Protein AF-0000000072586742 (afdb_homodimer)

Secondary structure (DSSP, 8-state):
------------GGGSS----HHHHHGGGTTSTT-EES---S--GGGS-HHHHHHHHHHHHHH-HHHHHS---TT--HHHHHHHHHHHHHHH-----GGGEEEESSHHHHHHHHHHHH--TT-EEEEESS--HHHHHHHHHTTPEEEEE-EETTEE-HHHHHHHHHT--TTSPPEEEEEE--SS-TTT-----HHHHHHHHHHHHHHT-EEEEE-SSTT-B-SS-----GGGSTT-TTTEEEEEESTTTT-GGG--EEEE--HHHHHHHHHHHHHHTSS--HHHHHHHHHHHHTTHHHHHHHHHHHHHHHHHHHHHHHHHHH-TTTEEE---SBSSEEEEEESTT--HHHHHHHHHHTTEE-EEGGGG-SSS--TTEEEEE-SSS-HHHHHHHHHHHHHHHHHHHHH-/------------GGGSS----HHHHHGGGTTSTT-EES---S--GGGS-HHHHHHHHHHHHHH-HHHHHS---TT--HHHHHHHHHHHHHHH-----GGGEEEESSHHHHHHHHHHHH--TT-EEEEESS--HHHHHHHHHTTPEEEEE-EETTEE-HHHHHHHHHT--TTSPPEEEEEE--SS-TTT-----HHHHHHHHHHHHHHT-EEEEE-SSTT-B-SS-----GGGSTT-TTTEEEEEESTTTT-GGG--EEEE--HHHHHHHHHHHHHHTSS--HHHHHHHHHHHHTTHHHHHHHHHHHHHHHHHHHHHHHHHHH-TTTEEE---SBSSEEEEEESTT--HHHHHHHHHHTTEE-EEGGGG-SSS--TTEEEEE-SSS-HHHHHHHHHHHHHHHHHHHHH-

Sequence (816 aa):
MTLAAAVDYPFAAPFADPQGSPIRELFKHVGKPGMISFAGGYPSAELFDREGIAAAFADAARDDPVACLQYGDTAGQPGLRAALADWMTRARGVACDASQVLVTTGSQQGFDLLVRALIEPGDVALVEAPAYPAALQALRLAGAKLVPVRTDADGVDPDALAAQLAAWPAAERRPKLLYTVPTFANPTGATLPPARRARLAAVAADARLVLVEDDPYADLRFAGEPVKPVLAHDGASDWTVYLGSLSKIVAPGLRIGWAVAPAAVLRRMTVAKQTSDLCTAPIAQEAIRRYLASGRLAAHLRTIAQTYGSRCRALVSALAQFVPDDVEWREPSGGMFVWARLGGGRDASEVLKRALEHNVMYVPGAAFYARDADAGSLRLSFAAPGEAEIFEGVRRLRAALAACRQRTMTLAAAVDYPFAAPFADPQGSPIRELFKHVGKPGMISFAGGYPSAELFDREGIAAAFADAARDDPVACLQYGDTAGQPGLRAALADWMTRARGVACDASQVLVTTGSQQGFDLLVRALIEPGDVALVEAPAYPAALQALRLAGAKLVPVRTDADGVDPDALAAQLAAWPAAERRPKLLYTVPTFANPTGATLPPARRARLAAVAADARLVLVEDDPYADLRFAGEPVKPVLAHDGASDWTVYLGSLSKIVAPGLRIGWAVAPAAVLRRMTVAKQTSDLCTAPIAQEAIRRYLASGRLAAHLRTIAQTYGSRCRALVSALAQFVPDDVEWREPSGGMFVWARLGGGRDASEVLKRALEHNVMYVPGAAFYARDADAGSLRLSFAAPGEAEIFEGVRRLRAALAACRQRT

Foldseek 3Di:
DPPPPDDDDPDDPLVNPDDDQPLVVCVVLVPDPPFQEQADQAFAPVLAPVVLLVVLLVCCCVPPVCLQADFDALQADQLLLQLVQVCCCPVQVFNGHSLQKRKFLALLLVLLLLCVLFDAAQAEEEEEVQADLSSLSSCVSRNYHYDYADADQQGGQLVSVLVCQVPPDPVGHRHAEYEFAQALGVFAGHHHDQVRLLSNLVSCQVSVHQYEHEYAWQLLFQADDRDHHSCNYPNNQARYKYKYGCCHQHNSVLRIIMIRHDNVSVVSSSVSSCVVPNHRRSSSSSSVSSSSVVVVSVVSSVVLSNQLVVLLVLLVVLCCPQPVPFKDWDRHRGRFKIKIFGPDLDFPVVLQVLLSVLSYHWAQQQSRGSDDTSRGMTMGTSRHDHSVSSNVRSNSSSVSVVVVVVVD/DPPPPDDDDPDDPLVNPDDDQPLVVCVVLVPDPPFQEQADQAFAPVLAPPVLLVVLLVCCCVPPVCLQPDFDALQADQLLLQLVQVCCCPVQVFNGHSLQKRKFLALLLVLLLLCVLFDAAQAEEEEEVQADLSSLSSCVSRNYHYDYADADQQGGQLVSVLVCQVPPDPVGHRHAEYEFAQALGVFAGHHHDQVRLLSNLVSCQVSVHAYEHEYAWQLLFQADDRDHHSCNHPNNQARYKYKYGCCHQHNSVLRIIMIRHDNVSVVSSSVSSCVVPNHRRSSSSSSVSSSSVVVVRVVSSVVLSNQLVVLLVLLVVLCCPQPVPFKDWDRHRGRFKIKIFGPDLDFPVVLQVLLSVLSYHWAQQQSRGSDDTSRGMTMGTSRHDHSVSSNVRSNSSSVSVVVVVVVD

InterPro domains:
  IPR004839 Aminotransferase, class I/classII, large domain [PF00155] (59-397)
  IPR015421 Pyridoxal phosphate-dependent transferase, major domain [G3DSA:3.40.640.10] (70-296)
  IPR015422 Pyridoxal phosphate-dependent transferase, small domain [G3DSA:3.90.1150.10] (21-400)
  IPR015424 Pyridoxal phosphate-dependent transferase [SSF53383] (13-403)
  IPR050859 Class-I pyridoxal-phosphate-dependent aminotransferase-like [PTHR42790] (16-404)

Nearest PDB structures (foldseek):
  3av7-assembly1_C  TM=9.545E-01  e=3.661E-41  Pyrococcus horikoshii OT3
  1wst-assembly1_A-2  TM=9.423E-01  e=1.161E-40  Thermococcus profundus
  2zc0-assembly1_A  TM=9.495E-01  e=2.896E-34  Thermococcus litoralis
  8tn2-assembly1_A  TM=9.195E-01  e=1.277E-33  Streptomyces hygroscopicus
  4je5-assembly1_A  TM=8.834E-01  e=4.016E-25  Saccharomyces cerevisiae S288C

Organism: Burkholderia pseudomallei (strain K96243) (NCBI:txid272560)

Radius of gyration: 27.37 Å; Cα contacts (8 Å, |Δi|>4): 1786; chains: 2; bounding box: 68×77×66 Å

Solvent-accessible surface area (backbone atoms only — not comparable to full-atom values): 40204 Å² total; per-residue (Å²): 131,81,71,75,73,80,83,82,72,73,43,16,78,62,40,64,77,59,76,68,59,70,67,63,63,53,50,74,53,62,75,41,88,81,43,36,58,20,49,58,94,49,64,34,71,88,71,44,58,60,67,58,52,47,51,17,41,53,48,28,50,69,74,38,43,59,66,21,35,32,77,46,46,45,48,34,52,69,69,37,28,41,53,50,17,50,43,34,34,72,77,38,59,27,90,51,53,39,92,38,37,34,42,22,41,17,35,52,22,41,53,38,28,45,44,60,28,39,47,40,70,70,35,27,33,33,30,42,50,59,26,48,47,56,61,55,47,41,41,43,57,46,38,35,44,80,42,74,37,58,45,58,82,45,29,72,38,44,67,56,43,47,51,51,61,71,63,50,58,86,91,48,73,70,56,53,32,34,45,44,40,53,40,28,16,55,47,58,10,21,44,46,51,68,70,55,30,45,47,37,24,45,46,25,45,75,65,66,22,36,32,35,40,41,43,53,32,64,72,29,51,57,45,85,74,92,77,66,52,49,59,48,31,77,66,8,59,81,28,28,36,39,30,34,37,37,34,66,73,58,34,36,4,59,28,43,15,27,30,38,39,34,68,75,57,42,52,36,26,43,49,46,34,47,32,36,38,39,37,43,38,19,37,51,45,47,13,48,39,46,34,60,70,67,57,55,54,64,62,49,36,53,51,51,12,50,52,38,39,54,22,42,50,38,4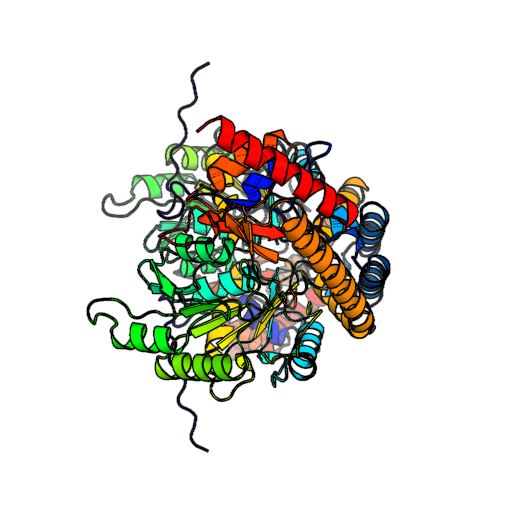2,53,51,32,40,58,70,60,32,56,83,46,43,48,72,49,88,46,43,27,36,49,32,34,24,32,32,42,45,92,83,36,46,30,63,63,48,44,61,42,15,51,75,55,35,22,45,56,35,42,30,50,60,26,32,95,63,87,50,56,51,24,20,29,32,38,22,36,40,60,44,52,55,70,49,36,41,52,33,41,49,32,43,37,53,22,55,53,54,55,55,73,73,101,130,79,73,73,74,80,81,84,72,75,44,16,78,60,40,65,75,60,76,66,60,70,69,63,64,52,51,76,53,62,75,42,88,81,42,37,58,19,50,56,93,48,64,35,70,88,70,43,56,60,67,58,52,48,51,16,41,54,49,30,50,70,76,37,43,58,66,22,34,32,77,47,47,46,48,35,51,67,72,36,27,41,52,50,16,50,44,34,32,73,77,40,59,26,89,48,53,39,91,39,36,35,42,23,41,17,34,53,23,41,52,37,27,46,45,60,27,40,48,40,72,69,36,26,34,32,30,40,51,62,26,48,46,57,62,54,49,41,41,46,57,47,38,35,43,79,42,74,37,60,45,56,82,43,29,72,36,44,65,56,43,45,50,51,61,72,65,50,58,84,91,47,73,69,56,52,32,35,45,42,40,53,38,27,16,55,46,55,9,20,44,46,50,69,70,53,30,44,45,37,24,45,46,25,45,75,66,65,21,38,32,35,41,41,42,54,31,65,71,27,50,57,46,85,74,91,76,67,52,50,59,46,33,78,67,9,57,81,28,28,37,39,31,34,37,39,34,68,73,58,34,36,5,59,28,43,15,27,29,40,38,34,68,74,56,42,53,36,27,45,48,47,35,48,33,36,38,40,37,42,39,18,38,50,44,46,12,48,40,45,35,61,70,68,56,55,54,64,62,49,37,53,52,52,12,49,52,37,39,54,24,43,51,38,42,54,50,31,39,57,69,60,33,56,83,47,43,48,72,50,88,45,43,27,34,48,33,33,24,32,32,42,44,92,82,38,47,30,62,64,48,43,61,42,16,50,76,54,35,22,45,57,36,45,29,49,62,26,32,95,62,87,49,55,51,24,21,29,33,36,22,38,39,59,45,50,55,69,50,36,41,52,33,40,50,32,45,39,54,23,55,53,53,54,54,73,73,100

pLDDT: mean 95.3, std 7.96, range [25.08, 98.88]

Structure (mmCIF, N/CA/C/O backbone):
data_AF-0000000072586742-model_v1
#
loop_
_entity.id
_entity.type
_entity.pdbx_description
1 polymer 'Aminotransferase protein'
#
loop_
_atom_site.group_PDB
_atom_site.id
_atom_site.type_symbol
_atom_site.label_atom_id
_atom_site.label_alt_id
_atom_site.label_comp_id
_atom_site.label_asym_id
_atom_site.label_entity_id
_atom_site.label_seq_id
_atom_site.pdbx_PDB_ins_code
_atom_site.Cartn_x
_atom_site.Cartn_y
_atom_site.Cartn_z
_atom_site.occupancy
_atom_site.B_iso_or_equiv
_atom_site.auth_seq_id
_atom_site.auth_comp_id
_atom_site.auth_asym_id
_atom_site.auth_atom_id
_atom_site.pdbx_PDB_model_num
ATOM 1 N N . MET A 1 1 ? -30.172 -17.031 22.312 1 25.38 1 MET A N 1
ATOM 2 C CA . MET A 1 1 ? -29.297 -16.672 21.203 1 25.38 1 MET A CA 1
ATOM 3 C C . MET A 1 1 ? -27.844 -16.531 21.656 1 25.38 1 MET A C 1
ATOM 5 O O . MET A 1 1 ? -27.516 -15.648 22.438 1 25.38 1 MET A O 1
ATOM 9 N N . THR A 1 2 ? -27.266 -17.656 21.953 1 35.75 2 THR A N 1
ATOM 10 C CA . THR A 1 2 ? -25.984 -17.797 22.625 1 35.75 2 THR A CA 1
ATOM 11 C C . THR A 1 2 ? -24.922 -16.906 21.953 1 35.75 2 THR A C 1
ATOM 13 O O . THR A 1 2 ? -24.719 -16.984 20.734 1 35.75 2 THR A O 1
ATOM 16 N N . LEU A 1 3 ? -24.609 -15.82 22.453 1 40.31 3 LEU A N 1
ATOM 17 C CA . LEU A 1 3 ? -23.578 -14.859 22.062 1 40.31 3 LEU A CA 1
ATOM 18 C C . LEU A 1 3 ? -22.297 -15.578 21.609 1 40.31 3 LEU A C 1
ATOM 20 O O . LEU A 1 3 ? -21.703 -16.328 22.391 1 40.31 3 LEU A O 1
ATOM 24 N N . ALA A 1 4 ? -22.422 -16.078 20.5 1 44.81 4 ALA A N 1
ATOM 25 C CA . ALA A 1 4 ? -21.172 -16.672 20.047 1 44.81 4 ALA A CA 1
ATOM 26 C C . ALA A 1 4 ? -19.969 -15.984 20.672 1 44.81 4 ALA A C 1
ATOM 28 O O . ALA A 1 4 ? -19.828 -14.758 20.594 1 44.81 4 ALA A O 1
ATOM 29 N N . ALA A 1 5 ? -19.312 -16.5 21.688 1 55.78 5 ALA A N 1
ATOM 30 C CA . ALA A 1 5 ? -18.094 -16 22.344 1 55.78 5 ALA A CA 1
ATOM 31 C C . ALA A 1 5 ? -17.109 -15.43 21.328 1 55.78 5 ALA A C 1
ATOM 33 O O . ALA A 1 5 ? -16.922 -16.016 20.266 1 55.78 5 ALA A O 1
ATOM 34 N N . ALA A 1 6 ? -16.672 -14.289 21.422 1 74.94 6 ALA A N 1
ATOM 35 C CA . ALA A 1 6 ? -15.703 -13.602 20.562 1 74.94 6 ALA A CA 1
ATOM 36 C C . ALA A 1 6 ? -14.438 -14.43 20.391 1 74.94 6 ALA A C 1
ATOM 38 O O . ALA A 1 6 ? -13.859 -14.906 21.375 1 74.94 6 ALA A O 1
ATOM 39 N N . VAL A 1 7 ? -14.195 -15.047 19.094 1 85.94 7 VAL A N 1
ATOM 40 C CA . VAL A 1 7 ? -12.977 -15.789 18.766 1 85.94 7 VAL A CA 1
ATOM 41 C C . VAL A 1 7 ? -11.75 -14.969 19.156 1 85.94 7 VAL A C 1
ATOM 43 O O . VAL A 1 7 ? -11.688 -13.766 18.875 1 85.94 7 VAL A O 1
ATOM 46 N N . ASP A 1 8 ? -10.906 -15.5 19.938 1 90.69 8 ASP A N 1
ATOM 47 C CA . ASP A 1 8 ? -9.648 -14.859 20.312 1 90.69 8 ASP A CA 1
ATOM 48 C C . ASP A 1 8 ? -8.555 -15.156 19.297 1 90.69 8 ASP A C 1
ATOM 50 O O . ASP A 1 8 ? -8.031 -16.266 19.25 1 90.69 8 ASP A O 1
ATOM 54 N N . TYR A 1 9 ? -8.258 -14.25 18.469 1 95.5 9 TYR A N 1
ATOM 55 C CA . TYR A 1 9 ? -7.219 -14.414 17.453 1 95.5 9 TYR A CA 1
ATOM 56 C C . TYR A 1 9 ? -5.848 -14.055 18.016 1 95.5 9 TYR A C 1
ATOM 58 O O . TYR A 1 9 ? -5.742 -13.234 18.938 1 95.5 9 TYR A O 1
ATOM 66 N N . PRO A 1 10 ? -4.859 -14.648 17.547 1 94.56 10 PRO A N 1
ATOM 67 C CA . PRO A 1 10 ? -3.504 -14.406 18.047 1 94.56 10 PRO A CA 1
ATOM 68 C C . PRO A 1 10 ? -2.85 -13.188 17.406 1 94.56 10 PRO A C 1
ATOM 70 O O . PRO A 1 10 ? -1.799 -13.305 16.766 1 94.56 10 PRO A O 1
ATOM 73 N N . PHE A 1 11 ? -3.395 -12.062 17.719 1 97.69 11 PHE A N 1
ATOM 74 C CA . PHE A 1 11 ? -2.893 -10.828 17.109 1 97.69 11 PHE A CA 1
ATOM 75 C C . PHE A 1 11 ? -1.498 -10.508 17.641 1 97.69 11 PHE A C 1
ATOM 77 O O . PHE A 1 11 ? -1.157 -10.844 18.766 1 97.69 11 PHE A O 1
ATOM 84 N N . ALA A 1 12 ? -0.66 -9.93 16.766 1 96.69 12 ALA A N 1
ATOM 85 C CA . ALA A 1 12 ? 0.587 -9.328 17.234 1 96.69 12 ALA A CA 1
ATOM 86 C C . ALA A 1 12 ? 0.323 -8.281 18.312 1 96.69 12 ALA A C 1
ATOM 88 O O . ALA A 1 12 ? -0.74 -7.656 18.344 1 96.69 12 ALA A O 1
ATOM 89 N N . ALA A 1 13 ? 1.282 -8.023 19.125 1 94.94 13 ALA A N 1
ATOM 90 C CA . ALA A 1 13 ? 1.119 -7.195 20.328 1 94.94 13 ALA A CA 1
ATOM 91 C C . ALA A 1 13 ? 0.648 -5.789 19.953 1 94.94 13 ALA A C 1
ATOM 93 O O . ALA A 1 13 ? -0.312 -5.277 20.531 1 94.94 13 ALA A O 1
ATOM 94 N N . PRO A 1 14 ? 1.241 -5.168 18.953 1 94.19 14 PRO A N 1
ATOM 95 C CA . PRO A 1 14 ? 0.8 -3.811 18.609 1 94.19 14 PRO A CA 1
ATOM 96 C C . PRO A 1 14 ? -0.625 -3.773 18.062 1 94.19 14 PRO A C 1
ATOM 98 O O . PRO A 1 14 ? -1.244 -2.707 18.016 1 94.19 14 PRO A O 1
ATOM 101 N N . PHE A 1 15 ? -1.161 -4.922 17.656 1 96.62 15 PHE A N 1
ATOM 102 C CA . PHE A 1 15 ? -2.479 -4.977 17.031 1 96.62 15 PHE A CA 1
ATOM 103 C C . PHE A 1 15 ? -3.479 -5.68 17.938 1 96.62 15 PHE A C 1
ATOM 105 O O . PHE A 1 15 ? -4.586 -6.016 17.516 1 96.62 15 PHE A O 1
ATOM 112 N N . ALA A 1 16 ? -3.121 -5.93 19.203 1 95.81 16 ALA A N 1
ATOM 113 C CA . ALA A 1 16 ? -4.035 -6.559 20.156 1 95.81 16 ALA A CA 1
ATOM 114 C C . ALA A 1 16 ? -5.262 -5.688 20.391 1 95.81 16 ALA A C 1
ATOM 116 O O . ALA A 1 16 ? -6.395 -6.18 20.391 1 95.81 16 ALA A O 1
ATOM 117 N N . ASP A 1 17 ? -5.051 -4.375 20.531 1 91.62 17 ASP A N 1
ATOM 118 C CA . ASP A 1 17 ? -6.113 -3.391 20.703 1 91.62 17 ASP A CA 1
ATOM 119 C C . ASP A 1 17 ? -5.727 -2.049 20.094 1 91.62 17 ASP A C 1
ATOM 121 O O . ASP A 1 17 ? -5.625 -1.042 20.797 1 91.62 17 ASP A O 1
ATOM 125 N N . PRO A 1 18 ? -5.602 -2.156 18.812 1 88.69 18 PRO A N 1
ATOM 126 C CA . PRO A 1 18 ? -5.129 -0.928 18.172 1 88.69 18 PRO A CA 1
ATOM 127 C C . PRO A 1 18 ? -6.184 0.174 18.156 1 88.69 18 PRO A C 1
ATOM 129 O O . PRO A 1 18 ? -7.379 -0.111 18.016 1 88.69 18 PRO A O 1
ATOM 132 N N . GLN A 1 19 ? -5.668 1.386 18.328 1 84 19 GLN A N 1
ATOM 133 C CA . GLN A 1 19 ? -6.559 2.531 18.188 1 84 19 GLN A CA 1
ATOM 134 C C . GLN A 1 19 ? -6.621 2.998 16.734 1 84 19 GLN A C 1
ATOM 136 O O . GLN A 1 19 ? -5.605 3.012 16.031 1 84 19 GLN A O 1
ATOM 141 N N . GLY A 1 20 ? -7.793 3.25 16.297 1 81.75 20 GLY A N 1
ATOM 142 C CA . GLY A 1 20 ? -7.922 3.822 14.969 1 81.75 20 GLY A CA 1
ATOM 143 C C . GLY A 1 20 ? -7.5 5.277 14.898 1 81.75 20 GLY A C 1
ATOM 144 O O . GLY A 1 20 ? -7.062 5.852 15.898 1 81.75 20 GLY A O 1
ATOM 145 N N . SER A 1 21 ? -7.535 5.793 13.711 1 82.12 21 SER A N 1
ATOM 146 C CA . SER A 1 21 ? -7.191 7.195 13.492 1 82.12 21 SER A CA 1
ATOM 147 C C . SER A 1 21 ? -8.172 8.117 14.211 1 82.12 21 SER A C 1
ATOM 149 O O . SER A 1 21 ? -9.375 8.094 13.938 1 82.12 21 SER A O 1
ATOM 151 N N . PRO A 1 22 ? -7.695 8.922 15.07 1 76.19 22 PRO A N 1
ATOM 152 C CA . PRO A 1 22 ? -8.602 9.852 15.758 1 76.19 22 PRO A CA 1
ATOM 153 C C . PRO A 1 22 ? -9.289 10.82 14.805 1 76.19 22 PRO A C 1
ATOM 155 O O . PRO A 1 22 ? -10.43 11.219 15.039 1 76.19 22 PRO A O 1
ATOM 158 N N . ILE A 1 23 ? -8.586 11.117 13.758 1 78.81 23 ILE A N 1
ATOM 159 C CA . ILE A 1 23 ? -9.133 12.055 12.781 1 78.81 23 ILE A CA 1
ATOM 160 C C . ILE A 1 23 ? -10.219 11.367 11.961 1 78.81 23 ILE A C 1
ATOM 162 O O . ILE A 1 23 ? -11.305 11.914 11.758 1 78.81 23 ILE A O 1
ATOM 166 N N . ARG A 1 24 ? -9.953 10.195 11.664 1 74.81 24 ARG A N 1
ATOM 167 C CA . ARG A 1 24 ? -10.898 9.469 10.82 1 74.81 24 ARG A CA 1
ATOM 168 C C . ARG A 1 24 ? -12.188 9.148 11.578 1 74.81 24 ARG A C 1
ATOM 170 O O . ARG A 1 24 ? -13.266 9.102 10.992 1 74.81 24 ARG A O 1
ATOM 177 N N . GLU A 1 25 ? -12.07 9.141 12.852 1 75.94 25 GLU A N 1
ATOM 178 C CA . GLU A 1 25 ? -13.234 8.891 13.688 1 75.94 25 GLU A CA 1
ATOM 179 C C . GLU A 1 25 ? -14.172 10.102 13.703 1 75.94 25 GLU A C 1
ATOM 181 O O . GLU A 1 25 ? -15.367 9.961 13.953 1 75.94 25 GLU A O 1
ATOM 186 N N . LEU A 1 26 ? -13.602 11.195 13.398 1 80.31 26 LEU A N 1
ATOM 187 C CA . LEU A 1 26 ? -14.391 12.422 13.383 1 80.31 26 LEU A CA 1
ATOM 188 C C . LEU A 1 26 ? -15.188 12.531 12.086 1 80.31 26 LEU A C 1
ATOM 190 O O . LEU A 1 26 ? -16.172 13.273 12.023 1 80.31 26 LEU A O 1
ATOM 194 N N . PHE A 1 27 ? -14.812 11.664 11.156 1 75.12 27 PHE A N 1
ATOM 195 C CA . PHE A 1 27 ? -15.414 11.805 9.828 1 75.12 27 PHE A CA 1
ATOM 196 C C . PHE A 1 27 ? -16.859 11.336 9.836 1 75.12 27 PHE A C 1
ATOM 198 O O . PHE A 1 27 ? -17.641 11.695 8.953 1 75.12 27 PHE A O 1
ATOM 205 N N . LYS A 1 28 ? -17.234 10.641 10.883 1 74.44 28 LYS A N 1
ATOM 206 C CA . LYS A 1 28 ? -18.625 10.203 10.984 1 74.44 28 LYS A CA 1
ATOM 207 C C . LYS A 1 28 ? -19.562 11.398 11.125 1 74.44 28 LYS A C 1
ATOM 209 O O . LYS A 1 28 ? -20.75 11.305 10.805 1 74.44 28 LYS A O 1
ATOM 214 N N . HIS A 1 29 ? -19 12.523 11.477 1 79.62 29 HIS A N 1
ATOM 215 C CA . HIS A 1 29 ? -19.828 13.703 11.719 1 79.62 29 HIS A CA 1
ATOM 216 C C . HIS A 1 29 ? -19.859 14.609 10.484 1 79.62 29 HIS A C 1
ATOM 218 O O . HIS A 1 29 ? -20.719 15.492 10.391 1 79.62 29 HIS A O 1
ATOM 224 N N . VAL A 1 30 ? -18.875 14.422 9.602 1 78.25 30 VAL A N 1
ATOM 225 C CA . VAL A 1 30 ? -18.719 15.312 8.461 1 78.25 30 VAL A CA 1
ATOM 226 C C . VAL A 1 30 ? -19.969 15.242 7.574 1 78.25 30 VAL A C 1
ATOM 228 O O . VAL A 1 30 ? -20.359 16.25 6.973 1 78.25 30 VAL A O 1
ATOM 231 N N . GLY A 1 31 ? -20.656 14.156 7.598 1 78.69 31 GLY A N 1
ATOM 232 C CA . GLY A 1 31 ? -21.797 13.953 6.707 1 78.69 31 GLY A CA 1
ATOM 233 C C . GLY A 1 31 ? -23.094 14.5 7.262 1 78.69 31 GLY A C 1
ATOM 234 O O . GLY A 1 31 ? -24.109 14.531 6.559 1 78.69 31 GLY A O 1
ATOM 235 N N . LYS A 1 32 ? -23.062 15.031 8.469 1 86.62 32 LYS A N 1
ATOM 236 C CA . LYS A 1 32 ? -24.281 15.594 9.062 1 86.62 32 LYS A CA 1
ATOM 237 C C . LYS A 1 32 ? -24.703 16.875 8.336 1 86.62 32 LYS A C 1
ATOM 239 O O . LYS A 1 32 ? -23.875 17.75 8.078 1 86.62 32 LYS A O 1
ATOM 244 N N . PRO A 1 33 ? -26 16.938 7.977 1 90.44 33 PRO A N 1
ATOM 245 C CA . PRO A 1 33 ? -26.484 18.141 7.297 1 90.44 33 PRO A CA 1
ATOM 246 C C . PRO A 1 33 ? -26.188 19.422 8.078 1 90.44 33 PRO A C 1
ATOM 248 O O . PRO A 1 33 ? -26.438 19.484 9.281 1 90.44 33 PRO A O 1
ATOM 251 N N . GLY A 1 34 ? -25.609 20.375 7.395 1 93.44 34 GLY A N 1
ATOM 252 C CA . GLY A 1 34 ? -25.359 21.672 7.988 1 93.44 34 GLY A CA 1
ATOM 253 C C . GLY A 1 34 ? -24.031 21.75 8.711 1 93.44 34 GLY A C 1
ATOM 254 O O . GLY A 1 34 ? -23.609 22.828 9.148 1 93.44 34 GLY A O 1
ATOM 255 N N . MET A 1 35 ? -23.359 20.641 8.789 1 95.75 35 MET A N 1
ATOM 256 C CA . MET A 1 35 ? -22.078 20.609 9.484 1 95.75 35 MET A CA 1
ATOM 257 C C . MET A 1 35 ? -21.031 21.406 8.727 1 95.75 35 MET A C 1
ATOM 259 O O . MET A 1 35 ? -20.906 21.281 7.504 1 95.75 35 MET A O 1
ATOM 263 N N . ILE A 1 36 ? -20.344 22.312 9.359 1 96.69 36 ILE A N 1
ATOM 264 C CA . ILE A 1 36 ? -19.156 22.969 8.836 1 96.69 36 ILE A CA 1
ATOM 265 C C . ILE A 1 36 ? -17.906 22.344 9.469 1 96.69 36 ILE A C 1
ATOM 267 O O . ILE A 1 36 ? -17.75 22.344 10.688 1 96.69 36 ILE A O 1
ATOM 271 N N . SER A 1 37 ? -17.078 21.781 8.648 1 95.69 37 SER A N 1
ATOM 272 C CA . SER A 1 37 ? -15.938 21.031 9.172 1 95.69 37 SER A CA 1
ATOM 273 C C . SER A 1 37 ? -14.633 21.781 8.969 1 95.69 37 SER A C 1
ATOM 275 O O . SER A 1 37 ? -14.258 22.109 7.84 1 95.69 37 SER A O 1
ATOM 277 N N . PHE A 1 38 ? -13.961 22.062 10.078 1 96.75 38 PHE A N 1
ATOM 278 C CA . PHE A 1 38 ? -12.57 22.5 10.07 1 96.75 38 PHE A CA 1
ATOM 279 C C . PHE A 1 38 ? -11.633 21.344 10.375 1 96.75 38 PHE A C 1
ATOM 281 O O . PHE A 1 38 ? -10.445 21.562 10.633 1 96.75 38 PHE A O 1
ATOM 288 N N . ALA A 1 39 ? -12.164 20.109 10.375 1 92.06 39 ALA A N 1
ATOM 289 C CA . ALA A 1 39 ? -11.398 18.953 10.852 1 92.06 39 ALA A CA 1
ATOM 290 C C . ALA A 1 39 ? -10.586 18.328 9.727 1 92.06 39 ALA A C 1
ATOM 292 O O . ALA A 1 39 ? -9.586 17.656 9.969 1 92.06 39 ALA A O 1
ATOM 293 N N . GLY A 1 40 ? -10.969 18.547 8.547 1 84 40 GLY A N 1
ATOM 294 C CA . GLY A 1 40 ? -10.398 17.766 7.453 1 84 40 GLY A CA 1
ATOM 295 C C . GLY A 1 40 ? -9.023 18.25 7.035 1 84 40 GLY A C 1
ATOM 296 O O . GLY A 1 40 ? -8.758 19.453 7.023 1 84 40 GLY A O 1
ATOM 297 N N . GLY A 1 41 ? -8.055 17.312 6.859 1 86.56 41 GLY A N 1
ATOM 298 C CA . GLY A 1 41 ? -6.773 17.562 6.223 1 86.56 41 GLY A CA 1
ATOM 299 C C . GLY A 1 41 ? -6.738 17.141 4.766 1 86.56 41 GLY A C 1
ATOM 300 O O . GLY A 1 41 ? -5.75 16.578 4.305 1 86.56 41 GLY A O 1
ATOM 301 N N . TYR A 1 42 ? -7.84 17.438 4.086 1 91.25 42 TYR A N 1
ATOM 302 C CA . TYR A 1 42 ? -7.926 17.047 2.682 1 91.25 42 TYR A CA 1
ATOM 303 C C . TYR A 1 42 ? -8.156 18.266 1.792 1 91.25 42 TYR A C 1
ATOM 305 O O . TYR A 1 42 ? -8.711 19.266 2.236 1 91.25 42 TYR A O 1
ATOM 313 N N . PRO A 1 43 ? -7.754 18.156 0.568 1 95.44 43 PRO A N 1
ATOM 314 C CA . PRO A 1 43 ? -7.902 19.281 -0.374 1 95.44 43 PRO A CA 1
ATOM 315 C C . PRO A 1 43 ? -9.359 19.562 -0.712 1 95.44 43 PRO A C 1
ATOM 317 O O . PRO A 1 43 ? -10.227 18.703 -0.558 1 95.44 43 PRO A O 1
ATOM 320 N N . SER A 1 44 ? -9.562 20.797 -1.101 1 95.25 44 SER A N 1
ATOM 321 C CA . SER A 1 44 ? -10.891 21.188 -1.553 1 95.25 44 SER A CA 1
ATOM 322 C C . SER A 1 44 ? -11.266 20.5 -2.857 1 95.25 44 SER A C 1
ATOM 324 O O . SER A 1 44 ? -10.586 20.672 -3.873 1 95.25 44 SER A O 1
ATOM 326 N N . ALA A 1 45 ? -12.367 19.875 -2.824 1 94.25 45 ALA A N 1
ATOM 327 C CA . ALA A 1 45 ? -12.781 19.078 -3.984 1 94.25 45 ALA A CA 1
ATOM 328 C C . ALA A 1 45 ? -13.094 19.984 -5.176 1 94.25 45 ALA A C 1
ATOM 330 O O . ALA A 1 45 ? -12.891 19.594 -6.328 1 94.25 45 ALA A O 1
ATOM 331 N N . GLU A 1 46 ? -13.531 21.172 -4.902 1 95.31 46 GLU A N 1
ATOM 332 C CA . GLU A 1 46 ? -13.945 22.094 -5.961 1 95.31 46 GLU A CA 1
ATOM 333 C C . GLU A 1 46 ? -12.742 22.609 -6.742 1 95.31 46 GLU A C 1
ATOM 335 O O . GLU A 1 46 ? -12.906 23.188 -7.824 1 95.31 46 GLU A O 1
ATOM 340 N N . LEU A 1 47 ? -11.555 22.438 -6.191 1 96.94 47 LEU A N 1
ATOM 341 C CA . LEU A 1 47 ? -10.375 23.031 -6.812 1 96.94 47 LEU A CA 1
ATOM 342 C C . LEU A 1 47 ? -9.648 22 -7.68 1 96.94 47 LEU A C 1
ATOM 344 O O . LEU A 1 47 ? -8.672 22.328 -8.359 1 96.94 47 LEU A O 1
ATOM 348 N N . PHE A 1 48 ? -10.109 20.75 -7.695 1 97.81 48 PHE A N 1
ATOM 349 C CA . PHE A 1 48 ? -9.453 19.734 -8.523 1 97.81 48 PHE A CA 1
ATOM 350 C C . PHE A 1 48 ? -9.477 20.141 -9.992 1 97.81 48 PHE A C 1
ATOM 352 O O . PHE A 1 48 ? -10.5 20.625 -10.492 1 97.81 48 PHE A O 1
ATOM 359 N N . ASP A 1 49 ? -8.414 19.953 -10.656 1 98.12 49 ASP A N 1
ATOM 360 C CA . ASP A 1 49 ? -8.406 20.094 -12.109 1 98.12 49 ASP A CA 1
ATOM 361 C C . ASP A 1 49 ? -9.023 18.875 -12.781 1 98.12 49 ASP A C 1
ATOM 363 O O . ASP A 1 49 ? -8.336 18.125 -13.477 1 98.12 49 ASP A O 1
ATOM 367 N N . ARG A 1 50 ? -10.32 18.766 -12.656 1 97.62 50 ARG A N 1
ATOM 368 C CA . ARG A 1 50 ? -11.07 17.594 -13.109 1 97.62 50 ARG A CA 1
ATOM 369 C C . ARG A 1 50 ? -10.852 17.344 -14.594 1 97.62 50 ARG A C 1
ATOM 371 O O . ARG A 1 50 ? -10.57 16.219 -15.008 1 97.62 50 ARG A O 1
ATOM 378 N N . GLU A 1 51 ? -10.898 18.406 -15.383 1 97.25 51 GLU A N 1
ATOM 379 C CA . GLU A 1 51 ? -10.75 18.297 -16.828 1 97.25 51 GLU A CA 1
ATOM 380 C C . GLU A 1 51 ? -9.352 17.828 -17.203 1 97.25 51 GLU A C 1
ATOM 382 O O . GLU A 1 51 ? -9.188 16.922 -18.016 1 97.25 51 GLU A O 1
ATOM 387 N N . GLY A 1 52 ? -8.328 18.484 -16.609 1 98.06 52 GLY A N 1
ATOM 388 C CA . GLY A 1 52 ? -6.949 18.109 -16.906 1 98.06 52 GLY A CA 1
ATOM 389 C C . GLY A 1 52 ? -6.621 16.688 -16.531 1 98.06 52 GLY A C 1
ATOM 390 O O . GLY A 1 52 ? -5.949 15.977 -17.297 1 98.06 52 GLY A O 1
ATOM 391 N N . ILE A 1 53 ? -7.086 16.203 -15.383 1 98.19 53 ILE A N 1
ATOM 392 C CA . ILE A 1 53 ? -6.805 14.859 -14.906 1 98.19 53 ILE A CA 1
ATOM 393 C C . ILE A 1 53 ? -7.539 13.836 -15.773 1 98.19 53 ILE A C 1
ATOM 395 O O . ILE A 1 53 ? -6.961 12.82 -16.172 1 98.19 53 ILE A O 1
ATOM 399 N N . ALA A 1 54 ? -8.828 14.141 -16.078 1 97.62 54 ALA A N 1
ATOM 400 C CA . ALA A 1 54 ? -9.594 13.25 -16.953 1 97.62 54 ALA A CA 1
ATOM 401 C C . ALA A 1 54 ? -8.914 13.109 -18.312 1 97.62 54 ALA A C 1
ATOM 403 O O . ALA A 1 54 ? -8.82 12 -18.859 1 97.62 54 ALA A O 1
ATOM 404 N N . ALA A 1 55 ? -8.453 14.219 -18.875 1 97.56 55 ALA A N 1
ATOM 405 C CA . ALA A 1 55 ? -7.762 14.195 -20.156 1 97.56 55 ALA A CA 1
ATOM 406 C C . ALA A 1 55 ? -6.484 13.367 -20.078 1 97.56 55 ALA A C 1
ATOM 408 O O . ALA A 1 55 ? -6.152 12.641 -21.031 1 97.56 55 ALA A O 1
ATOM 409 N N . ALA A 1 56 ? -5.77 13.477 -19.016 1 97.94 56 ALA A N 1
ATOM 410 C CA . ALA A 1 56 ? -4.527 12.734 -18.812 1 97.94 56 ALA A CA 1
ATOM 411 C C . ALA A 1 56 ? -4.789 11.227 -18.781 1 97.94 56 ALA A C 1
ATOM 413 O O . ALA A 1 56 ? -4.031 10.453 -19.375 1 97.94 56 ALA A O 1
ATOM 414 N N . PHE A 1 57 ? -5.84 10.789 -18.125 1 97.44 57 PHE A N 1
ATOM 415 C CA . PHE A 1 57 ? -6.203 9.383 -18.094 1 97.44 57 PHE A CA 1
ATOM 416 C C . PHE A 1 57 ? -6.602 8.891 -19.469 1 97.44 57 PHE A C 1
ATOM 418 O O . PHE A 1 57 ? -6.211 7.797 -19.891 1 97.44 57 PHE A O 1
ATOM 425 N N . ALA A 1 58 ? -7.395 9.688 -20.141 1 96.62 58 ALA A N 1
ATOM 426 C CA . ALA A 1 58 ? -7.82 9.32 -21.484 1 96.62 58 ALA A CA 1
ATOM 427 C C . ALA A 1 58 ? -6.621 9.164 -22.422 1 96.62 58 ALA A C 1
ATOM 429 O O . ALA A 1 58 ? -6.539 8.195 -23.188 1 96.62 58 ALA A O 1
ATOM 430 N N . ASP A 1 59 ? -5.699 10.094 -22.344 1 97.38 59 ASP A N 1
ATOM 431 C CA . ASP A 1 59 ? -4.5 10.055 -23.172 1 97.38 59 ASP A CA 1
ATOM 432 C C . ASP A 1 59 ? -3.643 8.836 -22.844 1 97.38 59 ASP A C 1
ATOM 434 O O . ASP A 1 59 ? -3.141 8.164 -23.75 1 97.38 59 ASP A O 1
ATOM 438 N N . ALA A 1 60 ? -3.479 8.562 -21.562 1 97 60 ALA A N 1
ATOM 439 C CA . ALA A 1 60 ? -2.682 7.41 -21.141 1 97 60 ALA A CA 1
ATOM 440 C C . ALA A 1 60 ? -3.287 6.105 -21.656 1 97 60 ALA A C 1
ATOM 442 O O . ALA A 1 60 ? -2.574 5.254 -22.188 1 97 60 ALA A O 1
ATOM 443 N N . ALA A 1 61 ? -4.586 5.973 -21.484 1 95.38 61 ALA A N 1
ATOM 444 C CA . ALA A 1 61 ? -5.285 4.762 -21.906 1 95.38 61 ALA A CA 1
ATOM 445 C C . ALA A 1 61 ? -5.176 4.57 -23.422 1 95.38 61 ALA A C 1
ATOM 447 O O . ALA A 1 61 ? -5.07 3.439 -23.906 1 95.38 61 ALA A O 1
ATOM 448 N N . ARG A 1 62 ? -5.219 5.656 -24.109 1 95.56 62 ARG A N 1
ATOM 449 C CA . ARG A 1 62 ? -5.172 5.621 -25.562 1 95.56 62 ARG A CA 1
ATOM 450 C C . ARG A 1 62 ? -3.766 5.316 -26.062 1 95.56 62 ARG A C 1
ATOM 452 O O . ARG A 1 62 ? -3.58 4.453 -26.922 1 95.56 62 ARG A O 1
ATOM 459 N N . ASP A 1 63 ? -2.76 5.922 -25.531 1 95.62 63 ASP A N 1
ATOM 460 C CA . ASP A 1 63 ? -1.424 5.949 -26.125 1 95.62 63 ASP A CA 1
ATOM 461 C C . ASP A 1 63 ? -0.565 4.805 -25.594 1 95.62 63 ASP A C 1
ATOM 463 O O . ASP A 1 63 ? 0.364 4.352 -26.266 1 95.62 63 ASP A O 1
ATOM 467 N N . ASP A 1 64 ? -0.84 4.324 -24.422 1 93.5 64 ASP A N 1
ATOM 468 C CA . ASP A 1 64 ? 0.025 3.334 -23.781 1 93.5 64 ASP A CA 1
ATOM 469 C C . ASP A 1 64 ? -0.789 2.354 -22.938 1 93.5 64 ASP A C 1
ATOM 471 O O . ASP A 1 64 ? -0.522 2.178 -21.75 1 93.5 64 ASP A O 1
ATOM 475 N N . PRO A 1 65 ? -1.713 1.715 -23.578 1 94.19 65 PRO A N 1
ATOM 476 C CA . PRO A 1 65 ? -2.607 0.865 -22.797 1 94.19 65 PRO A CA 1
ATOM 477 C C . PRO A 1 65 ? -1.866 -0.251 -22.062 1 94.19 65 PRO A C 1
ATOM 479 O O . PRO A 1 65 ? -2.209 -0.58 -20.922 1 94.19 65 PRO A O 1
ATOM 482 N N . VAL A 1 66 ? -0.844 -0.867 -22.625 1 94.06 66 VAL A N 1
ATOM 483 C CA . VAL A 1 66 ? -0.125 -1.97 -22 1 94.06 66 VAL A CA 1
ATOM 484 C C . VAL A 1 66 ? 0.638 -1.46 -20.781 1 94.06 66 VAL A C 1
ATOM 486 O O . VAL A 1 66 ? 0.594 -2.074 -19.703 1 94.06 66 VAL A O 1
ATOM 489 N N . ALA A 1 67 ? 1.3 -0.304 -20.906 1 95.31 67 ALA A N 1
ATOM 490 C CA . ALA A 1 67 ? 2.016 0.284 -19.781 1 95.31 67 ALA A CA 1
ATOM 491 C C . ALA A 1 67 ? 1.057 0.627 -18.641 1 95.31 67 ALA A C 1
ATOM 493 O O . ALA A 1 67 ? 1.431 0.57 -17.469 1 95.31 67 ALA A O 1
ATOM 494 N N . CYS A 1 68 ? -0.174 0.952 -19 1 97.69 68 CYS A N 1
ATOM 495 C CA . CYS A 1 68 ? -1.189 1.337 -18.031 1 97.69 68 CYS A CA 1
ATOM 496 C C . CYS A 1 68 ? -1.744 0.115 -17.297 1 97.69 68 CYS A C 1
ATOM 498 O O . CYS A 1 68 ? -2.012 0.166 -16.109 1 97.69 68 CYS A O 1
ATOM 500 N N . LEU A 1 69 ? -1.892 -0.953 -18.031 1 98.25 69 LEU A N 1
ATOM 501 C CA . LEU A 1 69 ? -2.77 -2.008 -17.531 1 98.25 69 LEU A CA 1
ATOM 502 C C . LEU A 1 69 ? -1.96 -3.197 -17.031 1 98.25 69 LEU A C 1
ATOM 504 O O . LEU A 1 69 ? -2.496 -4.07 -16.344 1 98.25 69 LEU A O 1
ATOM 508 N N . GLN A 1 70 ? -0.668 -3.316 -17.281 1 96.56 70 GLN A N 1
ATOM 509 C CA . GLN A 1 70 ? 0.195 -4.391 -16.812 1 96.56 70 GLN A CA 1
ATOM 510 C C . GLN A 1 70 ? 0.885 -4.004 -15.5 1 96.56 70 GLN A C 1
ATOM 512 O O . GLN A 1 70 ? 0.903 -2.828 -15.125 1 96.56 70 GLN A O 1
ATOM 517 N N . TYR A 1 71 ? 1.474 -4.996 -14.781 1 94.44 71 TYR A N 1
ATOM 518 C CA . TYR A 1 71 ? 2.326 -4.727 -13.625 1 94.44 71 TYR A CA 1
ATOM 519 C C . TYR A 1 71 ? 3.455 -3.77 -13.992 1 94.44 71 TYR A C 1
ATOM 521 O O . TYR A 1 71 ? 4.008 -3.846 -15.094 1 94.44 71 TYR A O 1
ATOM 529 N N . GLY A 1 72 ? 3.797 -2.906 -13.102 1 93.19 72 GLY A N 1
ATOM 530 C CA . GLY A 1 72 ? 4.934 -2.018 -13.273 1 93.19 72 GLY A CA 1
ATOM 531 C C . GLY A 1 72 ? 6.109 -2.379 -12.383 1 93.19 72 GLY A C 1
ATOM 532 O O . GLY A 1 72 ? 6.023 -3.305 -11.578 1 93.19 72 GLY A O 1
ATOM 533 N N . ASP A 1 73 ? 7.141 -1.646 -12.641 1 93.81 73 ASP A N 1
ATOM 534 C CA . ASP A 1 73 ? 8.305 -1.766 -11.766 1 93.81 73 ASP A CA 1
ATOM 535 C C . ASP A 1 73 ? 7.961 -1.36 -10.336 1 93.81 73 ASP A C 1
ATOM 537 O O . ASP A 1 73 ? 7.227 -0.397 -10.117 1 93.81 73 ASP A O 1
ATOM 541 N N . THR A 1 74 ? 8.508 -2.098 -9.398 1 96.44 74 THR A N 1
ATOM 542 C CA . THR A 1 74 ? 8.258 -1.793 -7.992 1 96.44 74 THR A CA 1
ATOM 543 C C . THR A 1 74 ? 8.648 -0.352 -7.676 1 96.44 74 THR A C 1
ATOM 545 O O . THR A 1 74 ? 7.941 0.338 -6.938 1 96.44 74 THR A O 1
ATOM 548 N N . ALA A 1 75 ? 9.758 0.122 -8.273 1 97.25 75 ALA A N 1
ATOM 549 C CA . ALA A 1 75 ? 10.258 1.465 -7.984 1 97.25 75 ALA A CA 1
ATOM 550 C C . ALA A 1 75 ? 9.375 2.529 -8.633 1 97.25 75 ALA A C 1
ATOM 552 O O . ALA A 1 75 ? 9.43 3.701 -8.25 1 97.25 75 ALA A O 1
ATOM 553 N N . GLY A 1 76 ? 8.617 2.145 -9.609 1 97.94 76 GLY A N 1
ATOM 554 C CA . GLY A 1 76 ? 7.777 3.068 -10.352 1 97.94 76 GLY A CA 1
ATOM 555 C C . GLY A 1 76 ? 8.031 3.039 -11.844 1 97.94 76 GLY A C 1
ATOM 556 O O . GLY A 1 76 ? 9.062 2.537 -12.297 1 97.94 76 GLY A O 1
ATOM 557 N N . GLN A 1 77 ? 7.102 3.516 -12.609 1 97.5 77 GLN A N 1
ATOM 558 C CA . GLN A 1 77 ? 7.258 3.629 -14.055 1 97.5 77 GLN A CA 1
ATOM 559 C C . GLN A 1 77 ? 8.422 4.547 -14.406 1 97.5 77 GLN A C 1
ATOM 561 O O . GLN A 1 77 ? 8.602 5.602 -13.797 1 97.5 77 GLN A O 1
ATOM 566 N N . PRO A 1 78 ? 9.258 4.117 -15.367 1 96.69 78 PRO A N 1
ATOM 567 C CA . PRO A 1 78 ? 10.461 4.898 -15.688 1 96.69 78 PRO A CA 1
ATOM 568 C C . PRO A 1 78 ? 10.141 6.344 -16.062 1 96.69 78 PRO A C 1
ATOM 570 O O . PRO A 1 78 ? 10.828 7.266 -15.609 1 96.69 78 PRO A O 1
ATOM 573 N N . GLY A 1 79 ? 9.109 6.543 -16.875 1 97.56 79 GLY A N 1
ATOM 574 C CA . GLY A 1 79 ? 8.742 7.887 -17.266 1 97.56 79 GLY A CA 1
ATOM 575 C C . GLY A 1 79 ? 8.367 8.781 -16.109 1 97.56 79 GLY A C 1
ATOM 576 O O . GLY A 1 79 ? 8.773 9.945 -16.047 1 97.56 79 GLY A O 1
ATOM 577 N N . LEU A 1 80 ? 7.578 8.242 -15.148 1 98.5 80 LEU A N 1
ATOM 578 C CA . LEU A 1 80 ? 7.172 9.047 -14.008 1 98.5 80 LEU A CA 1
ATOM 579 C C . LEU A 1 80 ? 8.359 9.32 -13.086 1 98.5 80 LEU A C 1
ATOM 581 O O . LEU A 1 80 ? 8.508 10.438 -12.578 1 98.5 80 LEU A O 1
ATOM 585 N N . ARG A 1 81 ? 9.219 8.328 -12.828 1 98.62 81 ARG A N 1
ATOM 586 C CA . ARG A 1 81 ? 10.414 8.539 -12.016 1 98.62 81 ARG A CA 1
ATOM 587 C C . ARG A 1 81 ? 11.266 9.664 -12.578 1 98.62 81 ARG A C 1
ATOM 589 O O . ARG A 1 81 ? 11.758 10.516 -11.836 1 98.62 81 ARG A O 1
ATOM 596 N N . ALA A 1 82 ? 11.414 9.68 -13.898 1 98.5 82 ALA A N 1
ATOM 597 C CA . ALA A 1 82 ? 12.18 10.742 -14.547 1 98.5 82 ALA A CA 1
ATOM 598 C C . ALA A 1 82 ? 11.5 12.094 -14.359 1 98.5 82 ALA A C 1
ATOM 600 O O . ALA A 1 82 ? 12.164 13.094 -14.078 1 98.5 82 ALA A O 1
ATOM 601 N N . ALA A 1 83 ? 10.195 12.133 -14.547 1 98.06 83 ALA A N 1
ATOM 602 C CA . ALA A 1 83 ? 9.445 13.375 -14.398 1 98.06 83 ALA A CA 1
ATOM 603 C C . ALA A 1 83 ? 9.562 13.922 -12.977 1 98.06 83 ALA A C 1
ATOM 605 O O . ALA A 1 83 ? 9.719 15.125 -12.781 1 98.06 83 ALA A O 1
ATOM 606 N N . LEU A 1 84 ? 9.516 13.031 -12.008 1 98.38 84 LEU A N 1
ATOM 607 C CA . LEU A 1 84 ? 9.602 13.438 -10.609 1 98.38 84 LEU A CA 1
ATOM 608 C C . LEU A 1 84 ? 11.016 13.898 -10.266 1 98.38 84 LEU A C 1
ATOM 610 O O . LEU A 1 84 ? 11.188 14.859 -9.516 1 98.38 84 LEU A O 1
ATOM 614 N N . ALA A 1 85 ? 12 13.211 -10.781 1 98.31 85 ALA A N 1
ATOM 615 C CA . ALA A 1 85 ? 13.383 13.648 -10.586 1 98.31 85 ALA A CA 1
ATOM 616 C C . ALA A 1 85 ? 13.602 15.047 -11.141 1 98.31 85 ALA A C 1
ATOM 618 O O . ALA A 1 85 ? 14.242 15.883 -10.5 1 98.31 85 ALA A O 1
ATOM 619 N N . ASP A 1 86 ? 13.062 15.25 -12.297 1 97.12 86 ASP A N 1
ATOM 620 C CA . ASP A 1 86 ? 13.141 16.578 -12.906 1 97.12 86 ASP A CA 1
ATOM 621 C C . ASP A 1 86 ? 12.445 17.625 -12.039 1 97.12 86 ASP A C 1
ATOM 623 O O . ASP A 1 86 ? 12.945 18.734 -11.883 1 97.12 86 ASP A O 1
ATOM 627 N N . TRP A 1 87 ? 11.32 17.25 -11.562 1 94.94 87 TRP A N 1
ATOM 628 C CA . TRP A 1 87 ? 10.57 18.141 -10.672 1 94.94 87 TRP A CA 1
ATOM 629 C C . TRP A 1 87 ? 11.391 18.484 -9.438 1 94.94 87 TRP A C 1
ATOM 631 O O . TRP A 1 87 ? 11.438 19.641 -9.016 1 94.94 87 TRP A O 1
ATOM 641 N N . MET A 1 88 ? 12.047 17.516 -8.82 1 97.12 88 MET A N 1
ATOM 642 C CA . MET A 1 88 ? 12.883 17.719 -7.645 1 97.12 88 MET A CA 1
ATOM 643 C C . MET A 1 88 ? 14.008 18.703 -7.953 1 97.12 88 MET A C 1
ATOM 645 O O . MET A 1 88 ? 14.312 19.594 -7.141 1 97.12 88 MET A O 1
ATOM 649 N N . THR A 1 89 ? 14.578 18.578 -9.094 1 96.44 89 THR A N 1
ATOM 650 C CA . THR A 1 89 ? 15.68 19.438 -9.492 1 96.44 89 THR A CA 1
ATOM 651 C C . THR A 1 89 ? 15.188 20.859 -9.727 1 96.44 89 THR A C 1
ATOM 653 O O . THR A 1 89 ? 15.75 21.812 -9.164 1 96.44 89 THR A O 1
ATOM 656 N N . ARG A 1 90 ? 14.117 21.047 -10.414 1 94.31 90 ARG A N 1
ATOM 657 C CA . ARG A 1 90 ? 13.664 22.359 -10.852 1 94.31 90 ARG A CA 1
ATOM 658 C C . ARG A 1 90 ? 12.914 23.094 -9.734 1 94.31 90 ARG A C 1
ATOM 660 O O . ARG A 1 90 ? 13.156 24.266 -9.484 1 94.31 90 ARG A O 1
ATOM 667 N N . ALA A 1 91 ? 12.047 22.359 -9.094 1 93.75 91 ALA A N 1
ATOM 668 C CA . ALA A 1 91 ? 11.133 23 -8.148 1 93.75 91 ALA A CA 1
ATOM 669 C C . ALA A 1 91 ? 11.695 22.969 -6.734 1 93.75 91 ALA A C 1
ATOM 671 O O . ALA A 1 91 ? 11.375 23.828 -5.914 1 93.75 91 ALA A O 1
ATOM 672 N N . ARG A 1 92 ? 12.562 21.969 -6.445 1 96.19 92 ARG A N 1
ATOM 673 C CA . ARG A 1 92 ? 13.023 21.812 -5.07 1 96.19 92 ARG A CA 1
ATOM 674 C C . ARG A 1 92 ? 14.508 22.156 -4.949 1 96.19 92 ARG A C 1
ATOM 676 O O . ARG A 1 92 ? 15.039 22.234 -3.842 1 96.19 92 ARG A O 1
ATOM 683 N N . GLY A 1 93 ? 15.227 22.297 -6.07 1 96.31 93 GLY A N 1
ATOM 684 C CA . GLY A 1 93 ? 16.656 22.562 -6.027 1 96.31 93 GLY A CA 1
ATOM 685 C C . GLY A 1 93 ? 17.469 21.375 -5.559 1 96.31 93 GLY A C 1
ATOM 686 O O . GLY A 1 93 ? 18.531 21.531 -4.953 1 96.31 93 GLY A O 1
ATOM 687 N N . VAL A 1 94 ? 16.922 20.234 -5.672 1 97.12 94 VAL A N 1
ATOM 688 C CA . VAL A 1 94 ? 17.578 18.984 -5.289 1 97.12 94 VAL A CA 1
ATOM 689 C C . VAL A 1 94 ? 18.016 18.219 -6.539 1 97.12 94 VAL A C 1
ATOM 691 O O . VAL A 1 94 ? 17.188 17.781 -7.332 1 97.12 94 VAL A O 1
ATOM 694 N N . ALA A 1 95 ? 19.297 18.125 -6.75 1 93.69 95 ALA A N 1
ATOM 695 C CA . ALA A 1 95 ? 19.781 17.266 -7.828 1 93.69 95 ALA A CA 1
ATOM 696 C C . ALA A 1 95 ? 19.438 15.812 -7.57 1 93.69 95 ALA A C 1
ATOM 698 O O . ALA A 1 95 ? 19.812 15.25 -6.535 1 93.69 95 ALA A O 1
ATOM 699 N N . CYS A 1 96 ? 18.672 15.32 -8.422 1 92.62 96 CYS A N 1
ATOM 700 C CA . CYS A 1 96 ? 18.109 13.992 -8.219 1 92.62 96 CYS A CA 1
ATOM 701 C C . CYS A 1 96 ? 17.953 13.266 -9.555 1 92.62 96 CYS A C 1
ATOM 703 O O . CYS A 1 96 ? 17.5 13.852 -10.539 1 92.62 96 CYS A O 1
ATOM 705 N N . ASP A 1 97 ? 18.453 12.055 -9.672 1 95.44 97 ASP A N 1
ATOM 706 C CA . ASP A 1 97 ? 18.188 11.219 -10.836 1 95.44 97 ASP A CA 1
ATOM 707 C C . ASP A 1 97 ? 17.047 10.234 -10.562 1 95.44 97 ASP A C 1
ATOM 709 O O . ASP A 1 97 ? 16.703 9.992 -9.406 1 95.44 97 ASP A O 1
ATOM 713 N N . ALA A 1 98 ? 16.516 9.664 -11.695 1 97.69 98 ALA A N 1
ATOM 714 C CA . ALA A 1 98 ? 15.367 8.758 -11.602 1 97.69 98 ALA A CA 1
ATOM 715 C C . ALA A 1 98 ? 15.68 7.574 -10.695 1 97.69 98 ALA A C 1
ATOM 717 O O . ALA A 1 98 ? 14.789 7.043 -10.031 1 97.69 98 ALA A O 1
ATOM 718 N N . SER A 1 99 ? 16.906 7.102 -10.633 1 96.81 99 SER A N 1
ATOM 719 C CA . SER A 1 99 ? 17.297 5.945 -9.836 1 96.81 99 SER A CA 1
ATOM 720 C C . SER A 1 99 ? 17.203 6.242 -8.344 1 96.81 99 SER A C 1
ATOM 722 O O . SER A 1 99 ? 17.234 5.324 -7.523 1 96.81 99 SER A O 1
ATOM 724 N N . GLN A 1 100 ? 17.047 7.504 -7.934 1 97.5 100 GLN A N 1
ATOM 725 C CA . GLN A 1 100 ? 16.953 7.902 -6.535 1 97.5 100 GLN A CA 1
ATOM 726 C C . GLN A 1 100 ? 15.508 8.141 -6.121 1 97.5 100 GLN A C 1
ATOM 728 O O . GLN A 1 100 ? 15.242 8.594 -5.004 1 97.5 100 GLN A O 1
ATOM 733 N N . VAL A 1 101 ? 14.602 7.82 -7.062 1 98.69 101 VAL A N 1
ATOM 734 C CA . VAL A 1 101 ? 13.188 8.086 -6.812 1 98.69 101 VAL A CA 1
ATOM 735 C C . VAL A 1 101 ? 12.43 6.762 -6.695 1 98.69 101 VAL A C 1
ATOM 737 O O . VAL A 1 101 ? 12.547 5.891 -7.559 1 98.69 101 VAL A O 1
ATOM 740 N N . LEU A 1 102 ? 11.742 6.578 -5.641 1 98.81 102 LEU A N 1
ATOM 741 C CA . LEU A 1 102 ? 10.773 5.5 -5.469 1 98.81 102 LEU A CA 1
ATOM 742 C C . LEU A 1 102 ? 9.344 6.039 -5.488 1 98.81 102 LEU A C 1
ATOM 744 O O . LEU A 1 102 ? 8.961 6.824 -4.617 1 98.81 102 LEU A O 1
ATOM 748 N N . VAL A 1 103 ? 8.57 5.672 -6.523 1 98.88 103 VAL A N 1
ATOM 749 C CA . VAL A 1 103 ? 7.16 6.047 -6.555 1 98.88 103 VAL A CA 1
ATOM 750 C C . VAL A 1 103 ? 6.379 5.215 -5.539 1 98.88 103 VAL A C 1
ATOM 752 O O . VAL A 1 103 ? 6.574 4.004 -5.438 1 98.88 103 VAL A O 1
ATOM 755 N N . THR A 1 104 ? 5.566 5.859 -4.781 1 98.88 104 THR A N 1
ATOM 756 C CA . THR A 1 104 ? 4.82 5.188 -3.723 1 98.88 104 THR A CA 1
ATOM 757 C C . THR A 1 104 ? 3.324 5.453 -3.861 1 98.88 104 THR A C 1
ATOM 759 O O . THR A 1 104 ? 2.916 6.379 -4.566 1 98.88 104 THR A O 1
ATOM 762 N N . THR A 1 105 ? 2.482 4.621 -3.273 1 98.62 105 THR A N 1
ATOM 763 C CA . THR A 1 105 ? 1.035 4.789 -3.23 1 98.62 105 THR A CA 1
ATOM 764 C C . THR A 1 105 ? 0.639 5.805 -2.162 1 98.62 105 THR A C 1
ATOM 766 O O . THR A 1 105 ? 0.091 5.438 -1.122 1 98.62 105 THR A O 1
ATOM 769 N N . GLY A 1 106 ? 0.887 7.047 -2.465 1 98 106 GLY A N 1
ATOM 770 C CA . GLY A 1 106 ? 0.848 8.125 -1.488 1 98 106 GLY A CA 1
ATOM 771 C C . GLY A 1 106 ? 2.119 8.227 -0.668 1 98 106 GLY A C 1
ATOM 772 O O . GLY A 1 106 ? 2.896 7.277 -0.591 1 98 106 GLY A O 1
ATOM 773 N N . SER A 1 107 ? 2.291 9.391 -0.053 1 98.06 107 SER A N 1
ATOM 774 C CA . SER A 1 107 ? 3.5 9.594 0.738 1 98.06 107 SER A CA 1
ATOM 775 C C . SER A 1 107 ? 3.467 8.773 2.023 1 98.06 107 SER A C 1
ATOM 777 O O . SER A 1 107 ? 4.512 8.398 2.549 1 98.06 107 SER A O 1
ATOM 779 N N . GLN A 1 108 ? 2.236 8.5 2.527 1 97.69 108 GLN A N 1
ATOM 780 C CA . GLN A 1 108 ? 2.107 7.66 3.713 1 97.69 108 GLN A CA 1
ATOM 781 C C . GLN A 1 108 ? 2.814 6.324 3.516 1 97.69 108 GLN A C 1
ATOM 783 O O . GLN A 1 108 ? 3.463 5.816 4.434 1 97.69 108 GLN A O 1
ATOM 788 N N . GLN A 1 109 ? 2.697 5.742 2.328 1 98.75 109 GLN A N 1
ATOM 789 C CA . GLN A 1 109 ? 3.385 4.477 2.082 1 98.75 109 GLN A CA 1
ATOM 790 C C . GLN A 1 109 ? 4.898 4.652 2.146 1 98.75 109 GLN A C 1
ATOM 792 O O . GLN A 1 109 ? 5.613 3.768 2.619 1 98.75 109 GLN A O 1
ATOM 797 N N . GLY A 1 110 ? 5.395 5.766 1.53 1 98.88 110 GLY A N 1
ATOM 798 C CA . GLY A 1 110 ? 6.82 6.023 1.631 1 98.88 110 GLY A CA 1
ATOM 799 C C . GLY A 1 110 ? 7.34 5.965 3.055 1 98.88 110 GLY A C 1
ATOM 800 O O . GLY A 1 110 ? 8.359 5.332 3.326 1 98.88 110 GLY A O 1
ATOM 801 N N . PHE A 1 111 ? 6.613 6.605 3.963 1 98.88 111 PHE A N 1
ATOM 802 C CA . PHE A 1 111 ? 7.004 6.59 5.367 1 98.88 111 PHE A CA 1
ATOM 803 C C . PHE A 1 111 ? 6.895 5.184 5.945 1 98.88 111 PHE A C 1
ATOM 805 O O . PHE A 1 111 ? 7.781 4.734 6.676 1 98.88 111 PHE A O 1
ATOM 812 N N . ASP A 1 112 ? 5.848 4.52 5.637 1 98.75 112 ASP A N 1
ATOM 813 C CA . ASP A 1 112 ? 5.625 3.158 6.113 1 98.75 112 ASP A CA 1
ATOM 814 C C . ASP A 1 112 ? 6.762 2.234 5.691 1 98.75 112 ASP A C 1
ATOM 816 O O . ASP A 1 112 ? 7.25 1.432 6.492 1 98.75 112 ASP A O 1
ATOM 820 N N . LEU A 1 113 ? 7.16 2.279 4.418 1 98.81 113 LEU A N 1
ATOM 821 C CA . LEU A 1 113 ? 8.242 1.451 3.898 1 98.81 113 LEU A CA 1
ATOM 822 C C . LEU A 1 113 ? 9.555 1.744 4.629 1 98.81 113 LEU A C 1
ATOM 824 O O . LEU A 1 113 ? 10.32 0.827 4.926 1 98.81 113 LEU A O 1
ATOM 828 N N . LEU A 1 114 ? 9.797 3.018 4.891 1 98.88 114 LEU A N 1
ATOM 829 C CA . LEU A 1 114 ? 11 3.402 5.621 1 98.88 114 LEU A CA 1
ATOM 830 C C . LEU A 1 114 ? 10.969 2.854 7.043 1 98.88 114 LEU A C 1
ATOM 832 O O . LEU A 1 114 ? 11.977 2.346 7.535 1 98.88 114 LEU A O 1
ATOM 836 N N . VAL A 1 115 ? 9.836 3.018 7.688 1 98.75 115 VAL A N 1
ATOM 837 C CA . VAL A 1 115 ? 9.672 2.521 9.047 1 98.75 115 VAL A CA 1
ATOM 838 C C . VAL A 1 115 ? 9.945 1.021 9.094 1 98.75 115 VAL A C 1
ATOM 840 O O . VAL A 1 115 ? 10.656 0.536 9.969 1 98.75 115 VAL A O 1
ATOM 843 N N . ARG A 1 116 ? 9.5 0.307 8.141 1 97.94 116 ARG A N 1
ATOM 844 C CA . ARG A 1 116 ? 9.742 -1.13 8.062 1 97.94 116 ARG A CA 1
ATOM 845 C C . ARG A 1 116 ? 11.227 -1.427 7.906 1 97.94 116 ARG A C 1
ATOM 847 O O . ARG A 1 116 ? 11.742 -2.371 8.508 1 97.94 116 ARG A O 1
ATOM 854 N N . ALA A 1 117 ? 11.859 -0.68 7.113 1 98.12 117 ALA A N 1
ATOM 855 C CA . ALA A 1 117 ? 13.266 -0.906 6.801 1 98.12 117 ALA A CA 1
ATOM 856 C C . ALA A 1 117 ? 14.148 -0.603 8.008 1 98.12 117 ALA A C 1
ATOM 858 O O . ALA A 1 117 ? 15.227 -1.185 8.156 1 98.12 117 ALA A O 1
ATOM 859 N N . LEU A 1 118 ? 13.695 0.281 8.914 1 98.38 118 LEU A N 1
ATOM 860 C CA . LEU A 1 118 ? 14.617 0.815 9.914 1 98.38 118 LEU A CA 1
ATOM 861 C C . LEU A 1 118 ? 14.211 0.379 11.32 1 98.38 118 LEU A C 1
ATOM 863 O O . LEU A 1 118 ? 15.062 0.25 12.203 1 98.38 118 LEU A O 1
ATOM 867 N N . ILE A 1 119 ? 12.875 0.242 11.594 1 98 119 ILE A N 1
ATOM 868 C CA . ILE A 1 119 ? 12.398 0.236 12.969 1 98 119 ILE A CA 1
ATOM 869 C C . ILE A 1 119 ? 12.062 -1.191 13.398 1 98 119 ILE A C 1
ATOM 871 O O . ILE A 1 119 ? 11.359 -1.91 12.68 1 98 119 ILE A O 1
ATOM 875 N N . GLU A 1 120 ? 12.539 -1.602 14.492 1 95.25 120 GLU A N 1
ATOM 876 C CA . GLU A 1 120 ? 12.172 -2.793 15.242 1 95.25 120 GLU A CA 1
ATOM 877 C C . GLU A 1 120 ? 11.562 -2.424 16.594 1 95.25 120 GLU A C 1
ATOM 879 O O . GLU A 1 120 ? 11.781 -1.316 17.094 1 95.25 120 GLU A O 1
ATOM 884 N N . PRO A 1 121 ? 10.766 -3.369 17.156 1 94.94 121 PRO A N 1
ATOM 885 C CA . PRO A 1 121 ? 10.227 -3.072 18.484 1 94.94 121 PRO A CA 1
ATOM 886 C C . PRO A 1 121 ? 11.305 -2.668 19.484 1 94.94 121 PRO A C 1
ATOM 888 O O . PRO A 1 121 ? 12.336 -3.34 19.578 1 94.94 121 PRO A O 1
ATOM 891 N N . GLY A 1 122 ? 11.07 -1.538 20.109 1 96.19 122 GLY A N 1
ATOM 892 C CA . GLY A 1 122 ? 12.016 -1.054 21.109 1 96.19 122 GLY A CA 1
ATOM 893 C C . GLY A 1 122 ? 12.914 0.054 20.578 1 96.19 122 GLY A C 1
ATOM 894 O O . GLY A 1 122 ? 13.539 0.774 21.359 1 96.19 122 GLY A O 1
ATOM 895 N N . ASP A 1 123 ? 13.039 0.227 19.297 1 98.06 123 ASP A N 1
ATOM 896 C CA . ASP A 1 123 ? 13.828 1.312 18.719 1 98.06 123 ASP A CA 1
ATOM 897 C C . ASP A 1 123 ? 13.219 2.672 19.062 1 98.06 123 ASP A C 1
ATOM 899 O O . ASP A 1 123 ? 12.039 2.762 19.422 1 98.06 123 ASP A O 1
ATOM 903 N N . VAL A 1 124 ? 14.047 3.711 19 1 98.56 124 VAL A N 1
ATOM 904 C CA . VAL A 1 124 ? 13.609 5.059 19.344 1 98.56 124 VAL A CA 1
ATOM 905 C C . VAL A 1 124 ? 13.438 5.891 18.078 1 98.56 124 VAL A C 1
ATOM 907 O O . VAL A 1 124 ? 14.305 5.879 17.203 1 98.56 124 VAL A O 1
ATOM 910 N N . ALA A 1 125 ? 12.336 6.5 17.938 1 98.75 125 ALA A N 1
ATOM 911 C CA . ALA A 1 125 ? 12.062 7.469 16.891 1 98.75 125 ALA A CA 1
ATOM 912 C C . ALA A 1 125 ? 11.727 8.836 17.469 1 98.75 125 ALA A C 1
ATOM 914 O O . ALA A 1 125 ? 10.945 8.938 18.422 1 98.75 125 ALA A O 1
ATOM 915 N N . LEU A 1 126 ? 12.391 9.852 16.938 1 98.81 126 LEU A N 1
ATOM 916 C CA . LEU A 1 126 ? 12.086 11.227 17.312 1 98.81 126 LEU A CA 1
ATOM 917 C C . LEU A 1 126 ? 10.984 11.805 16.438 1 98.81 126 LEU A C 1
ATOM 919 O O . LEU A 1 126 ? 10.93 11.523 15.234 1 98.81 126 LEU A O 1
ATOM 923 N N . VAL A 1 127 ? 10.086 12.578 17.047 1 98.44 127 VAL A N 1
ATOM 924 C CA . VAL A 1 127 ? 8.992 13.219 16.328 1 98.44 127 VAL A CA 1
ATOM 925 C C . VAL A 1 127 ? 8.844 14.664 16.781 1 98.44 127 VAL A C 1
ATOM 927 O O . VAL A 1 127 ? 9.094 14.977 17.953 1 98.44 127 VAL A O 1
ATOM 930 N N . GLU A 1 128 ? 8.484 15.469 15.852 1 95.69 128 GLU A N 1
ATOM 931 C CA . GLU A 1 128 ? 8.109 16.812 16.281 1 95.69 128 GLU A CA 1
ATOM 932 C C . GLU A 1 128 ? 6.871 16.781 17.172 1 95.69 128 GLU A C 1
ATOM 934 O O . GLU A 1 128 ? 6.129 15.805 17.172 1 95.69 128 GLU A O 1
ATOM 939 N N . ALA A 1 129 ? 6.715 17.797 18.016 1 95.94 129 ALA A N 1
ATOM 940 C CA . ALA A 1 129 ? 5.559 17.906 18.906 1 95.94 129 ALA A CA 1
ATOM 941 C C . ALA A 1 129 ? 4.887 19.266 18.766 1 95.94 129 ALA A C 1
ATOM 943 O O . ALA A 1 129 ? 5.453 20.297 19.156 1 95.94 129 ALA A O 1
ATOM 944 N N . PRO A 1 130 ? 3.68 19.344 18.25 1 96.62 130 PRO A N 1
ATOM 945 C CA . PRO A 1 130 ? 2.83 18.25 17.766 1 96.62 130 PRO A CA 1
ATOM 946 C C . PRO A 1 130 ? 3.254 17.75 16.391 1 96.62 130 PRO A C 1
ATOM 948 O O . PRO A 1 130 ? 4.062 18.391 15.711 1 96.62 130 PRO A O 1
ATOM 951 N N . ALA A 1 131 ? 2.748 16.516 16.047 1 96.38 131 ALA A N 1
ATOM 952 C CA . ALA A 1 131 ? 3.104 15.875 14.773 1 96.38 131 ALA A CA 1
ATOM 953 C C . ALA A 1 131 ? 1.874 15.273 14.102 1 96.38 131 ALA A C 1
ATOM 955 O O . ALA A 1 131 ? 0.819 15.133 14.727 1 96.38 131 ALA A O 1
ATOM 956 N N . TYR A 1 132 ? 2.02 14.961 12.859 1 95.5 132 TYR A N 1
ATOM 957 C CA . TYR A 1 132 ? 0.985 14.328 12.047 1 95.5 132 TYR A CA 1
ATOM 958 C C . TYR A 1 132 ? 0.568 12.984 12.648 1 95.5 132 TYR A C 1
ATOM 960 O O . TYR A 1 132 ? 1.401 12.094 12.828 1 95.5 132 TYR A O 1
ATOM 968 N N . PRO A 1 133 ? -0.713 12.719 12.875 1 95.06 133 PRO A N 1
ATOM 969 C CA . PRO A 1 133 ? -1.168 11.555 13.641 1 95.06 133 PRO A CA 1
ATOM 970 C C . PRO A 1 133 ? -0.846 10.234 12.953 1 95.06 133 PRO A C 1
ATOM 972 O O . PRO A 1 133 ? -0.5 9.25 13.617 1 95.06 133 PRO A O 1
ATOM 975 N N . ALA A 1 134 ? -0.958 10.141 11.664 1 94.12 134 ALA A N 1
ATOM 976 C CA . ALA A 1 134 ? -0.709 8.883 10.969 1 94.12 134 ALA A CA 1
ATOM 977 C C . ALA A 1 134 ? 0.757 8.477 11.086 1 94.12 134 ALA A C 1
ATOM 979 O O . ALA A 1 134 ? 1.074 7.281 11.148 1 94.12 134 ALA A O 1
ATOM 980 N N . ALA A 1 135 ? 1.65 9.461 11.102 1 96.62 135 ALA A N 1
ATOM 981 C CA . ALA A 1 135 ? 3.062 9.156 11.312 1 96.62 135 ALA A CA 1
ATOM 982 C C . ALA A 1 135 ? 3.297 8.602 12.719 1 96.62 135 ALA A C 1
ATOM 984 O O . ALA A 1 135 ? 4.027 7.625 12.891 1 96.62 135 ALA A O 1
ATOM 985 N N . LEU A 1 136 ? 2.648 9.258 13.742 1 97.06 136 LEU A N 1
ATOM 986 C CA . LEU A 1 136 ? 2.744 8.766 15.109 1 97.06 136 LEU A CA 1
ATOM 987 C C . LEU A 1 136 ? 2.24 7.328 15.211 1 97.06 136 LEU A C 1
ATOM 989 O O . LEU A 1 136 ? 2.891 6.477 15.82 1 97.06 136 LEU A O 1
ATOM 993 N N . GLN A 1 137 ? 1.148 7.105 14.594 1 96.25 137 GLN A N 1
ATOM 994 C CA . GLN A 1 137 ? 0.52 5.789 14.656 1 96.25 137 GLN A CA 1
ATOM 995 C C . GLN A 1 137 ? 1.377 4.734 13.969 1 96.25 137 GLN A C 1
ATOM 997 O O . GLN A 1 137 ? 1.498 3.607 14.453 1 96.25 137 GLN A O 1
ATOM 1002 N N . ALA A 1 138 ? 1.934 5.047 12.797 1 97 138 ALA A N 1
ATOM 1003 C CA . ALA A 1 138 ? 2.809 4.121 12.078 1 97 138 ALA A CA 1
ATOM 1004 C C . ALA A 1 138 ? 3.982 3.691 12.953 1 97 138 ALA A C 1
ATOM 1006 O O . ALA A 1 138 ? 4.32 2.506 13.008 1 97 138 ALA A O 1
ATOM 1007 N N . LEU A 1 139 ? 4.582 4.617 13.648 1 97.94 139 LEU A N 1
ATOM 1008 C CA . LEU A 1 139 ? 5.723 4.328 14.516 1 97.94 139 LEU A CA 1
ATOM 1009 C C . LEU A 1 139 ? 5.293 3.51 15.727 1 97.94 139 LEU A C 1
ATOM 1011 O O . LEU A 1 139 ? 5.984 2.568 16.125 1 97.94 139 LEU A O 1
ATOM 1015 N N . ARG A 1 140 ? 4.086 3.84 16.297 1 96.69 140 ARG A N 1
ATOM 1016 C CA . ARG A 1 140 ? 3.572 3.09 17.438 1 96.69 140 ARG A CA 1
ATOM 1017 C C . ARG A 1 140 ? 3.307 1.636 17.062 1 96.69 140 ARG A C 1
ATOM 1019 O O . ARG A 1 140 ? 3.678 0.721 17.797 1 96.69 140 ARG A O 1
ATOM 1026 N N . LEU A 1 141 ? 2.738 1.469 15.938 1 96.44 141 LEU A N 1
ATOM 1027 C CA . LEU A 1 141 ? 2.371 0.125 15.5 1 96.44 141 LEU A CA 1
ATOM 1028 C C . LEU A 1 141 ? 3.609 -0.678 15.117 1 96.44 141 LEU A C 1
ATOM 1030 O O . LEU A 1 141 ? 3.562 -1.908 15.055 1 96.44 141 LEU A O 1
ATOM 1034 N N . ALA A 1 142 ? 4.699 -0.014 14.82 1 96.44 142 ALA A N 1
ATOM 1035 C CA . ALA A 1 142 ? 5.973 -0.681 14.562 1 96.44 142 ALA A CA 1
ATOM 1036 C C . ALA A 1 142 ? 6.703 -1.004 15.859 1 96.44 142 ALA A C 1
ATOM 1038 O O . ALA A 1 142 ? 7.766 -1.628 15.844 1 96.44 142 ALA A O 1
ATOM 1039 N N . GLY A 1 143 ? 6.156 -0.515 17.031 1 95.69 143 GLY A N 1
ATOM 1040 C CA . GLY A 1 143 ? 6.73 -0.81 18.328 1 95.69 143 GLY A CA 1
ATOM 1041 C C . GLY A 1 143 ? 7.797 0.185 18.75 1 95.69 143 GLY A C 1
ATOM 1042 O O . GLY A 1 143 ? 8.578 -0.084 19.672 1 95.69 143 GLY A O 1
ATOM 1043 N N . ALA A 1 144 ? 7.844 1.3 18.125 1 97.5 144 ALA A N 1
ATOM 1044 C CA . ALA A 1 144 ? 8.867 2.297 18.438 1 97.5 144 ALA A CA 1
ATOM 1045 C C . ALA A 1 144 ? 8.516 3.061 19.703 1 97.5 144 ALA A C 1
ATOM 1047 O O . ALA A 1 144 ? 7.344 3.26 20.016 1 97.5 144 ALA A O 1
ATOM 1048 N N . LYS A 1 145 ? 9.547 3.412 20.406 1 97.75 145 LYS A N 1
ATOM 1049 C CA . LYS A 1 145 ? 9.43 4.438 21.453 1 97.75 145 LYS A CA 1
ATOM 1050 C C . LYS A 1 145 ? 9.492 5.836 20.844 1 97.75 145 LYS A C 1
ATOM 1052 O O . LYS A 1 145 ? 10.508 6.227 20.266 1 97.75 145 LYS A O 1
ATOM 1057 N N . LEU A 1 146 ? 8.453 6.598 21.016 1 98.25 146 LEU A N 1
ATOM 1058 C CA . LEU A 1 146 ? 8.383 7.938 20.453 1 98.25 146 LEU A CA 1
ATOM 1059 C C . LEU A 1 146 ? 8.875 8.977 21.453 1 98.25 146 LEU A C 1
ATOM 1061 O O . LEU A 1 146 ? 8.406 9.016 22.594 1 98.25 146 LEU A O 1
ATOM 1065 N N . VAL A 1 147 ? 9.812 9.727 21.062 1 98.31 147 VAL A N 1
ATOM 1066 C CA . VAL A 1 147 ? 10.352 10.797 21.891 1 98.31 147 VAL A CA 1
ATOM 1067 C C . VAL A 1 147 ? 10.203 12.133 21.172 1 98.31 147 VAL A C 1
ATOM 1069 O O . VAL A 1 147 ? 10.711 12.312 20.062 1 98.31 147 VAL A O 1
ATOM 1072 N N . PRO A 1 148 ? 9.523 13.102 21.766 1 97.88 148 PRO A N 1
ATOM 1073 C CA . PRO A 1 148 ? 9.328 14.406 21.125 1 97.88 148 PRO A CA 1
ATOM 1074 C C . PRO A 1 148 ? 10.594 15.25 21.094 1 97.88 148 PRO A C 1
ATOM 1076 O O . PRO A 1 148 ? 11.438 15.133 22 1 97.88 148 PRO A O 1
ATOM 1079 N N . VAL A 1 149 ? 10.688 16 20.062 1 97.31 149 VAL A N 1
ATOM 1080 C CA . VAL A 1 149 ? 11.703 17.047 19.984 1 97.31 149 VAL A CA 1
ATOM 1081 C C . VAL A 1 149 ? 11.047 18.406 20.172 1 97.31 149 VAL A C 1
ATOM 1083 O O . VAL A 1 149 ? 9.898 18.609 19.781 1 97.31 149 VAL A O 1
ATOM 1086 N N . ARG A 1 150 ? 11.797 19.297 20.703 1 94.06 150 ARG A N 1
ATOM 1087 C CA . ARG A 1 150 ? 11.281 20.625 20.969 1 94.06 150 ARG A CA 1
ATOM 1088 C C . ARG A 1 150 ? 10.938 21.344 19.672 1 94.06 150 ARG A C 1
ATOM 1090 O O . ARG A 1 150 ? 11.719 21.344 18.719 1 94.06 150 ARG A O 1
ATOM 1097 N N . THR A 1 151 ? 9.781 21.875 19.656 1 95.62 151 THR A N 1
ATOM 1098 C CA . THR A 1 151 ? 9.273 22.641 18.516 1 95.62 151 THR A CA 1
ATOM 1099 C C . THR A 1 151 ? 8.758 24.016 18.984 1 95.62 151 THR A C 1
ATOM 1101 O O . THR A 1 151 ? 8.258 24.141 20.094 1 95.62 151 THR A O 1
ATOM 1104 N N . ASP A 1 152 ? 9.047 25.031 18.25 1 95.06 152 ASP A N 1
ATOM 1105 C CA . ASP A 1 152 ? 8.492 26.359 18.5 1 95.06 152 ASP A CA 1
ATOM 1106 C C . ASP A 1 152 ? 7.738 26.891 17.281 1 95.06 152 ASP A C 1
ATOM 1108 O O . ASP A 1 152 ? 7.277 26.109 16.453 1 95.06 152 ASP A O 1
ATOM 1112 N N . ALA A 1 153 ? 7.5 28.156 17.219 1 94.25 153 ALA A N 1
ATOM 1113 C CA . ALA A 1 153 ? 6.668 28.766 16.172 1 94.25 153 ALA A CA 1
ATOM 1114 C C . ALA A 1 153 ? 7.273 28.547 14.789 1 94.25 153 ALA A C 1
ATOM 1116 O O . ALA A 1 153 ? 6.57 28.609 13.781 1 94.25 153 ALA A O 1
ATOM 1117 N N . ASP A 1 154 ? 8.57 28.25 14.766 1 96.19 154 ASP A N 1
ATOM 1118 C CA . ASP A 1 154 ? 9.258 28.078 13.492 1 96.19 154 ASP A CA 1
ATOM 1119 C C . ASP A 1 154 ? 9.523 26.609 13.203 1 96.19 154 ASP A C 1
ATOM 1121 O O . ASP A 1 154 ? 10.18 26.266 12.219 1 96.19 154 ASP A O 1
ATOM 1125 N N . GLY A 1 155 ? 9.023 25.734 14.031 1 97.25 155 GLY A N 1
ATOM 1126 C CA . GLY A 1 155 ? 9.219 24.312 13.828 1 97.25 155 GLY A CA 1
ATOM 1127 C C . GLY A 1 155 ? 10.266 23.703 14.75 1 97.25 155 GLY A C 1
ATOM 1128 O O . GLY A 1 155 ? 10.492 24.203 15.852 1 97.25 155 GLY A O 1
ATOM 1129 N N . VAL A 1 156 ? 10.859 22.641 14.375 1 98.06 156 VAL A N 1
ATOM 1130 C CA . VAL A 1 156 ? 11.836 21.906 15.156 1 98.06 156 VAL A CA 1
ATOM 1131 C C . VAL A 1 156 ? 13.016 22.797 15.508 1 98.06 156 VAL A C 1
ATOM 1133 O O . VAL A 1 156 ? 13.508 23.547 14.656 1 98.06 156 VAL A O 1
ATOM 1136 N N . ASP A 1 157 ? 13.477 22.734 16.75 1 98.19 157 ASP A N 1
ATOM 1137 C CA . ASP A 1 157 ? 14.664 23.453 17.203 1 98.19 157 ASP A CA 1
ATOM 1138 C C . ASP A 1 157 ? 15.906 22.578 17.078 1 98.19 157 ASP A C 1
ATOM 1140 O O . ASP A 1 157 ? 16.156 21.719 17.938 1 98.19 157 ASP A O 1
ATOM 1144 N N . PRO A 1 158 ? 16.734 22.875 16.078 1 98.31 158 PRO A N 1
ATOM 1145 C CA . PRO A 1 158 ? 17.875 22 15.852 1 98.31 158 PRO A CA 1
ATOM 1146 C C . PRO A 1 158 ? 18.875 22.016 17.016 1 98.31 158 PRO A C 1
ATOM 1148 O O . PRO A 1 158 ? 19.531 21.016 17.281 1 98.31 158 PRO A O 1
ATOM 1151 N N . ASP A 1 159 ? 18.984 23.125 17.688 1 98.12 159 ASP A N 1
ATOM 1152 C CA . ASP A 1 159 ? 19.906 23.203 18.828 1 98.12 159 ASP A CA 1
ATOM 1153 C C . ASP A 1 159 ? 19.391 22.391 20.016 1 98.12 159 ASP A C 1
ATOM 1155 O O . ASP A 1 159 ? 20.172 21.734 20.703 1 98.12 159 ASP A O 1
ATOM 1159 N N . ALA A 1 160 ? 18.125 22.5 20.234 1 97.75 160 ALA A N 1
ATOM 1160 C CA . ALA A 1 160 ? 17.531 21.641 21.25 1 97.75 160 ALA A CA 1
ATOM 1161 C C . ALA A 1 160 ? 17.703 20.172 20.906 1 97.75 160 ALA A C 1
ATOM 1163 O O . ALA A 1 160 ? 17.953 19.344 21.797 1 97.75 160 ALA A O 1
ATOM 1164 N N . LEU A 1 161 ? 17.516 19.844 19.672 1 98.5 161 LEU A N 1
ATOM 1165 C CA . LEU A 1 161 ? 17.734 18.469 19.203 1 98.5 161 LEU A CA 1
ATOM 1166 C C . LEU A 1 161 ? 19.172 18.031 19.453 1 98.5 161 LEU A C 1
ATOM 1168 O O . LEU A 1 161 ? 19.406 16.938 19.969 1 98.5 161 LEU A O 1
ATOM 1172 N N . ALA A 1 162 ? 20.094 18.891 19.078 1 98.56 162 ALA A N 1
ATOM 1173 C CA . ALA A 1 162 ? 21.516 18.594 19.281 1 98.56 162 ALA A CA 1
ATOM 1174 C C . ALA A 1 162 ? 21.812 18.328 20.75 1 98.56 162 ALA A C 1
ATOM 1176 O O . ALA A 1 162 ? 22.516 17.375 21.094 1 98.56 162 ALA A O 1
ATOM 1177 N N . ALA A 1 163 ? 21.281 19.156 21.578 1 98.5 163 ALA A N 1
ATOM 1178 C CA . ALA A 1 163 ? 21.469 19.016 23.016 1 98.5 163 ALA A CA 1
ATOM 1179 C C . ALA A 1 163 ? 20.844 17.719 23.516 1 98.5 163 ALA A C 1
ATOM 1181 O O . ALA A 1 163 ? 21.422 17.016 24.344 1 98.5 163 ALA A O 1
ATOM 1182 N N . GLN A 1 164 ? 19.641 17.453 23.062 1 98.19 164 GLN A N 1
ATOM 1183 C CA . GLN A 1 164 ? 18.922 16.234 23.422 1 98.19 164 GLN A CA 1
ATOM 1184 C C . GLN A 1 164 ? 19.734 14.992 23.031 1 98.19 164 GLN A C 1
ATOM 1186 O O . GLN A 1 164 ? 19.844 14.055 23.828 1 98.19 164 GLN A O 1
ATOM 1191 N N . LEU A 1 165 ? 20.297 14.977 21.875 1 98.44 165 LEU A N 1
ATOM 1192 C CA . LEU A 1 165 ? 21.078 13.852 21.375 1 98.44 165 LEU A CA 1
ATOM 1193 C C . LEU A 1 165 ? 22.391 13.719 22.156 1 98.44 165 LEU A C 1
ATOM 1195 O O . LEU A 1 165 ? 22.828 12.602 22.453 1 98.44 165 LEU A O 1
ATOM 1199 N N . ALA A 1 166 ? 22.984 14.836 22.453 1 97.88 166 ALA A N 1
ATOM 1200 C CA . ALA A 1 166 ? 24.219 14.828 23.219 1 97.88 166 ALA A CA 1
ATOM 1201 C C . ALA A 1 166 ? 24 14.266 24.625 1 97.88 166 ALA A C 1
ATOM 1203 O O . ALA A 1 166 ? 24.875 13.602 25.172 1 97.88 166 ALA A O 1
ATOM 1204 N N . ALA A 1 167 ? 22.875 14.516 25.156 1 97.88 167 ALA A N 1
ATOM 1205 C CA . ALA A 1 167 ? 22.547 14.102 26.516 1 97.88 167 ALA A CA 1
ATOM 1206 C C . ALA A 1 167 ? 21.891 12.727 26.531 1 97.88 167 ALA A C 1
ATOM 1208 O O . ALA A 1 167 ? 21.438 12.258 27.578 1 97.88 167 ALA A O 1
ATOM 1209 N N . TRP A 1 168 ? 21.812 12.109 25.406 1 97.69 168 TRP A N 1
ATOM 1210 C CA . TRP A 1 168 ? 21.094 10.836 25.328 1 97.69 168 TRP A CA 1
ATOM 1211 C C . TRP A 1 168 ? 21.719 9.789 26.234 1 97.69 168 TRP A C 1
ATOM 1213 O O . TRP A 1 168 ? 22.938 9.586 26.219 1 97.69 168 TRP A O 1
ATOM 1223 N N . PRO A 1 169 ? 20.906 9.109 27 1 96.38 169 PRO A N 1
ATOM 1224 C CA . PRO A 1 169 ? 21.469 8.125 27.922 1 96.38 169 PRO A CA 1
ATOM 1225 C C . PRO A 1 169 ? 22.188 6.988 27.203 1 96.38 169 PRO A C 1
ATOM 1227 O O . PRO A 1 169 ? 21.625 6.391 26.281 1 96.38 169 PRO A O 1
ATOM 1230 N N . ALA A 1 170 ? 23.266 6.602 27.688 1 94.06 170 ALA A N 1
ATOM 1231 C CA . ALA A 1 170 ? 24.094 5.566 27.062 1 94.06 170 ALA A CA 1
ATOM 1232 C C . ALA A 1 170 ? 23.391 4.207 27.125 1 94.06 170 ALA A C 1
ATOM 1234 O O . ALA A 1 170 ? 23.609 3.354 26.25 1 94.06 170 ALA A O 1
ATOM 1235 N N . ALA A 1 171 ? 22.516 4.066 28.094 1 94.38 171 ALA A N 1
ATOM 1236 C CA . ALA A 1 171 ? 21.859 2.783 28.312 1 94.38 171 ALA A CA 1
ATOM 1237 C C . ALA A 1 171 ? 20.688 2.596 27.359 1 94.38 171 ALA A C 1
ATOM 1239 O O . ALA A 1 171 ? 20.188 1.482 27.188 1 94.38 171 ALA A O 1
ATOM 1240 N N . GLU A 1 172 ? 20.297 3.656 26.719 1 95.12 172 GLU A N 1
ATOM 1241 C CA . GLU A 1 172 ? 19.156 3.598 25.812 1 95.12 172 GLU A CA 1
ATOM 1242 C C . GLU A 1 172 ? 19.609 3.48 24.359 1 95.12 172 GLU A C 1
ATOM 1244 O O . GLU A 1 172 ? 20.688 3.938 24.016 1 95.12 172 GLU A O 1
ATOM 1249 N N . ARG A 1 173 ? 18.781 2.822 23.594 1 95.81 173 ARG A N 1
ATOM 1250 C CA . ARG A 1 173 ? 19.031 2.809 22.141 1 95.81 173 ARG A CA 1
ATOM 1251 C C . ARG A 1 173 ? 19.016 4.223 21.578 1 95.81 173 ARG A C 1
ATOM 1253 O O . ARG A 1 173 ? 18.188 5.047 21.953 1 95.81 173 ARG A O 1
ATOM 1260 N N . ARG A 1 174 ? 20.016 4.477 20.781 1 97.44 174 ARG A N 1
ATOM 1261 C CA . ARG A 1 174 ? 20.047 5.777 20.109 1 97.44 174 ARG A CA 1
ATOM 1262 C C . ARG A 1 174 ? 18.875 5.922 19.141 1 97.44 174 ARG A C 1
ATOM 1264 O O . ARG A 1 174 ? 18.438 4.945 18.531 1 97.44 174 ARG A O 1
ATOM 1271 N N . PRO A 1 175 ? 18.359 7.133 18.984 1 98.44 175 PRO A N 1
ATOM 1272 C CA . PRO A 1 175 ? 17.297 7.34 18 1 98.44 175 PRO A CA 1
ATOM 1273 C C . PRO A 1 175 ? 17.75 7.027 16.578 1 98.44 175 PRO A C 1
ATOM 1275 O O . PRO A 1 175 ? 18.875 7.332 16.203 1 98.44 175 PRO A O 1
ATOM 1278 N N . LYS A 1 176 ? 16.844 6.445 15.828 1 98.5 176 LYS A N 1
ATOM 1279 C CA . LYS A 1 176 ? 17.203 6.043 14.469 1 98.5 176 LYS A CA 1
ATOM 1280 C C . LYS A 1 176 ? 16.734 7.082 13.453 1 98.5 176 LYS A C 1
ATOM 1282 O O . LYS A 1 176 ? 17.328 7.207 12.375 1 98.5 176 LYS A O 1
ATOM 1287 N N . LEU A 1 177 ? 15.625 7.738 13.773 1 98.69 177 LEU A N 1
ATOM 1288 C CA . LEU A 1 177 ? 15.094 8.695 12.812 1 98.69 177 LEU A CA 1
ATOM 1289 C C . LEU A 1 177 ? 14.375 9.836 13.523 1 98.69 177 LEU A C 1
ATOM 1291 O O . LEU A 1 177 ? 14.047 9.727 14.703 1 98.69 177 LEU A O 1
ATOM 1295 N N . LEU A 1 178 ? 14.273 10.969 12.883 1 98.81 178 LEU A N 1
ATOM 1296 C CA . LEU A 1 178 ? 13.391 12.086 13.195 1 98.81 178 LEU A CA 1
ATOM 1297 C C . LEU A 1 178 ? 12.391 12.32 12.078 1 98.81 178 LEU A C 1
ATOM 1299 O O . LEU A 1 178 ? 12.773 12.5 10.922 1 98.81 178 LEU A O 1
ATOM 1303 N N . TYR A 1 179 ? 11.148 12.273 12.422 1 98.81 179 TYR A N 1
ATOM 1304 C CA . TYR A 1 179 ? 10.094 12.656 11.492 1 98.81 179 TYR A CA 1
ATOM 1305 C C . TYR A 1 179 ? 9.703 14.117 11.68 1 98.81 179 TYR A C 1
ATOM 1307 O O . TYR A 1 179 ? 9.406 14.547 12.797 1 98.81 179 TYR A O 1
ATOM 1315 N N . THR A 1 180 ? 9.656 14.891 10.562 1 98.5 180 THR A N 1
ATOM 1316 C CA . THR A 1 180 ? 9.242 16.281 10.648 1 98.5 180 THR A CA 1
ATOM 1317 C C . THR A 1 180 ? 8.602 16.75 9.344 1 98.5 180 THR A C 1
ATOM 1319 O O . THR A 1 180 ? 8.867 16.172 8.281 1 98.5 180 THR A O 1
ATOM 1322 N N . VAL A 1 181 ? 7.719 17.656 9.406 1 98.44 181 VAL A N 1
ATOM 1323 C CA . VAL A 1 181 ? 7.152 18.406 8.289 1 98.44 181 VAL A CA 1
ATOM 1324 C C . VAL A 1 181 ? 7.664 19.844 8.32 1 98.44 181 VAL A C 1
ATOM 1326 O O . VAL A 1 181 ? 7.016 20.734 8.898 1 98.44 181 VAL A O 1
ATOM 1329 N N . PRO A 1 182 ? 8.711 20.125 7.598 1 98.44 182 PRO A N 1
ATOM 1330 C CA . PRO A 1 182 ? 9.414 21.391 7.793 1 98.44 182 PRO A CA 1
ATOM 1331 C C . PRO A 1 182 ? 8.711 22.578 7.121 1 98.44 182 PRO A C 1
ATOM 1333 O O . PRO A 1 182 ? 9.047 23.734 7.379 1 98.44 182 PRO A O 1
ATOM 1336 N N . THR A 1 183 ? 7.824 22.281 6.172 1 98.5 183 THR A N 1
ATOM 1337 C CA . THR A 1 183 ? 7.121 23.328 5.445 1 98.5 183 THR A CA 1
ATOM 1338 C C . THR A 1 183 ? 5.613 23.203 5.641 1 98.5 183 THR A C 1
ATOM 1340 O O . THR A 1 183 ? 5.004 22.234 5.191 1 98.5 183 THR A O 1
ATOM 1343 N N . PHE A 1 184 ? 5.039 24.297 6.332 1 98.31 184 PHE A N 1
ATOM 1344 C CA . PHE A 1 184 ? 3.607 24.344 6.598 1 98.31 184 PHE A CA 1
ATOM 1345 C C . PHE A 1 184 ? 3.152 23.094 7.328 1 98.31 184 PHE A C 1
ATOM 1347 O O . PHE A 1 184 ? 2.236 22.406 6.875 1 98.31 184 PHE A O 1
ATOM 1354 N N . ALA A 1 185 ? 3.717 22.891 8.461 1 97.88 185 ALA A N 1
ATOM 1355 C CA . ALA A 1 185 ? 3.604 21.672 9.234 1 97.88 185 ALA A CA 1
ATOM 1356 C C . ALA A 1 185 ? 2.145 21.344 9.547 1 97.88 185 ALA A C 1
ATOM 1358 O O . ALA A 1 185 ? 1.341 22.25 9.781 1 97.88 185 ALA A O 1
ATOM 1359 N N . ASN A 1 186 ? 1.803 20.125 9.469 1 96.62 186 ASN A N 1
ATOM 1360 C CA . ASN A 1 186 ? 0.575 19.578 10.039 1 96.62 186 ASN A CA 1
ATOM 1361 C C . ASN A 1 186 ? 0.796 19.062 11.461 1 96.62 186 ASN A C 1
ATOM 1363 O O . ASN A 1 186 ? 1.422 18.016 11.648 1 96.62 186 ASN A O 1
ATOM 1367 N N . PRO A 1 187 ? 0.418 19.766 12.484 1 96.44 187 PRO A N 1
ATOM 1368 C CA . PRO A 1 187 ? -0.754 20.641 12.422 1 96.44 187 PRO A CA 1
ATOM 1369 C C . PRO A 1 187 ? -0.39 22.125 12.508 1 96.44 187 PRO A C 1
ATOM 1371 O O . PRO A 1 187 ? -1.252 22.984 12.328 1 96.44 187 PRO A O 1
ATOM 1374 N N . THR A 1 188 ? 0.789 22.562 12.703 1 97.06 188 THR A N 1
ATOM 1375 C CA . THR A 1 188 ? 1.083 23.859 13.297 1 97.06 188 THR A CA 1
ATOM 1376 C C . THR A 1 188 ? 1.086 24.953 12.227 1 97.06 188 THR A C 1
ATOM 1378 O O . THR A 1 188 ? 0.999 26.141 12.547 1 97.06 188 THR A O 1
ATOM 1381 N N . GLY A 1 189 ? 1.298 24.516 10.992 1 97.38 189 GLY A N 1
ATOM 1382 C CA . GLY A 1 189 ? 1.47 25.516 9.945 1 97.38 189 GLY A CA 1
ATOM 1383 C C . GLY A 1 189 ? 2.852 26.141 9.938 1 97.38 189 GLY A C 1
ATOM 1384 O O . GLY A 1 189 ? 3.15 26.984 9.094 1 97.38 189 GLY A O 1
ATOM 1385 N N . ALA A 1 190 ? 3.736 25.703 10.766 1 97.44 190 ALA A N 1
ATOM 1386 C CA . ALA A 1 190 ? 5.07 26.266 10.906 1 97.44 190 ALA A CA 1
ATOM 1387 C C . ALA A 1 190 ? 5.945 25.938 9.703 1 97.44 190 ALA A C 1
ATOM 1389 O O . ALA A 1 190 ? 5.793 24.875 9.094 1 97.44 190 ALA A O 1
ATOM 1390 N N . THR A 1 191 ? 6.824 26.812 9.367 1 98.25 191 THR A N 1
ATOM 1391 C CA . THR A 1 191 ? 7.844 26.641 8.336 1 98.25 191 THR A CA 1
ATOM 1392 C C . THR A 1 191 ? 9.234 26.938 8.898 1 98.25 191 THR A C 1
ATOM 1394 O O . THR A 1 191 ? 9.484 28.031 9.414 1 98.25 191 THR A O 1
ATOM 1397 N N . LEU A 1 192 ? 10.086 25.906 8.812 1 98.31 192 LEU A N 1
ATOM 1398 C CA . LEU A 1 192 ? 11.469 26.125 9.234 1 98.31 192 LEU A CA 1
ATOM 1399 C C . LEU A 1 192 ? 12.164 27.125 8.32 1 98.31 192 LEU A C 1
ATOM 1401 O O . LEU A 1 192 ? 12.148 26.969 7.094 1 98.31 192 LEU A O 1
ATOM 1405 N N . PRO A 1 193 ? 12.789 28.125 8.875 1 97.62 193 PRO A N 1
ATOM 1406 C CA . PRO A 1 193 ? 13.578 29.031 8.031 1 97.62 193 PRO A CA 1
ATOM 1407 C C . PRO A 1 193 ? 14.844 28.375 7.484 1 97.62 193 PRO A C 1
ATOM 1409 O O . PRO A 1 193 ? 15.289 27.344 8.008 1 97.62 193 PRO A O 1
ATOM 1412 N N . PRO A 1 194 ? 15.469 28.922 6.441 1 97.31 194 PRO A N 1
ATOM 1413 C CA . PRO A 1 194 ? 16.594 28.297 5.75 1 97.31 194 PRO A CA 1
ATOM 1414 C C . PRO A 1 194 ? 17.75 27.969 6.688 1 97.31 194 PRO A C 1
ATOM 1416 O O . PRO A 1 194 ? 18.312 26.875 6.625 1 97.31 194 PRO A O 1
ATOM 1419 N N . ALA A 1 195 ? 18.109 28.906 7.57 1 97.44 195 ALA A N 1
ATOM 1420 C CA . ALA A 1 195 ? 19.234 28.672 8.477 1 97.44 195 ALA A CA 1
ATOM 1421 C C . ALA A 1 195 ? 18.953 27.484 9.398 1 97.44 195 ALA A C 1
ATOM 1423 O O . ALA A 1 195 ? 19.859 26.703 9.695 1 97.44 195 ALA A O 1
ATOM 1424 N N . ARG A 1 196 ? 17.781 27.422 9.82 1 97.69 196 ARG A N 1
ATOM 1425 C CA . ARG A 1 196 ? 17.375 26.328 10.703 1 97.69 196 ARG A CA 1
ATOM 1426 C C . ARG A 1 196 ? 17.406 25 9.961 1 97.69 196 ARG A C 1
ATOM 1428 O O . ARG A 1 196 ? 17.734 23.969 10.539 1 97.69 196 ARG A O 1
ATOM 1435 N N . ARG A 1 197 ? 17.016 24.969 8.742 1 98.5 197 ARG A N 1
ATOM 1436 C CA . ARG A 1 197 ? 17.047 23.766 7.914 1 98.5 197 ARG A CA 1
ATOM 1437 C C . ARG A 1 197 ? 18.484 23.281 7.711 1 98.5 197 ARG A C 1
ATOM 1439 O O . ARG A 1 197 ? 18.75 22.078 7.805 1 98.5 197 ARG A O 1
ATOM 1446 N N . ALA A 1 198 ? 19.375 24.188 7.414 1 98.38 198 ALA A N 1
ATOM 1447 C CA . ALA A 1 198 ? 20.781 23.859 7.277 1 98.38 198 ALA A CA 1
ATOM 1448 C C . ALA A 1 198 ? 21.328 23.25 8.57 1 98.38 198 ALA A C 1
ATOM 1450 O O . ALA A 1 198 ? 22.062 22.266 8.539 1 98.38 198 ALA A O 1
ATOM 1451 N N . ARG A 1 199 ? 20.969 23.906 9.672 1 98.56 199 ARG A N 1
ATOM 1452 C CA . ARG A 1 199 ? 21.406 23.422 10.984 1 98.56 199 ARG A CA 1
ATOM 1453 C C . ARG A 1 199 ? 20.844 22.031 11.273 1 98.56 199 ARG A C 1
ATOM 1455 O O . ARG A 1 199 ? 21.531 21.172 11.812 1 98.56 199 ARG A O 1
ATOM 1462 N N . LEU A 1 200 ? 19.609 21.828 10.961 1 98.56 200 LEU A N 1
ATOM 1463 C CA . LEU A 1 200 ? 18.953 20.547 11.164 1 98.56 200 LEU A CA 1
ATOM 1464 C C . LEU A 1 200 ? 19.656 19.453 10.359 1 98.56 200 LEU A C 1
ATOM 1466 O O . LEU A 1 200 ? 19.891 18.344 10.867 1 98.56 200 LEU A O 1
ATOM 1470 N N . ALA A 1 201 ? 20 19.734 9.078 1 98.44 201 ALA A N 1
ATOM 1471 C CA . ALA A 1 201 ? 20.75 18.797 8.234 1 98.44 201 ALA A CA 1
ATOM 1472 C C . ALA A 1 201 ? 22.094 18.438 8.875 1 98.44 201 ALA A C 1
ATOM 1474 O O . ALA A 1 201 ? 22.469 17.266 8.891 1 98.44 201 ALA A O 1
ATOM 1475 N N . ALA A 1 202 ? 22.719 19.406 9.398 1 98.38 202 ALA A N 1
ATOM 1476 C CA . ALA A 1 202 ? 24.031 19.203 10.016 1 98.38 202 ALA A CA 1
ATOM 1477 C C . ALA A 1 202 ? 23.906 18.328 11.266 1 98.38 202 ALA A C 1
ATOM 1479 O O . ALA A 1 202 ? 24.719 17.422 11.477 1 98.38 202 ALA A O 1
ATOM 1480 N N . VAL A 1 203 ? 22.938 18.641 12.102 1 98.44 203 VAL A N 1
ATOM 1481 C CA . VAL A 1 203 ? 22.719 17.891 13.336 1 98.44 203 VAL A CA 1
ATOM 1482 C C . VAL A 1 203 ? 22.406 16.422 13 1 98.44 203 VAL A C 1
ATOM 1484 O O . VAL A 1 203 ? 22.938 15.508 13.633 1 98.44 203 VAL A O 1
ATOM 1487 N N . ALA A 1 204 ? 21.562 16.172 12.008 1 98.06 204 ALA A N 1
ATOM 1488 C CA . ALA A 1 204 ? 21.188 14.82 11.602 1 98.06 204 ALA A CA 1
ATOM 1489 C C . ALA A 1 204 ? 22.422 14.047 11.117 1 98.06 204 ALA A C 1
ATOM 1491 O O . ALA A 1 204 ? 22.625 12.898 11.508 1 98.06 204 ALA A O 1
ATOM 1492 N N . ALA A 1 205 ? 23.219 14.68 10.305 1 97.44 205 ALA A N 1
ATOM 1493 C CA . ALA A 1 205 ? 24.422 14.047 9.758 1 97.44 205 ALA A CA 1
ATOM 1494 C C . ALA A 1 205 ? 25.406 13.711 10.875 1 97.44 205 ALA A C 1
ATOM 1496 O O . ALA A 1 205 ? 25.938 12.594 10.922 1 97.44 205 ALA A O 1
ATOM 1497 N N . ASP A 1 206 ? 25.625 14.672 11.75 1 96.94 206 ASP A N 1
ATOM 1498 C CA . ASP A 1 206 ? 26.562 14.477 12.852 1 96.94 206 ASP A CA 1
ATOM 1499 C C . ASP A 1 206 ? 26.125 13.328 13.75 1 96.94 206 ASP A C 1
ATOM 1501 O O . ASP A 1 206 ? 26.953 12.555 14.234 1 96.94 206 ASP A O 1
ATOM 1505 N N . ALA A 1 207 ? 24.859 13.25 13.961 1 97.25 207 ALA A N 1
ATOM 1506 C CA . ALA A 1 207 ? 24.328 12.25 14.875 1 97.25 207 ALA A CA 1
ATOM 1507 C C . ALA A 1 207 ? 24.031 10.938 14.156 1 97.25 207 ALA A C 1
ATOM 1509 O O . ALA A 1 207 ? 23.609 9.961 14.773 1 97.25 207 ALA A O 1
ATOM 1510 N N . ARG A 1 208 ? 24.203 10.914 12.82 1 97 208 ARG A N 1
ATOM 1511 C CA . ARG A 1 208 ? 23.844 9.75 12.008 1 97 208 ARG A CA 1
ATOM 1512 C C . ARG A 1 208 ? 22.391 9.359 12.227 1 97 208 ARG A C 1
ATOM 1514 O O . ARG A 1 208 ? 22.078 8.195 12.484 1 97 208 ARG A O 1
ATOM 1521 N N . LEU A 1 209 ? 21.562 10.336 12.25 1 98.06 209 LEU A N 1
ATOM 1522 C CA . LEU A 1 209 ? 20.109 10.258 12.414 1 98.06 209 LEU A CA 1
ATOM 1523 C C . LEU A 1 209 ? 19.406 10.414 11.07 1 98.06 209 LEU A C 1
ATOM 1525 O O . LEU A 1 209 ? 19.609 11.398 10.367 1 98.06 209 LEU A O 1
ATOM 1529 N N . VAL A 1 210 ? 18.609 9.406 10.648 1 98.75 210 VAL A N 1
ATOM 1530 C CA . VAL A 1 210 ? 17.844 9.547 9.414 1 98.75 210 VAL A CA 1
ATOM 1531 C C . VAL A 1 210 ? 16.781 10.625 9.586 1 98.75 210 VAL A C 1
ATOM 1533 O O . VAL A 1 210 ? 15.898 10.508 10.445 1 98.75 210 VAL A O 1
ATOM 1536 N N . LEU A 1 211 ? 16.906 11.703 8.875 1 98.75 211 LEU A N 1
ATOM 1537 C CA . LEU A 1 211 ? 15.914 12.773 8.883 1 98.75 211 LEU A CA 1
ATOM 1538 C C . LEU A 1 211 ? 14.828 12.508 7.844 1 98.75 211 LEU A C 1
ATOM 1540 O O . LEU A 1 211 ? 15.109 12.477 6.645 1 98.75 211 LEU A O 1
ATOM 1544 N N . VAL A 1 212 ? 13.625 12.281 8.266 1 98.88 212 VAL A N 1
ATOM 1545 C CA . VAL A 1 212 ? 12.477 12.156 7.371 1 98.88 212 VAL A CA 1
ATOM 1546 C C . VAL A 1 212 ? 11.844 13.523 7.148 1 98.88 212 VAL A C 1
ATOM 1548 O O . VAL A 1 212 ? 11.242 14.094 8.062 1 98.88 212 VAL A O 1
ATOM 1551 N N . GLU A 1 213 ? 11.977 14.008 5.988 1 98.88 213 GLU A N 1
ATOM 1552 C CA . GLU A 1 213 ? 11.375 15.273 5.574 1 98.88 213 GLU A CA 1
ATOM 1553 C C . GLU A 1 213 ? 10.086 15.039 4.793 1 98.88 213 GLU A C 1
ATOM 1555 O O . GLU A 1 213 ? 10.117 14.781 3.588 1 98.88 213 GLU A O 1
ATOM 1560 N N . ASP A 1 214 ? 8.961 15.125 5.453 1 98.69 214 ASP A N 1
ATOM 1561 C CA . ASP A 1 214 ? 7.641 15.016 4.832 1 98.69 214 ASP A CA 1
ATOM 1562 C C . ASP A 1 214 ? 7.195 16.359 4.262 1 98.69 214 ASP A C 1
ATOM 1564 O O . ASP A 1 214 ? 7.059 17.344 4.996 1 98.69 214 ASP A O 1
ATOM 1568 N N . ASP A 1 215 ? 6.934 16.422 2.957 1 98.5 215 ASP A N 1
ATOM 1569 C CA . ASP A 1 215 ? 6.805 17.719 2.314 1 98.5 215 ASP A CA 1
ATOM 1570 C C . ASP A 1 215 ? 5.59 17.766 1.39 1 98.5 215 ASP A C 1
ATOM 1572 O O . ASP A 1 215 ? 5.703 18.125 0.218 1 98.5 215 ASP A O 1
ATOM 1576 N N . PRO A 1 216 ? 4.395 17.453 1.934 1 97.88 216 PRO A N 1
ATOM 1577 C CA . PRO A 1 216 ? 3.221 17.422 1.059 1 97.88 216 PRO A CA 1
ATOM 1578 C C . PRO A 1 216 ? 2.672 18.828 0.759 1 97.88 216 PRO A C 1
ATOM 1580 O O . PRO A 1 216 ? 1.866 18.984 -0.161 1 97.88 216 PRO A O 1
ATOM 1583 N N . TYR A 1 217 ? 3.096 19.938 1.453 1 98.06 217 TYR A N 1
ATOM 1584 C CA . TYR A 1 217 ? 2.402 21.219 1.396 1 98.06 217 TYR A CA 1
ATOM 1585 C C . TYR A 1 217 ? 3.277 22.281 0.746 1 98.06 217 TYR A C 1
ATOM 1587 O O . TYR A 1 217 ? 2.859 23.438 0.602 1 98.06 217 TYR A O 1
ATOM 1595 N N . ALA A 1 218 ? 4.461 21.922 0.327 1 96.88 218 ALA A N 1
ATOM 1596 C CA . ALA A 1 218 ? 5.488 22.891 -0.032 1 96.88 218 ALA A CA 1
ATOM 1597 C C . ALA A 1 218 ? 4.988 23.859 -1.111 1 96.88 218 ALA A C 1
ATOM 1599 O O . ALA A 1 218 ? 5.371 25.031 -1.141 1 96.88 218 ALA A O 1
ATOM 1600 N N . ASP A 1 219 ? 4.102 23.422 -1.965 1 97.38 219 ASP A N 1
ATOM 1601 C CA . ASP A 1 219 ? 3.672 24.234 -3.104 1 97.38 219 ASP A CA 1
ATOM 1602 C C . ASP A 1 219 ? 2.439 25.062 -2.756 1 97.38 219 ASP A C 1
ATOM 1604 O O . ASP A 1 219 ? 1.939 25.828 -3.59 1 97.38 219 ASP A O 1
ATOM 1608 N N . LEU A 1 220 ? 2.002 24.984 -1.553 1 98.25 220 LEU A N 1
ATOM 1609 C CA . LEU A 1 220 ? 0.807 25.703 -1.123 1 98.25 220 LEU A CA 1
ATOM 1610 C C . LEU A 1 220 ? 1.181 26.984 -0.367 1 98.25 220 LEU A C 1
ATOM 1612 O O . LEU A 1 220 ? 0.604 27.281 0.682 1 98.25 220 LEU A O 1
ATOM 1616 N N . ARG A 1 221 ? 2.191 27.688 -0.799 1 98.31 221 ARG A N 1
ATOM 1617 C CA . ARG A 1 221 ? 2.602 28.969 -0.203 1 98.31 221 ARG A CA 1
ATOM 1618 C C . ARG A 1 221 ? 1.773 30.125 -0.752 1 98.31 221 ARG A C 1
ATOM 1620 O O . ARG A 1 221 ? 1.604 30.25 -1.967 1 98.31 221 ARG A O 1
ATOM 1627 N N . PHE A 1 222 ? 1.244 30.969 0.092 1 98.12 222 PHE A N 1
ATOM 1628 C CA . PHE A 1 222 ? 0.491 32.125 -0.365 1 98.12 222 PHE A CA 1
ATOM 1629 C C . PHE A 1 222 ? 1.039 33.406 0.255 1 98.12 222 PHE A C 1
ATOM 1631 O O . PHE A 1 222 ? 0.571 34.5 -0.057 1 98.12 222 PHE A O 1
ATOM 1638 N N . ALA A 1 223 ? 2.031 33.281 1.103 1 97.31 223 ALA A N 1
ATOM 1639 C CA . ALA A 1 223 ? 2.736 34.406 1.684 1 97.31 223 ALA A CA 1
ATOM 1640 C C . ALA A 1 223 ? 4.188 34.062 1.99 1 97.31 223 ALA A C 1
ATOM 1642 O O . ALA A 1 223 ? 4.539 32.875 2.111 1 97.31 223 ALA A O 1
ATOM 1643 N N . GLY A 1 224 ? 5.016 35.031 2.074 1 95.75 224 GLY A N 1
ATOM 1644 C CA . GLY A 1 224 ? 6.41 34.812 2.42 1 95.75 224 GLY A CA 1
ATOM 1645 C C . GLY A 1 224 ? 7.258 34.375 1.242 1 95.75 224 GLY A C 1
ATOM 1646 O O . GLY A 1 224 ? 6.809 34.406 0.096 1 95.75 224 GLY A O 1
ATOM 1647 N N . GLU A 1 225 ? 8.477 33.969 1.539 1 95.31 225 GLU A N 1
ATOM 1648 C CA . GLU A 1 225 ? 9.445 33.594 0.512 1 95.31 225 GLU A CA 1
ATOM 1649 C C . GLU A 1 225 ? 9.57 32.094 0.4 1 95.31 225 GLU A C 1
ATOM 1651 O O . GLU A 1 225 ? 9.477 31.375 1.401 1 95.31 225 GLU A O 1
ATOM 1656 N N . PRO A 1 226 ? 9.82 31.703 -0.836 1 94.31 226 PRO A N 1
ATOM 1657 C CA . PRO A 1 226 ? 10.047 30.266 -1.009 1 94.31 226 PRO A CA 1
ATOM 1658 C C . PRO A 1 226 ? 11.258 29.766 -0.225 1 94.31 226 PRO A C 1
ATOM 1660 O O . PRO A 1 226 ? 12.242 30.5 -0.062 1 94.31 226 PRO A O 1
ATOM 1663 N N . VAL A 1 227 ? 11.148 28.562 0.288 1 96.25 227 VAL A N 1
ATOM 1664 C CA . VAL A 1 227 ? 12.25 27.906 0.988 1 96.25 227 VAL A CA 1
ATOM 1665 C C . VAL A 1 227 ? 12.539 26.547 0.341 1 96.25 227 VAL A C 1
ATOM 1667 O O . VAL A 1 227 ? 11.617 25.844 -0.075 1 96.25 227 VAL A O 1
ATOM 1670 N N . LYS A 1 228 ? 13.836 26.188 0.236 1 97 228 LYS A N 1
ATOM 1671 C CA . LYS A 1 228 ? 14.219 24.875 -0.254 1 97 228 LYS A CA 1
ATOM 1672 C C . LYS A 1 228 ? 14.078 23.812 0.837 1 97 228 LYS A C 1
ATOM 1674 O O . LYS A 1 228 ? 14.117 24.141 2.027 1 97 228 LYS A O 1
ATOM 1679 N N . PRO A 1 229 ? 13.867 22.578 0.424 1 98.5 229 PRO A N 1
ATOM 1680 C CA . PRO A 1 229 ? 13.805 21.531 1.448 1 98.5 229 PRO A CA 1
ATOM 1681 C C . PRO A 1 229 ? 15.133 21.328 2.164 1 98.5 229 PRO A C 1
ATOM 1683 O O . PRO A 1 229 ? 16.172 21.766 1.681 1 98.5 229 PRO A O 1
ATOM 1686 N N . VAL A 1 230 ? 15.07 20.672 3.328 1 98.69 230 VAL A N 1
ATOM 1687 C CA . VAL A 1 230 ? 16.266 20.328 4.078 1 98.69 230 VAL A CA 1
ATOM 1688 C C . VAL A 1 230 ? 17.219 19.516 3.188 1 98.69 230 VAL A C 1
ATOM 1690 O O . VAL A 1 230 ? 18.438 19.734 3.209 1 98.69 230 VAL A O 1
ATOM 1693 N N . LEU A 1 231 ? 16.688 18.641 2.379 1 98.62 231 LEU A N 1
ATOM 1694 C CA . LEU A 1 231 ? 17.438 17.75 1.513 1 98.62 231 LEU A CA 1
ATOM 1695 C C . LEU A 1 231 ? 18.328 18.547 0.565 1 98.62 231 LEU A C 1
ATOM 1697 O O . LEU A 1 231 ? 19.359 18.031 0.105 1 98.62 231 LEU A O 1
ATOM 1701 N N . ALA A 1 232 ? 18.016 19.766 0.279 1 97.94 232 ALA A N 1
ATOM 1702 C CA . ALA A 1 232 ? 18.75 20.578 -0.69 1 97.94 232 ALA A CA 1
ATOM 1703 C C . ALA A 1 232 ? 20 21.172 -0.064 1 97.94 232 ALA A C 1
ATOM 1705 O O . ALA A 1 232 ? 20.844 21.75 -0.764 1 97.94 232 ALA A O 1
ATOM 1706 N N . HIS A 1 233 ? 20.188 21.062 1.227 1 96.44 233 HIS A N 1
ATOM 1707 C CA . HIS A 1 233 ? 21.312 21.688 1.92 1 96.44 233 HIS A CA 1
ATOM 1708 C C . HIS A 1 233 ? 22.516 20.766 1.951 1 96.44 233 HIS A C 1
ATOM 1710 O O . HIS A 1 233 ? 22.375 19.547 1.869 1 96.44 233 HIS A O 1
ATOM 1716 N N . ASP A 1 234 ? 23.625 21.344 2.131 1 92.81 234 ASP A N 1
ATOM 1717 C CA . ASP A 1 234 ? 24.891 20.594 2.172 1 92.81 234 ASP A CA 1
ATOM 1718 C C . ASP A 1 234 ? 24.875 19.578 3.316 1 92.81 234 ASP A C 1
ATOM 1720 O O . ASP A 1 234 ? 24.406 19.875 4.414 1 92.81 234 ASP A O 1
ATOM 1724 N N . GLY A 1 235 ? 25.266 18.406 2.949 1 91.06 235 GLY A N 1
ATOM 1725 C CA . GLY A 1 235 ? 25.422 17.391 3.973 1 91.06 235 GLY A CA 1
ATOM 1726 C C . GLY A 1 235 ? 24.156 16.609 4.25 1 91.06 235 GLY A C 1
ATOM 1727 O O . GLY A 1 235 ? 24.156 15.648 5.02 1 91.06 235 GLY A O 1
ATOM 1728 N N . ALA A 1 236 ? 23.094 16.984 3.523 1 95.5 236 ALA A N 1
ATOM 1729 C CA . ALA A 1 236 ? 21.797 16.391 3.85 1 95.5 236 ALA A CA 1
ATOM 1730 C C . ALA A 1 236 ? 21.609 15.07 3.107 1 95.5 236 ALA A C 1
ATOM 1732 O O . ALA A 1 236 ? 20.844 14.203 3.551 1 95.5 236 ALA A O 1
ATOM 1733 N N . SER A 1 237 ? 22.297 14.805 2.012 1 95 237 SER A N 1
ATOM 1734 C CA . SER A 1 237 ? 21.969 13.773 1.028 1 95 237 SER A CA 1
ATOM 1735 C C . SER A 1 237 ? 22.078 12.375 1.63 1 95 237 SER A C 1
ATOM 1737 O O . SER A 1 237 ? 21.312 11.484 1.274 1 95 237 SER A O 1
ATOM 1739 N N . ASP A 1 238 ? 22.984 12.203 2.582 1 96.94 238 ASP A N 1
ATOM 1740 C CA . ASP A 1 238 ? 23.219 10.867 3.109 1 96.94 238 ASP A CA 1
ATOM 1741 C C . ASP A 1 238 ? 22.234 10.523 4.219 1 96.94 238 ASP A C 1
ATOM 1743 O O . ASP A 1 238 ? 22.047 9.359 4.562 1 96.94 238 ASP A O 1
ATOM 1747 N N . TRP A 1 239 ? 21.594 11.586 4.758 1 98 239 TRP A N 1
ATOM 1748 C CA . TRP A 1 239 ? 20.875 11.289 5.992 1 98 239 TRP A CA 1
ATOM 1749 C C . TRP A 1 239 ? 19.438 11.828 5.93 1 98 239 TRP A C 1
ATOM 1751 O O . TRP A 1 239 ? 18.734 11.828 6.934 1 98 239 TRP A O 1
ATOM 1761 N N . THR A 1 240 ? 19.031 12.281 4.77 1 98.56 240 THR A N 1
ATOM 1762 C CA . THR A 1 240 ? 17.672 12.789 4.621 1 98.56 240 THR A CA 1
ATOM 1763 C C . THR A 1 240 ? 16.875 11.93 3.654 1 98.56 240 THR A C 1
ATOM 1765 O O . THR A 1 240 ? 17.344 11.594 2.568 1 98.56 240 THR A O 1
ATOM 1768 N N . VAL A 1 241 ? 15.734 11.453 4.059 1 98.81 241 VAL A N 1
ATOM 1769 C CA . VAL A 1 241 ? 14.711 10.852 3.205 1 98.81 241 VAL A CA 1
ATOM 1770 C C . VAL A 1 241 ? 13.57 11.844 2.992 1 98.81 241 VAL A C 1
ATOM 1772 O O . VAL A 1 241 ? 12.914 12.258 3.947 1 98.81 241 VAL A O 1
ATOM 1775 N N . TYR A 1 242 ? 13.414 12.219 1.77 1 98.88 242 TYR A N 1
ATOM 1776 C CA . TYR A 1 242 ? 12.375 13.172 1.38 1 98.88 242 TYR A CA 1
ATOM 1777 C C . TYR A 1 242 ? 11.117 12.445 0.916 1 98.88 242 TYR A C 1
ATOM 1779 O O . TYR A 1 242 ? 11.195 11.5 0.127 1 98.88 242 TYR A O 1
ATOM 1787 N N . LEU A 1 243 ? 10.008 12.852 1.418 1 98.88 243 LEU A N 1
ATOM 1788 C CA . LEU A 1 243 ? 8.719 12.32 0.994 1 98.88 243 LEU A CA 1
ATOM 1789 C C . LEU A 1 243 ? 7.875 13.398 0.315 1 98.88 243 LEU A C 1
ATOM 1791 O O . LEU A 1 243 ? 7.52 14.398 0.941 1 98.88 243 LEU A O 1
ATOM 1795 N N . GLY A 1 244 ? 7.559 13.148 -0.954 1 98.5 244 GLY A N 1
ATOM 1796 C CA . GLY A 1 244 ? 6.676 14.008 -1.719 1 98.5 244 GLY A CA 1
ATOM 1797 C C . GLY A 1 244 ? 5.316 13.391 -1.987 1 98.5 244 GLY A C 1
ATOM 1798 O O . GLY A 1 244 ? 5.152 12.172 -1.878 1 98.5 244 GLY A O 1
ATOM 1799 N N . SER A 1 245 ? 4.348 14.203 -2.303 1 98 245 SER A N 1
ATOM 1800 C CA . SER A 1 245 ? 2.992 13.734 -2.562 1 98 245 SER A CA 1
ATOM 1801 C C . SER A 1 245 ? 2.283 14.625 -3.576 1 98 245 SER A C 1
ATOM 1803 O O . SER A 1 245 ? 2.457 15.852 -3.562 1 98 245 SER A O 1
ATOM 1805 N N . LEU A 1 246 ? 1.481 14.055 -4.398 1 98.25 246 LEU A N 1
ATOM 1806 C CA . LEU A 1 246 ? 0.632 14.828 -5.301 1 98.25 246 LEU A CA 1
ATOM 1807 C C . LEU A 1 246 ? -0.778 14.961 -4.734 1 98.25 246 LEU A C 1
ATOM 1809 O O . LEU A 1 246 ? -1.651 15.555 -5.371 1 98.25 246 LEU A O 1
ATOM 1813 N N . SER A 1 247 ? -0.983 14.461 -3.539 1 97.88 247 SER A N 1
ATOM 1814 C CA . SER A 1 247 ? -2.32 14.398 -2.957 1 97.88 247 SER A CA 1
ATOM 1815 C C . SER A 1 247 ? -2.871 15.789 -2.686 1 97.88 247 SER A C 1
ATOM 1817 O O . SER A 1 247 ? -4.062 16.047 -2.873 1 97.88 247 SER A O 1
ATOM 1819 N N . LYS A 1 248 ? -1.987 16.719 -2.219 1 98 248 LYS A N 1
ATOM 1820 C CA . LYS A 1 248 ? -2.463 18.031 -1.771 1 98 248 LYS A CA 1
ATOM 1821 C C . LYS A 1 248 ? -2.41 19.047 -2.904 1 98 248 LYS A C 1
ATOM 1823 O O . LYS A 1 248 ? -3.006 20.125 -2.805 1 98 248 LYS A O 1
ATOM 1828 N N . ILE A 1 249 ? -1.777 18.672 -4 1 97.44 249 ILE A N 1
ATOM 1829 C CA . ILE A 1 249 ? -1.562 19.703 -5.012 1 97.44 249 ILE A CA 1
ATOM 1830 C C . ILE A 1 249 ? -2.201 19.266 -6.332 1 97.44 249 ILE A C 1
ATOM 1832 O O . ILE A 1 249 ? -2.381 20.078 -7.238 1 97.44 249 ILE A O 1
ATOM 1836 N N . VAL A 1 250 ? -2.5 17.969 -6.516 1 98 250 VAL A N 1
ATOM 1837 C CA . VAL A 1 250 ? -3.225 17.484 -7.684 1 98 250 VAL A CA 1
ATOM 1838 C C . VAL A 1 250 ? -4.539 16.828 -7.242 1 98 250 VAL A C 1
ATOM 1840 O O . VAL A 1 250 ? -5.598 17.453 -7.32 1 98 250 VAL A O 1
ATOM 1843 N N . ALA A 1 251 ? -4.473 15.633 -6.652 1 98.19 251 ALA A N 1
ATOM 1844 C CA . ALA A 1 251 ? -5.668 14.953 -6.16 1 98.19 251 ALA A CA 1
ATOM 1845 C C . ALA A 1 251 ? -5.301 13.727 -5.332 1 98.19 251 ALA A C 1
ATOM 1847 O O . ALA A 1 251 ? -4.551 12.859 -5.793 1 98.19 251 ALA A O 1
ATOM 1848 N N . PRO A 1 252 ? -5.848 13.672 -4.109 1 97.75 252 PRO A N 1
ATOM 1849 C CA . PRO A 1 252 ? -5.508 12.531 -3.252 1 97.75 252 PRO A CA 1
ATOM 1850 C C . PRO A 1 252 ? -6.047 11.211 -3.787 1 97.75 252 PRO A C 1
ATOM 1852 O O . PRO A 1 252 ? -5.488 10.148 -3.496 1 97.75 252 PRO A O 1
ATOM 1855 N N . GLY A 1 253 ? -7.062 11.203 -4.629 1 98.06 253 GLY A N 1
ATOM 1856 C CA . GLY A 1 253 ? -7.688 9.992 -5.129 1 98.06 253 GLY A CA 1
ATOM 1857 C C . GLY A 1 253 ? -6.789 9.203 -6.062 1 98.06 253 GLY A C 1
ATOM 1858 O O . GLY A 1 253 ? -7.07 8.039 -6.367 1 98.06 253 GLY A O 1
ATOM 1859 N N . LEU A 1 254 ? -5.695 9.773 -6.508 1 98.12 254 LEU A N 1
ATOM 1860 C CA . LEU A 1 254 ? -4.742 9.125 -7.398 1 98.12 254 LEU A CA 1
ATOM 1861 C C . LEU A 1 254 ? -3.748 8.281 -6.609 1 98.12 254 LEU A C 1
ATOM 1863 O O . LEU A 1 254 ? -3.125 7.367 -7.156 1 98.12 254 LEU A O 1
ATOM 1867 N N . ARG A 1 255 ? -3.5 8.648 -5.395 1 98.5 255 ARG A N 1
ATOM 1868 C CA . ARG A 1 255 ? -2.594 7.984 -4.461 1 98.5 255 ARG A CA 1
ATOM 1869 C C . ARG A 1 255 ? -1.185 7.891 -5.039 1 98.5 255 ARG A C 1
ATOM 1871 O O . ARG A 1 255 ? -0.565 6.828 -5.012 1 98.5 255 ARG A O 1
ATOM 1878 N N . ILE A 1 256 ? -0.627 9.039 -5.453 1 98.81 256 ILE A N 1
ATOM 1879 C CA . ILE A 1 256 ? 0.736 9.062 -5.973 1 98.81 256 ILE A CA 1
ATOM 1880 C C . ILE A 1 256 ? 1.619 9.906 -5.055 1 98.81 256 ILE A C 1
ATOM 1882 O O . ILE A 1 256 ? 1.316 11.078 -4.793 1 98.81 256 ILE A O 1
ATOM 1886 N N . GLY A 1 257 ? 2.613 9.367 -4.512 1 98.75 257 GLY A N 1
ATOM 1887 C CA . GLY A 1 257 ? 3.721 9.992 -3.807 1 98.75 257 GLY A CA 1
ATOM 1888 C C . GLY A 1 257 ? 5.078 9.477 -4.238 1 98.75 257 GLY A C 1
ATOM 1889 O O . GLY A 1 257 ? 5.172 8.672 -5.168 1 98.75 257 GLY A O 1
ATOM 1890 N N . TRP A 1 258 ? 6.121 9.984 -3.643 1 98.88 258 TRP A N 1
ATOM 1891 C CA . TRP A 1 258 ? 7.453 9.477 -3.945 1 98.88 258 TRP A CA 1
ATOM 1892 C C . TRP A 1 258 ? 8.414 9.75 -2.791 1 98.88 258 TRP A C 1
ATOM 1894 O O . TRP A 1 258 ? 8.133 10.578 -1.924 1 98.88 258 TRP A O 1
ATOM 1904 N N . ALA A 1 259 ? 9.453 8.992 -2.768 1 98.88 259 ALA A N 1
ATOM 1905 C CA . ALA A 1 259 ? 10.57 9.188 -1.851 1 98.88 259 ALA A CA 1
ATOM 1906 C C . ALA A 1 259 ? 11.875 9.414 -2.613 1 98.88 259 ALA A C 1
ATOM 1908 O O . ALA A 1 259 ? 12.109 8.781 -3.646 1 98.88 259 ALA A O 1
ATOM 1909 N N . VAL A 1 260 ? 12.625 10.328 -2.201 1 98.81 260 VAL A N 1
ATOM 1910 C CA . VAL A 1 260 ? 14.031 10.453 -2.555 1 98.81 260 VAL A CA 1
ATOM 1911 C C . VAL A 1 260 ? 14.906 10.078 -1.359 1 98.81 260 VAL A C 1
ATOM 1913 O O . VAL A 1 260 ? 14.734 10.625 -0.265 1 98.81 260 VAL A O 1
ATOM 1916 N N . ALA A 1 261 ? 15.781 9.172 -1.47 1 98.12 261 ALA A N 1
ATOM 1917 C CA . ALA A 1 261 ? 16.578 8.633 -0.365 1 98.12 261 ALA A CA 1
ATOM 1918 C C . ALA A 1 261 ? 17.922 8.141 -0.851 1 98.12 261 ALA A C 1
ATOM 1920 O O . ALA A 1 261 ? 18.141 7.953 -2.053 1 98.12 261 ALA A O 1
ATOM 1921 N N . PRO A 1 262 ? 18.891 7.941 0.126 1 97 262 PRO A N 1
ATOM 1922 C CA . PRO A 1 262 ? 20.141 7.281 -0.231 1 97 262 PRO A CA 1
ATOM 1923 C C . PRO A 1 262 ? 19.938 5.883 -0.803 1 97 262 PRO A C 1
ATOM 1925 O O . PRO A 1 262 ? 18.984 5.188 -0.415 1 97 262 PRO A O 1
ATOM 1928 N N . ALA A 1 263 ? 20.875 5.488 -1.639 1 96.62 263 ALA A N 1
ATOM 1929 C CA . ALA A 1 263 ? 20.734 4.258 -2.412 1 96.62 263 ALA A CA 1
ATOM 1930 C C . ALA A 1 263 ? 20.484 3.059 -1.498 1 96.62 263 ALA A C 1
ATOM 1932 O O . ALA A 1 263 ? 19.625 2.225 -1.772 1 96.62 263 ALA A O 1
ATOM 1933 N N . ALA A 1 264 ? 21.25 2.99 -0.423 1 97.31 264 ALA A N 1
ATOM 1934 C CA . ALA A 1 264 ? 21.125 1.851 0.484 1 97.31 264 ALA A CA 1
ATOM 1935 C C . ALA A 1 264 ? 19.75 1.806 1.135 1 97.31 264 ALA A C 1
ATOM 1937 O O . ALA A 1 264 ? 19.172 0.73 1.295 1 97.31 264 ALA A O 1
ATOM 1938 N N . VAL A 1 265 ? 19.219 2.953 1.515 1 98.25 265 VAL A N 1
ATOM 1939 C CA . VAL A 1 265 ? 17.906 3.057 2.141 1 98.25 265 VAL A CA 1
ATOM 1940 C C . VAL A 1 265 ? 16.828 2.756 1.113 1 98.25 265 VAL A C 1
ATOM 1942 O O . VAL A 1 265 ? 15.898 1.987 1.386 1 98.25 265 VAL A O 1
ATOM 1945 N N . LEU A 1 266 ? 17 3.305 -0.031 1 98 266 LEU A N 1
ATOM 1946 C CA . LEU A 1 266 ? 16.016 3.145 -1.098 1 98 266 LEU A CA 1
ATOM 1947 C C . LEU A 1 266 ? 15.891 1.679 -1.501 1 98 266 LEU A C 1
ATOM 1949 O O . LEU A 1 266 ? 14.789 1.206 -1.791 1 98 266 LEU A O 1
ATOM 1953 N N . ARG A 1 267 ? 16.969 0.97 -1.574 1 96.81 267 ARG A N 1
ATOM 1954 C CA . ARG A 1 267 ? 16.938 -0.452 -1.902 1 96.81 267 ARG A CA 1
ATOM 1955 C C . ARG A 1 267 ? 16.078 -1.228 -0.91 1 96.81 267 ARG A C 1
ATOM 1957 O O . ARG A 1 267 ? 15.266 -2.062 -1.308 1 96.81 267 ARG A O 1
ATOM 1964 N N . ARG A 1 268 ? 16.25 -0.95 0.386 1 98.19 268 ARG A N 1
ATOM 1965 C CA . ARG A 1 268 ? 15.477 -1.646 1.415 1 98.19 268 ARG A CA 1
ATOM 1966 C C . ARG A 1 268 ? 14 -1.261 1.354 1 98.19 268 ARG A C 1
ATOM 1968 O O . ARG A 1 268 ? 13.125 -2.111 1.524 1 98.19 268 ARG A O 1
ATOM 1975 N N . MET A 1 269 ? 13.758 0.034 1.061 1 98.56 269 MET A N 1
ATOM 1976 C CA . MET A 1 269 ? 12.375 0.464 0.874 1 98.56 269 MET A CA 1
ATOM 1977 C C . MET A 1 269 ? 11.727 -0.264 -0.302 1 98.56 269 MET A C 1
ATOM 1979 O O . MET A 1 269 ? 10.562 -0.651 -0.236 1 98.56 269 MET A O 1
ATOM 1983 N N . THR A 1 270 ? 12.461 -0.476 -1.354 1 97.69 270 THR A N 1
ATOM 1984 C CA . THR A 1 270 ? 11.961 -1.152 -2.545 1 97.69 270 THR A CA 1
ATOM 1985 C C . THR A 1 270 ? 11.641 -2.613 -2.242 1 97.69 270 THR A C 1
ATOM 1987 O O . THR A 1 270 ? 10.602 -3.129 -2.672 1 97.69 270 THR A O 1
ATOM 1990 N N . VAL A 1 271 ? 12.516 -3.262 -1.518 1 97 271 VAL A N 1
ATOM 1991 C CA . VAL A 1 271 ? 12.266 -4.648 -1.141 1 97 271 VAL A CA 1
ATOM 1992 C C . VAL A 1 271 ? 11.016 -4.734 -0.266 1 97 271 VAL A C 1
ATOM 1994 O O . VAL A 1 271 ? 10.18 -5.617 -0.454 1 97 271 VAL A O 1
ATOM 1997 N N . ALA A 1 272 ? 10.906 -3.805 0.672 1 97.94 272 ALA A N 1
ATOM 1998 C CA . ALA A 1 272 ? 9.703 -3.758 1.498 1 97.94 272 ALA A CA 1
ATOM 1999 C C . ALA A 1 272 ? 8.453 -3.596 0.637 1 97.94 272 ALA A C 1
ATOM 2001 O O . ALA A 1 272 ? 7.426 -4.23 0.894 1 97.94 272 ALA A O 1
ATOM 2002 N N . LYS A 1 273 ? 8.562 -2.801 -0.371 1 97.81 273 LYS A N 1
ATOM 2003 C CA . LYS A 1 273 ? 7.426 -2.502 -1.241 1 97.81 273 LYS A CA 1
ATOM 2004 C C . LYS A 1 273 ? 7.023 -3.727 -2.059 1 97.81 273 LYS A C 1
ATOM 2006 O O . LYS A 1 273 ? 5.84 -3.934 -2.336 1 97.81 273 LYS A O 1
ATOM 2011 N N . GLN A 1 274 ? 7.965 -4.543 -2.441 1 95.88 274 GLN A N 1
ATOM 2012 C CA . GLN A 1 274 ? 7.688 -5.75 -3.207 1 95.88 274 GLN A CA 1
ATOM 2013 C C . GLN A 1 274 ? 6.684 -6.645 -2.484 1 95.88 274 GLN A C 1
ATOM 2015 O O . GLN A 1 274 ? 5.867 -7.309 -3.121 1 95.88 274 GLN A O 1
ATOM 2020 N N . THR A 1 275 ? 6.719 -6.598 -1.195 1 95.5 275 THR A N 1
ATOM 2021 C CA . THR A 1 275 ? 5.844 -7.488 -0.437 1 95.5 275 THR A CA 1
ATOM 2022 C C . THR A 1 275 ? 4.633 -6.73 0.098 1 95.5 275 THR A C 1
ATOM 2024 O O . THR A 1 275 ? 3.686 -7.34 0.601 1 95.5 275 THR A O 1
ATOM 2027 N N . SER A 1 276 ? 4.676 -5.395 -0.022 1 97.5 276 SER A N 1
ATOM 2028 C CA . SER A 1 276 ? 3.555 -4.582 0.443 1 97.5 276 SER A CA 1
ATOM 2029 C C . SER A 1 276 ? 2.436 -4.543 -0.591 1 97.5 276 SER A C 1
ATOM 2031 O O . SER A 1 276 ? 1.312 -4.969 -0.314 1 97.5 276 SER A O 1
ATOM 2033 N N . ASP A 1 277 ? 2.83 -4.07 -1.769 1 97.44 277 ASP A N 1
ATOM 2034 C CA . ASP A 1 277 ? 1.791 -3.945 -2.785 1 97.44 277 ASP A CA 1
ATOM 2035 C C . ASP A 1 277 ? 2.352 -4.219 -4.18 1 97.44 277 ASP A C 1
ATOM 2037 O O . ASP A 1 277 ? 1.66 -4.023 -5.18 1 97.44 277 ASP A O 1
ATOM 2041 N N . LEU A 1 278 ? 3.598 -4.672 -4.316 1 95.44 278 LEU A N 1
ATOM 2042 C CA . LEU A 1 278 ? 4.289 -5 -5.559 1 95.44 278 LEU A CA 1
ATOM 2043 C C . LEU A 1 278 ? 4.66 -3.736 -6.328 1 95.44 278 LEU A C 1
ATOM 2045 O O . LEU A 1 278 ? 5.824 -3.535 -6.676 1 95.44 278 LEU A O 1
ATOM 2049 N N . CYS A 1 279 ? 3.758 -2.916 -6.598 1 97.12 279 CYS A N 1
ATOM 2050 C CA . CYS A 1 279 ? 3.998 -1.668 -7.312 1 97.12 279 CYS A CA 1
ATOM 2051 C C . CYS A 1 279 ? 2.801 -0.731 -7.191 1 97.12 279 CYS A C 1
ATOM 2053 O O . CYS A 1 279 ? 1.702 -1.164 -6.84 1 97.12 279 CYS A O 1
ATOM 2055 N N . THR A 1 280 ? 3.047 0.521 -7.371 1 98.56 280 THR A N 1
ATOM 2056 C CA . THR A 1 280 ? 1.986 1.518 -7.453 1 98.56 280 THR A CA 1
ATOM 2057 C C . THR A 1 280 ? 1.221 1.387 -8.766 1 98.56 280 THR A C 1
ATOM 2059 O O . THR A 1 280 ? 1.801 1.041 -9.797 1 98.56 280 THR A O 1
ATOM 2062 N N . ALA A 1 281 ? -0.04 1.66 -8.766 1 98.5 281 ALA A N 1
ATOM 2063 C CA . ALA A 1 281 ? -0.905 1.457 -9.93 1 98.5 281 ALA A CA 1
ATOM 2064 C C . ALA A 1 281 ? -0.325 2.127 -11.172 1 98.5 281 ALA A C 1
ATOM 2066 O O . ALA A 1 281 ? -0.284 3.355 -11.258 1 98.5 281 ALA A O 1
ATOM 2067 N N . PRO A 1 282 ? 0.075 1.328 -12.164 1 98.31 282 PRO A N 1
ATOM 2068 C CA . PRO A 1 282 ? 0.687 1.88 -13.375 1 98.31 282 PRO A CA 1
ATOM 2069 C C . PRO A 1 282 ? -0.24 2.836 -14.117 1 98.31 282 PRO A C 1
ATOM 2071 O O . PRO A 1 282 ? 0.218 3.834 -14.68 1 98.31 282 PRO A O 1
ATOM 2074 N N . ILE A 1 283 ? -1.522 2.594 -14.133 1 98.38 283 ILE A N 1
ATOM 2075 C CA . ILE A 1 283 ? -2.451 3.441 -14.867 1 98.38 283 ILE A CA 1
ATOM 2076 C C . ILE A 1 283 ? -2.443 4.852 -14.289 1 98.38 283 ILE A C 1
ATOM 2078 O O . ILE A 1 283 ? -2.434 5.836 -15.023 1 98.38 283 ILE A O 1
ATOM 2082 N N . ALA A 1 284 ? -2.449 4.961 -12.992 1 98.38 284 ALA A N 1
ATOM 2083 C CA . ALA A 1 284 ? -2.377 6.27 -12.344 1 98.38 284 ALA A CA 1
ATOM 2084 C C . ALA A 1 284 ? -1.031 6.938 -12.609 1 98.38 284 ALA A C 1
ATOM 2086 O O . ALA A 1 284 ? -0.966 8.148 -12.828 1 98.38 284 ALA A O 1
ATOM 2087 N N . GLN A 1 285 ? 0.05 6.164 -12.578 1 98.69 285 GLN A N 1
ATOM 2088 C CA . GLN A 1 285 ? 1.386 6.703 -12.812 1 98.69 285 GLN A CA 1
ATOM 2089 C C . GLN A 1 285 ? 1.507 7.277 -14.227 1 98.69 285 GLN A C 1
ATOM 2091 O O . GLN A 1 285 ? 2.033 8.375 -14.406 1 98.69 285 GLN A O 1
ATOM 2096 N N . GLU A 1 286 ? 1.01 6.512 -15.195 1 98.5 286 GLU A N 1
ATOM 2097 C CA . GLU A 1 286 ? 1.077 6.977 -16.578 1 98.5 286 GLU A CA 1
ATOM 2098 C C . GLU A 1 286 ? 0.216 8.219 -16.781 1 98.5 286 GLU A C 1
ATOM 2100 O O . GLU A 1 286 ? 0.617 9.148 -17.484 1 98.5 286 GLU A O 1
ATOM 2105 N N . ALA A 1 287 ? -0.967 8.234 -16.172 1 98.25 287 ALA A N 1
ATOM 2106 C CA . ALA A 1 287 ? -1.841 9.398 -16.281 1 98.25 287 ALA A CA 1
ATOM 2107 C C . ALA A 1 287 ? -1.187 10.633 -15.656 1 98.25 287 ALA A C 1
ATOM 2109 O O . ALA A 1 287 ? -1.185 11.711 -16.25 1 98.25 287 ALA A O 1
ATOM 2110 N N . ILE A 1 288 ? -0.594 10.477 -14.508 1 97.94 288 ILE A N 1
ATOM 2111 C CA . ILE A 1 288 ? -0.008 11.617 -13.797 1 97.94 288 ILE A CA 1
ATOM 2112 C C . ILE A 1 288 ? 1.223 12.109 -14.555 1 97.94 288 ILE A C 1
ATOM 2114 O O . ILE A 1 288 ? 1.485 13.312 -14.594 1 97.94 288 ILE A O 1
ATOM 2118 N N . ARG A 1 289 ? 2.016 11.164 -15.086 1 98.25 289 ARG A N 1
ATOM 2119 C CA . ARG A 1 289 ? 3.137 11.562 -15.922 1 98.25 289 ARG A CA 1
ATOM 2120 C C . ARG A 1 289 ? 2.676 12.492 -17.047 1 98.25 289 ARG A C 1
ATOM 2122 O O . ARG A 1 289 ? 3.303 13.523 -17.297 1 98.25 289 ARG A O 1
ATOM 2129 N N . ARG A 1 290 ? 1.582 12.148 -17.688 1 97.88 290 ARG A N 1
ATOM 2130 C CA . ARG A 1 290 ? 1.021 12.953 -18.766 1 97.88 290 ARG A CA 1
ATOM 2131 C C . ARG A 1 290 ? 0.509 14.289 -18.234 1 97.88 290 ARG A C 1
ATOM 2133 O O . ARG A 1 290 ? 0.682 15.328 -18.891 1 97.88 290 ARG A O 1
ATOM 2140 N N . TYR A 1 291 ? -0.15 14.281 -17.125 1 98.25 291 TYR A N 1
ATOM 2141 C CA . TYR A 1 291 ? -0.639 15.516 -16.516 1 98.25 291 TYR A CA 1
ATOM 2142 C C . TYR A 1 291 ? 0.509 16.469 -16.234 1 98.25 291 TYR A C 1
ATOM 2144 O O . TYR A 1 291 ? 0.423 17.656 -16.547 1 98.25 291 TYR A O 1
ATOM 2152 N N . LEU A 1 292 ? 1.588 15.953 -15.664 1 97.69 292 LEU A N 1
ATOM 2153 C CA . LEU A 1 292 ? 2.762 16.766 -15.367 1 97.69 292 LEU A CA 1
ATOM 2154 C C . LEU A 1 292 ? 3.369 17.328 -16.641 1 97.69 292 LEU A C 1
ATOM 2156 O O . LEU A 1 292 ? 3.793 18.484 -16.688 1 97.69 292 LEU A O 1
ATOM 2160 N N . ALA A 1 293 ? 3.375 16.562 -17.656 1 96.88 293 ALA A N 1
ATOM 2161 C CA . ALA A 1 293 ? 3.967 16.953 -18.938 1 96.88 293 ALA A CA 1
ATOM 2162 C C . ALA A 1 293 ? 3.1 17.984 -19.641 1 96.88 293 ALA A C 1
ATOM 2164 O O . ALA A 1 293 ? 3.584 18.734 -20.5 1 96.88 293 ALA A O 1
ATOM 2165 N N . SER A 1 294 ? 1.831 18.047 -19.328 1 96.81 294 SER A N 1
ATOM 2166 C CA . SER A 1 294 ? 0.887 18.938 -20 1 96.81 294 SER A CA 1
ATOM 2167 C C . SER A 1 294 ? 1.162 20.406 -19.656 1 96.81 294 SER A C 1
ATOM 2169 O O . SER A 1 294 ? 0.683 21.297 -20.344 1 96.81 294 SER A O 1
ATOM 2171 N N . GLY A 1 295 ? 1.863 20.641 -18.5 1 95.12 295 GLY A N 1
ATOM 2172 C CA . GLY A 1 295 ? 2.148 22 -18.078 1 95.12 295 GLY A CA 1
ATOM 2173 C C . GLY A 1 295 ? 1.024 22.625 -17.266 1 95.12 295 GLY A C 1
ATOM 2174 O O . GLY A 1 295 ? 1.155 23.75 -16.766 1 95.12 295 GLY A O 1
ATOM 2175 N N . ARG A 1 296 ? -0.04 21.906 -17.016 1 96.75 296 ARG A N 1
ATOM 2176 C CA . ARG A 1 296 ? -1.224 22.422 -16.328 1 96.75 296 ARG A CA 1
ATOM 2177 C C . ARG A 1 296 ? -0.937 22.672 -14.852 1 96.75 296 ARG A C 1
ATOM 2179 O O . ARG A 1 296 ? -1.595 23.5 -14.219 1 96.75 296 ARG A O 1
ATOM 2186 N N . LEU A 1 297 ? 0.034 22 -14.32 1 97 297 LEU A N 1
ATOM 2187 C CA . LEU A 1 297 ? 0.241 21.984 -12.875 1 97 297 LEU A CA 1
ATOM 2188 C C . LEU A 1 297 ? 0.598 23.391 -12.375 1 97 297 LEU A C 1
ATOM 2190 O O . LEU A 1 297 ? 0.109 23.812 -11.328 1 97 297 LEU A O 1
ATOM 2194 N N . ALA A 1 298 ? 1.438 24.094 -13.094 1 95.69 298 ALA A N 1
ATOM 2195 C CA . ALA A 1 298 ? 1.903 25.406 -12.648 1 95.69 298 ALA A CA 1
ATOM 2196 C C . ALA A 1 298 ? 0.73 26.359 -12.422 1 95.69 298 ALA A C 1
ATOM 2198 O O . ALA A 1 298 ? 0.635 26.984 -11.367 1 95.69 298 ALA A O 1
ATOM 2199 N N . ALA A 1 299 ? -0.157 26.469 -13.398 1 97.12 299 ALA A N 1
ATOM 2200 C CA . ALA A 1 299 ? -1.331 27.328 -13.266 1 97.12 299 ALA A CA 1
ATOM 2201 C C . ALA A 1 299 ? -2.252 26.828 -12.148 1 97.12 299 ALA A C 1
ATOM 2203 O O . ALA A 1 299 ? -2.836 27.625 -11.414 1 97.12 299 ALA A O 1
ATOM 2204 N N . HIS A 1 300 ? -2.375 25.562 -12.055 1 98 300 HIS A N 1
ATOM 2205 C CA . HIS A 1 300 ? -3.209 24.969 -11.023 1 98 300 HIS A CA 1
ATOM 2206 C C . HIS A 1 300 ? -2.697 25.312 -9.625 1 98 300 HIS A C 1
ATOM 2208 O O . HIS A 1 300 ? -3.482 25.656 -8.742 1 98 300 HIS A O 1
ATOM 2214 N N . LEU A 1 301 ? -1.401 25.234 -9.43 1 98 301 LEU A N 1
ATOM 2215 C CA . LEU A 1 301 ? -0.789 25.531 -8.148 1 98 301 LEU A CA 1
ATOM 2216 C C . LEU A 1 301 ? -1.058 26.984 -7.742 1 98 301 LEU A C 1
ATOM 2218 O O . LEU A 1 301 ? -1.331 27.266 -6.574 1 98 301 LEU A O 1
ATOM 2222 N N . ARG A 1 302 ? -0.976 27.875 -8.68 1 97.62 302 ARG A N 1
ATOM 2223 C CA . ARG A 1 302 ? -1.277 29.281 -8.391 1 97.62 302 ARG A CA 1
ATOM 2224 C C . ARG A 1 302 ? -2.717 29.438 -7.914 1 97.62 302 ARG A C 1
ATOM 2226 O O . ARG A 1 302 ? -2.977 30.156 -6.938 1 97.62 302 ARG A O 1
ATOM 2233 N N . THR A 1 303 ? -3.588 28.734 -8.562 1 97.94 303 THR A N 1
ATOM 2234 C CA . THR A 1 303 ? -5.004 28.812 -8.219 1 97.94 303 THR A CA 1
ATOM 2235 C C . THR A 1 303 ? -5.25 28.297 -6.805 1 97.94 303 THR A C 1
ATOM 2237 O O . THR A 1 303 ? -5.938 28.953 -6.016 1 97.94 303 THR A O 1
ATOM 2240 N N . ILE A 1 304 ? -4.711 27.172 -6.496 1 97.81 304 ILE A N 1
ATOM 2241 C CA . ILE A 1 304 ? -5.004 26.578 -5.199 1 97.81 304 ILE A CA 1
ATOM 2242 C C . ILE A 1 304 ? -4.324 27.375 -4.094 1 97.81 304 ILE A C 1
ATOM 2244 O O . ILE A 1 304 ? -4.91 27.609 -3.035 1 97.81 304 ILE A O 1
ATOM 2248 N N . ALA A 1 305 ? -3.086 27.859 -4.34 1 97.94 305 ALA A N 1
ATOM 2249 C CA . ALA A 1 305 ? -2.391 28.656 -3.34 1 97.94 305 ALA A CA 1
ATOM 2250 C C . ALA A 1 305 ? -3.146 29.953 -3.055 1 97.94 305 ALA A C 1
ATOM 2252 O O . ALA A 1 305 ? -3.285 30.359 -1.897 1 97.94 305 ALA A O 1
ATOM 2253 N N . GLN A 1 306 ? -3.633 30.578 -4.07 1 98 306 GLN A N 1
ATOM 2254 C CA . GLN A 1 306 ? -4.387 31.812 -3.91 1 98 306 GLN A CA 1
ATOM 2255 C C . GLN A 1 306 ? -5.688 31.578 -3.15 1 98 306 GLN A C 1
ATOM 2257 O O . GLN A 1 306 ? -6.047 32.344 -2.264 1 98 306 GLN A O 1
ATOM 2262 N N . THR A 1 307 ? -6.375 30.562 -3.541 1 98.44 307 THR A N 1
ATOM 2263 C CA . THR A 1 307 ? -7.637 30.234 -2.885 1 98.44 307 THR A CA 1
ATOM 2264 C C . THR A 1 307 ? -7.41 29.922 -1.409 1 98.44 307 THR A C 1
ATOM 2266 O O . THR A 1 307 ? -8.125 30.438 -0.545 1 98.44 307 THR A O 1
ATOM 2269 N N . TYR A 1 308 ? -6.414 29.062 -1.141 1 98.44 308 TYR A N 1
ATOM 2270 C CA . TYR A 1 308 ? -6.133 28.734 0.249 1 98.44 308 TYR A CA 1
ATOM 2271 C C . TYR A 1 308 ? -5.664 29.953 1.026 1 98.44 308 TYR A C 1
ATOM 2273 O O . TYR A 1 308 ? -5.969 30.094 2.213 1 98.44 308 TYR A O 1
ATOM 2281 N N . GLY A 1 309 ? -4.918 30.844 0.364 1 98.62 309 GLY A N 1
ATOM 2282 C CA . GLY A 1 309 ? -4.543 32.094 0.997 1 98.62 309 GLY A CA 1
ATOM 2283 C C . GLY A 1 309 ? -5.738 32.938 1.396 1 98.62 309 GLY A C 1
ATOM 2284 O O . GLY A 1 309 ? -5.789 33.469 2.512 1 98.62 309 GLY A O 1
ATOM 2285 N N . SER A 1 310 ? -6.676 33.094 0.509 1 98.56 310 SER A N 1
ATOM 2286 C CA . SER A 1 310 ? -7.895 33.844 0.779 1 98.56 310 SER A CA 1
ATOM 2287 C C . SER A 1 310 ? -8.688 33.219 1.925 1 98.56 310 SER A C 1
ATOM 2289 O O . SER A 1 310 ? -9.18 33.938 2.807 1 98.56 310 SER A O 1
ATOM 2291 N N . ARG A 1 311 ? -8.781 31.953 1.927 1 98.44 311 ARG A N 1
ATOM 2292 C CA . ARG A 1 311 ? -9.531 31.25 2.955 1 98.44 311 ARG A CA 1
ATOM 2293 C C . ARG A 1 311 ? -8.828 31.328 4.305 1 98.44 311 ARG A C 1
ATOM 2295 O O . ARG A 1 311 ? -9.477 31.422 5.348 1 98.44 311 ARG A O 1
ATOM 2302 N N . CYS A 1 312 ? -7.52 31.25 4.266 1 98.56 312 CYS A N 1
ATOM 2303 C CA . CYS A 1 312 ? -6.754 31.438 5.488 1 98.56 312 CYS A CA 1
ATOM 2304 C C . CYS A 1 312 ? -7.023 32.812 6.086 1 98.56 312 CYS A C 1
ATOM 2306 O O . CYS A 1 312 ? -7.285 32.938 7.285 1 98.56 312 CYS A O 1
ATOM 2308 N N . ARG A 1 313 ? -6.98 33.812 5.273 1 98.31 313 ARG A N 1
ATOM 2309 C CA . ARG A 1 313 ? -7.25 35.188 5.734 1 98.31 313 ARG A CA 1
ATOM 2310 C C . ARG A 1 313 ? -8.656 35.312 6.301 1 98.31 313 ARG A C 1
ATOM 2312 O O . ARG A 1 313 ? -8.875 35.969 7.305 1 98.31 313 ARG A O 1
ATOM 2319 N N . ALA A 1 314 ? -9.57 34.625 5.633 1 98.62 314 ALA A N 1
ATOM 2320 C CA . ALA A 1 314 ? -10.945 34.625 6.129 1 98.62 314 ALA A CA 1
ATOM 2321 C C . ALA A 1 314 ? -11.031 34 7.52 1 98.62 314 ALA A C 1
ATOM 2323 O O . ALA A 1 314 ? -11.703 34.531 8.406 1 98.62 314 ALA A O 1
ATOM 2324 N N . LEU A 1 315 ? -10.391 32.906 7.711 1 98.69 315 LEU A N 1
ATOM 2325 C CA . LEU A 1 315 ? -10.414 32.219 8.992 1 98.69 315 LEU A CA 1
ATOM 2326 C C . LEU A 1 315 ? -9.766 33.062 10.086 1 98.69 315 LEU A C 1
ATOM 2328 O O . LEU A 1 315 ? -10.328 33.219 11.172 1 98.69 315 LEU A O 1
ATOM 2332 N N . VAL A 1 316 ? -8.617 33.625 9.781 1 98.44 316 VAL A N 1
ATOM 2333 C CA . VAL A 1 316 ? -7.883 34.469 10.727 1 98.44 316 VAL A CA 1
ATOM 2334 C C . VAL A 1 316 ? -8.711 35.688 11.086 1 98.44 316 VAL A C 1
ATOM 2336 O O . VAL A 1 316 ? -8.805 36.062 12.258 1 98.44 316 VAL A O 1
ATOM 2339 N N . SER A 1 317 ? -9.281 36.25 10.086 1 98.44 317 SER A N 1
ATOM 2340 C CA . SER A 1 317 ? -10.141 37.438 10.305 1 98.44 317 SER A CA 1
ATOM 2341 C C . SER A 1 317 ? -11.344 37.062 11.172 1 98.44 317 SER A C 1
ATOM 2343 O O . SER A 1 317 ? -11.711 37.844 12.07 1 98.44 317 SER A O 1
ATOM 2345 N N . ALA A 1 318 ? -11.945 35.969 10.875 1 98.69 318 ALA A N 1
ATOM 2346 C CA . ALA A 1 318 ? -13.102 35.5 11.641 1 98.69 318 ALA A CA 1
ATOM 2347 C C . ALA A 1 318 ? -12.727 35.25 13.094 1 98.69 318 ALA A C 1
ATOM 2349 O O . ALA A 1 318 ? -13.461 35.594 14.016 1 98.69 318 ALA A O 1
ATOM 2350 N N . LEU A 1 319 ? -11.609 34.594 13.328 1 98.62 319 LEU A N 1
ATOM 2351 C CA . LEU A 1 319 ? -11.141 34.344 14.68 1 98.62 319 LEU A CA 1
ATOM 2352 C C . LEU A 1 319 ? -10.93 35.656 15.43 1 98.62 319 LEU A C 1
ATOM 2354 O O . LEU A 1 319 ? -11.352 35.781 16.578 1 98.62 319 LEU A O 1
ATOM 2358 N N . ALA A 1 320 ? -10.328 36.594 14.773 1 98.31 320 ALA A N 1
ATOM 2359 C CA . ALA A 1 320 ? -10.062 37.906 15.375 1 98.31 320 ALA A CA 1
ATOM 2360 C C . ALA A 1 320 ? -11.367 38.625 15.695 1 98.31 320 ALA A C 1
ATOM 2362 O O . ALA A 1 320 ? -11.445 39.375 16.688 1 98.31 320 ALA A O 1
ATOM 2363 N N . GLN A 1 321 ? -12.305 38.438 14.906 1 98.12 321 GLN A N 1
ATOM 2364 C CA . GLN A 1 321 ? -13.57 39.156 15.047 1 98.12 321 GLN A CA 1
ATOM 2365 C C . GLN A 1 321 ? -14.445 38.5 16.125 1 98.12 321 GLN A C 1
ATOM 2367 O O . GLN A 1 321 ? -15.055 39.219 16.938 1 98.12 321 GLN A O 1
ATOM 2372 N N . PHE A 1 322 ? -14.5 37.25 16.125 1 97.81 322 PHE A N 1
ATOM 2373 C CA . PHE A 1 322 ? -15.555 36.594 16.906 1 97.81 322 PHE A CA 1
ATOM 2374 C C . PHE A 1 322 ? -15.008 36.062 18.219 1 97.81 322 PHE A C 1
ATOM 2376 O O . PHE A 1 322 ? -15.742 35.938 19.203 1 97.81 322 PHE A O 1
ATOM 2383 N N . VAL A 1 323 ? -13.695 35.625 18.219 1 97.38 323 VAL A N 1
ATOM 2384 C CA . VAL A 1 323 ? -13.234 34.969 19.422 1 97.38 323 VAL A CA 1
ATOM 2385 C C . VAL A 1 323 ? -11.828 35.438 19.766 1 97.38 323 VAL A C 1
ATOM 2387 O O . VAL A 1 323 ? -10.953 34.625 20.078 1 97.38 323 VAL A O 1
ATOM 2390 N N . PRO A 1 324 ? -11.508 36.656 19.75 1 94.38 324 PRO A N 1
ATOM 2391 C CA . PRO A 1 324 ? -10.148 37.156 19.969 1 94.38 324 PRO A CA 1
ATOM 2392 C C . PRO A 1 324 ? -9.633 36.875 21.375 1 94.38 324 PRO A C 1
ATOM 2394 O O . PRO A 1 324 ? -8.43 36.719 21.578 1 94.38 324 PRO A O 1
ATOM 2397 N N . ASP A 1 325 ? -10.531 36.75 22.375 1 94.69 325 ASP A N 1
ATOM 2398 C CA . ASP A 1 325 ? -10.117 36.594 23.766 1 94.69 325 ASP A CA 1
ATOM 2399 C C . ASP A 1 325 ? -10.102 35.125 24.172 1 94.69 325 ASP A C 1
ATOM 2401 O O . ASP A 1 325 ? -9.508 34.781 25.188 1 94.69 325 ASP A O 1
ATOM 2405 N N . ASP A 1 326 ? -10.672 34.312 23.344 1 96 326 ASP A N 1
ATOM 2406 C CA . ASP A 1 326 ? -10.875 32.938 23.734 1 96 326 ASP A CA 1
ATOM 2407 C C . ASP A 1 326 ? -9.859 32.031 23.047 1 96 326 ASP A C 1
ATOM 2409 O O . ASP A 1 326 ? -9.609 30.906 23.5 1 96 326 ASP A O 1
ATOM 2413 N N . VAL A 1 327 ? -9.359 32.5 21.875 1 97.56 327 VAL A N 1
ATOM 2414 C CA . VAL A 1 327 ? -8.523 31.641 21.047 1 97.56 327 VAL A CA 1
ATOM 2415 C C . VAL A 1 327 ? -7.277 32.406 20.609 1 97.56 327 VAL A C 1
ATOM 2417 O O . VAL A 1 327 ? -7.375 33.531 20.109 1 97.56 327 VAL A O 1
ATOM 2420 N N . GLU A 1 328 ? -6.172 31.812 20.875 1 97.38 328 GLU A N 1
ATOM 2421 C CA . GLU A 1 328 ? -4.906 32.281 20.312 1 97.38 328 GLU A CA 1
ATOM 2422 C C . GLU A 1 328 ? -4.539 31.453 19.062 1 97.38 328 GLU A C 1
ATOM 2424 O O . GLU A 1 328 ? -4.812 30.25 19 1 97.38 328 GLU A O 1
ATOM 2429 N N . TRP A 1 329 ? -4.008 32.062 18.094 1 97.06 329 TRP A N 1
ATOM 2430 C CA . TRP A 1 329 ? -3.641 31.359 16.875 1 97.06 329 TRP A CA 1
ATOM 2431 C C . TRP A 1 329 ? -2.406 31.984 16.234 1 97.06 329 TRP A C 1
ATOM 2433 O O . TRP A 1 329 ? -1.991 33.094 16.594 1 97.06 329 TRP A O 1
ATOM 2443 N N . ARG A 1 330 ? -1.866 31.219 15.312 1 92.19 330 ARG A N 1
ATOM 2444 C CA . ARG A 1 330 ? -0.771 31.688 14.469 1 92.19 330 ARG A CA 1
ATOM 2445 C C . ARG A 1 330 ? -1.147 31.609 12.992 1 92.19 330 ARG A C 1
ATOM 2447 O O . ARG A 1 330 ? -1.612 30.562 12.516 1 92.19 330 ARG A O 1
ATOM 2454 N N . GLU A 1 331 ? -0.897 32.75 12.375 1 96.69 331 GLU A N 1
ATOM 2455 C CA . GLU A 1 331 ? -1.219 32.781 10.953 1 96.69 331 GLU A CA 1
ATOM 2456 C C . GLU A 1 331 ? -0.12 32.125 10.125 1 96.69 331 GLU A C 1
ATOM 2458 O O . GLU A 1 331 ? 1.035 32.562 10.164 1 96.69 331 GLU A O 1
ATOM 2463 N N . PRO A 1 332 ? -0.386 31.094 9.383 1 97.69 332 PRO A N 1
ATOM 2464 C CA . PRO A 1 332 ? 0.617 30.453 8.523 1 97.69 332 PRO A CA 1
ATOM 2465 C C . PRO A 1 332 ? 0.852 31.203 7.223 1 97.69 332 PRO A C 1
ATOM 2467 O O . PRO A 1 332 ? 0.043 32.062 6.844 1 97.69 332 PRO A O 1
ATOM 2470 N N . SER A 1 333 ? 1.972 30.922 6.562 1 98.12 333 SER A N 1
ATOM 2471 C CA . SER A 1 333 ? 2.295 31.516 5.273 1 98.12 333 SER A CA 1
ATOM 2472 C C . SER A 1 333 ? 1.899 30.609 4.117 1 98.12 333 SER A C 1
ATOM 2474 O O . SER A 1 333 ? 2.117 30.938 2.951 1 98.12 333 SER A O 1
ATOM 2476 N N . GLY A 1 334 ? 1.344 29.484 4.391 1 98.38 334 GLY A N 1
ATOM 2477 C CA . GLY A 1 334 ? 0.922 28.469 3.434 1 98.38 334 GLY A CA 1
ATOM 2478 C C . GLY A 1 334 ? 0.3 27.266 4.09 1 98.38 334 GLY A C 1
ATOM 2479 O O . GLY A 1 334 ? -0.044 27.297 5.273 1 98.38 334 GLY A O 1
ATOM 2480 N N . GLY A 1 335 ? 0.077 26.25 3.299 1 98.12 335 GLY A N 1
ATOM 2481 C CA . GLY A 1 335 ? -0.484 25 3.801 1 98.12 335 GLY A CA 1
ATOM 2482 C C . GLY A 1 335 ? -2 25.016 3.863 1 98.12 335 GLY A C 1
ATOM 2483 O O . GLY A 1 335 ? -2.658 25.547 2.967 1 98.12 335 GLY A O 1
ATOM 2484 N N . MET A 1 336 ? -2.514 24.328 4.918 1 98.31 336 MET A N 1
ATOM 2485 C CA . MET A 1 336 ? -3.957 24.125 4.938 1 98.31 336 MET A CA 1
ATOM 2486 C C . MET A 1 336 ? -4.516 24.328 6.34 1 98.31 336 MET A C 1
ATOM 2488 O O . MET A 1 336 ? -5.715 24.156 6.566 1 98.31 336 MET A O 1
ATOM 2492 N N . PHE A 1 337 ? -3.625 24.75 7.332 1 98.25 337 PHE A N 1
ATOM 2493 C CA . PHE A 1 337 ? -4.059 24.625 8.719 1 98.25 337 PHE A CA 1
ATOM 2494 C C . PHE A 1 337 ? -3.693 25.875 9.508 1 98.25 337 PHE A C 1
ATOM 2496 O O . PHE A 1 337 ? -2.66 26.5 9.258 1 98.25 337 PHE A O 1
ATOM 2503 N N . VAL A 1 338 ? -4.539 26.188 10.414 1 98.19 338 VAL A N 1
ATOM 2504 C CA . VAL A 1 338 ? -4.25 27.109 11.508 1 98.19 338 VAL A CA 1
ATOM 2505 C C . VAL A 1 338 ? -4.238 26.359 12.836 1 98.19 338 VAL A C 1
ATOM 2507 O O . VAL A 1 338 ? -5.199 25.656 13.172 1 98.19 338 VAL A O 1
ATOM 2510 N N . TRP A 1 339 ? -3.135 26.406 13.484 1 98 339 TRP A N 1
ATOM 2511 C CA . TRP A 1 339 ? -3 25.859 14.828 1 98 339 TRP A CA 1
ATOM 2512 C C . TRP A 1 339 ? -3.408 26.891 15.875 1 98 339 TRP A C 1
ATOM 2514 O O . TRP A 1 339 ? -2.969 28.047 15.828 1 98 339 TRP A O 1
ATOM 2524 N N . ALA A 1 340 ? -4.273 26.469 16.781 1 98.06 340 ALA A N 1
ATOM 2525 C CA . ALA A 1 340 ? -4.832 27.406 17.766 1 98.06 340 ALA A CA 1
ATOM 2526 C C . ALA A 1 340 ? -4.824 26.812 19.156 1 98.06 340 ALA A C 1
ATOM 2528 O O . ALA A 1 340 ? -4.527 25.625 19.344 1 98.06 340 ALA A O 1
ATOM 2529 N N . ARG A 1 341 ? -5.051 27.656 20.109 1 97.75 341 ARG A N 1
ATOM 2530 C CA . ARG A 1 341 ? -5.125 27.266 21.516 1 97.75 341 ARG A CA 1
ATOM 2531 C C . ARG A 1 341 ? -6.242 28.016 22.219 1 97.75 341 ARG A C 1
ATOM 2533 O O . ARG A 1 341 ? -6.371 29.234 22.078 1 97.75 341 ARG A O 1
ATOM 2540 N N . LEU A 1 342 ? -6.969 27.234 22.953 1 97.88 342 LEU A N 1
ATOM 2541 C CA . LEU A 1 342 ? -8.031 27.844 23.75 1 97.88 342 LEU A CA 1
ATOM 2542 C C . LEU A 1 342 ? -7.469 28.531 24.984 1 97.88 342 LEU A C 1
ATOM 2544 O O . LEU A 1 342 ? -6.523 28.047 25.594 1 97.88 342 LEU A O 1
ATOM 2548 N N . GLY A 1 343 ? -8.031 29.672 25.312 1 94.12 343 GLY A N 1
ATOM 2549 C CA . GLY A 1 343 ? -7.672 30.375 26.531 1 94.12 343 GLY A CA 1
ATOM 2550 C C . GLY A 1 343 ? -8.352 29.797 27.766 1 94.12 343 GLY A C 1
ATOM 2551 O O . GLY A 1 343 ? -9.281 29 27.656 1 94.12 343 GLY A O 1
ATOM 2552 N N . GLY A 1 344 ? -7.82 30.156 28.984 1 91.12 344 GLY A N 1
ATOM 2553 C CA . GLY A 1 344 ? -8.484 29.875 30.25 1 91.12 344 GLY A CA 1
ATOM 2554 C C . GLY A 1 344 ? -8.344 28.438 30.688 1 91.12 344 GLY A C 1
ATOM 2555 O O . GLY A 1 344 ? -9.133 27.953 31.5 1 91.12 344 GLY A O 1
ATOM 2556 N N . GLY A 1 345 ? -7.402 27.75 30.125 1 91.12 345 GLY A N 1
ATOM 2557 C CA . GLY A 1 345 ? -7.184 26.375 30.547 1 91.12 345 GLY A CA 1
ATOM 2558 C C . GLY A 1 345 ? -8.266 25.422 30.062 1 91.12 345 GLY A C 1
ATOM 2559 O O . GLY A 1 345 ? -8.438 24.344 30.625 1 91.12 345 GLY A O 1
ATOM 2560 N N . ARG A 1 346 ? -8.984 25.781 29.062 1 94.94 346 ARG A N 1
ATOM 2561 C CA . ARG A 1 346 ? -10.062 24.953 28.516 1 94.94 346 ARG A CA 1
ATOM 2562 C C . ARG A 1 346 ? -9.508 23.766 27.75 1 94.94 346 ARG A C 1
ATOM 2564 O O . ARG A 1 346 ? -8.398 23.812 27.203 1 94.94 346 ARG A O 1
ATOM 2571 N N . ASP A 1 347 ? -10.312 22.719 27.766 1 96.62 347 ASP A N 1
ATOM 2572 C CA . ASP A 1 347 ? -10 21.5 27.047 1 96.62 347 ASP A CA 1
ATOM 2573 C C . ASP A 1 347 ? -10.68 21.469 25.688 1 96.62 347 ASP A C 1
ATOM 2575 O O . ASP A 1 347 ? -11.906 21.469 25.594 1 96.62 347 ASP A O 1
ATOM 2579 N N . ALA A 1 348 ? -9.82 21.375 24.656 1 97.62 348 ALA A N 1
ATOM 2580 C CA . ALA A 1 348 ? -10.336 21.438 23.297 1 97.62 348 ALA A CA 1
ATOM 2581 C C . ALA A 1 348 ? -11.281 20.266 23 1 97.62 348 ALA A C 1
ATOM 2583 O O . ALA A 1 348 ? -12.227 20.406 22.219 1 97.62 348 ALA A O 1
ATOM 2584 N N . SER A 1 349 ? -11.031 19.094 23.562 1 96 349 SER A N 1
ATOM 2585 C CA . SER A 1 349 ? -11.914 17.953 23.375 1 96 349 SER A CA 1
ATOM 2586 C C . SER A 1 349 ? -13.289 18.203 23.984 1 96 349 SER A C 1
ATOM 2588 O O . SER A 1 349 ? -14.305 17.766 23.438 1 96 349 SER A O 1
ATOM 2590 N N . GLU A 1 350 ? -13.344 18.797 25.109 1 95.88 350 GLU A N 1
ATOM 2591 C CA . GLU A 1 350 ? -14.609 19.141 25.75 1 95.88 350 GLU A CA 1
ATOM 2592 C C . GLU A 1 350 ? -15.375 20.188 24.953 1 95.88 350 GLU A C 1
ATOM 2594 O O . GLU A 1 350 ? -16.594 20.078 24.781 1 95.88 350 GLU A O 1
ATOM 2599 N N . VAL A 1 351 ? -14.633 21.172 24.516 1 97.25 351 VAL A N 1
ATOM 2600 C CA . VAL A 1 351 ? -15.258 22.234 23.719 1 97.25 351 VAL A CA 1
ATOM 2601 C C . VAL A 1 351 ? -15.805 21.641 22.422 1 97.25 351 VAL A C 1
ATOM 2603 O O . VAL A 1 351 ? -16.844 22.078 21.922 1 97.25 351 VAL A O 1
ATOM 2606 N N . LEU A 1 352 ? -15.109 20.656 21.844 1 96.81 352 LEU A N 1
ATOM 2607 C CA . LEU A 1 352 ? -15.562 20.016 20.609 1 96.81 352 LEU A CA 1
ATOM 2608 C C . LEU A 1 352 ? -16.953 19.438 20.766 1 96.81 352 LEU A C 1
ATOM 2610 O O . LEU A 1 352 ? -17.781 19.5 19.844 1 96.81 352 LEU A O 1
ATOM 2614 N N . LYS A 1 353 ? -17.25 18.797 21.891 1 95.75 353 LYS A N 1
ATOM 2615 C CA . LYS A 1 353 ? -18.562 18.234 22.141 1 95.75 353 LYS A CA 1
ATOM 2616 C C . LYS A 1 353 ? -19.656 19.281 21.969 1 95.75 353 LYS A C 1
ATOM 2618 O O . LYS A 1 353 ? -20.703 19.016 21.359 1 95.75 353 LYS A O 1
ATOM 2623 N N . ARG A 1 354 ? -19.406 20.453 22.484 1 96.69 354 ARG A N 1
ATOM 2624 C CA . ARG A 1 354 ? -20.359 21.547 22.344 1 96.69 354 ARG A CA 1
ATOM 2625 C C . ARG A 1 354 ? -20.406 22.078 20.922 1 96.69 354 ARG A C 1
ATOM 2627 O O . ARG A 1 354 ? -21.469 22.453 20.406 1 96.69 354 ARG A O 1
ATOM 2634 N N . ALA A 1 355 ? -19.203 22.188 20.328 1 97.81 355 ALA A N 1
ATOM 2635 C CA . ALA A 1 355 ? -19.125 22.656 18.938 1 97.81 355 ALA A CA 1
ATOM 2636 C C . ALA A 1 355 ? -19.953 21.781 18.016 1 97.81 355 ALA A C 1
ATOM 2638 O O . ALA A 1 355 ? -20.625 22.281 17.109 1 97.81 355 ALA A O 1
ATOM 2639 N N . LEU A 1 356 ? -19.922 20.453 18.266 1 96.38 356 LEU A N 1
ATOM 2640 C CA . LEU A 1 356 ? -20.703 19.516 17.469 1 96.38 356 LEU A CA 1
ATOM 2641 C C . LEU A 1 356 ? -22.188 19.797 17.594 1 96.38 356 LEU A C 1
ATOM 2643 O O . LEU A 1 356 ? -22.938 19.672 16.625 1 96.38 356 LEU A O 1
ATOM 2647 N N . GLU A 1 357 ? -22.609 20.203 18.734 1 95.81 357 GLU A N 1
ATOM 2648 C CA . GLU A 1 357 ? -24 20.578 18.938 1 95.81 357 GLU A CA 1
ATOM 2649 C C . GLU A 1 357 ? -24.375 21.812 18.125 1 95.81 357 GLU A C 1
ATOM 2651 O O . GLU A 1 357 ? -25.547 22.031 17.812 1 95.81 357 GLU A O 1
ATOM 2656 N N . HIS A 1 358 ? -23.391 22.594 17.828 1 97.38 358 HIS A N 1
ATOM 2657 C CA . HIS A 1 358 ? -23.609 23.797 17.031 1 97.38 358 HIS A CA 1
ATOM 2658 C C . HIS A 1 358 ? -23.25 23.562 15.57 1 97.38 358 HIS A C 1
ATOM 2660 O O . HIS A 1 358 ? -23.078 24.516 14.805 1 97.38 358 HIS A O 1
ATOM 2666 N N . ASN A 1 359 ? -22.969 22.328 15.156 1 97.06 359 ASN A N 1
ATOM 2667 C CA . ASN A 1 359 ? -22.703 21.906 13.781 1 97.06 359 ASN A CA 1
ATOM 2668 C C . ASN A 1 359 ? -21.422 22.5 13.242 1 97.06 359 ASN A C 1
ATOM 2670 O O . ASN A 1 359 ? -21.391 23 12.117 1 97.06 359 ASN A O 1
ATOM 2674 N N . VAL A 1 360 ? -20.469 22.547 14.008 1 97.62 360 VAL A N 1
ATOM 2675 C CA . VAL A 1 360 ? -19.109 22.891 13.602 1 97.62 360 VAL A CA 1
ATOM 2676 C C . VAL A 1 360 ? -18.109 21.953 14.273 1 97.62 360 VAL A C 1
ATOM 2678 O O . VAL A 1 360 ? -18.344 21.469 15.383 1 97.62 360 VAL A O 1
ATOM 2681 N N . MET A 1 361 ? -17.078 21.609 13.547 1 96.75 361 MET A N 1
ATOM 2682 C CA . MET A 1 361 ? -16.125 20.672 14.133 1 96.75 361 MET A CA 1
ATOM 2683 C C . MET A 1 361 ? -14.695 21.031 13.75 1 96.75 361 MET A C 1
ATOM 2685 O O . MET A 1 361 ? -14.469 21.75 12.766 1 96.75 361 MET A O 1
ATOM 2689 N N . TYR A 1 362 ? -13.812 20.703 14.531 1 97 362 TYR A N 1
ATOM 2690 C CA . TYR A 1 362 ? -12.367 20.812 14.383 1 97 362 TYR A CA 1
ATOM 2691 C C . TYR A 1 362 ? -11.664 19.594 14.961 1 97 362 TYR A C 1
ATOM 2693 O O . TYR A 1 362 ? -12.312 18.656 15.414 1 97 362 TYR A O 1
ATOM 2701 N N . VAL A 1 363 ? -10.32 19.516 14.898 1 96.5 363 VAL A N 1
ATOM 2702 C CA . VAL A 1 363 ? -9.586 18.406 15.492 1 96.5 363 VAL A CA 1
ATOM 2703 C C . VAL A 1 363 ? -8.906 18.859 16.781 1 96.5 363 VAL A C 1
ATOM 2705 O O . VAL A 1 363 ? -8.078 19.781 16.766 1 96.5 363 VAL A O 1
ATOM 2708 N N . PRO A 1 364 ? -9.266 18.219 17.906 1 96.88 364 PRO A N 1
ATOM 2709 C CA . PRO A 1 364 ? -8.523 18.516 19.141 1 96.88 364 PRO A CA 1
ATOM 2710 C C . PRO A 1 364 ? -7.035 18.203 19.016 1 96.88 364 PRO A C 1
ATOM 2712 O O . PRO A 1 364 ? -6.656 17.203 18.406 1 96.88 364 PRO A O 1
ATOM 2715 N N . GLY A 1 365 ? -6.262 19.078 19.609 1 96.75 365 GLY A N 1
ATOM 2716 C CA . GLY A 1 365 ? -4.816 18.984 19.469 1 96.75 365 GLY A CA 1
ATOM 2717 C C . GLY A 1 365 ? -4.242 17.703 20.047 1 96.75 365 GLY A C 1
ATOM 2718 O O . GLY A 1 365 ? -3.188 17.234 19.594 1 96.75 365 GLY A O 1
ATOM 2719 N N . ALA A 1 366 ? -4.918 17.047 20.969 1 94.88 366 ALA A N 1
ATOM 2720 C CA . ALA A 1 366 ? -4.441 15.844 21.641 1 94.88 366 ALA A CA 1
ATOM 2721 C C . ALA A 1 366 ? -4.094 14.758 20.625 1 94.88 366 ALA A C 1
ATOM 2723 O O . ALA A 1 366 ? -3.168 13.969 20.844 1 94.88 366 ALA A O 1
ATOM 2724 N N . ALA A 1 367 ? -4.707 14.734 19.516 1 94.06 367 ALA A N 1
ATOM 2725 C CA . ALA A 1 367 ? -4.508 13.719 18.484 1 94.06 367 ALA A CA 1
ATOM 2726 C C . ALA A 1 367 ? -3.117 13.828 17.859 1 94.06 367 ALA A C 1
ATOM 2728 O O . ALA A 1 367 ? -2.627 12.883 17.25 1 94.06 367 ALA A 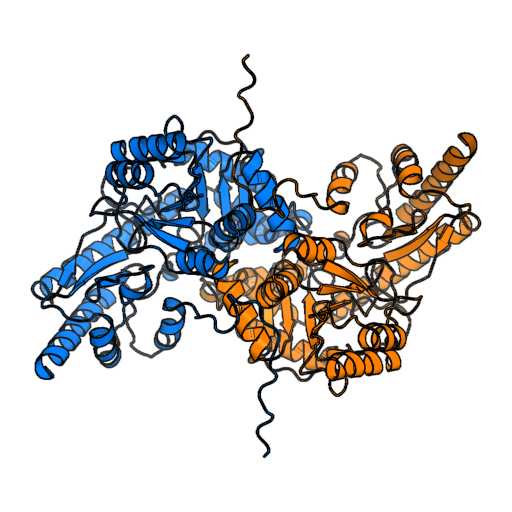O 1
ATOM 2729 N N . PHE A 1 368 ? -2.459 14.984 18.031 1 96.62 368 PHE A N 1
ATOM 2730 C CA . PHE A 1 368 ? -1.238 15.273 17.297 1 96.62 368 PHE A CA 1
ATOM 2731 C C . PHE A 1 368 ? -0.011 15.102 18.172 1 96.62 368 PHE A C 1
ATOM 2733 O O . PHE A 1 368 ? 1.112 15.383 17.75 1 96.62 368 PHE A O 1
ATOM 2740 N N . TYR A 1 369 ? -0.197 14.672 19.422 1 96.31 369 TYR A N 1
ATOM 2741 C CA . TYR A 1 369 ? 0.919 14.523 20.344 1 96.31 369 TYR A CA 1
ATOM 2742 C C . TYR A 1 369 ? 1.205 13.055 20.625 1 96.31 369 TYR A C 1
ATOM 2744 O O . TYR A 1 369 ? 0.28 12.25 20.766 1 96.31 369 TYR A O 1
ATOM 2752 N N . ALA A 1 370 ? 2.449 12.734 20.672 1 94.44 370 ALA A N 1
ATOM 2753 C CA . ALA A 1 370 ? 2.84 11.398 21.125 1 94.44 370 ALA A CA 1
ATOM 2754 C C . ALA A 1 370 ? 2.586 11.234 22.609 1 94.44 370 ALA A C 1
ATOM 2756 O O . ALA A 1 370 ? 2.201 10.156 23.078 1 94.44 370 ALA A O 1
ATOM 2757 N N . ARG A 1 371 ? 2.842 12.219 23.312 1 93.5 371 ARG A N 1
ATOM 2758 C CA . ARG A 1 371 ? 2.605 12.273 24.75 1 93.5 371 ARG A CA 1
ATOM 2759 C C . ARG A 1 371 ? 2.5 13.711 25.234 1 93.5 371 ARG A C 1
ATOM 2761 O O . ARG A 1 371 ? 2.848 14.648 24.5 1 93.5 371 ARG A O 1
ATOM 2768 N N . ASP A 1 372 ? 2.006 13.922 26.391 1 93.62 372 ASP A N 1
ATOM 2769 C CA . ASP A 1 372 ? 1.929 15.211 27.078 1 93.62 372 ASP A CA 1
ATOM 2770 C C . ASP A 1 372 ? 1.255 16.266 26.203 1 93.62 372 ASP A C 1
ATOM 2772 O O . ASP A 1 372 ? 1.805 17.344 25.984 1 93.62 372 ASP A O 1
ATOM 2776 N N . ALA A 1 373 ? 0.081 15.969 25.797 1 94.88 373 ALA A N 1
ATOM 2777 C CA . ALA A 1 373 ? -0.657 16.828 24.875 1 94.88 373 ALA A CA 1
ATOM 2778 C C . ALA A 1 373 ? -1.07 18.141 25.562 1 94.88 373 ALA A C 1
ATOM 2780 O O . ALA A 1 373 ? -1.405 18.141 26.75 1 94.88 373 ALA A O 1
ATOM 2781 N N . ASP A 1 374 ? -0.936 19.219 24.844 1 95.25 374 ASP A N 1
ATOM 2782 C CA . ASP A 1 374 ? -1.59 20.453 25.25 1 95.25 374 ASP A CA 1
ATOM 2783 C C . ASP A 1 374 ? -3.102 20.359 25.047 1 95.25 374 ASP A C 1
ATOM 2785 O O . ASP A 1 374 ? -3.596 20.484 23.922 1 95.25 374 ASP A O 1
ATOM 2789 N N . ALA A 1 375 ? -3.834 20.266 26.094 1 96.56 375 ALA A N 1
ATOM 2790 C CA . ALA A 1 375 ? -5.266 20 26.047 1 96.56 375 ALA A CA 1
ATOM 2791 C C . ALA A 1 375 ? -6.027 21.141 25.406 1 96.56 375 ALA A C 1
ATOM 2793 O O . ALA A 1 375 ? -7.148 20.953 24.922 1 96.56 375 ALA A O 1
ATOM 2794 N N . GLY A 1 376 ? -5.422 22.297 25.406 1 97.69 376 GLY A N 1
ATOM 2795 C CA . GLY A 1 376 ? -6.113 23.469 24.891 1 97.69 376 GLY A CA 1
ATOM 2796 C C . GLY A 1 376 ? -5.898 23.672 23.406 1 97.69 376 GLY A C 1
ATOM 2797 O O . GLY A 1 376 ? -6.523 24.547 22.797 1 97.69 376 GLY A O 1
ATOM 2798 N N . SER A 1 377 ? -5.09 22.859 22.781 1 97.5 377 SER A N 1
ATOM 2799 C CA . SER A 1 377 ? -4.73 23.078 21.391 1 97.5 377 SER A CA 1
ATOM 2800 C C . SER A 1 377 ? -5.766 22.469 20.453 1 97.5 377 SER A C 1
ATOM 2802 O O . SER A 1 377 ? -6.469 21.531 20.812 1 97.5 377 SER A O 1
ATOM 2804 N N . LEU A 1 378 ? -5.93 23.016 19.297 1 97.56 378 LEU A N 1
ATOM 2805 C CA . LEU A 1 378 ? -6.801 22.5 18.25 1 97.56 378 LEU A CA 1
ATOM 2806 C C . LEU A 1 378 ? -6.289 22.906 16.875 1 97.56 378 LEU A C 1
ATOM 2808 O O . LEU A 1 378 ? -5.574 23.891 16.734 1 97.56 378 LEU A O 1
ATOM 2812 N N . ARG A 1 379 ? -6.578 22.125 15.867 1 97.75 379 ARG A N 1
ATOM 2813 C CA . ARG A 1 379 ? -6.258 22.422 14.477 1 97.75 379 ARG A CA 1
ATOM 2814 C C . ARG A 1 379 ? -7.512 22.797 13.695 1 97.75 379 ARG A C 1
ATOM 2816 O O . ARG A 1 379 ? -8.523 22.094 13.773 1 97.75 379 ARG A O 1
ATOM 2823 N N . LEU A 1 380 ? -7.43 23.859 12.977 1 98.06 380 LEU A N 1
ATOM 2824 C CA . LEU A 1 380 ? -8.484 24.312 12.07 1 98.06 380 LEU A CA 1
ATOM 2825 C C . LEU A 1 380 ? -8.008 24.266 10.617 1 98.06 380 LEU A C 1
ATOM 2827 O O . LEU A 1 380 ? -7.051 24.953 10.258 1 98.06 380 LEU A O 1
ATOM 2831 N N . SER A 1 381 ? -8.672 23.516 9.812 1 97.38 381 SER A N 1
ATOM 2832 C CA . SER A 1 381 ? -8.359 23.484 8.383 1 97.38 381 SER A CA 1
ATOM 2833 C C . SER A 1 381 ? -9.203 24.5 7.621 1 97.38 381 SER A C 1
ATOM 2835 O O . SER A 1 381 ? -10.414 24.594 7.824 1 97.38 381 SER A O 1
ATOM 2837 N N . PHE A 1 382 ? -8.586 25.266 6.762 1 97.94 382 PHE A N 1
ATOM 2838 C CA . PHE A 1 382 ? -9.305 26.219 5.934 1 97.94 382 PHE A CA 1
ATOM 2839 C C . PHE A 1 382 ? -9.43 25.719 4.5 1 97.94 382 PHE A C 1
ATOM 2841 O O . PHE A 1 382 ? -9.906 26.438 3.623 1 97.94 382 PHE A O 1
ATOM 2848 N N . ALA A 1 383 ? -9.078 24.5 4.27 1 95.69 383 ALA A N 1
ATOM 2849 C CA . ALA A 1 383 ? -8.984 24 2.898 1 95.69 383 ALA A CA 1
ATOM 2850 C C . ALA A 1 383 ? -10.367 23.641 2.348 1 95.69 383 ALA A C 1
ATOM 2852 O O . ALA A 1 383 ? -10.695 24.016 1.217 1 95.69 383 ALA A O 1
ATOM 2853 N N . ALA A 1 384 ? -11.203 23.016 3.105 1 90.69 384 ALA A N 1
ATOM 2854 C CA . ALA A 1 384 ? -12.445 22.438 2.594 1 90.69 384 ALA A CA 1
ATOM 2855 C C . ALA A 1 384 ? -13.562 23.469 2.57 1 90.69 384 ALA A C 1
ATOM 2857 O O . ALA A 1 384 ? -14.25 23.641 1.558 1 90.69 384 ALA A O 1
ATOM 2858 N N . PRO A 1 385 ? -13.789 24.25 3.688 1 94.5 385 PRO A N 1
ATOM 2859 C CA . PRO A 1 385 ? -14.914 25.188 3.67 1 94.5 385 PRO A CA 1
ATOM 2860 C C . PRO A 1 385 ? -14.633 26.438 2.846 1 94.5 385 PRO A C 1
ATOM 2862 O O . PRO A 1 385 ? -13.492 26.906 2.797 1 94.5 385 PRO A O 1
ATOM 2865 N N . GLY A 1 386 ? -15.664 26.969 2.238 1 95.88 386 GLY A N 1
ATOM 2866 C CA . GLY A 1 386 ? -15.555 28.281 1.603 1 95.88 386 GLY A CA 1
ATOM 2867 C C . GLY A 1 386 ? -15.5 29.422 2.596 1 95.88 386 GLY A C 1
ATOM 2868 O O . GLY A 1 386 ? -15.688 29.219 3.797 1 95.88 386 GLY A O 1
ATOM 2869 N N . GLU A 1 387 ? -15.242 30.594 2.117 1 97.56 387 GLU A N 1
ATOM 2870 C CA . GLU A 1 387 ? -15.047 31.75 2.986 1 97.56 387 GLU A CA 1
ATOM 2871 C C . GLU A 1 387 ? -16.297 32.062 3.809 1 97.56 387 GLU A C 1
ATOM 2873 O O . GLU A 1 387 ? -16.203 32.344 5 1 97.56 387 GLU A O 1
ATOM 2878 N N . ALA A 1 388 ? -17.469 31.953 3.174 1 97.81 388 ALA A N 1
ATOM 2879 C CA . ALA A 1 388 ? -18.719 32.188 3.898 1 97.81 388 ALA A CA 1
ATOM 2880 C C . ALA A 1 388 ? -18.922 31.141 5 1 97.81 388 ALA A C 1
ATOM 2882 O O . ALA A 1 388 ? -19.359 31.484 6.102 1 97.81 388 ALA A O 1
ATOM 2883 N N . GLU A 1 389 ? -18.641 29.906 4.66 1 97.5 389 GLU A N 1
ATOM 2884 C CA . GLU A 1 389 ? -18.734 28.828 5.645 1 97.5 389 GLU A CA 1
ATOM 2885 C C . GLU A 1 389 ? -17.75 29.031 6.785 1 97.5 389 GLU A C 1
ATOM 2887 O O . GLU A 1 389 ? -18.031 28.703 7.938 1 97.5 389 GLU A O 1
ATOM 2892 N N . ILE A 1 390 ? -16.609 29.562 6.449 1 98.31 390 ILE A N 1
ATOM 2893 C CA . ILE A 1 390 ? -15.586 29.812 7.453 1 98.31 390 ILE A CA 1
ATOM 2894 C C . ILE A 1 390 ? -16.094 30.844 8.461 1 98.31 390 ILE A C 1
ATOM 2896 O O . ILE A 1 390 ? -16.016 30.625 9.672 1 98.31 390 ILE A O 1
ATOM 2900 N N . PHE A 1 391 ? -16.641 31.906 7.984 1 98.25 391 PHE A N 1
ATOM 2901 C CA . PHE A 1 391 ? -17.172 32.938 8.875 1 98.25 391 PHE A CA 1
ATOM 2902 C C . PHE A 1 391 ? -18.281 32.375 9.758 1 98.25 391 PHE A C 1
ATOM 2904 O O . PHE A 1 391 ? -18.266 32.562 10.977 1 98.25 391 PHE A O 1
ATOM 2911 N N . GLU A 1 392 ? -19.188 31.656 9.117 1 98.5 392 GLU A N 1
ATOM 2912 C CA . GLU A 1 392 ? -20.281 31.031 9.859 1 98.5 392 GLU A CA 1
ATOM 2913 C C . GLU A 1 392 ? -19.75 30.016 10.867 1 98.5 392 GLU A C 1
ATOM 2915 O O . GLU A 1 392 ? -20.25 29.922 11.992 1 98.5 392 GLU A O 1
ATOM 2920 N N . GLY A 1 393 ? -18.781 29.25 10.438 1 98.56 393 GLY A N 1
ATOM 2921 C CA . GLY A 1 393 ? -18.203 28.25 11.32 1 98.56 393 GLY A CA 1
ATOM 2922 C C . GLY A 1 393 ? -17.578 28.844 12.57 1 98.56 393 GLY A C 1
ATOM 2923 O O . GLY A 1 393 ? -17.766 28.312 13.672 1 98.56 393 GLY A O 1
ATOM 2924 N N . VAL A 1 394 ? -16.875 29.906 12.414 1 98.69 394 VAL A N 1
ATOM 2925 C CA . VAL A 1 394 ? -16.234 30.547 13.562 1 98.69 394 VAL A CA 1
ATOM 2926 C C . VAL A 1 394 ? -17.297 31.188 14.438 1 98.69 394 VAL A C 1
ATOM 2928 O O . VAL A 1 394 ? -17.172 31.203 15.664 1 98.69 394 VAL A O 1
ATOM 2931 N N . ARG A 1 395 ? -18.312 31.75 13.852 1 98.44 395 ARG A N 1
ATOM 2932 C CA . ARG A 1 395 ? -19.438 32.281 14.625 1 98.44 395 ARG A CA 1
ATOM 2933 C C . ARG A 1 395 ? -20.062 31.188 15.492 1 98.44 395 ARG A C 1
ATOM 2935 O O . ARG A 1 395 ? -20.359 31.406 16.672 1 98.44 395 ARG A O 1
ATOM 2942 N N . ARG A 1 396 ? -20.219 30.047 14.922 1 98.44 396 ARG A N 1
ATOM 2943 C CA . ARG A 1 396 ? -20.766 28.922 15.664 1 98.44 396 ARG A CA 1
ATOM 2944 C C . ARG A 1 396 ? -19.797 28.469 16.766 1 98.44 396 ARG A C 1
ATOM 2946 O O . ARG A 1 396 ? -20.234 28.047 17.828 1 98.44 396 ARG A O 1
ATOM 2953 N N . LEU A 1 397 ? -18.547 28.516 16.453 1 98.25 397 LEU A N 1
ATOM 2954 C CA . LEU A 1 397 ? -17.547 28.188 17.469 1 98.25 397 LEU A CA 1
ATOM 2955 C C . LEU A 1 397 ? -17.641 29.141 18.656 1 98.25 397 LEU A C 1
ATOM 2957 O O . LEU A 1 397 ? -17.516 28.719 19.812 1 98.25 397 LEU A O 1
ATOM 2961 N N . ARG A 1 398 ? -17.875 30.406 18.391 1 98.06 398 ARG A N 1
ATOM 2962 C CA . ARG A 1 398 ? -18.094 31.391 19.453 1 98.06 398 ARG A CA 1
ATOM 2963 C C . ARG A 1 398 ? -19.266 30.984 20.344 1 98.06 398 ARG A C 1
ATOM 2965 O O . ARG A 1 398 ? -19.172 31.047 21.578 1 98.06 398 ARG A O 1
ATOM 2972 N N . ALA A 1 399 ? -20.312 30.594 19.688 1 97.75 399 ALA A N 1
ATOM 2973 C CA . ALA A 1 399 ? -21.484 30.156 20.438 1 97.75 399 ALA A CA 1
ATOM 2974 C C . ALA A 1 399 ? -21.172 28.953 21.297 1 97.75 399 ALA A C 1
ATOM 2976 O O . ALA A 1 399 ? -21.625 28.859 22.438 1 97.75 399 ALA A O 1
ATOM 2977 N N . ALA A 1 400 ? -20.438 28.031 20.766 1 97.31 400 ALA A N 1
ATOM 2978 C CA . ALA A 1 400 ? -20.031 26.844 21.516 1 97.31 400 ALA A CA 1
ATOM 2979 C C . ALA A 1 400 ? -19.172 27.203 22.719 1 97.31 400 ALA A C 1
ATOM 2981 O O . ALA A 1 400 ? -19.359 26.656 23.797 1 97.31 400 ALA A O 1
ATOM 2982 N N . LEU A 1 401 ? -18.234 28.078 22.516 1 96.88 401 LEU A N 1
ATOM 2983 C CA . LEU A 1 401 ? -17.344 28.531 23.594 1 96.88 401 LEU A CA 1
ATOM 2984 C C . LEU A 1 401 ? -18.125 29.234 24.688 1 96.88 401 LEU A C 1
ATOM 2986 O O . LEU A 1 401 ? -17.859 29.047 25.875 1 96.88 401 LEU A O 1
ATOM 2990 N N . ALA A 1 402 ? -19.125 30 24.266 1 94.94 402 ALA A N 1
ATOM 2991 C CA . ALA A 1 402 ? -19.984 30.672 25.234 1 94.94 402 ALA A CA 1
ATOM 2992 C C . ALA A 1 402 ? -20.781 29.672 26.062 1 94.94 402 ALA A C 1
ATOM 2994 O O . ALA A 1 402 ? -20.969 29.844 27.266 1 94.94 402 ALA A O 1
ATOM 2995 N N . ALA A 1 403 ? -21.188 28.672 25.422 1 93.19 403 ALA A N 1
ATOM 2996 C CA . ALA A 1 403 ? -21.984 27.641 26.094 1 93.19 403 ALA A CA 1
ATOM 2997 C C . ALA A 1 403 ? -21.141 26.875 27.125 1 93.19 403 ALA A C 1
ATOM 2999 O O . ALA A 1 403 ? -21.656 26.422 28.141 1 93.19 403 ALA A O 1
ATOM 3000 N N . CYS A 1 404 ? -19.906 26.688 26.875 1 90.44 404 CYS A N 1
ATOM 3001 C CA . CYS A 1 404 ? -19 26 27.781 1 90.44 404 CYS A CA 1
ATOM 3002 C C . CYS A 1 404 ? -18.766 26.828 29.047 1 90.44 404 CYS A C 1
ATOM 3004 O O . CYS A 1 404 ? -18.516 26.281 30.125 1 90.44 404 CYS A O 1
ATOM 3006 N N . ARG A 1 405 ? -18.797 28.109 29.016 1 83.31 405 ARG A N 1
ATOM 3007 C CA . ARG A 1 405 ? -18.609 29 30.172 1 83.31 405 ARG A CA 1
ATOM 3008 C C . ARG A 1 405 ? -19.812 28.938 31.109 1 83.31 405 ARG A C 1
ATOM 3010 O O . ARG A 1 405 ? -19.672 29.078 32.312 1 83.31 405 ARG A O 1
ATOM 3017 N N . GLN A 1 406 ? -20.953 28.828 30.578 1 73.88 406 GLN A N 1
ATOM 3018 C CA . GLN A 1 406 ? -22.156 28.797 31.375 1 73.88 406 GLN A CA 1
ATOM 3019 C C . GLN A 1 406 ? -22.25 27.5 32.188 1 73.88 406 GLN A C 1
ATOM 3021 O O . GLN A 1 406 ? -22.891 27.469 33.25 1 73.88 406 GLN A O 1
ATOM 3026 N N . ARG A 1 407 ? -21.562 26.531 31.719 1 64.75 407 ARG A N 1
ATOM 3027 C CA . ARG A 1 407 ? -21.656 25.25 32.406 1 64.75 407 ARG A CA 1
ATOM 3028 C C . ARG A 1 407 ? -20.547 25.109 33.438 1 64.75 407 ARG A C 1
ATOM 3030 O O . ARG A 1 407 ? -20.625 24.266 34.344 1 64.75 407 ARG A O 1
ATOM 3037 N N . THR A 1 408 ? -19.547 25.812 33.469 1 55.06 408 THR A N 1
ATOM 3038 C CA . THR A 1 408 ? -18.531 25.797 34.5 1 55.06 408 THR A CA 1
ATOM 3039 C C . THR A 1 408 ? -18.859 26.812 35.594 1 55.06 408 THR A C 1
ATOM 3041 O O . THR A 1 408 ? -19.297 27.922 35.312 1 55.06 408 THR A O 1
ATOM 3044 N N . MET B 1 1 ? 40.156 9.344 -5.82 1 25.08 1 MET B N 1
ATOM 3045 C CA . MET B 1 1 ? 38.688 9.383 -5.758 1 25.08 1 MET B CA 1
ATOM 3046 C C . MET B 1 1 ? 38.188 8.594 -4.562 1 25.08 1 MET B C 1
ATOM 3048 O O . MET B 1 1 ? 38.281 7.367 -4.527 1 25.08 1 MET B O 1
ATOM 3052 N N . THR B 1 2 ? 38.406 9.078 -3.422 1 35.03 2 THR B N 1
ATOM 3053 C CA . THR B 1 2 ? 38.281 8.383 -2.146 1 35.03 2 THR B CA 1
ATOM 3054 C C . THR B 1 2 ? 36.906 7.742 -2.031 1 35.03 2 THR B C 1
ATOM 3056 O O . THR B 1 2 ? 35.875 8.414 -2.232 1 35.03 2 THR B O 1
ATOM 3059 N N . LEU B 1 3 ? 36.688 6.5 -2.225 1 38.31 3 LEU B N 1
ATOM 3060 C CA . LEU B 1 3 ? 35.5 5.676 -2.105 1 38.31 3 LEU B CA 1
ATOM 3061 C C . LEU B 1 3 ? 34.656 6.09 -0.897 1 38.31 3 LEU B C 1
ATOM 3063 O O . LEU B 1 3 ? 35.125 6.031 0.239 1 38.31 3 LEU B O 1
ATOM 3067 N N . ALA B 1 4 ? 34.031 7.164 -0.986 1 43.53 4 ALA B N 1
ATOM 3068 C CA . ALA B 1 4 ? 33.188 7.488 0.146 1 43.53 4 ALA B CA 1
ATOM 3069 C C . ALA B 1 4 ? 32.719 6.219 0.855 1 43.53 4 ALA B C 1
ATOM 3071 O O . ALA B 1 4 ? 32.188 5.297 0.218 1 43.53 4 ALA B O 1
ATOM 3072 N N . ALA B 1 5 ? 33.219 5.875 1.984 1 54.16 5 ALA B N 1
ATOM 3073 C CA . ALA B 1 5 ? 32.844 4.727 2.807 1 54.16 5 ALA B CA 1
ATOM 3074 C C . ALA B 1 5 ? 31.328 4.566 2.873 1 54.16 5 ALA B C 1
ATOM 3076 O O . ALA B 1 5 ? 30.609 5.551 3 1 54.16 5 ALA B O 1
ATOM 3077 N N . ALA B 1 6 ? 30.781 3.5 2.496 1 74.81 6 ALA B N 1
ATOM 3078 C CA . ALA B 1 6 ? 29.359 3.141 2.531 1 74.81 6 ALA B CA 1
ATOM 3079 C C . ALA B 1 6 ? 28.75 3.436 3.9 1 74.81 6 ALA B C 1
ATOM 3081 O O . ALA B 1 6 ? 29.312 3.059 4.93 1 74.81 6 ALA B O 1
ATOM 3082 N N . VAL B 1 7 ? 27.875 4.535 4.027 1 86.12 7 VAL B N 1
ATOM 3083 C CA . VAL B 1 7 ? 27.156 4.867 5.254 1 86.12 7 VAL B CA 1
ATOM 3084 C C . VAL B 1 7 ? 26.469 3.623 5.805 1 86.12 7 VAL B C 1
ATOM 3086 O O . VAL B 1 7 ? 25.844 2.873 5.051 1 86.12 7 VAL B O 1
ATOM 3089 N N . ASP B 1 8 ? 26.75 3.285 6.984 1 90.88 8 ASP B N 1
ATOM 3090 C CA . ASP B 1 8 ? 26.094 2.168 7.664 1 90.88 8 ASP B CA 1
ATOM 3091 C C . ASP B 1 8 ? 24.797 2.613 8.336 1 90.88 8 ASP B C 1
ATOM 3093 O O . ASP B 1 8 ? 24.828 3.268 9.375 1 90.88 8 ASP B O 1
ATOM 3097 N N . TYR B 1 9 ? 23.719 2.326 7.754 1 95.44 9 TYR B N 1
ATOM 3098 C CA . TYR B 1 9 ? 22.406 2.688 8.297 1 95.44 9 TYR B CA 1
ATOM 3099 C C . TYR B 1 9 ? 21.922 1.636 9.289 1 95.44 9 TYR B C 1
ATOM 3101 O O . TYR B 1 9 ? 22.266 0.458 9.172 1 95.44 9 TYR B O 1
ATOM 3109 N N . PRO B 1 10 ? 21.188 2.025 10.227 1 94.5 10 PRO B N 1
ATOM 3110 C CA . PRO B 1 10 ? 20.688 1.103 11.25 1 94.5 10 PRO B CA 1
ATOM 3111 C C . PRO B 1 10 ? 19.438 0.361 10.82 1 94.5 10 PRO B C 1
ATOM 3113 O O . PRO B 1 10 ? 18.391 0.483 11.469 1 94.5 10 PRO B O 1
ATOM 3116 N N . PHE B 1 11 ? 19.609 -0.484 9.867 1 97.69 11 PHE B N 1
ATOM 3117 C CA . PHE B 1 11 ? 18.469 -1.207 9.328 1 97.69 11 PHE B CA 1
ATOM 3118 C C . PHE B 1 11 ? 17.938 -2.209 10.344 1 97.69 11 PHE B C 1
ATOM 3120 O O . PHE B 1 11 ? 18.688 -2.732 11.164 1 97.69 11 PHE B O 1
ATOM 3127 N N . ALA B 1 12 ? 16.609 -2.404 10.344 1 96.69 12 ALA B N 1
ATOM 3128 C CA . ALA B 1 12 ? 16.031 -3.529 11.07 1 96.69 12 ALA B CA 1
ATOM 3129 C C . ALA B 1 12 ? 16.641 -4.852 10.617 1 96.69 12 ALA B C 1
ATOM 3131 O O . ALA B 1 12 ? 17.078 -4.98 9.469 1 96.69 12 ALA B O 1
ATOM 3132 N N . ALA B 1 13 ? 16.609 -5.84 11.438 1 95 13 ALA B N 1
ATOM 3133 C CA . ALA B 1 13 ? 17.312 -7.098 11.219 1 95 13 ALA B CA 1
ATOM 3134 C C . ALA B 1 13 ? 16.844 -7.77 9.93 1 95 13 ALA B C 1
ATOM 3136 O O . ALA B 1 13 ? 17.672 -8.172 9.102 1 95 13 ALA B O 1
ATOM 3137 N N . PRO B 1 14 ? 15.562 -7.84 9.688 1 94.25 14 PRO B N 1
ATOM 3138 C CA . PRO B 1 14 ? 15.125 -8.5 8.453 1 94.25 14 PRO B CA 1
ATOM 3139 C C . PRO B 1 14 ? 15.531 -7.738 7.199 1 94.25 14 PRO B C 1
ATOM 3141 O O . PRO B 1 14 ? 15.508 -8.297 6.098 1 94.25 14 PRO B O 1
ATOM 3144 N N . PHE B 1 15 ? 15.922 -6.469 7.34 1 96.62 15 PHE B N 1
ATOM 3145 C CA . PHE B 1 15 ? 16.25 -5.629 6.191 1 96.62 15 PHE B CA 1
ATOM 3146 C C . PHE B 1 15 ? 17.734 -5.309 6.152 1 96.62 15 PHE B C 1
ATOM 3148 O O . PHE B 1 15 ? 18.172 -4.445 5.391 1 96.62 15 PHE B O 1
ATOM 3155 N N . ALA B 1 16 ? 18.547 -5.984 6.965 1 95.81 16 ALA B N 1
ATOM 3156 C CA . ALA B 1 16 ? 19.984 -5.773 6.957 1 95.81 16 ALA B CA 1
ATOM 3157 C C . ALA B 1 16 ? 20.594 -6.156 5.609 1 95.81 16 ALA B C 1
ATOM 3159 O O . ALA B 1 16 ? 21.406 -5.414 5.055 1 95.81 16 ALA B O 1
ATOM 3160 N N . ASP B 1 17 ? 20.141 -7.281 5.043 1 91.69 17 ASP B N 1
ATOM 3161 C CA . ASP B 1 17 ? 20.547 -7.758 3.73 1 91.69 17 ASP B CA 1
ATOM 3162 C C . ASP B 1 17 ? 19.422 -8.523 3.043 1 91.69 17 ASP B C 1
ATOM 3164 O O . ASP B 1 17 ? 19.562 -9.719 2.756 1 91.69 17 ASP B O 1
ATOM 3168 N N . PRO B 1 18 ? 18.422 -7.746 2.795 1 88.75 18 PRO B N 1
ATOM 3169 C CA . PRO B 1 18 ? 17.266 -8.438 2.23 1 88.75 18 PRO B CA 1
ATOM 3170 C C . PRO B 1 18 ? 17.5 -8.906 0.793 1 88.75 18 PRO B C 1
ATOM 3172 O O . PRO B 1 18 ? 18.172 -8.219 0.021 1 88.75 18 PRO B O 1
ATOM 3175 N N . GLN B 1 19 ? 16.938 -10.078 0.532 1 84.31 19 GLN B N 1
ATOM 3176 C CA . GLN B 1 19 ? 16.969 -10.555 -0.846 1 84.31 19 GLN B CA 1
ATOM 3177 C C . GLN B 1 19 ? 15.773 -10.031 -1.634 1 84.31 19 GLN B C 1
ATOM 3179 O O . GLN B 1 19 ? 14.656 -9.969 -1.107 1 84.31 19 GLN B O 1
ATOM 3184 N N . GLY B 1 20 ? 16.031 -9.586 -2.793 1 82.12 20 GLY B N 1
ATOM 3185 C CA . GLY B 1 20 ? 14.938 -9.188 -3.652 1 82.12 20 GLY B CA 1
ATOM 3186 C C . GLY B 1 20 ? 14.156 -10.367 -4.207 1 82.12 20 GLY B C 1
ATOM 3187 O O . GLY B 1 20 ? 14.461 -11.523 -3.891 1 82.12 20 GLY B O 1
ATOM 3188 N N . SER B 1 21 ? 13.125 -10.055 -4.91 1 82.31 21 SER B N 1
ATOM 3189 C CA . SER B 1 21 ? 12.305 -11.078 -5.539 1 82.31 21 SER B CA 1
ATOM 3190 C C . SER B 1 21 ? 13.102 -11.875 -6.57 1 82.31 21 SER B C 1
ATOM 3192 O O . SER B 1 21 ? 13.609 -11.305 -7.543 1 82.31 21 SER B O 1
ATOM 3194 N N . PRO B 1 22 ? 13.203 -13.125 -6.398 1 76.56 22 PRO B N 1
ATOM 3195 C CA . PRO B 1 22 ? 13.938 -13.93 -7.383 1 76.56 22 PRO B CA 1
ATOM 3196 C C . PRO B 1 22 ? 13.312 -13.867 -8.773 1 76.56 22 PRO B C 1
ATOM 3198 O O . PRO B 1 22 ? 14.023 -13.93 -9.773 1 76.56 22 PRO B O 1
ATOM 3201 N N . ILE B 1 23 ? 12.023 -13.703 -8.773 1 79.19 23 ILE B N 1
ATOM 3202 C CA . ILE B 1 23 ? 11.32 -13.656 -10.047 1 79.19 23 ILE B CA 1
ATOM 3203 C C . ILE B 1 23 ? 11.57 -12.305 -10.727 1 79.19 23 ILE B C 1
ATOM 3205 O O . ILE B 1 23 ? 11.875 -12.242 -11.914 1 79.19 23 ILE B O 1
ATOM 3209 N N . ARG B 1 24 ? 11.57 -11.336 -9.953 1 75.19 24 ARG B N 1
ATOM 3210 C CA . ARG B 1 24 ? 11.734 -10 -10.516 1 75.19 24 ARG B CA 1
ATOM 3211 C C . ARG B 1 24 ? 13.148 -9.789 -11.031 1 75.19 24 ARG B C 1
ATOM 3213 O O . ARG B 1 24 ? 13.359 -9.062 -12 1 75.19 24 ARG B O 1
ATOM 3220 N N . GLU B 1 25 ? 14.031 -10.555 -10.516 1 76 25 GLU B N 1
ATOM 3221 C CA . GLU B 1 25 ? 15.422 -10.477 -10.969 1 76 25 GLU B CA 1
ATOM 3222 C C . GLU B 1 25 ? 15.578 -11.086 -12.359 1 76 25 GLU B C 1
ATOM 3224 O O . GLU B 1 25 ? 16.516 -10.734 -13.086 1 76 25 GLU B O 1
ATOM 3229 N N . LEU B 1 26 ? 14.656 -11.906 -12.664 1 80.38 26 LEU B N 1
ATOM 3230 C CA . LEU B 1 26 ? 14.703 -12.555 -13.969 1 80.38 26 LEU B CA 1
ATOM 3231 C C . LEU B 1 26 ? 14.172 -11.625 -15.055 1 80.38 26 LEU B C 1
ATOM 3233 O O . LEU B 1 26 ? 14.461 -11.82 -16.234 1 80.38 26 LEU B O 1
ATOM 3237 N N . PHE B 1 27 ? 13.539 -10.562 -14.578 1 75.38 27 PHE B N 1
ATOM 3238 C CA . PHE B 1 27 ? 12.852 -9.711 -15.539 1 75.38 27 PHE B CA 1
ATOM 3239 C C . PHE B 1 27 ? 13.844 -8.883 -16.344 1 75.38 27 PHE B C 1
ATOM 3241 O O . PHE B 1 27 ? 13.516 -8.383 -17.422 1 75.38 27 PHE B O 1
ATOM 3248 N N . LYS B 1 28 ? 15.078 -8.852 -15.883 1 74.38 28 LYS B N 1
ATOM 3249 C CA . LYS B 1 28 ? 16.094 -8.133 -16.641 1 74.38 28 LYS B CA 1
ATOM 3250 C C . LYS B 1 28 ? 16.359 -8.789 -17.984 1 74.38 28 LYS B C 1
ATOM 3252 O O . LYS B 1 28 ? 16.828 -8.141 -18.922 1 74.38 28 LYS B O 1
ATOM 3257 N N . HIS B 1 29 ? 15.93 -10.023 -18.109 1 79.94 29 HIS B N 1
ATOM 3258 C CA . HIS B 1 29 ? 16.203 -10.773 -19.328 1 79.94 29 HIS B CA 1
ATOM 3259 C C . HIS B 1 29 ? 15.008 -10.719 -20.281 1 79.94 29 HIS B C 1
ATOM 3261 O O . HIS B 1 29 ? 15.141 -11.047 -21.453 1 79.94 29 HIS B O 1
ATOM 3267 N N . VAL B 1 30 ? 13.836 -10.383 -19.719 1 78.62 30 VAL B N 1
ATOM 3268 C CA . VAL B 1 30 ? 12.602 -10.438 -20.484 1 78.62 30 VAL B CA 1
ATOM 3269 C C . VAL B 1 30 ? 12.68 -9.469 -21.672 1 78.62 30 VAL B C 1
ATOM 3271 O O . VAL B 1 30 ? 12.133 -9.734 -22.734 1 78.62 30 VAL B O 1
ATOM 3274 N N . GLY B 1 31 ? 13.461 -8.438 -21.547 1 78.94 31 GLY B N 1
ATOM 3275 C CA . GLY B 1 31 ? 13.516 -7.398 -22.562 1 78.94 31 GLY B CA 1
ATOM 3276 C C . GLY B 1 31 ? 14.5 -7.699 -23.672 1 78.94 31 GLY B C 1
ATOM 3277 O O . GLY B 1 31 ? 14.555 -6.984 -24.672 1 78.94 31 GLY B O 1
ATOM 3278 N N . LYS B 1 32 ? 15.219 -8.805 -23.562 1 86.88 32 LYS B N 1
ATOM 3279 C CA . LYS B 1 32 ? 16.172 -9.172 -24.609 1 86.88 32 LYS B CA 1
ATOM 3280 C C . LYS B 1 32 ? 15.461 -9.555 -25.906 1 86.88 32 LYS B C 1
ATOM 3282 O O . LYS B 1 32 ? 14.5 -10.328 -25.875 1 86.88 32 LYS B O 1
ATOM 3287 N N . PRO B 1 33 ? 15.922 -8.969 -27.016 1 90.56 33 PRO B N 1
ATOM 3288 C CA . PRO B 1 33 ? 15.297 -9.312 -28.297 1 90.56 33 PRO B CA 1
ATOM 3289 C C . PRO B 1 33 ? 15.289 -10.812 -28.578 1 90.56 33 PRO B C 1
ATOM 3291 O O . PRO B 1 33 ? 16.312 -11.477 -28.422 1 90.56 33 PRO B O 1
ATOM 3294 N N . GLY B 1 34 ? 14.125 -11.312 -28.922 1 93.5 34 GLY B N 1
ATOM 3295 C CA . GLY B 1 34 ? 13.992 -12.711 -29.297 1 93.5 34 GLY B CA 1
ATOM 3296 C C . GLY B 1 34 ? 13.734 -13.625 -28.109 1 93.5 34 GLY B C 1
ATOM 3297 O O . GLY B 1 34 ? 13.477 -14.82 -28.297 1 93.5 34 GLY B O 1
ATOM 3298 N N . MET B 1 35 ? 13.781 -13.062 -26.953 1 95.81 35 MET B N 1
ATOM 3299 C CA . MET B 1 35 ? 13.562 -13.867 -25.75 1 95.81 35 MET B CA 1
ATOM 3300 C C . MET B 1 35 ? 12.125 -14.367 -25.688 1 95.81 35 MET B C 1
ATOM 3302 O O . MET B 1 35 ? 11.188 -13.602 -25.922 1 95.81 35 MET B O 1
ATOM 3306 N N . ILE B 1 36 ? 11.906 -15.633 -25.5 1 96.69 36 ILE B N 1
ATOM 3307 C CA . ILE B 1 36 ? 10.609 -16.203 -25.156 1 96.69 36 ILE B CA 1
ATOM 3308 C C . ILE B 1 36 ? 10.562 -16.516 -23.656 1 96.69 36 ILE B C 1
ATOM 3310 O O . ILE B 1 36 ? 11.383 -17.281 -23.156 1 96.69 36 ILE B O 1
ATOM 3314 N N . SER B 1 37 ? 9.648 -15.898 -22.984 1 95.81 37 SER B N 1
ATOM 3315 C CA . SER B 1 37 ? 9.633 -16.016 -21.516 1 95.81 37 SER B CA 1
ATOM 3316 C C . SER B 1 37 ? 8.477 -16.891 -21.047 1 95.81 37 SER B C 1
ATOM 3318 O O . SER B 1 37 ? 7.312 -16.594 -21.328 1 95.81 37 SER B O 1
ATOM 3320 N N . PHE B 1 38 ? 8.836 -17.953 -20.344 1 96.81 38 PHE B N 1
ATOM 3321 C CA . PHE B 1 38 ? 7.875 -18.734 -19.578 1 96.81 38 PHE B CA 1
ATOM 3322 C C . PHE B 1 38 ? 7.938 -18.359 -18.094 1 96.81 38 PHE B C 1
ATOM 3324 O O . PHE B 1 38 ? 7.371 -19.062 -17.25 1 96.81 38 PHE B O 1
ATOM 3331 N N . ALA B 1 39 ? 8.648 -17.266 -17.781 1 92.19 39 ALA B N 1
ATOM 3332 C CA . ALA B 1 39 ? 8.93 -16.938 -16.391 1 92.19 39 ALA B CA 1
ATOM 3333 C C . ALA B 1 39 ? 7.82 -16.078 -15.789 1 92.19 39 ALA B C 1
ATOM 3335 O O . ALA B 1 39 ? 7.641 -16.047 -14.57 1 92.19 39 ALA B O 1
ATOM 3336 N N . GLY B 1 40 ? 7.102 -15.43 -16.594 1 83.81 40 GLY B N 1
ATOM 3337 C CA . GLY B 1 40 ? 6.207 -14.398 -16.078 1 83.81 40 GLY B CA 1
ATOM 3338 C C . GLY B 1 40 ? 4.938 -14.961 -15.469 1 83.81 40 GLY B C 1
ATOM 3339 O O . GLY B 1 40 ? 4.359 -15.914 -15.992 1 83.81 40 GLY B O 1
ATOM 3340 N N . GLY B 1 41 ? 4.57 -14.5 -14.258 1 86.75 41 GLY B N 1
ATOM 3341 C CA . GLY B 1 41 ? 3.27 -14.734 -13.648 1 86.75 41 GLY B CA 1
ATOM 3342 C C . GLY B 1 41 ? 2.303 -13.586 -13.836 1 86.75 41 GLY B C 1
ATOM 3343 O O . GLY B 1 41 ? 1.584 -13.211 -12.906 1 86.75 41 GLY B O 1
ATOM 3344 N N . TYR B 1 42 ? 2.326 -13.039 -15.047 1 91.38 42 TYR B N 1
ATOM 3345 C CA . TYR B 1 42 ? 1.455 -11.898 -15.328 1 91.38 42 TYR B CA 1
ATOM 3346 C C . TYR B 1 42 ? 0.525 -12.203 -16.5 1 91.38 42 TYR B C 1
ATOM 3348 O O . TYR B 1 42 ? 0.848 -13.016 -17.359 1 91.38 42 TYR B O 1
ATOM 3356 N N . PRO B 1 43 ? -0.581 -11.531 -16.531 1 95.5 43 PRO B N 1
ATOM 3357 C CA . PRO B 1 43 ? -1.564 -11.75 -17.594 1 95.5 43 PRO B CA 1
ATOM 3358 C C . PRO B 1 43 ? -1.062 -11.297 -18.953 1 95.5 43 PRO B C 1
ATOM 3360 O O . PRO B 1 43 ? -0.163 -10.453 -19.047 1 95.5 43 PRO B O 1
ATOM 3363 N N . SER B 1 44 ? -1.639 -11.922 -19.953 1 95.25 44 SER B N 1
ATOM 3364 C CA . SER B 1 44 ? -1.332 -11.516 -21.328 1 95.25 44 SER B CA 1
ATOM 3365 C C . SER B 1 44 ? -1.862 -10.117 -21.625 1 95.25 44 SER B C 1
ATOM 3367 O O . SER B 1 44 ? -3.07 -9.883 -21.562 1 95.25 44 SER B O 1
ATOM 3369 N N . ALA B 1 45 ? -0.991 -9.312 -22.062 1 94.19 45 ALA B N 1
ATOM 3370 C CA . ALA B 1 45 ? -1.361 -7.918 -22.297 1 94.19 45 ALA B CA 1
ATOM 3371 C C . ALA B 1 45 ? -2.363 -7.801 -23.438 1 94.19 45 ALA B C 1
ATOM 3373 O O . ALA B 1 45 ? -3.211 -6.902 -23.438 1 94.19 45 ALA B O 1
ATOM 3374 N N . GLU B 1 46 ? -2.297 -8.695 -24.359 1 95.31 46 GLU B N 1
ATOM 3375 C CA . GLU B 1 46 ? -3.145 -8.625 -25.547 1 95.31 46 GLU B CA 1
ATOM 3376 C C . GLU B 1 46 ? -4.598 -8.953 -25.219 1 95.31 46 GLU B C 1
ATOM 3378 O O . GLU B 1 46 ? -5.496 -8.695 -26.016 1 95.31 46 GLU B O 1
ATOM 3383 N N . LEU B 1 47 ? -4.816 -9.531 -24.047 1 96.94 47 LEU B N 1
ATOM 3384 C CA . LEU B 1 47 ? -6.156 -9.992 -23.703 1 96.94 47 LEU B CA 1
ATOM 3385 C C . LEU B 1 47 ? -6.887 -8.961 -22.844 1 96.94 47 LEU B C 1
ATOM 3387 O O . LEU B 1 47 ? -8.07 -9.133 -22.531 1 96.94 47 LEU B O 1
ATOM 3391 N N . PHE B 1 48 ? -6.227 -7.883 -22.469 1 97.75 48 PHE B N 1
ATOM 3392 C CA . PHE B 1 48 ? -6.891 -6.867 -21.656 1 97.75 48 PHE B CA 1
ATOM 3393 C C . PHE B 1 48 ? -8.102 -6.301 -22.391 1 97.75 48 PHE B C 1
ATOM 3395 O O . PHE B 1 48 ? -8.039 -6.031 -23.594 1 97.75 48 PHE B O 1
ATOM 3402 N N . ASP B 1 49 ? -9.148 -6.113 -21.703 1 98.12 49 ASP B N 1
ATOM 3403 C CA . ASP B 1 49 ? -10.281 -5.375 -22.25 1 98.12 49 ASP B CA 1
ATOM 3404 C C . ASP B 1 49 ? -10.031 -3.871 -22.219 1 98.12 49 ASP B C 1
ATOM 3406 O O . ASP B 1 49 ? -10.703 -3.137 -21.484 1 98.12 49 ASP B O 1
ATOM 3410 N N . ARG B 1 50 ? -9.156 -3.449 -23.078 1 97.62 50 ARG B N 1
ATOM 3411 C CA . ARG B 1 50 ? -8.672 -2.072 -23.094 1 97.62 50 ARG B CA 1
ATOM 3412 C C . ARG B 1 50 ? -9.828 -1.09 -23.266 1 97.62 50 ARG B C 1
ATOM 3414 O O . ARG B 1 50 ? -9.922 -0.102 -22.547 1 97.62 50 ARG B O 1
ATOM 3421 N N . GLU B 1 51 ? -10.719 -1.41 -24.188 1 97.25 51 GLU B N 1
ATOM 3422 C CA . GLU B 1 51 ? -11.852 -0.533 -24.484 1 97.25 51 GLU B CA 1
ATOM 3423 C C . GLU B 1 51 ? -12.789 -0.423 -23.281 1 97.25 51 GLU B C 1
ATOM 3425 O O . GLU B 1 51 ? -13.188 0.678 -22.891 1 97.25 51 GLU B O 1
ATOM 3430 N N . GLY B 1 52 ? -13.164 -1.579 -22.703 1 98 52 GLY B N 1
ATOM 3431 C CA . GLY B 1 52 ? -14.062 -1.59 -21.562 1 98 52 GLY B CA 1
ATOM 3432 C C . GLY B 1 52 ? -13.5 -0.85 -20.359 1 98 52 GLY B C 1
ATOM 3433 O O . GLY B 1 52 ? -14.227 -0.104 -19.703 1 98 52 GLY B O 1
ATOM 3434 N N . ILE B 1 53 ? -12.219 -1.015 -20.062 1 98.19 53 ILE B N 1
ATOM 3435 C CA . ILE B 1 53 ? -11.586 -0.382 -18.906 1 98.19 53 ILE B CA 1
ATOM 3436 C C . ILE B 1 53 ? -11.477 1.123 -19.141 1 98.19 53 ILE B C 1
ATOM 3438 O O . ILE B 1 53 ? -11.773 1.92 -18.25 1 98.19 53 ILE B O 1
ATOM 3442 N N . ALA B 1 54 ? -11.055 1.498 -20.375 1 97.62 54 ALA B N 1
ATOM 3443 C CA . ALA B 1 54 ? -10.977 2.918 -20.719 1 97.62 54 ALA B CA 1
ATOM 3444 C C . ALA B 1 54 ? -12.336 3.592 -20.562 1 97.62 54 ALA B C 1
ATOM 3446 O O . ALA B 1 54 ? -12.43 4.699 -20.031 1 97.62 54 ALA B O 1
ATOM 3447 N N . ALA B 1 55 ? -13.383 2.941 -21.047 1 97.56 55 ALA B N 1
ATOM 3448 C CA . ALA B 1 55 ? -14.734 3.477 -20.938 1 97.56 55 ALA B CA 1
ATOM 3449 C C . ALA B 1 55 ? -15.148 3.631 -19.484 1 97.56 55 ALA B C 1
ATOM 3451 O O . ALA B 1 55 ? -15.805 4.609 -19.109 1 97.56 55 ALA B O 1
ATOM 3452 N N . ALA B 1 56 ? -14.789 2.691 -18.672 1 97.94 56 ALA B N 1
ATOM 3453 C CA . ALA B 1 56 ? -15.117 2.723 -17.25 1 97.94 56 ALA B CA 1
ATOM 3454 C C . ALA B 1 56 ? -14.461 3.912 -16.562 1 97.94 56 ALA B C 1
ATOM 3456 O O . ALA B 1 56 ? -15.078 4.582 -15.727 1 97.94 56 ALA B O 1
ATOM 3457 N N . PHE B 1 57 ? -13.211 4.191 -16.875 1 97.5 57 PHE B N 1
ATOM 3458 C CA . PHE B 1 57 ? -12.516 5.344 -16.312 1 97.5 57 PHE B CA 1
ATOM 3459 C C . PHE B 1 57 ? -13.156 6.645 -16.766 1 97.5 57 PHE B C 1
ATOM 3461 O O . PHE B 1 57 ? -13.336 7.57 -15.977 1 97.5 57 PHE B O 1
ATOM 3468 N N . ALA B 1 58 ? -13.453 6.703 -18.031 1 96.75 58 ALA B N 1
ATOM 3469 C CA . ALA B 1 58 ? -14.094 7.898 -18.578 1 96.75 58 ALA B CA 1
ATOM 3470 C C . ALA B 1 58 ? -15.43 8.164 -17.891 1 96.75 58 ALA B C 1
ATOM 3472 O O . ALA B 1 58 ? -15.727 9.297 -17.516 1 96.75 58 ALA B O 1
ATOM 3473 N N . ASP B 1 59 ? -16.203 7.121 -17.719 1 97.38 59 ASP B N 1
ATOM 3474 C CA . ASP B 1 59 ? -17.516 7.234 -17.078 1 97.38 59 ASP B CA 1
ATOM 3475 C C . ASP B 1 59 ? -17.375 7.676 -15.617 1 97.38 59 ASP B C 1
ATOM 3477 O O . ASP B 1 59 ? -18.109 8.539 -15.148 1 97.38 59 ASP B O 1
ATOM 3481 N N . ALA B 1 60 ? -16.422 7.082 -14.922 1 97.06 60 ALA B N 1
ATOM 3482 C CA . ALA B 1 60 ? -16.188 7.434 -13.516 1 97.06 60 ALA B CA 1
ATOM 3483 C C . ALA B 1 60 ? -15.805 8.898 -13.375 1 97.06 60 ALA B C 1
ATOM 3485 O O . ALA B 1 60 ? -16.328 9.609 -12.523 1 97.06 60 ALA B O 1
ATOM 3486 N N . ALA B 1 61 ? -14.875 9.328 -14.211 1 95.5 61 ALA B N 1
ATOM 3487 C CA . ALA B 1 61 ? -14.391 10.711 -14.164 1 95.5 61 ALA B CA 1
ATOM 3488 C C . ALA B 1 61 ? -15.516 11.695 -14.469 1 95.5 61 ALA B C 1
ATOM 3490 O O . ALA B 1 61 ? -15.57 12.781 -13.891 1 95.5 61 ALA B O 1
ATOM 3491 N N . ARG B 1 62 ? -16.359 11.297 -15.352 1 95.69 62 ARG B N 1
ATOM 3492 C CA . ARG B 1 62 ? -17.453 12.156 -15.773 1 95.69 62 ARG B CA 1
ATOM 3493 C C . ARG B 1 62 ? -18.547 12.211 -14.703 1 95.69 62 ARG B C 1
ATOM 3495 O O . ARG B 1 62 ? -19.016 13.297 -14.344 1 95.69 62 ARG B O 1
ATOM 3502 N N . ASP B 1 63 ? -18.938 11.125 -14.133 1 95.75 63 ASP B N 1
ATOM 3503 C CA . ASP B 1 63 ? -20.156 11 -13.344 1 95.75 63 ASP B CA 1
ATOM 3504 C C . ASP B 1 63 ? -19.875 11.273 -11.867 1 95.75 63 ASP B C 1
ATOM 3506 O O . ASP B 1 63 ? -20.781 11.695 -11.133 1 95.75 63 ASP B O 1
ATOM 3510 N N . ASP B 1 64 ? -18.688 11.031 -11.406 1 93.62 64 ASP B N 1
ATOM 3511 C CA . ASP B 1 64 ? -18.391 11.125 -9.977 1 93.62 64 ASP B CA 1
ATOM 3512 C C . ASP B 1 64 ? -16.969 11.617 -9.742 1 93.62 64 ASP B C 1
ATOM 3514 O O . ASP B 1 64 ? -16.188 10.961 -9.047 1 93.62 64 ASP B O 1
ATOM 3518 N N . PRO B 1 65 ? -16.703 12.773 -10.281 1 94.44 65 PRO B N 1
ATOM 3519 C CA . PRO B 1 65 ? -15.312 13.234 -10.195 1 94.44 65 PRO B CA 1
ATOM 3520 C C . PRO B 1 65 ? -14.828 13.391 -8.758 1 94.44 65 PRO B C 1
ATOM 3522 O O . PRO B 1 65 ? -13.672 13.086 -8.453 1 94.44 65 PRO B O 1
ATOM 3525 N N . VAL B 1 66 ? -15.641 13.859 -7.816 1 94.12 66 VAL B N 1
ATOM 3526 C CA . VAL B 1 66 ? -15.227 14.07 -6.438 1 94.12 66 VAL B CA 1
ATOM 3527 C C . VAL B 1 66 ? -14.93 12.734 -5.77 1 94.12 66 VAL B C 1
ATOM 3529 O O . VAL B 1 66 ? -13.906 12.578 -5.098 1 94.12 66 VAL B O 1
ATOM 3532 N N . ALA B 1 67 ? -15.789 11.727 -5.988 1 95.31 67 ALA B N 1
ATOM 3533 C CA . ALA B 1 67 ? -15.555 10.398 -5.434 1 95.31 67 ALA B CA 1
ATOM 3534 C C . ALA B 1 67 ? -14.266 9.797 -5.98 1 95.31 67 ALA B C 1
ATOM 3536 O O . ALA B 1 67 ? -13.586 9.023 -5.289 1 95.31 67 ALA B O 1
ATOM 3537 N N . CYS B 1 68 ? -13.922 10.164 -7.199 1 97.69 68 CYS B N 1
ATOM 3538 C CA . CYS B 1 68 ? -12.734 9.648 -7.867 1 97.69 68 CYS B CA 1
ATOM 3539 C C . CYS B 1 68 ? -11.469 10.32 -7.336 1 97.69 68 CYS B C 1
ATOM 3541 O O . CYS B 1 68 ? -10.438 9.672 -7.18 1 97.69 68 CYS B O 1
ATOM 3543 N N . LEU B 1 69 ? -11.578 11.578 -7.059 1 98.25 69 LEU B N 1
ATOM 3544 C CA . LEU B 1 69 ? -10.352 12.367 -6.941 1 98.25 69 LEU B CA 1
ATOM 3545 C C . LEU B 1 69 ? -10.055 12.688 -5.48 1 98.25 69 LEU B C 1
ATOM 3547 O O . LEU B 1 69 ? -8.945 13.109 -5.152 1 98.25 69 LEU B O 1
ATOM 3551 N N . GLN B 1 70 ? -10.961 12.516 -4.531 1 96.56 70 GLN B N 1
ATOM 3552 C CA . GLN B 1 70 ? -10.75 12.75 -3.109 1 96.56 70 GLN B CA 1
ATOM 3553 C C . GLN B 1 70 ? -10.305 11.477 -2.398 1 96.56 70 GLN B C 1
ATOM 3555 O O . GLN B 1 70 ? -10.422 10.375 -2.947 1 96.56 70 GLN B O 1
ATOM 3560 N N . TYR B 1 71 ? -9.781 11.594 -1.156 1 94.44 71 TYR B N 1
ATOM 3561 C CA . TYR B 1 71 ? -9.5 10.445 -0.307 1 94.44 71 TYR B CA 1
ATOM 3562 C C . TYR B 1 71 ? -10.742 9.578 -0.142 1 94.44 71 TYR B C 1
ATOM 3564 O O . TYR B 1 71 ? -11.859 10.094 -0.043 1 94.44 71 TYR B O 1
ATOM 3572 N N . GLY B 1 72 ? -10.555 8.297 -0.09 1 93.25 72 GLY B N 1
ATOM 3573 C CA . GLY B 1 72 ? -11.633 7.363 0.188 1 93.25 72 GLY B CA 1
ATOM 3574 C C . GLY B 1 72 ? -11.539 6.73 1.562 1 93.25 72 GLY B C 1
ATOM 3575 O O . GLY B 1 72 ? -10.57 6.961 2.291 1 93.25 72 GLY B O 1
ATOM 3576 N N . ASP B 1 73 ? -12.578 6.004 1.831 1 93.75 73 ASP B N 1
ATOM 3577 C CA . ASP B 1 73 ? -12.562 5.203 3.051 1 93.75 73 ASP B CA 1
ATOM 3578 C C . ASP B 1 73 ? -11.422 4.18 3.021 1 93.75 73 ASP B C 1
ATOM 3580 O O . ASP B 1 73 ? -11.156 3.574 1.981 1 93.75 73 ASP B O 1
ATOM 3584 N N . THR B 1 74 ? -10.797 4 4.164 1 96.38 74 THR B N 1
ATOM 3585 C CA . THR B 1 74 ? -9.703 3.039 4.254 1 96.38 74 THR B CA 1
ATOM 3586 C C . THR B 1 74 ? -10.164 1.654 3.807 1 96.38 74 THR B C 1
ATOM 3588 O O . THR B 1 74 ? -9.43 0.945 3.115 1 96.38 74 THR B O 1
ATOM 3591 N N . ALA B 1 75 ? -11.398 1.285 4.164 1 97.25 75 ALA B N 1
ATOM 3592 C CA . ALA B 1 75 ? -11.914 -0.044 3.85 1 97.25 75 ALA B CA 1
ATOM 3593 C C . ALA B 1 75 ? -12.234 -0.171 2.361 1 97.25 75 ALA B C 1
ATOM 3595 O O . ALA B 1 75 ? -12.375 -1.281 1.844 1 97.25 75 ALA B O 1
ATOM 3596 N N . GLY B 1 76 ? -12.398 0.931 1.702 1 97.94 76 GLY B N 1
ATOM 3597 C CA . GLY B 1 76 ? -12.766 0.951 0.295 1 97.94 76 GLY B CA 1
ATOM 3598 C C . GLY B 1 76 ? -14.023 1.758 0.018 1 97.94 76 GLY B C 1
ATOM 3599 O O . GLY B 1 76 ? -14.789 2.055 0.934 1 97.94 76 GLY B O 1
ATOM 3600 N N . GLN B 1 77 ? -14.195 2.15 -1.2 1 97.5 77 GLN B N 1
ATOM 3601 C CA . GLN B 1 77 ? -15.398 2.854 -1.619 1 97.5 77 GLN B CA 1
ATOM 3602 C C . GLN B 1 77 ? -16.641 1.995 -1.397 1 97.5 77 GLN B C 1
ATOM 3604 O O . GLN B 1 77 ? -16.641 0.797 -1.687 1 97.5 77 GLN B O 1
ATOM 3609 N N . PRO B 1 78 ? -17.703 2.602 -0.83 1 96.62 78 PRO B N 1
ATOM 3610 C CA . PRO B 1 78 ? -18.891 1.811 -0.492 1 96.62 78 PRO B CA 1
ATOM 3611 C C . PRO B 1 78 ? -19.453 1.055 -1.692 1 96.62 78 PRO B C 1
ATOM 3613 O O . PRO B 1 78 ? -19.828 -0.116 -1.571 1 96.62 78 PRO B O 1
ATOM 3616 N N . GLY B 1 79 ? -19.531 1.724 -2.834 1 97.56 79 GLY B N 1
ATOM 3617 C CA . GLY B 1 79 ? -20.062 1.081 -4.027 1 97.56 79 GLY B CA 1
ATOM 3618 C C . GLY B 1 79 ? -19.266 -0.14 -4.445 1 97.56 79 GLY B C 1
ATOM 3619 O O . GLY B 1 79 ? -19.844 -1.17 -4.805 1 97.56 79 GLY B O 1
ATOM 3620 N N . LEU B 1 80 ? -17.922 -0.033 -4.418 1 98.5 80 LEU B N 1
ATOM 3621 C CA . LEU B 1 80 ? -17.094 -1.165 -4.816 1 98.5 80 LEU B CA 1
ATOM 3622 C C . LEU B 1 80 ? -17.188 -2.295 -3.797 1 98.5 80 LEU B C 1
ATOM 3624 O O . LEU B 1 80 ? -17.266 -3.469 -4.168 1 98.5 80 LEU B O 1
ATOM 3628 N N . ARG B 1 81 ? -17.172 -1.988 -2.486 1 98.62 81 ARG B N 1
ATOM 3629 C CA . ARG B 1 81 ? -17.328 -3.014 -1.459 1 98.62 81 ARG B CA 1
ATOM 3630 C C . ARG B 1 81 ? -18.609 -3.805 -1.662 1 98.62 81 ARG B C 1
ATOM 3632 O O . ARG B 1 81 ? -18.609 -5.031 -1.551 1 98.62 81 ARG B O 1
ATOM 3639 N N . ALA B 1 82 ? -19.688 -3.09 -1.983 1 98.5 82 ALA B N 1
ATOM 3640 C CA . ALA B 1 82 ? -20.953 -3.754 -2.242 1 98.5 82 ALA B CA 1
ATOM 3641 C C . ALA B 1 82 ? -20.875 -4.648 -3.477 1 98.5 82 ALA B C 1
ATOM 3643 O O . ALA B 1 82 ? -21.375 -5.773 -3.473 1 98.5 82 ALA B O 1
ATOM 3644 N N . ALA B 1 83 ? -20.266 -4.145 -4.531 1 98.06 83 ALA B N 1
ATOM 3645 C CA . ALA B 1 83 ? -20.125 -4.91 -5.766 1 98.06 83 ALA B CA 1
ATOM 3646 C C . ALA B 1 83 ? -19.312 -6.18 -5.535 1 98.06 83 ALA B C 1
ATOM 3648 O O . ALA B 1 83 ? -19.656 -7.246 -6.055 1 98.06 83 ALA B O 1
ATOM 3649 N N . LEU B 1 84 ? -18.266 -6.066 -4.742 1 98.44 84 LEU B N 1
ATOM 3650 C CA . LEU B 1 84 ? -17.406 -7.211 -4.461 1 98.44 84 LEU B CA 1
ATOM 3651 C C . LEU B 1 84 ? -18.125 -8.219 -3.566 1 98.44 84 LEU B C 1
ATOM 3653 O O . LEU B 1 84 ? -17.984 -9.43 -3.752 1 98.44 84 LEU B O 1
ATOM 3657 N N . ALA B 1 85 ? -18.859 -7.73 -2.59 1 98.31 85 ALA B N 1
ATOM 3658 C CA . ALA B 1 85 ? -19.656 -8.617 -1.751 1 98.31 85 ALA B CA 1
ATOM 3659 C C . ALA B 1 85 ? -20.656 -9.414 -2.588 1 98.31 85 ALA B C 1
ATOM 3661 O O . ALA B 1 85 ? -20.828 -10.617 -2.391 1 98.31 85 ALA B O 1
ATOM 3662 N N . ASP B 1 86 ? -21.281 -8.711 -3.482 1 97.19 86 ASP B N 1
ATOM 3663 C CA . ASP B 1 86 ? -22.219 -9.367 -4.391 1 97.19 86 ASP B CA 1
ATOM 3664 C C . ASP B 1 86 ? -21.5 -10.422 -5.238 1 97.19 86 ASP B C 1
ATOM 3666 O O . ASP B 1 86 ? -22.047 -11.508 -5.461 1 97.19 86 ASP B O 1
ATOM 3670 N N . TRP B 1 87 ? -20.375 -10.062 -5.707 1 95.06 87 TRP B N 1
ATOM 3671 C CA . TRP B 1 87 ? -19.562 -10.992 -6.488 1 95.06 87 TRP B CA 1
ATOM 3672 C C . TRP B 1 87 ? -19.234 -12.234 -5.676 1 95.06 87 TRP B C 1
ATOM 3674 O O . TRP B 1 87 ? -19.328 -13.359 -6.18 1 95.06 87 TRP B O 1
ATOM 3684 N N . MET B 1 88 ? -18.828 -12.086 -4.418 1 97.19 88 MET B N 1
ATOM 3685 C CA . MET B 1 88 ? -18.516 -13.203 -3.535 1 97.19 88 MET B CA 1
ATOM 3686 C C . MET B 1 88 ? -19.719 -14.125 -3.371 1 97.19 88 MET B C 1
ATOM 3688 O O . MET B 1 88 ? -19.578 -15.352 -3.396 1 97.19 88 MET B O 1
ATOM 3692 N N . THR B 1 89 ? -20.859 -13.547 -3.242 1 96.44 89 THR B N 1
ATOM 3693 C CA . THR B 1 89 ? -22.078 -14.312 -3.055 1 96.44 89 THR B CA 1
ATOM 3694 C C . THR B 1 89 ? -22.438 -15.086 -4.324 1 96.44 89 THR B C 1
ATOM 3696 O O . THR B 1 89 ? -22.656 -16.297 -4.281 1 96.44 89 THR B O 1
ATOM 3699 N N . ARG B 1 90 ? -22.391 -14.469 -5.453 1 94.31 90 ARG B N 1
ATOM 3700 C CA . ARG B 1 90 ? -22.891 -15.039 -6.699 1 94.31 90 ARG B CA 1
ATOM 3701 C C . ARG B 1 90 ? -21.859 -15.984 -7.316 1 94.31 90 ARG B C 1
ATOM 3703 O O . ARG B 1 90 ? -22.203 -17.094 -7.738 1 94.31 90 ARG B O 1
ATOM 3710 N N . ALA B 1 91 ? -20.625 -15.539 -7.344 1 93.62 91 ALA B N 1
ATOM 3711 C CA . ALA B 1 91 ? -19.609 -16.266 -8.094 1 93.62 91 ALA B CA 1
ATOM 3712 C C . ALA B 1 91 ? -18.875 -17.25 -7.195 1 93.62 91 ALA B C 1
ATOM 3714 O O . ALA B 1 91 ? -18.359 -18.266 -7.672 1 93.62 91 ALA B O 1
ATOM 3715 N N . ARG B 1 92 ? -18.844 -16.953 -5.863 1 96.19 92 ARG B N 1
ATOM 3716 C CA . ARG B 1 92 ? -18.031 -17.797 -4.98 1 96.19 92 ARG B CA 1
ATOM 3717 C C . ARG B 1 92 ? -18.906 -18.609 -4.035 1 96.19 92 ARG B C 1
ATOM 3719 O O . ARG B 1 92 ? -18.422 -19.484 -3.318 1 96.19 92 ARG B O 1
ATOM 3726 N N . GLY B 1 93 ? -20.203 -18.297 -3.939 1 96.31 93 GLY B N 1
ATOM 3727 C CA . GLY B 1 93 ? -21.094 -18.984 -3.012 1 96.31 93 GLY B CA 1
ATOM 3728 C C . GLY B 1 93 ? -20.828 -18.625 -1.562 1 96.31 93 GLY B C 1
ATOM 3729 O O . GLY B 1 93 ? -21.047 -19.453 -0.667 1 96.31 93 GLY B O 1
ATOM 3730 N N . VAL B 1 94 ? -20.203 -17.531 -1.342 1 97.19 94 VAL B N 1
ATOM 3731 C CA . VAL B 1 94 ? -19.906 -17.047 -0.001 1 97.19 94 VAL B CA 1
ATOM 3732 C C . VAL B 1 94 ? -20.844 -15.906 0.363 1 97.19 94 VAL B C 1
ATOM 3734 O O . VAL B 1 94 ? -20.797 -14.844 -0.267 1 97.19 94 VAL B O 1
ATOM 3737 N N . ALA B 1 95 ? -21.703 -16.125 1.306 1 93.69 95 ALA B N 1
ATOM 3738 C CA . ALA B 1 95 ? -22.5 -15.016 1.818 1 93.69 95 ALA B CA 1
ATOM 3739 C C . ALA B 1 95 ? -21.609 -13.953 2.477 1 93.69 95 ALA B C 1
ATOM 3741 O O . ALA B 1 95 ? -20.875 -14.258 3.412 1 93.69 95 ALA B O 1
ATOM 3742 N N . CYS B 1 96 ? -21.656 -12.859 1.909 1 92.81 96 CYS B N 1
ATOM 3743 C CA . CYS B 1 96 ? -20.75 -11.797 2.33 1 92.81 96 CYS B CA 1
ATOM 3744 C C . CYS B 1 96 ? -21.406 -10.43 2.219 1 92.81 96 CYS B C 1
ATOM 3746 O O . CYS B 1 96 ? -22.078 -10.141 1.226 1 92.81 96 CYS B O 1
ATOM 3748 N N . ASP B 1 97 ? -21.375 -9.641 3.275 1 95.38 97 ASP B N 1
ATOM 3749 C CA . ASP B 1 97 ? -21.812 -8.25 3.223 1 95.38 97 ASP B CA 1
ATOM 3750 C C . ASP B 1 97 ? -20.625 -7.305 3.008 1 95.38 97 ASP B C 1
ATOM 3752 O O . ASP B 1 97 ? -19.484 -7.676 3.256 1 95.38 97 ASP B O 1
ATOM 3756 N N . ALA B 1 98 ? -20.984 -6.051 2.539 1 97.62 98 ALA B N 1
ATOM 3757 C CA . ALA B 1 98 ? -19.969 -5.055 2.238 1 97.62 98 ALA B CA 1
ATOM 3758 C C . ALA B 1 98 ? -19.078 -4.797 3.455 1 97.62 98 ALA B C 1
ATOM 3760 O O . ALA B 1 98 ? -17.891 -4.5 3.312 1 97.62 98 ALA B O 1
ATOM 3761 N N . SER B 1 99 ? -19.594 -4.875 4.652 1 96.75 99 SER B N 1
ATOM 3762 C CA . SER B 1 99 ? -18.844 -4.602 5.879 1 96.75 99 SER B CA 1
ATOM 3763 C C . SER B 1 99 ? -17.781 -5.66 6.121 1 96.75 99 SER B C 1
ATOM 3765 O O . SER B 1 99 ? -16.875 -5.465 6.949 1 96.75 99 SER B O 1
ATOM 3767 N N . GLN B 1 100 ? -17.797 -6.789 5.41 1 97.56 100 GLN B N 1
ATOM 3768 C CA . GLN B 1 100 ? -16.828 -7.871 5.566 1 97.56 100 GLN B CA 1
ATOM 3769 C C . GLN B 1 100 ? -15.758 -7.816 4.484 1 97.56 100 GLN B C 1
ATOM 3771 O O . GLN B 1 100 ? -14.922 -8.719 4.383 1 97.56 100 GLN B O 1
ATOM 3776 N N . VAL B 1 101 ? -15.828 -6.73 3.684 1 98.69 101 VAL B N 1
ATOM 3777 C CA . VAL B 1 101 ? -14.914 -6.609 2.557 1 98.69 101 VAL B CA 1
ATOM 3778 C C . VAL B 1 101 ? -13.953 -5.445 2.799 1 98.69 101 VAL B C 1
ATOM 3780 O O . VAL B 1 101 ? -14.383 -4.332 3.115 1 98.69 101 VAL B O 1
ATOM 3783 N N . LEU B 1 102 ? -12.703 -5.699 2.736 1 98.81 102 LEU B N 1
ATOM 3784 C CA . LEU B 1 102 ? -11.664 -4.68 2.695 1 98.81 102 LEU B CA 1
ATOM 3785 C C . LEU B 1 102 ? -11.031 -4.602 1.311 1 98.81 102 LEU B C 1
ATOM 3787 O O . LEU B 1 102 ? -10.422 -5.57 0.849 1 98.81 102 LEU B O 1
ATOM 3791 N N . VAL B 1 103 ? -11.234 -3.469 0.609 1 98.88 103 VAL B N 1
ATOM 3792 C CA . VAL B 1 103 ? -10.562 -3.268 -0.671 1 98.88 103 VAL B CA 1
ATOM 3793 C C . VAL B 1 103 ? -9.078 -2.988 -0.44 1 98.88 103 VAL B C 1
ATOM 3795 O O . VAL B 1 103 ? -8.719 -2.207 0.443 1 98.88 103 VAL B O 1
ATOM 3798 N N . THR B 1 104 ? -8.25 -3.637 -1.18 1 98.88 104 THR B N 1
ATOM 3799 C CA . THR B 1 104 ? -6.809 -3.51 -1 1 98.88 104 THR B CA 1
ATOM 3800 C C . THR B 1 104 ? -6.133 -3.133 -2.314 1 98.88 104 THR B C 1
ATOM 3802 O O . THR B 1 104 ? -6.723 -3.275 -3.387 1 98.88 104 THR B O 1
ATOM 3805 N N . THR B 1 105 ? -4.934 -2.588 -2.262 1 98.62 105 THR B N 1
ATOM 3806 C CA . THR B 1 105 ? -4.113 -2.264 -3.426 1 98.62 105 THR B CA 1
ATOM 3807 C C . THR B 1 105 ? -3.42 -3.512 -3.963 1 98.62 105 THR B C 1
ATOM 3809 O O . THR B 1 105 ? -2.207 -3.67 -3.809 1 98.62 105 THR B O 1
ATOM 3812 N N . GLY B 1 106 ? -4.195 -4.324 -4.609 1 98 106 GLY B N 1
ATOM 3813 C CA . GLY B 1 106 ? -3.799 -5.684 -4.945 1 98 106 GLY B CA 1
ATOM 3814 C C . GLY B 1 106 ? -3.965 -6.656 -3.795 1 98 106 GLY B C 1
ATOM 3815 O O . GLY B 1 106 ? -4.047 -6.246 -2.635 1 98 106 GLY B O 1
ATOM 3816 N N . SER B 1 107 ? -3.982 -7.938 -4.145 1 98.06 107 SER B N 1
ATOM 3817 C CA . SER B 1 107 ? -4.164 -8.945 -3.109 1 98.06 107 SER B CA 1
ATOM 3818 C C . SER B 1 107 ? -2.92 -9.078 -2.236 1 98.06 107 SER B C 1
ATOM 3820 O O . SER B 1 107 ? -3.014 -9.438 -1.062 1 98.06 107 SER B O 1
ATOM 3822 N N . GLN B 1 108 ? -1.743 -8.766 -2.82 1 97.75 108 GLN B N 1
ATOM 3823 C CA . GLN B 1 108 ? -0.509 -8.789 -2.043 1 97.75 108 GLN B CA 1
ATOM 3824 C C . GLN B 1 108 ? -0.625 -7.91 -0.801 1 97.75 108 GLN B C 1
ATOM 3826 O O . GLN B 1 108 ? -0.15 -8.281 0.275 1 97.75 108 GLN B O 1
ATOM 3831 N N . GLN B 1 109 ? -1.254 -6.75 -0.939 1 98.75 109 GLN B N 1
ATOM 3832 C CA . GLN B 1 109 ? -1.421 -5.891 0.229 1 98.75 109 GLN B CA 1
ATOM 3833 C C . GLN B 1 109 ? -2.307 -6.555 1.277 1 98.75 109 GLN B C 1
ATOM 3835 O O . GLN B 1 109 ? -2.074 -6.41 2.479 1 98.75 109 GLN B O 1
ATOM 3840 N N . GLY B 1 110 ? -3.412 -7.191 0.81 1 98.88 110 GLY B N 1
ATOM 3841 C CA . GLY B 1 110 ? -4.25 -7.906 1.758 1 98.88 110 GLY B CA 1
ATOM 3842 C C . GLY B 1 110 ? -3.471 -8.867 2.633 1 98.88 110 GLY B C 1
ATOM 3843 O O . GLY B 1 110 ? -3.648 -8.891 3.854 1 98.88 110 GLY B O 1
ATOM 3844 N N . PHE B 1 111 ? -2.594 -9.625 2.02 1 98.88 111 PHE B N 1
ATOM 3845 C CA . PHE B 1 111 ? -1.768 -10.562 2.771 1 98.88 111 PHE B CA 1
ATOM 3846 C C . PHE B 1 111 ? -0.811 -9.82 3.695 1 98.88 111 PHE B C 1
ATOM 3848 O O . PHE B 1 111 ? -0.633 -10.203 4.855 1 98.88 111 PHE B O 1
ATOM 3855 N N . ASP B 1 112 ? -0.202 -8.805 3.205 1 98.75 112 ASP B N 1
ATOM 3856 C CA . ASP B 1 112 ? 0.733 -8 3.986 1 98.75 112 ASP B CA 1
ATOM 3857 C C . ASP B 1 112 ? 0.062 -7.438 5.234 1 98.75 112 ASP B C 1
ATOM 3859 O O . ASP B 1 112 ? 0.642 -7.461 6.324 1 98.75 112 ASP B O 1
ATOM 3863 N N . LEU B 1 113 ? -1.139 -6.859 5.086 1 98.81 113 LEU B N 1
ATOM 3864 C CA . LEU B 1 113 ? -1.883 -6.293 6.207 1 98.81 113 LEU B CA 1
ATOM 3865 C C . LEU B 1 113 ? -2.195 -7.363 7.246 1 98.81 113 LEU B C 1
ATOM 3867 O O . LEU B 1 113 ? -2.113 -7.109 8.453 1 98.81 113 LEU B O 1
ATOM 3871 N N . LEU B 1 114 ? -2.555 -8.539 6.777 1 98.88 114 LEU B N 1
ATOM 3872 C CA . LEU B 1 114 ? -2.834 -9.648 7.688 1 98.88 114 LEU B CA 1
ATOM 3873 C C . LEU B 1 114 ? -1.577 -10.055 8.445 1 98.88 114 LEU B C 1
ATOM 3875 O O . LEU B 1 114 ? -1.628 -10.305 9.656 1 98.88 114 LEU B O 1
ATOM 3879 N N . VAL B 1 115 ? -0.492 -10.188 7.707 1 98.75 115 VAL B N 1
ATOM 3880 C CA . VAL B 1 115 ? 0.781 -10.562 8.312 1 98.75 115 VAL B CA 1
ATOM 3881 C C . VAL B 1 115 ? 1.147 -9.555 9.406 1 98.75 115 VAL B C 1
ATOM 3883 O O . VAL B 1 115 ? 1.549 -9.945 10.508 1 98.75 115 VAL B O 1
ATOM 3886 N N . ARG B 1 116 ? 0.934 -8.328 9.18 1 97.94 116 ARG B N 1
ATOM 3887 C CA . ARG B 1 116 ? 1.209 -7.289 10.172 1 97.94 116 ARG B CA 1
ATOM 3888 C C . ARG B 1 116 ? 0.327 -7.465 11.398 1 97.94 116 ARG B C 1
ATOM 3890 O O . ARG B 1 116 ? 0.786 -7.285 12.531 1 97.94 116 ARG B O 1
ATOM 3897 N N . ALA B 1 117 ? -0.879 -7.766 11.188 1 98.12 117 ALA B N 1
ATOM 3898 C CA . ALA B 1 117 ? -1.854 -7.879 12.266 1 98.12 117 ALA B CA 1
ATOM 3899 C C . ALA B 1 117 ? -1.568 -9.102 13.141 1 98.12 117 ALA B C 1
ATOM 3901 O O . ALA B 1 117 ? -1.888 -9.109 14.328 1 98.12 117 ALA B O 1
ATOM 3902 N N . LEU B 1 118 ? -0.904 -10.141 12.578 1 98.38 118 LEU B N 1
ATOM 3903 C CA . LEU B 1 118 ? -0.872 -11.422 13.273 1 98.38 118 LEU B CA 1
ATOM 3904 C C . LEU B 1 118 ? 0.553 -11.781 13.68 1 98.38 118 LEU B C 1
ATOM 3906 O O . LEU B 1 118 ? 0.76 -12.484 14.672 1 98.38 118 LEU B O 1
ATOM 3910 N N . ILE B 1 119 ? 1.576 -11.391 12.859 1 98 119 ILE B N 1
ATOM 3911 C CA . ILE B 1 119 ? 2.883 -12.031 12.945 1 98 119 ILE B CA 1
ATOM 3912 C C . ILE B 1 119 ? 3.861 -11.109 13.672 1 98 119 ILE B C 1
ATOM 3914 O O . ILE B 1 119 ? 3.969 -9.922 13.336 1 98 119 ILE B O 1
ATOM 3918 N N . GLU B 1 120 ? 4.531 -11.586 14.617 1 95.25 120 GLU B N 1
ATOM 3919 C CA . GLU B 1 120 ? 5.703 -11.023 15.273 1 95.25 120 GLU B CA 1
ATOM 3920 C C . GLU B 1 120 ? 6.941 -11.883 15.047 1 95.25 120 GLU B C 1
ATOM 3922 O O . GLU B 1 120 ? 6.828 -13.07 14.727 1 95.25 120 GLU B O 1
ATOM 3927 N N . PRO B 1 121 ? 8.133 -11.25 15.18 1 95 121 PRO B N 1
ATOM 3928 C CA . PRO B 1 121 ? 9.336 -12.062 15.031 1 95 121 PRO B CA 1
ATOM 3929 C C . PRO B 1 121 ? 9.328 -13.305 15.922 1 95 121 PRO B C 1
ATOM 3931 O O . PRO B 1 121 ? 9.031 -13.203 17.125 1 95 121 PRO B O 1
ATOM 3934 N N . GLY B 1 122 ? 9.562 -14.43 15.297 1 96.12 122 GLY B N 1
ATOM 3935 C CA . GLY B 1 122 ? 9.594 -15.68 16.031 1 96.12 122 GLY B CA 1
ATOM 3936 C C . GLY B 1 122 ? 8.32 -16.5 15.891 1 96.12 122 GLY B C 1
ATOM 3937 O O . GLY B 1 122 ? 8.305 -17.688 16.188 1 96.12 122 GLY B O 1
ATOM 3938 N N . ASP B 1 123 ? 7.234 -15.922 15.477 1 98.06 123 ASP B N 1
ATOM 3939 C CA . ASP B 1 123 ? 5.992 -16.656 15.242 1 98.06 123 ASP B CA 1
ATOM 3940 C C . ASP B 1 123 ? 6.148 -17.656 14.109 1 98.06 123 ASP B C 1
ATOM 3942 O O . ASP B 1 123 ? 7.059 -17.547 13.289 1 98.06 123 ASP B O 1
ATOM 3946 N N . VAL B 1 124 ? 5.285 -18.656 14.102 1 98.56 124 VAL B N 1
ATOM 3947 C CA . VAL B 1 124 ? 5.352 -19.719 13.109 1 98.56 124 VAL B CA 1
ATOM 3948 C C . VAL B 1 124 ? 4.23 -19.547 12.086 1 98.56 124 VAL B C 1
ATOM 3950 O O . VAL B 1 124 ? 3.078 -19.297 12.453 1 98.56 124 VAL B O 1
ATOM 3953 N N . ALA B 1 125 ? 4.562 -19.562 10.875 1 98.75 125 ALA B N 1
ATOM 3954 C CA . ALA B 1 125 ? 3.621 -19.562 9.758 1 98.75 125 ALA B CA 1
ATOM 3955 C C . ALA B 1 125 ? 3.805 -20.812 8.898 1 98.75 125 ALA B C 1
ATOM 3957 O O . ALA B 1 125 ? 4.93 -21.188 8.562 1 98.75 125 ALA B O 1
ATOM 3958 N N . LEU B 1 126 ? 2.682 -21.469 8.625 1 98.81 126 LEU B N 1
ATOM 3959 C CA . LEU B 1 126 ? 2.691 -22.625 7.723 1 98.81 126 LEU B CA 1
ATOM 3960 C C . LEU B 1 126 ? 2.477 -22.172 6.277 1 98.81 126 LEU B C 1
ATOM 3962 O O . LEU B 1 126 ? 1.711 -21.25 6.016 1 98.81 126 LEU B O 1
ATOM 3966 N N . VAL B 1 127 ? 3.188 -22.812 5.359 1 98.38 127 VAL B N 1
ATOM 3967 C CA . VAL B 1 127 ? 3.066 -22.516 3.936 1 98.38 127 VAL B CA 1
ATOM 3968 C C . VAL B 1 127 ? 3.018 -23.812 3.137 1 98.38 127 VAL B C 1
ATOM 3970 O O . VAL B 1 127 ? 3.633 -24.812 3.523 1 98.38 127 VAL B O 1
ATOM 3973 N N . GLU B 1 128 ? 2.275 -23.766 2.111 1 95.69 128 GLU B N 1
ATOM 3974 C CA . GLU B 1 128 ? 2.377 -24.906 1.194 1 95.69 128 GLU B CA 1
ATOM 3975 C C . GLU B 1 128 ? 3.77 -24.984 0.576 1 95.69 128 GLU B C 1
ATOM 3977 O O . GLU B 1 128 ? 4.523 -24.016 0.592 1 95.69 128 GLU B O 1
ATOM 3982 N N . ALA B 1 129 ? 4.164 -26.172 0.122 1 96 129 ALA B N 1
ATOM 3983 C CA . ALA B 1 129 ? 5.465 -26.391 -0.508 1 96 129 ALA B CA 1
ATOM 3984 C C . ALA B 1 129 ? 5.312 -27.094 -1.85 1 96 129 ALA B C 1
ATOM 3986 O O . ALA B 1 129 ? 4.945 -28.281 -1.897 1 96 129 ALA B O 1
ATOM 3987 N N . PRO B 1 130 ? 5.602 -26.453 -2.957 1 96.69 130 PRO B N 1
ATOM 3988 C CA . PRO B 1 130 ? 6.086 -25.078 -3.111 1 96.69 130 PRO B CA 1
ATOM 3989 C C . PRO B 1 130 ? 4.98 -24.031 -2.943 1 96.69 130 PRO B C 1
ATOM 3991 O O . PRO B 1 130 ? 3.797 -24.391 -2.938 1 96.69 130 PRO B O 1
ATOM 3994 N N . ALA B 1 131 ? 5.402 -22.75 -2.719 1 96.44 131 ALA B N 1
ATOM 3995 C CA . ALA B 1 131 ? 4.457 -21.656 -2.494 1 96.44 131 ALA B CA 1
ATOM 3996 C C . ALA B 1 131 ? 4.863 -20.422 -3.283 1 96.44 131 ALA B C 1
ATOM 3998 O O . ALA B 1 131 ? 5.984 -20.328 -3.789 1 96.44 131 ALA B O 1
ATOM 3999 N N . TYR B 1 132 ? 3.971 -19.516 -3.393 1 95.62 132 TYR B N 1
ATOM 4000 C CA . TYR B 1 132 ? 4.176 -18.234 -4.062 1 95.62 132 TYR B CA 1
ATOM 4001 C C . TYR B 1 132 ? 5.301 -17.438 -3.402 1 95.62 132 TYR B C 1
ATOM 4003 O O . TYR B 1 132 ? 5.25 -17.156 -2.203 1 95.62 132 TYR B O 1
ATOM 4011 N N . PRO B 1 133 ? 6.305 -16.953 -4.121 1 95.19 133 PRO B N 1
ATOM 4012 C CA . PRO B 1 133 ? 7.52 -16.375 -3.535 1 95.19 133 PRO B CA 1
ATOM 4013 C C . PRO B 1 133 ? 7.254 -15.102 -2.746 1 95.19 133 PRO B C 1
ATOM 4015 O O . PRO B 1 133 ? 7.875 -14.867 -1.706 1 95.19 133 PRO B O 1
ATOM 4018 N N . ALA B 1 134 ? 6.375 -14.25 -3.207 1 94.12 134 ALA B N 1
ATOM 4019 C CA . ALA B 1 134 ? 6.129 -12.992 -2.51 1 94.12 134 ALA B CA 1
ATOM 4020 C C . ALA B 1 134 ? 5.504 -13.234 -1.14 1 94.12 134 ALA B C 1
ATOM 4022 O O . ALA B 1 134 ? 5.758 -12.492 -0.191 1 94.12 134 ALA B O 1
ATOM 4023 N N . ALA B 1 135 ? 4.672 -14.273 -1.035 1 96.69 135 ALA B N 1
ATOM 4024 C CA . ALA B 1 135 ? 4.113 -14.633 0.265 1 96.69 135 ALA B CA 1
ATOM 4025 C C . ALA B 1 135 ? 5.207 -15.117 1.214 1 96.69 135 ALA B C 1
ATOM 4027 O O . ALA B 1 135 ? 5.238 -14.734 2.385 1 96.69 135 ALA B O 1
ATOM 4028 N N . LEU B 1 136 ? 6.133 -15.984 0.674 1 97.06 136 LEU B N 1
ATOM 4029 C CA . LEU B 1 136 ? 7.262 -16.438 1.473 1 97.06 136 LEU B CA 1
ATOM 4030 C C . LEU B 1 136 ? 8.102 -15.266 1.964 1 97.06 136 LEU B C 1
ATOM 4032 O O . LEU B 1 136 ? 8.461 -15.203 3.141 1 97.06 136 LEU B O 1
ATOM 4036 N N . GLN B 1 137 ? 8.344 -14.383 1.082 1 96.25 137 GLN B N 1
ATOM 4037 C CA . GLN B 1 137 ? 9.188 -13.242 1.4 1 96.25 137 GLN B CA 1
ATOM 4038 C C . GLN B 1 137 ? 8.523 -12.336 2.434 1 96.25 137 GLN B C 1
ATOM 4040 O O . GLN B 1 137 ? 9.195 -11.828 3.338 1 96.25 137 GLN B O 1
ATOM 4045 N N . ALA B 1 138 ? 7.223 -12.078 2.285 1 97.06 138 ALA B N 1
ATOM 4046 C CA . ALA B 1 138 ? 6.492 -11.258 3.248 1 97.06 138 ALA B CA 1
ATOM 4047 C C . ALA B 1 138 ? 6.602 -11.836 4.656 1 97.06 138 ALA B C 1
ATOM 4049 O O . ALA B 1 138 ? 6.84 -11.094 5.617 1 97.06 138 ALA B O 1
ATOM 4050 N N . LEU B 1 139 ? 6.473 -13.125 4.789 1 98 139 LEU B N 1
ATOM 4051 C CA . LEU B 1 139 ? 6.547 -13.789 6.086 1 98 139 LEU B CA 1
ATOM 4052 C C . LEU B 1 139 ? 7.973 -13.742 6.633 1 98 139 LEU B C 1
ATOM 4054 O O . LEU B 1 139 ? 8.172 -13.5 7.824 1 98 139 LEU B O 1
ATOM 4058 N N . ARG B 1 140 ? 8.984 -13.922 5.727 1 96.75 140 ARG B N 1
ATOM 4059 C CA . ARG B 1 140 ? 10.375 -13.859 6.145 1 96.75 140 ARG B CA 1
ATOM 4060 C C . ARG B 1 140 ? 10.727 -12.469 6.672 1 96.75 140 ARG B C 1
ATOM 4062 O O . ARG B 1 140 ? 11.367 -12.344 7.723 1 96.75 140 ARG B O 1
ATOM 4069 N N . LEU B 1 141 ? 10.281 -11.508 5.977 1 96.44 141 LEU B N 1
ATOM 4070 C CA . LEU B 1 141 ? 10.609 -10.133 6.344 1 96.44 141 LEU B CA 1
ATOM 4071 C C . LEU B 1 141 ? 9.867 -9.719 7.609 1 96.44 141 LEU B C 1
ATOM 4073 O O . LEU B 1 141 ? 10.25 -8.75 8.273 1 96.44 141 LEU B O 1
ATOM 4077 N N . ALA B 1 142 ? 8.797 -10.398 7.945 1 96.38 142 ALA B N 1
ATOM 4078 C CA . ALA B 1 142 ? 8.078 -10.172 9.203 1 96.38 142 ALA B CA 1
ATOM 4079 C C . ALA B 1 142 ? 8.742 -10.93 10.352 1 96.38 142 ALA B C 1
ATOM 4081 O O . ALA B 1 142 ? 8.32 -10.797 11.508 1 96.38 142 ALA B O 1
ATOM 4082 N N . GLY B 1 143 ? 9.773 -11.781 10.039 1 95.69 143 GLY B N 1
ATOM 4083 C CA . GLY B 1 143 ? 10.508 -12.516 11.055 1 95.69 143 GLY B CA 1
ATOM 4084 C C . GLY B 1 143 ? 9.883 -13.852 11.406 1 95.69 143 GLY B C 1
ATOM 4085 O O . GLY B 1 143 ? 10.211 -14.438 12.445 1 95.69 143 GLY B O 1
ATOM 4086 N N . ALA B 1 144 ? 9.008 -14.336 10.594 1 97.5 144 ALA B N 1
ATOM 4087 C CA . ALA B 1 144 ? 8.32 -15.594 10.883 1 97.5 144 ALA B CA 1
ATOM 4088 C C . ALA B 1 144 ? 9.219 -16.781 10.594 1 97.5 144 ALA B C 1
ATOM 4090 O O . ALA B 1 144 ? 10.07 -16.734 9.695 1 97.5 144 ALA B O 1
ATOM 4091 N N . LYS B 1 145 ? 9.031 -17.797 11.383 1 97.75 145 LYS B N 1
ATOM 4092 C CA . LYS B 1 145 ? 9.539 -19.109 11.031 1 97.75 145 LYS B CA 1
ATOM 4093 C C . LYS B 1 145 ? 8.594 -19.828 10.062 1 97.75 145 LYS B C 1
ATOM 4095 O O . LYS B 1 145 ? 7.445 -20.109 10.406 1 97.75 145 LYS B O 1
ATOM 4100 N N . LEU B 1 146 ? 9.062 -20.141 8.898 1 98.25 146 LEU B N 1
ATOM 4101 C CA . LEU B 1 146 ? 8.242 -20.797 7.879 1 98.25 146 LEU B CA 1
ATOM 4102 C C . LEU B 1 146 ? 8.367 -22.312 7.965 1 98.25 146 LEU B C 1
ATOM 4104 O O . LEU B 1 146 ? 9.477 -22.844 7.957 1 98.25 146 LEU B O 1
ATOM 4108 N N . VAL B 1 147 ? 7.285 -22.938 8.109 1 98.31 147 VAL B N 1
ATOM 4109 C CA . VAL B 1 147 ? 7.242 -24.406 8.156 1 98.31 147 VAL B CA 1
ATOM 4110 C C . VAL B 1 147 ? 6.352 -24.922 7.035 1 98.31 147 VAL B C 1
ATOM 4112 O O . VAL B 1 147 ? 5.172 -24.578 6.953 1 98.31 147 VAL B O 1
ATOM 4115 N N . PRO B 1 148 ? 6.871 -25.781 6.156 1 97.88 148 PRO B N 1
ATOM 4116 C CA . PRO B 1 148 ? 6.074 -26.312 5.043 1 97.88 148 PRO B CA 1
ATOM 4117 C C . PRO B 1 148 ? 5.047 -27.344 5.492 1 97.88 148 PRO B C 1
ATOM 4119 O O . PRO B 1 148 ? 5.27 -28.047 6.48 1 97.88 148 PRO B O 1
ATOM 4122 N N . VAL B 1 149 ? 3.98 -27.312 4.805 1 97.31 149 VAL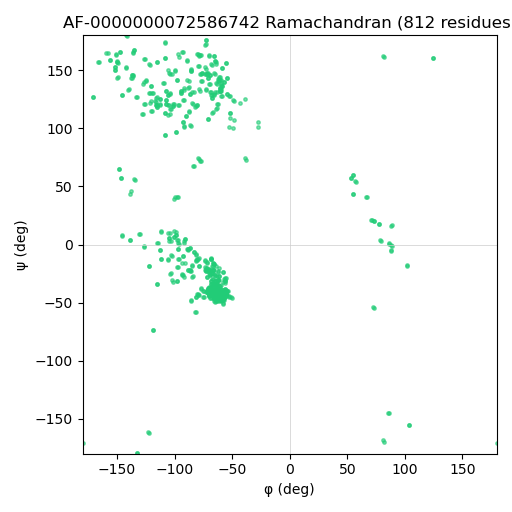 B N 1
ATOM 4123 C CA . VAL B 1 149 ? 2.98 -28.375 4.914 1 97.31 149 VAL B CA 1
ATOM 4124 C C . VAL B 1 149 ? 3.049 -29.281 3.688 1 97.31 149 VAL B C 1
ATOM 4126 O O . VAL B 1 149 ? 3.334 -28.812 2.58 1 97.31 149 VAL B O 1
ATOM 4129 N N . ARG B 1 150 ? 2.762 -30.5 3.914 1 94.12 150 ARG B N 1
ATOM 4130 C CA . ARG B 1 150 ? 2.822 -31.469 2.826 1 94.12 150 ARG B CA 1
ATOM 4131 C C . ARG B 1 150 ? 1.807 -31.141 1.738 1 94.12 150 ARG B C 1
ATOM 4133 O O . ARG B 1 150 ? 0.646 -30.844 2.035 1 94.12 150 ARG B O 1
ATOM 4140 N N . THR B 1 151 ? 2.289 -31.141 0.562 1 95.69 151 THR B N 1
ATOM 4141 C CA . THR B 1 151 ? 1.479 -30.906 -0.626 1 95.69 151 THR B CA 1
ATOM 4142 C C . THR B 1 151 ? 1.667 -32.031 -1.648 1 95.69 151 THR B C 1
ATOM 4144 O O . THR B 1 151 ? 2.744 -32.594 -1.739 1 95.69 151 THR B O 1
ATOM 4147 N N . ASP B 1 152 ? 0.62 -32.438 -2.27 1 95.06 152 ASP B N 1
ATOM 4148 C CA . ASP B 1 152 ? 0.692 -33.375 -3.371 1 95.06 152 ASP B CA 1
ATOM 4149 C C . ASP B 1 152 ? 0.044 -32.812 -4.633 1 95.06 152 ASP B C 1
ATOM 4151 O O . ASP B 1 152 ? -0.054 -31.609 -4.793 1 95.06 152 ASP B O 1
ATOM 4155 N N . ALA B 1 153 ? -0.298 -33.656 -5.57 1 94.38 153 ALA B N 1
ATOM 4156 C CA . ALA B 1 153 ? -0.791 -33.219 -6.875 1 94.38 153 ALA B CA 1
ATOM 4157 C C . ALA B 1 153 ? -2.102 -32.469 -6.742 1 94.38 153 ALA B C 1
ATOM 4159 O O . ALA B 1 153 ? -2.465 -31.688 -7.629 1 94.38 153 ALA B O 1
ATOM 4160 N N . ASP B 1 154 ? -2.771 -32.656 -5.613 1 96.25 154 ASP B N 1
ATOM 4161 C CA . ASP B 1 154 ? -4.062 -32 -5.414 1 96.25 154 ASP B CA 1
ATOM 4162 C C . ASP B 1 154 ? -3.939 -30.828 -4.453 1 96.25 154 ASP B C 1
ATOM 4164 O O . ASP B 1 154 ? -4.945 -30.219 -4.066 1 96.25 154 ASP B O 1
ATOM 4168 N N . GLY B 1 155 ? -2.744 -30.5 -4.051 1 97.25 155 GLY B N 1
ATOM 4169 C CA . GLY B 1 155 ? -2.533 -29.375 -3.148 1 97.25 155 GLY B CA 1
ATOM 4170 C C . GLY B 1 155 ? -2.262 -29.797 -1.719 1 97.25 155 GLY B C 1
ATOM 4171 O O . GLY B 1 155 ? -1.737 -30.891 -1.48 1 97.25 155 GLY B O 1
ATOM 4172 N N . VAL B 1 156 ? -2.52 -29 -0.781 1 98.06 156 VAL B N 1
ATOM 4173 C CA . VAL B 1 156 ? -2.256 -29.219 0.638 1 98.06 156 VAL B CA 1
ATOM 4174 C C . VAL B 1 156 ? -2.975 -30.469 1.111 1 98.06 156 VAL B C 1
ATOM 4176 O O . VAL B 1 156 ? -4.137 -30.703 0.769 1 98.06 156 VAL B O 1
ATOM 4179 N N . ASP B 1 157 ? -2.299 -31.297 1.89 1 98.19 157 ASP B N 1
ATOM 4180 C CA . ASP B 1 157 ? -2.881 -32.469 2.514 1 98.19 157 ASP B CA 1
ATOM 4181 C C . ASP B 1 157 ? -3.402 -32.156 3.914 1 98.19 157 ASP B C 1
ATOM 4183 O O . ASP B 1 157 ? -2.625 -32.094 4.867 1 98.19 157 ASP B O 1
ATOM 4187 N N . PRO B 1 158 ? -4.73 -32.062 4.023 1 98.31 158 PRO B N 1
ATOM 4188 C CA . PRO B 1 158 ? -5.277 -31.672 5.32 1 98.31 158 PRO B CA 1
ATOM 4189 C C . PRO B 1 158 ? -4.992 -32.688 6.422 1 98.31 158 PRO B C 1
ATOM 4191 O O . PRO B 1 158 ? -4.859 -32.312 7.59 1 98.31 158 PRO B O 1
ATOM 4194 N N . ASP B 1 159 ? -4.906 -33.938 6.086 1 98.12 159 ASP B N 1
ATOM 4195 C CA . ASP B 1 159 ? -4.617 -34.969 7.094 1 98.12 159 ASP B CA 1
ATOM 4196 C C . ASP B 1 159 ? -3.168 -34.875 7.562 1 98.12 159 ASP B C 1
ATOM 4198 O O . ASP B 1 159 ? -2.883 -35.031 8.75 1 98.12 159 ASP B O 1
ATOM 4202 N N . ALA B 1 160 ? -2.297 -34.656 6.629 1 97.69 160 ALA B N 1
ATOM 4203 C CA . ALA B 1 160 ? -0.907 -34.406 7.012 1 97.69 160 ALA B CA 1
ATOM 4204 C C . ALA B 1 160 ? -0.787 -33.156 7.891 1 97.69 160 ALA B C 1
ATOM 4206 O O . ALA B 1 160 ? -0.013 -33.156 8.852 1 97.69 160 ALA B O 1
ATOM 4207 N N . LEU B 1 161 ? -1.508 -32.156 7.543 1 98.5 161 LEU B N 1
ATOM 4208 C CA . LEU B 1 161 ? -1.541 -30.922 8.352 1 98.5 161 LEU B CA 1
ATOM 4209 C C . LEU B 1 161 ? -2.043 -31.234 9.758 1 98.5 161 LEU B C 1
ATOM 4211 O O . LEU B 1 161 ? -1.44 -30.797 10.742 1 98.5 161 LEU B O 1
ATOM 4215 N N . ALA B 1 162 ? -3.137 -31.953 9.828 1 98.56 162 ALA B N 1
ATOM 4216 C CA . ALA B 1 162 ? -3.705 -32.312 11.125 1 98.56 162 ALA B CA 1
ATOM 4217 C C . ALA B 1 162 ? -2.691 -33.062 11.977 1 98.56 162 ALA B C 1
ATOM 4219 O O . ALA B 1 162 ? -2.545 -32.812 13.172 1 98.56 162 ALA B O 1
ATOM 4220 N N . ALA B 1 163 ? -2.059 -34 11.359 1 98.5 163 ALA B N 1
ATOM 4221 C CA . ALA B 1 163 ? -1.043 -34.781 12.055 1 98.5 163 ALA B CA 1
ATOM 4222 C C . ALA B 1 163 ? 0.119 -33.906 12.508 1 98.5 163 ALA B C 1
ATOM 4224 O O . ALA B 1 163 ? 0.624 -34.062 13.625 1 98.5 163 ALA B O 1
ATOM 4225 N N . GLN B 1 164 ? 0.564 -33.062 11.617 1 98.19 164 GLN B N 1
ATOM 4226 C CA . GLN B 1 164 ? 1.643 -32.125 11.914 1 98.19 164 GLN B CA 1
ATOM 4227 C C . GLN B 1 164 ? 1.296 -31.234 13.109 1 98.19 164 GLN B C 1
ATOM 4229 O O . GLN B 1 164 ? 2.129 -31.031 14 1 98.19 164 GLN B O 1
ATOM 4234 N N . LEU B 1 165 ? 0.115 -30.75 13.164 1 98.44 165 LEU B N 1
ATOM 4235 C CA . LEU B 1 165 ? -0.344 -29.875 14.25 1 98.44 165 LEU B CA 1
ATOM 4236 C C . LEU B 1 165 ? -0.48 -30.656 15.547 1 98.44 165 LEU B C 1
ATOM 4238 O O . LEU B 1 165 ? -0.149 -30.141 16.625 1 98.44 165 LEU B O 1
ATOM 4242 N N . ALA B 1 166 ? -0.967 -31.859 15.438 1 97.81 166 ALA B N 1
ATOM 4243 C CA . ALA B 1 166 ? -1.114 -32.719 16.609 1 97.81 166 ALA B CA 1
ATOM 4244 C C . ALA B 1 166 ? 0.244 -33.031 17.234 1 97.81 166 ALA B C 1
ATOM 4246 O O . ALA B 1 166 ? 0.366 -33.156 18.453 1 97.81 166 ALA B O 1
ATOM 4247 N N . ALA B 1 167 ? 1.211 -33.156 16.422 1 97.88 167 ALA B N 1
ATOM 4248 C CA . ALA B 1 167 ? 2.551 -33.531 16.859 1 97.88 167 ALA B CA 1
ATOM 4249 C C . ALA B 1 167 ? 3.395 -32.281 17.172 1 97.88 167 ALA B C 1
ATOM 4251 O O . ALA B 1 167 ? 4.59 -32.406 17.453 1 97.88 167 ALA B O 1
ATOM 4252 N N . TRP B 1 168 ? 2.811 -31.156 17.109 1 97.62 168 TRP B N 1
ATOM 4253 C CA . TRP B 1 168 ? 3.574 -29.938 17.281 1 97.62 168 TRP B CA 1
ATOM 4254 C C . TRP B 1 168 ? 4.238 -29.891 18.656 1 97.62 168 TRP B C 1
ATOM 4256 O O . TRP B 1 168 ? 3.586 -30.125 19.672 1 97.62 168 TRP B O 1
ATOM 4266 N N . PRO B 1 169 ? 5.512 -29.562 18.703 1 96.31 169 PRO B N 1
ATOM 4267 C CA . PRO B 1 169 ? 6.191 -29.562 20 1 96.31 169 PRO B CA 1
ATOM 4268 C C . PRO B 1 169 ? 5.609 -28.531 20.953 1 96.31 169 PRO B C 1
ATOM 4270 O O . PRO B 1 169 ? 5.441 -27.359 20.594 1 96.31 169 PRO B O 1
ATOM 4273 N N . ALA B 1 170 ? 5.457 -28.859 22.141 1 93.94 170 ALA B N 1
ATOM 4274 C CA . ALA B 1 170 ? 4.855 -28 23.156 1 93.94 170 ALA B CA 1
ATOM 4275 C C . ALA B 1 170 ? 5.746 -26.797 23.453 1 93.94 170 ALA B C 1
ATOM 4277 O O . ALA B 1 170 ? 5.258 -25.734 23.828 1 93.94 170 ALA B O 1
ATOM 4278 N N . ALA B 1 171 ? 7.039 -26.969 23.188 1 94.31 171 ALA B N 1
ATOM 4279 C CA . ALA B 1 171 ? 8.008 -25.938 23.516 1 94.31 171 ALA B CA 1
ATOM 4280 C C . ALA B 1 171 ? 8.031 -24.844 22.438 1 94.31 171 ALA B C 1
ATOM 4282 O O . ALA B 1 171 ? 8.562 -23.766 22.656 1 94.31 171 ALA B O 1
ATOM 4283 N N . GLU B 1 172 ? 7.434 -25.141 21.328 1 95 172 GLU B N 1
ATOM 4284 C CA . GLU B 1 172 ? 7.445 -24.188 20.219 1 95 172 GLU B CA 1
ATOM 4285 C C . GLU B 1 172 ? 6.137 -23.406 20.141 1 95 172 GLU B C 1
ATOM 4287 O O . GLU B 1 172 ? 5.09 -23.891 20.578 1 95 172 GLU B O 1
ATOM 4292 N N . ARG B 1 173 ? 6.258 -22.219 19.656 1 95.94 173 ARG B N 1
ATOM 4293 C CA . ARG B 1 173 ? 5.047 -21.438 19.391 1 95.94 173 ARG B CA 1
ATOM 4294 C C . ARG B 1 173 ? 4.164 -22.156 18.375 1 95.94 173 ARG B C 1
ATOM 4296 O O . ARG B 1 173 ? 4.668 -22.734 17.406 1 95.94 173 ARG B O 1
ATOM 4303 N N . ARG B 1 174 ? 2.904 -22.203 18.688 1 97.44 174 ARG B N 1
ATOM 4304 C CA . ARG B 1 174 ? 1.964 -22.797 17.75 1 97.44 174 ARG B CA 1
ATOM 4305 C C . ARG B 1 174 ? 1.87 -21.969 16.469 1 97.44 174 ARG B C 1
ATOM 4307 O O . ARG B 1 174 ? 1.988 -20.734 16.516 1 97.44 174 ARG B O 1
ATOM 4314 N N . PRO B 1 175 ? 1.645 -22.609 15.336 1 98.44 175 PRO B N 1
ATOM 4315 C CA . PRO B 1 175 ? 1.456 -21.844 14.102 1 98.44 175 PRO B CA 1
ATOM 4316 C C . PRO B 1 175 ? 0.236 -20.922 14.156 1 98.44 175 PRO B C 1
ATOM 4318 O O . PRO B 1 175 ? -0.8 -21.297 14.711 1 98.44 175 PRO B O 1
ATOM 4321 N N . LYS B 1 176 ? 0.381 -19.766 13.578 1 98.5 176 LYS B N 1
ATOM 4322 C CA . LYS B 1 176 ? -0.701 -18.781 13.633 1 98.5 176 LYS B CA 1
ATOM 4323 C C . LYS B 1 176 ? -1.53 -18.812 12.352 1 98.5 176 LYS B C 1
ATOM 4325 O O . LYS B 1 176 ? -2.713 -18.469 12.367 1 98.5 176 LYS B O 1
ATOM 4330 N N . LEU B 1 177 ? -0.859 -19.141 11.25 1 98.69 177 LEU B N 1
ATOM 4331 C CA . LEU B 1 177 ? -1.586 -19.109 9.992 1 98.69 177 LEU B CA 1
ATOM 4332 C C . LEU B 1 177 ? -1.015 -20.141 9.016 1 98.69 177 LEU B C 1
ATOM 4334 O O . LEU B 1 177 ? 0.092 -20.641 9.219 1 98.69 177 LEU B O 1
ATOM 4338 N N . LEU B 1 178 ? -1.803 -20.562 8.07 1 98.81 178 LEU B N 1
ATOM 4339 C CA . LEU B 1 178 ? -1.421 -21.297 6.867 1 98.81 178 LEU B CA 1
ATOM 4340 C C . LEU B 1 178 ? -1.752 -20.484 5.617 1 98.81 178 LEU B C 1
ATOM 4342 O O . LEU B 1 178 ? -2.896 -20.078 5.426 1 98.81 178 LEU B O 1
ATOM 4346 N N . TYR B 1 179 ? -0.763 -20.25 4.832 1 98.81 179 TYR B N 1
ATOM 4347 C CA . TYR B 1 179 ? -0.973 -19.641 3.523 1 98.81 179 TYR B CA 1
ATOM 4348 C C . TYR B 1 179 ? -1.086 -20.703 2.439 1 98.81 179 TYR B C 1
ATOM 4350 O O . TYR B 1 179 ? -0.224 -21.578 2.328 1 98.81 179 TYR B O 1
ATOM 4358 N N . THR B 1 180 ? -2.145 -20.609 1.589 1 98.5 180 THR B N 1
ATOM 4359 C CA . THR B 1 180 ? -2.303 -21.562 0.499 1 98.5 180 THR B CA 1
ATOM 4360 C C . THR B 1 180 ? -3.053 -20.938 -0.67 1 98.5 180 THR B C 1
ATOM 4362 O O . THR B 1 180 ? -3.818 -19.984 -0.484 1 98.5 180 THR B O 1
ATOM 4365 N N . VAL B 1 181 ? -2.791 -21.359 -1.834 1 98.44 181 VAL B N 1
ATOM 4366 C CA . VAL B 1 181 ? -3.541 -21.078 -3.055 1 98.44 181 VAL B CA 1
ATOM 4367 C C . VAL B 1 181 ? -4.285 -22.328 -3.502 1 98.44 181 VAL B C 1
ATOM 4369 O O . VAL B 1 181 ? -3.773 -23.109 -4.312 1 98.44 181 VAL B O 1
ATOM 4372 N N . PRO B 1 182 ? -5.523 -22.469 -3.113 1 98.44 182 PRO B N 1
ATOM 4373 C CA . PRO B 1 182 ? -6.199 -23.766 -3.266 1 98.44 182 PRO B CA 1
ATOM 4374 C C . PRO B 1 182 ? -6.684 -24.016 -4.691 1 98.44 182 PRO B C 1
ATOM 4376 O O . PRO B 1 182 ? -7.066 -25.141 -5.031 1 98.44 182 PRO B O 1
ATOM 4379 N N . THR B 1 183 ? -6.793 -22.953 -5.488 1 98.5 183 THR B N 1
ATOM 4380 C CA . THR B 1 183 ? -7.273 -23.078 -6.859 1 98.5 183 THR B CA 1
ATOM 4381 C C . THR B 1 183 ? -6.211 -22.609 -7.852 1 98.5 183 THR B C 1
ATOM 4383 O O . THR B 1 183 ? -5.871 -21.422 -7.891 1 98.5 183 THR B O 1
ATOM 4386 N N . PHE B 1 184 ? -5.719 -23.656 -8.695 1 98.31 184 PHE B N 1
ATOM 4387 C CA . PHE B 1 184 ? -4.703 -23.375 -9.703 1 98.31 184 PHE B CA 1
ATOM 4388 C C . PHE B 1 184 ? -3.48 -22.719 -9.07 1 98.31 184 PHE B C 1
ATOM 4390 O O . PHE B 1 184 ? -3.057 -21.641 -9.5 1 98.31 184 PHE B O 1
ATOM 4397 N N . ALA B 1 185 ? -2.902 -23.422 -8.172 1 97.88 185 ALA B N 1
ATOM 4398 C CA . ALA B 1 185 ? -1.852 -22.922 -7.289 1 97.88 185 ALA B CA 1
ATOM 4399 C C . ALA B 1 185 ? -0.668 -22.375 -8.086 1 97.88 185 ALA B C 1
ATOM 4401 O O . ALA B 1 185 ? -0.327 -22.922 -9.141 1 97.88 185 ALA B O 1
ATOM 4402 N N . ASN B 1 186 ? -0.123 -21.312 -7.668 1 96.69 186 ASN B N 1
ATOM 4403 C CA . ASN B 1 186 ? 1.192 -20.828 -8.086 1 96.69 186 ASN B CA 1
ATOM 4404 C C . ASN B 1 186 ? 2.293 -21.344 -7.16 1 96.69 186 ASN B C 1
ATOM 4406 O O . ASN B 1 186 ? 2.42 -20.891 -6.023 1 96.69 186 ASN B O 1
ATOM 4410 N N . PRO B 1 187 ? 3.037 -22.344 -7.5 1 96.44 187 PRO B N 1
ATOM 4411 C CA . PRO B 1 187 ? 3.387 -22.578 -8.898 1 96.44 187 PRO B CA 1
ATOM 4412 C C . PRO B 1 187 ? 2.758 -23.844 -9.461 1 96.44 187 PRO B C 1
ATOM 4414 O O . PRO B 1 187 ? 2.84 -24.094 -10.664 1 96.44 187 PRO B O 1
ATOM 4417 N N . THR B 1 188 ? 2.08 -24.656 -8.781 1 97.06 188 THR B N 1
ATOM 4418 C CA . THR B 1 188 ? 1.93 -26.078 -9.125 1 97.06 188 THR B CA 1
ATOM 4419 C C . THR B 1 188 ? 0.772 -26.266 -10.102 1 97.06 188 THR B C 1
ATOM 4421 O O . THR B 1 188 ? 0.673 -27.312 -10.758 1 97.06 188 THR B O 1
ATOM 4424 N N . GLY B 1 189 ? -0.133 -25.297 -10.086 1 97.38 189 GLY B N 1
ATOM 4425 C CA . GLY B 1 189 ? -1.339 -25.484 -10.883 1 97.38 189 GLY B CA 1
ATOM 4426 C C . GLY B 1 189 ? -2.352 -26.391 -10.219 1 97.38 189 GLY B C 1
ATOM 4427 O O . GLY B 1 189 ? -3.43 -26.641 -10.766 1 97.38 189 GLY B O 1
ATOM 4428 N N . ALA B 1 190 ? -2.107 -26.844 -9.031 1 97.5 190 ALA B N 1
ATOM 4429 C CA . ALA B 1 190 ? -2.965 -27.781 -8.328 1 97.5 190 ALA B CA 1
ATOM 4430 C C . ALA B 1 190 ? -4.262 -27.125 -7.867 1 97.5 190 ALA B C 1
ATOM 4432 O O . ALA B 1 190 ? -4.277 -25.922 -7.562 1 97.5 190 ALA B O 1
ATOM 4433 N N . THR B 1 191 ? -5.305 -27.875 -7.844 1 98.31 191 THR B N 1
ATOM 4434 C CA . THR B 1 191 ? -6.609 -27.484 -7.312 1 98.31 191 THR B CA 1
ATOM 4435 C C . THR B 1 191 ? -7.086 -28.484 -6.262 1 98.31 191 THR B C 1
ATOM 4437 O O . THR B 1 191 ? -7.203 -29.672 -6.539 1 98.31 191 THR B O 1
ATOM 4440 N N . LEU B 1 192 ? -7.312 -27.953 -5.051 1 98.31 192 LEU B N 1
ATOM 4441 C CA . LEU B 1 192 ? -7.867 -28.797 -4.008 1 98.31 192 LEU B CA 1
ATOM 4442 C C . LEU B 1 192 ? -9.281 -29.234 -4.359 1 98.31 192 LEU B C 1
ATOM 4444 O O . LEU B 1 192 ? -10.133 -28.406 -4.68 1 98.31 192 LEU B O 1
ATOM 4448 N N . PRO B 1 193 ? -9.562 -30.516 -4.301 1 97.69 193 PRO B N 1
ATOM 4449 C CA . PRO B 1 193 ? -10.945 -30.953 -4.508 1 97.69 193 PRO B CA 1
ATOM 4450 C C . PRO B 1 193 ? -11.867 -30.562 -3.357 1 97.69 193 PRO B C 1
ATOM 4452 O O . PRO B 1 193 ? -11.398 -30.25 -2.26 1 97.69 193 PRO B O 1
ATOM 4455 N N . PRO B 1 194 ? -13.18 -30.578 -3.553 1 97.31 194 PRO B N 1
ATOM 4456 C CA . PRO B 1 194 ? -14.141 -30.078 -2.57 1 97.31 194 PRO B CA 1
ATOM 4457 C C . PRO B 1 194 ? -14.008 -30.766 -1.21 1 97.31 194 PRO B C 1
ATOM 4459 O O . PRO B 1 194 ? -14.016 -30.094 -0.175 1 97.31 194 PRO B O 1
ATOM 4462 N N . ALA B 1 195 ? -13.859 -32.062 -1.201 1 97.44 195 ALA B N 1
ATOM 4463 C CA . ALA B 1 195 ? -13.758 -32.781 0.064 1 97.44 195 ALA B CA 1
ATOM 4464 C C . ALA B 1 195 ? -12.523 -32.375 0.848 1 97.44 195 ALA B C 1
ATOM 4466 O O . ALA B 1 195 ? -12.562 -32.25 2.076 1 97.44 195 ALA B O 1
ATOM 4467 N N . ARG B 1 196 ? -11.508 -32.188 0.137 1 97.75 196 ARG B N 1
ATOM 4468 C CA . ARG B 1 196 ? -10.258 -31.734 0.757 1 97.75 196 ARG B CA 1
ATOM 4469 C C . ARG B 1 196 ? -10.391 -30.328 1.312 1 97.75 196 ARG B C 1
ATOM 4471 O O . ARG B 1 196 ? -9.812 -30.016 2.357 1 97.75 196 ARG B O 1
ATOM 4478 N N . ARG B 1 197 ? -11.055 -29.469 0.646 1 98.5 197 ARG B N 1
ATOM 4479 C CA . ARG B 1 197 ? -11.305 -28.109 1.102 1 98.5 197 ARG B CA 1
ATOM 4480 C C . ARG B 1 197 ? -12.125 -28.094 2.385 1 98.5 197 ARG B C 1
ATOM 4482 O O . ARG B 1 197 ? -11.82 -27.344 3.318 1 98.5 197 ARG B O 1
ATOM 4489 N N . ALA B 1 198 ? -13.156 -28.891 2.428 1 98.38 198 ALA B N 1
ATOM 4490 C CA . ALA B 1 198 ? -13.969 -29.031 3.637 1 98.38 198 ALA B CA 1
ATOM 4491 C C . ALA B 1 198 ? -13.125 -29.516 4.812 1 98.38 198 ALA B C 1
ATOM 4493 O O . ALA B 1 198 ? -13.25 -29 5.926 1 98.38 198 ALA B O 1
ATOM 4494 N N . ARG B 1 199 ? -12.312 -30.516 4.523 1 98.56 199 ARG B N 1
ATOM 4495 C CA . ARG B 1 199 ? -11.43 -31.062 5.551 1 98.56 199 ARG B CA 1
ATOM 4496 C C . ARG B 1 199 ? -10.43 -30.016 6.027 1 98.56 199 ARG B C 1
ATOM 4498 O O . ARG B 1 199 ? -10.148 -29.906 7.223 1 98.56 199 ARG B O 1
ATOM 4505 N N . LEU B 1 200 ? -9.883 -29.266 5.125 1 98.56 200 LEU B N 1
ATOM 4506 C CA . LEU B 1 200 ? -8.93 -28.219 5.457 1 98.56 200 LEU B CA 1
ATOM 4507 C C . LEU B 1 200 ? -9.586 -27.156 6.355 1 98.56 200 LEU B C 1
ATOM 4509 O O . LEU B 1 200 ? -8.977 -26.719 7.332 1 98.56 200 LEU B O 1
ATOM 4513 N N . ALA B 1 201 ? -10.836 -26.75 6.027 1 98.44 201 ALA B N 1
ATOM 4514 C CA . ALA B 1 201 ? -11.594 -25.812 6.855 1 98.44 201 ALA B CA 1
ATOM 4515 C C . ALA B 1 201 ? -11.773 -26.344 8.273 1 98.44 201 ALA B C 1
ATOM 4517 O O . ALA B 1 201 ? -11.594 -25.609 9.25 1 98.44 201 ALA B O 1
ATOM 4518 N N . ALA B 1 202 ? -12.062 -27.578 8.352 1 98.38 202 ALA B N 1
ATOM 4519 C CA . ALA B 1 202 ? -12.281 -28.219 9.648 1 98.38 202 ALA B CA 1
ATOM 4520 C C . ALA B 1 202 ? -11 -28.25 10.469 1 98.38 202 ALA B C 1
ATOM 4522 O O . ALA B 1 202 ? -11.008 -27.969 11.672 1 98.38 202 ALA B O 1
ATOM 4523 N N . VAL B 1 203 ? -9.914 -28.656 9.836 1 98.44 203 VAL B N 1
ATOM 4524 C CA . VAL B 1 203 ? -8.633 -28.734 10.523 1 98.44 203 VAL B CA 1
ATOM 4525 C C . VAL B 1 203 ? -8.219 -27.359 11.016 1 98.44 203 VAL B C 1
ATOM 4527 O O . VAL B 1 203 ? -7.75 -27.219 12.148 1 98.44 203 VAL B O 1
ATOM 4530 N N . ALA B 1 204 ? -8.375 -26.312 10.203 1 98.06 204 ALA B N 1
ATOM 4531 C CA . ALA B 1 204 ? -8.031 -24.953 10.586 1 98.06 204 ALA B CA 1
ATOM 4532 C C . ALA B 1 204 ? -8.844 -24.484 11.797 1 98.06 204 ALA B C 1
ATOM 4534 O O . ALA B 1 204 ? -8.297 -23.922 12.742 1 98.06 204 ALA B O 1
ATOM 4535 N N . ALA B 1 205 ? -10.117 -24.75 11.766 1 97.38 205 ALA B N 1
ATOM 4536 C CA . ALA B 1 205 ? -11.016 -24.359 12.852 1 97.38 205 ALA B CA 1
ATOM 4537 C C . ALA B 1 205 ? -10.648 -25.078 14.148 1 97.38 205 ALA B C 1
ATOM 4539 O O . ALA B 1 205 ? -10.547 -24.453 15.203 1 97.38 205 ALA B O 1
ATOM 4540 N N . ASP B 1 206 ? -10.422 -26.375 14.039 1 96.94 206 ASP B N 1
ATOM 4541 C CA . ASP B 1 206 ? -10.086 -27.172 15.211 1 96.94 206 ASP B CA 1
ATOM 4542 C C . ASP B 1 206 ? -8.781 -26.688 15.844 1 96.94 206 ASP B C 1
ATOM 4544 O O . ASP B 1 206 ? -8.648 -26.672 17.078 1 96.94 206 ASP B O 1
ATOM 4548 N N . ALA B 1 207 ? -7.879 -26.344 15 1 97.25 207 ALA B N 1
ATOM 4549 C CA . ALA B 1 207 ? -6.551 -25.953 15.484 1 97.25 207 ALA B CA 1
ATOM 4550 C C . ALA B 1 207 ? -6.496 -24.469 15.789 1 97.25 207 ALA B C 1
ATOM 4552 O O . ALA B 1 207 ? -5.465 -23.953 16.234 1 97.25 207 ALA B O 1
ATOM 4553 N N . ARG B 1 208 ? -7.586 -23.719 15.508 1 96.94 208 ARG B N 1
ATOM 4554 C CA . ARG B 1 208 ? -7.598 -22.266 15.648 1 96.94 208 ARG B CA 1
ATOM 4555 C C . ARG B 1 208 ? -6.465 -21.625 14.852 1 96.94 208 ARG B C 1
ATOM 4557 O O . ARG B 1 208 ? -5.715 -20.812 15.383 1 96.94 208 ARG B O 1
ATOM 4564 N N . LEU B 1 209 ? -6.289 -22.109 13.68 1 98.06 209 LEU B N 1
ATOM 4565 C CA . LEU B 1 209 ? -5.301 -21.672 12.695 1 98.06 209 LEU B CA 1
ATOM 4566 C C . LEU B 1 209 ? -5.941 -20.766 11.641 1 98.06 209 LEU B C 1
ATOM 4568 O O . LEU B 1 209 ? -6.914 -21.172 10.992 1 98.06 209 LEU B O 1
ATOM 4572 N N . VAL B 1 210 ? -5.469 -19.516 11.492 1 98.75 210 VAL B N 1
ATOM 4573 C CA . VAL B 1 210 ? -5.996 -18.656 10.438 1 98.75 210 VAL B CA 1
ATOM 4574 C C . VAL B 1 210 ? -5.598 -19.203 9.07 1 98.75 210 VAL B C 1
ATOM 4576 O O . VAL B 1 210 ? -4.41 -19.312 8.758 1 98.75 210 VAL B O 1
ATOM 4579 N N . LEU B 1 211 ? -6.551 -19.641 8.312 1 98.75 211 LEU B N 1
ATOM 4580 C CA . LEU B 1 211 ? -6.324 -20.109 6.953 1 98.75 211 LEU B CA 1
ATOM 4581 C C . LEU B 1 211 ? -6.387 -18.953 5.957 1 98.75 211 LEU B C 1
ATOM 4583 O O . LEU B 1 211 ? -7.434 -18.328 5.801 1 98.75 211 LEU B O 1
ATOM 4587 N N . VAL B 1 212 ? -5.301 -18.641 5.324 1 98.88 212 VAL B N 1
ATOM 4588 C CA . VAL B 1 212 ? -5.262 -17.641 4.25 1 98.88 212 VAL B CA 1
ATOM 4589 C C . VAL B 1 212 ? -5.512 -18.328 2.908 1 98.88 212 VAL B C 1
ATOM 4591 O O . VAL B 1 212 ? -4.668 -19.094 2.426 1 98.88 212 VAL B O 1
ATOM 4594 N N . GLU B 1 213 ? -6.605 -18.062 2.354 1 98.88 213 GLU B N 1
ATOM 4595 C CA . GLU B 1 213 ? -6.98 -18.562 1.035 1 98.88 213 GLU B CA 1
ATOM 4596 C C . GLU B 1 213 ? -6.742 -17.516 -0.046 1 98.88 213 GLU B C 1
ATOM 4598 O O . GLU B 1 213 ? -7.582 -16.641 -0.263 1 98.88 213 GLU B O 1
ATOM 4603 N N . ASP B 1 214 ? -5.629 -17.594 -0.722 1 98.69 214 ASP B N 1
ATOM 4604 C CA . ASP B 1 214 ? -5.301 -16.719 -1.846 1 98.69 214 ASP B CA 1
ATOM 4605 C C . ASP B 1 214 ? -5.906 -17.25 -3.145 1 98.69 214 ASP B C 1
ATOM 4607 O O . ASP B 1 214 ? -5.602 -18.359 -3.572 1 98.69 214 ASP B O 1
ATOM 4611 N N . ASP B 1 215 ? -6.738 -16.438 -3.789 1 98.5 215 ASP B N 1
ATOM 4612 C CA . ASP B 1 215 ? -7.57 -17 -4.852 1 98.5 215 ASP B CA 1
ATOM 4613 C C . ASP B 1 215 ? -7.57 -16.094 -6.078 1 98.5 215 ASP B C 1
ATOM 4615 O O . ASP B 1 215 ? -8.633 -15.719 -6.582 1 98.5 215 ASP B O 1
ATOM 4619 N N . PRO B 1 216 ? -6.383 -15.797 -6.617 1 97.88 216 PRO B N 1
ATOM 4620 C CA . PRO B 1 216 ? -6.344 -14.875 -7.758 1 97.88 216 PRO B CA 1
ATOM 4621 C C . PRO B 1 216 ? -6.707 -15.555 -9.078 1 97.88 216 PRO B C 1
ATOM 4623 O O . PRO B 1 216 ? -6.988 -14.875 -10.07 1 97.88 216 PRO B O 1
ATOM 4626 N N . TYR B 1 217 ? -6.785 -16.922 -9.18 1 98.06 217 TYR B N 1
ATOM 4627 C CA . TYR B 1 217 ? -6.844 -17.609 -10.461 1 98.06 217 TYR B CA 1
ATOM 4628 C C . TYR B 1 217 ? -8.188 -18.312 -10.641 1 98.06 217 TYR B C 1
ATOM 4630 O O . TYR B 1 217 ? -8.43 -18.938 -11.672 1 98.06 217 TYR B O 1
ATOM 4638 N N . ALA B 1 218 ? -9.07 -18.188 -9.695 1 96.88 218 ALA B N 1
ATOM 4639 C CA . ALA B 1 218 ? -10.25 -19.047 -9.609 1 96.88 218 ALA B CA 1
ATOM 4640 C C . ALA B 1 218 ? -11.078 -18.969 -10.891 1 96.88 218 ALA B C 1
ATOM 4642 O O . ALA B 1 218 ? -11.703 -19.953 -11.289 1 96.88 218 ALA B O 1
ATOM 4643 N N . ASP B 1 219 ? -11.062 -17.875 -11.578 1 97.44 219 ASP B N 1
ATOM 4644 C CA . ASP B 1 219 ? -11.93 -17.672 -12.734 1 97.44 219 ASP B CA 1
ATOM 4645 C C . ASP B 1 219 ? -11.234 -18.094 -14.023 1 97.44 219 ASP B C 1
ATOM 4647 O O . ASP B 1 219 ? -11.82 -18.031 -15.102 1 97.44 219 ASP B O 1
ATOM 4651 N N . LEU B 1 220 ? -10.047 -18.578 -13.914 1 98.25 220 LEU B N 1
ATOM 4652 C CA . LEU B 1 220 ? -9.273 -18.969 -15.086 1 98.25 220 LEU B CA 1
ATOM 4653 C C . LEU B 1 220 ? -9.344 -20.484 -15.297 1 98.25 220 LEU B C 1
ATOM 4655 O O . LEU B 1 220 ? -8.32 -21.125 -15.547 1 98.25 220 LEU B O 1
ATOM 4659 N N . ARG B 1 221 ? -10.492 -21.094 -15.117 1 98.31 221 ARG B N 1
ATOM 4660 C CA . ARG B 1 221 ? -10.703 -22.516 -15.352 1 98.31 221 ARG B CA 1
ATOM 4661 C C . ARG B 1 221 ? -11.008 -22.781 -16.812 1 98.31 221 ARG B C 1
ATOM 4663 O O . ARG B 1 221 ? -11.859 -22.125 -17.422 1 98.31 221 ARG B O 1
ATOM 4670 N N . PHE B 1 222 ? -10.344 -23.734 -17.422 1 98.19 222 PHE B N 1
ATOM 4671 C CA . PHE B 1 222 ? -10.625 -24.094 -18.812 1 98.19 222 PHE B CA 1
ATOM 4672 C C . PHE B 1 222 ? -10.891 -25.578 -18.953 1 98.19 222 PHE B C 1
ATOM 4674 O O . PHE B 1 222 ? -11.203 -26.062 -20.047 1 98.19 222 PHE B O 1
ATOM 4681 N N . ALA B 1 223 ? -10.805 -26.312 -17.859 1 97.44 223 ALA B N 1
ATOM 4682 C CA . ALA B 1 223 ? -11.148 -27.719 -17.797 1 97.44 223 ALA B CA 1
ATOM 4683 C C . ALA B 1 223 ? -11.648 -28.109 -16.422 1 97.44 223 ALA B C 1
ATOM 4685 O O . ALA B 1 223 ? -11.383 -27.422 -15.438 1 97.44 223 ALA B O 1
ATOM 4686 N N . GLY B 1 224 ? -12.375 -29.156 -16.328 1 95.88 224 GLY B N 1
ATOM 4687 C CA . GLY B 1 224 ? -12.867 -29.656 -15.055 1 95.88 224 GLY B CA 1
ATOM 4688 C C . GLY B 1 224 ? -14.094 -28.922 -14.555 1 95.88 224 GLY B C 1
ATOM 4689 O O . GLY B 1 224 ? -14.727 -28.172 -15.312 1 95.88 224 GLY B O 1
ATOM 4690 N N . GLU B 1 225 ? -14.438 -29.172 -13.305 1 95.38 225 GLU B N 1
ATOM 4691 C CA . GLU B 1 225 ? -15.648 -28.609 -12.703 1 95.38 225 GLU B CA 1
ATOM 4692 C C . GLU B 1 225 ? -15.312 -27.453 -11.758 1 95.38 225 GLU B C 1
ATOM 4694 O O . GLU B 1 225 ? -14.281 -27.484 -11.086 1 95.38 225 GLU B O 1
ATOM 4699 N N . PRO B 1 226 ? -16.25 -26.531 -11.758 1 94.38 226 PRO B N 1
ATOM 4700 C CA . PRO B 1 226 ? -16.047 -25.453 -10.805 1 94.38 226 PRO B CA 1
ATOM 4701 C C . PRO B 1 226 ? -15.992 -25.922 -9.352 1 94.38 226 PRO B C 1
ATOM 4703 O O . PRO B 1 226 ? -16.672 -26.891 -9 1 94.38 226 PRO B O 1
ATOM 4706 N N . VAL B 1 227 ? -15.164 -25.297 -8.562 1 96.31 227 VAL B N 1
ATOM 4707 C CA . VAL B 1 227 ? -15.055 -25.594 -7.137 1 96.31 227 VAL B CA 1
ATOM 4708 C C . VAL B 1 227 ? -15.258 -24.297 -6.34 1 96.31 227 VAL B C 1
ATOM 4710 O O . VAL B 1 227 ? -14.797 -23.234 -6.746 1 96.31 227 VAL B O 1
ATOM 4713 N N . LYS B 1 228 ? -15.969 -24.391 -5.199 1 97 228 LYS B N 1
ATOM 4714 C CA . LYS B 1 228 ? -16.125 -23.25 -4.301 1 97 228 LYS B CA 1
ATOM 4715 C C . LYS B 1 228 ? -14.883 -23.047 -3.439 1 97 228 LYS B C 1
ATOM 4717 O O . LYS B 1 228 ? -14.133 -24 -3.203 1 97 228 LYS B O 1
ATOM 4722 N N . PRO B 1 229 ? -14.664 -21.828 -3.02 1 98.5 229 PRO B N 1
ATOM 4723 C CA . PRO B 1 229 ? -13.516 -21.625 -2.129 1 98.5 229 PRO B CA 1
ATOM 4724 C C . PRO B 1 229 ? -13.688 -22.312 -0.78 1 98.5 229 PRO B C 1
ATOM 4726 O O . PRO B 1 229 ? -14.805 -22.703 -0.419 1 98.5 229 PRO B O 1
ATOM 4729 N N . VAL B 1 230 ? -12.57 -22.5 -0.067 1 98.69 230 VAL B N 1
ATOM 4730 C CA . VAL B 1 230 ? -12.594 -23.062 1.277 1 98.69 230 VAL B CA 1
ATOM 4731 C C . VAL B 1 230 ? -13.547 -22.266 2.162 1 98.69 230 VAL B C 1
ATOM 4733 O O . VAL B 1 230 ? -14.312 -22.828 2.947 1 98.69 230 VAL B O 1
ATOM 4736 N N . LEU B 1 231 ? -13.555 -20.953 2.02 1 98.62 231 LEU B N 1
ATOM 4737 C CA . LEU B 1 231 ? -14.344 -20.031 2.826 1 98.62 231 LEU B CA 1
ATOM 4738 C C . LEU B 1 231 ? -15.828 -20.359 2.723 1 98.62 231 LEU B C 1
ATOM 4740 O O . LEU B 1 231 ? -16.609 -20.062 3.633 1 98.62 231 LEU B O 1
ATOM 4744 N N . ALA B 1 232 ? -16.25 -21 1.667 1 97.94 232 ALA B N 1
ATOM 4745 C CA . ALA B 1 232 ? -17.672 -21.281 1.428 1 97.94 232 ALA B CA 1
ATOM 4746 C C . ALA B 1 232 ? -18.125 -22.516 2.211 1 97.94 232 ALA B C 1
ATOM 4748 O O . ALA B 1 232 ? -19.312 -22.812 2.266 1 97.94 232 ALA B O 1
ATOM 4749 N N . HIS B 1 233 ? -17.234 -23.234 2.83 1 96.44 233 HIS B N 1
ATOM 4750 C CA . HIS B 1 233 ? -17.562 -24.484 3.523 1 96.44 233 HIS B CA 1
ATOM 4751 C C . HIS B 1 233 ? -17.938 -24.219 4.977 1 96.44 233 HIS B C 1
ATOM 4753 O O . HIS B 1 233 ? -17.531 -23.203 5.559 1 96.44 233 HIS B O 1
ATOM 4759 N N . ASP B 1 234 ? -18.641 -25.109 5.527 1 92.88 234 ASP B N 1
A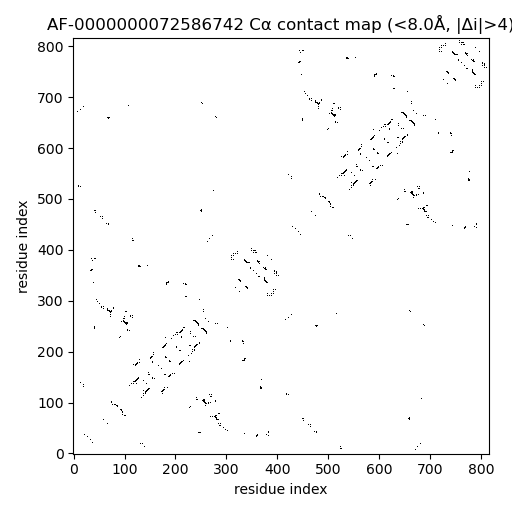TOM 4760 C CA . ASP B 1 234 ? -19.078 -25 6.91 1 92.88 234 ASP B CA 1
ATOM 4761 C C . ASP B 1 234 ? -17.891 -24.906 7.867 1 92.88 234 ASP B C 1
ATOM 4763 O O . ASP B 1 234 ? -16.906 -25.609 7.699 1 92.88 234 ASP B O 1
ATOM 4767 N N . GLY B 1 235 ? -18.016 -23.953 8.711 1 91.06 235 GLY B N 1
ATOM 4768 C CA . GLY B 1 235 ? -17 -23.844 9.758 1 91.06 235 GLY B CA 1
ATOM 4769 C C . GLY B 1 235 ? -15.812 -23 9.352 1 91.06 235 GLY B C 1
ATOM 4770 O O . GLY B 1 235 ? -14.93 -22.734 10.172 1 91.06 235 GLY B O 1
ATOM 4771 N N . ALA B 1 236 ? -15.859 -22.516 8.109 1 95.5 236 ALA B N 1
ATOM 4772 C CA . ALA B 1 236 ? -14.672 -21.828 7.598 1 95.5 236 ALA B CA 1
ATOM 4773 C C . ALA B 1 236 ? -14.68 -20.344 7.984 1 95.5 236 ALA B C 1
ATOM 4775 O O . ALA B 1 236 ? -13.625 -19.719 8.07 1 95.5 236 ALA B O 1
ATOM 4776 N N . SER B 1 237 ? -15.82 -19.734 8.297 1 94.94 237 SER B N 1
ATOM 4777 C CA . SER B 1 237 ? -16.031 -18.297 8.328 1 94.94 237 SER B CA 1
ATOM 4778 C C . SER B 1 237 ? -15.188 -17.641 9.422 1 94.94 237 SER B C 1
ATOM 4780 O O . SER B 1 237 ? -14.711 -16.516 9.25 1 94.94 237 SER B O 1
ATOM 4782 N N . ASP B 1 238 ? -14.945 -18.359 10.508 1 96.88 238 ASP B N 1
ATOM 4783 C CA . ASP B 1 238 ? -14.258 -17.75 11.641 1 96.88 238 ASP B CA 1
ATOM 4784 C C . ASP B 1 238 ? -12.742 -17.812 11.453 1 96.88 238 ASP B C 1
ATOM 4786 O O . ASP B 1 238 ? -12 -17.078 12.109 1 96.88 238 ASP B O 1
ATOM 4790 N N . TRP B 1 239 ? -12.312 -18.719 10.531 1 98 239 TRP B N 1
ATOM 4791 C CA . TRP B 1 239 ? -10.875 -18.969 10.57 1 98 239 TRP B CA 1
ATOM 4792 C C . TRP B 1 239 ? -10.273 -18.859 9.172 1 98 239 TRP B C 1
ATOM 4794 O O . TRP B 1 239 ? -9.109 -19.219 8.961 1 98 239 TRP B O 1
ATOM 4804 N N . THR B 1 240 ? -11.047 -18.391 8.227 1 98.56 240 THR B N 1
ATOM 4805 C CA . THR B 1 240 ? -10.539 -18.234 6.867 1 98.56 240 THR B CA 1
ATOM 4806 C C . THR B 1 240 ? -10.508 -16.766 6.465 1 98.56 240 THR B C 1
ATOM 4808 O O . THR B 1 240 ? -11.492 -16.031 6.664 1 98.56 240 THR B O 1
ATOM 4811 N N . VAL B 1 241 ? -9.391 -16.266 6.016 1 98.75 241 VAL B N 1
ATOM 4812 C CA . VAL B 1 241 ? -9.242 -14.992 5.328 1 98.75 241 VAL B CA 1
ATOM 4813 C C . VAL B 1 241 ? -9.062 -15.234 3.83 1 98.75 241 VAL B C 1
ATOM 4815 O O . VAL B 1 241 ? -8.102 -15.875 3.406 1 98.75 241 VAL B O 1
ATOM 4818 N N . TYR B 1 242 ? -10.008 -14.75 3.1 1 98.88 242 TYR B N 1
ATOM 4819 C CA . TYR B 1 242 ? -10.008 -14.891 1.647 1 98.88 242 TYR B CA 1
ATOM 4820 C C . TYR B 1 242 ? -9.383 -13.672 0.982 1 98.88 242 TYR B C 1
ATOM 4822 O O . TYR B 1 242 ? -9.703 -12.531 1.333 1 98.88 242 TYR B O 1
ATOM 4830 N N . LEU B 1 243 ? -8.5 -13.898 0.076 1 98.88 243 LEU B N 1
ATOM 4831 C CA . LEU B 1 243 ? -7.891 -12.836 -0.71 1 98.88 243 LEU B CA 1
ATOM 4832 C C . LEU B 1 243 ? -8.266 -12.961 -2.184 1 98.88 243 LEU B C 1
ATOM 4834 O O . LEU B 1 243 ? -7.922 -13.953 -2.83 1 98.88 243 LEU B O 1
ATOM 4838 N N . GLY B 1 244 ? -8.945 -11.938 -2.688 1 98.5 244 GLY B N 1
ATOM 4839 C CA . GLY B 1 244 ? -9.289 -11.844 -4.098 1 98.5 244 GLY B CA 1
ATOM 4840 C C . GLY B 1 244 ? -8.492 -10.781 -4.836 1 98.5 244 GLY B C 1
ATOM 4841 O O . GLY B 1 244 ? -7.918 -9.883 -4.215 1 98.5 244 GLY B O 1
ATOM 4842 N N . SER B 1 245 ? -8.438 -10.883 -6.133 1 98 245 SER B N 1
ATOM 4843 C CA . SER B 1 245 ? -7.688 -9.945 -6.957 1 98 245 SER B CA 1
ATOM 4844 C C . SER B 1 245 ? -8.32 -9.789 -8.336 1 98 245 SER B C 1
ATOM 4846 O O . SER B 1 245 ? -8.805 -10.766 -8.914 1 98 245 SER B O 1
ATOM 4848 N N . LEU B 1 246 ? -8.289 -8.617 -8.867 1 98.25 246 LEU B N 1
ATOM 4849 C CA . LEU B 1 246 ? -8.719 -8.391 -10.242 1 98.25 246 LEU B CA 1
ATOM 4850 C C . LEU B 1 246 ? -7.523 -8.367 -11.188 1 98.25 246 LEU B C 1
ATOM 4852 O O . LEU B 1 246 ? -7.684 -8.148 -12.391 1 98.25 246 LEU B O 1
ATOM 4856 N N . SER B 1 247 ? -6.352 -8.617 -10.664 1 97.88 247 SER B N 1
ATOM 4857 C CA . SER B 1 247 ? -5.125 -8.477 -11.438 1 97.88 247 SER B CA 1
ATOM 4858 C C . SER B 1 247 ? -5.059 -9.492 -12.57 1 97.88 247 SER B C 1
ATOM 4860 O O . SER B 1 247 ? -4.59 -9.188 -13.664 1 97.88 247 SER B O 1
ATOM 4862 N N . LYS B 1 248 ? -5.531 -10.742 -12.297 1 98.06 248 LYS B N 1
ATOM 4863 C CA . LYS B 1 248 ? -5.352 -11.82 -13.266 1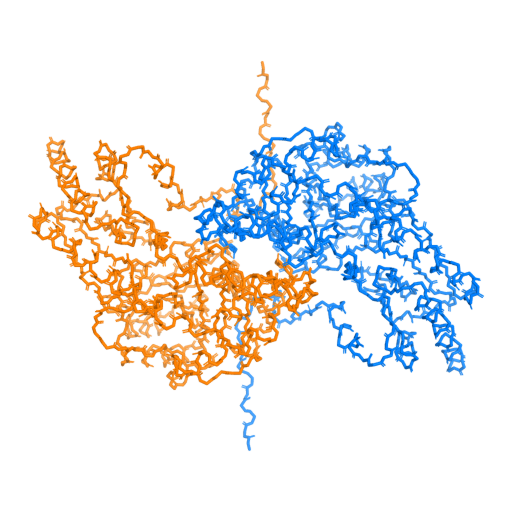 98.06 248 LYS B CA 1
ATOM 4864 C C . LYS B 1 248 ? -6.562 -11.938 -14.188 1 98.06 248 LYS B C 1
ATOM 4866 O O . LYS B 1 248 ? -6.5 -12.602 -15.227 1 98.06 248 LYS B O 1
ATOM 4871 N N . ILE B 1 249 ? -7.625 -11.219 -13.852 1 97.5 249 ILE B N 1
ATOM 4872 C CA . ILE B 1 249 ? -8.844 -11.469 -14.617 1 97.5 249 ILE B CA 1
ATOM 4873 C C . ILE B 1 249 ? -9.312 -10.172 -15.266 1 97.5 249 ILE B C 1
ATOM 4875 O O . ILE B 1 249 ? -10.148 -10.188 -16.172 1 97.5 249 ILE B O 1
ATOM 4879 N N . VAL B 1 250 ? -8.852 -9 -14.797 1 98 250 VAL B N 1
ATOM 4880 C CA . VAL B 1 250 ? -9.141 -7.719 -15.438 1 98 250 VAL B CA 1
ATOM 4881 C C . VAL B 1 250 ? -7.84 -7.062 -15.898 1 98 250 VAL B C 1
ATOM 4883 O O . VAL B 1 250 ? -7.484 -7.141 -17.078 1 98 250 VAL B O 1
ATOM 4886 N N . ALA B 1 251 ? -7.035 -6.535 -14.961 1 98.25 251 ALA B N 1
ATOM 4887 C CA . ALA B 1 251 ? -5.754 -5.922 -15.297 1 98.25 251 ALA B CA 1
ATOM 4888 C C . ALA B 1 251 ? -4.949 -5.613 -14.039 1 98.25 251 ALA B C 1
ATOM 4890 O O . ALA B 1 251 ? -5.441 -4.949 -13.125 1 98.25 251 ALA B O 1
ATOM 4891 N N . PRO B 1 252 ? -3.701 -6.105 -14.008 1 97.75 252 PRO B N 1
ATOM 4892 C CA . PRO B 1 252 ? -2.887 -5.875 -12.812 1 97.75 252 PRO B CA 1
ATOM 4893 C C . PRO B 1 252 ? -2.535 -4.402 -12.617 1 97.75 252 PRO B C 1
ATOM 4895 O O . PRO B 1 252 ? -2.291 -3.967 -11.492 1 97.75 252 PRO B O 1
ATOM 4898 N N . GLY B 1 253 ? -2.564 -3.57 -13.656 1 98.06 253 GLY B N 1
ATOM 4899 C CA . GLY B 1 253 ? -2.178 -2.17 -13.57 1 98.06 253 GLY B CA 1
ATOM 4900 C C . GLY B 1 253 ? -3.135 -1.334 -12.742 1 98.06 253 GLY B C 1
ATOM 4901 O O . GLY B 1 253 ? -2.818 -0.201 -12.375 1 98.06 253 GLY B O 1
ATOM 4902 N N . LEU B 1 254 ? -4.297 -1.866 -12.406 1 98.12 254 LEU B N 1
ATOM 4903 C CA . LEU B 1 254 ? -5.301 -1.174 -11.602 1 98.12 254 LEU B CA 1
ATOM 4904 C C . LEU B 1 254 ? -5.012 -1.33 -10.117 1 98.12 254 LEU B C 1
ATOM 4906 O O . LEU B 1 254 ? -5.48 -0.532 -9.297 1 98.12 254 LEU B O 1
ATOM 4910 N N . ARG B 1 255 ? -4.363 -2.387 -9.75 1 98.5 255 ARG B N 1
ATOM 4911 C CA . ARG B 1 255 ? -3.977 -2.73 -8.391 1 98.5 255 ARG B CA 1
ATOM 4912 C C . ARG B 1 255 ? -5.195 -2.785 -7.473 1 98.5 255 ARG B C 1
ATOM 4914 O O . ARG B 1 255 ? -5.184 -2.205 -6.383 1 98.5 255 ARG B O 1
ATOM 4921 N N . ILE B 1 256 ? -6.199 -3.584 -7.852 1 98.81 256 ILE B N 1
ATOM 4922 C CA . ILE B 1 256 ? -7.387 -3.75 -7.02 1 98.81 256 ILE B CA 1
ATOM 4923 C C . ILE B 1 256 ? -7.492 -5.199 -6.555 1 98.81 256 ILE B C 1
ATOM 4925 O O . ILE B 1 256 ? -7.508 -6.121 -7.375 1 98.81 256 ILE B O 1
ATOM 4929 N N . GLY B 1 257 ? -7.488 -5.434 -5.324 1 98.75 257 GLY B N 1
ATOM 4930 C CA . GLY B 1 257 ? -7.812 -6.676 -4.637 1 98.75 257 GLY B CA 1
ATOM 4931 C C . GLY B 1 257 ? -8.758 -6.48 -3.467 1 98.75 257 GLY B C 1
ATOM 4932 O O . GLY B 1 257 ? -9.242 -5.371 -3.232 1 98.75 257 GLY B O 1
ATOM 4933 N N . TRP B 1 258 ? -9.086 -7.547 -2.789 1 98.88 258 TRP B N 1
ATOM 4934 C CA . TRP B 1 258 ? -9.914 -7.434 -1.598 1 98.88 258 TRP B CA 1
ATOM 4935 C C . TRP B 1 258 ? -9.703 -8.625 -0.666 1 98.88 258 TRP B C 1
ATOM 4937 O O . TRP B 1 258 ? -9.164 -9.648 -1.078 1 98.88 258 TRP B O 1
ATOM 4947 N N . ALA B 1 259 ? -10.039 -8.414 0.556 1 98.88 259 ALA B N 1
ATOM 4948 C CA . ALA B 1 259 ? -10.07 -9.469 1.57 1 98.88 259 ALA B CA 1
ATOM 4949 C C . ALA B 1 259 ? -11.461 -9.617 2.166 1 98.88 259 ALA B C 1
ATOM 4951 O O . ALA B 1 259 ? -12.164 -8.625 2.379 1 98.88 259 ALA B O 1
ATOM 4952 N N . VAL B 1 260 ? -11.891 -10.781 2.332 1 98.81 260 VAL B N 1
ATOM 4953 C CA . VAL B 1 260 ? -13.016 -11.133 3.193 1 98.81 260 VAL B CA 1
ATOM 4954 C C . VAL B 1 260 ? -12.5 -11.836 4.449 1 98.81 260 VAL B C 1
ATOM 4956 O O . VAL B 1 260 ? -11.773 -12.828 4.355 1 98.81 260 VAL B O 1
ATOM 4959 N N . ALA B 1 261 ? -12.797 -11.383 5.594 1 98.12 261 ALA B N 1
ATOM 4960 C CA . ALA B 1 261 ? -12.258 -11.883 6.852 1 98.12 261 ALA B CA 1
ATOM 4961 C C . ALA B 1 261 ? -13.242 -11.68 8 1 98.12 261 ALA B C 1
ATOM 4963 O O . ALA B 1 261 ? -14.195 -10.906 7.875 1 98.12 261 ALA B O 1
ATOM 4964 N N . PRO B 1 262 ? -13 -12.422 9.141 1 96.94 262 PRO B N 1
ATOM 4965 C CA . PRO B 1 262 ? -13.781 -12.133 10.352 1 96.94 262 PRO B CA 1
ATOM 4966 C C . PRO B 1 262 ? -13.625 -10.688 10.82 1 96.94 262 PRO B C 1
ATOM 4968 O O . PRO B 1 262 ? -12.562 -10.086 10.648 1 96.94 262 PRO B O 1
ATOM 4971 N N . ALA B 1 263 ? -14.656 -10.211 11.477 1 96.62 263 ALA B N 1
ATOM 4972 C CA . ALA B 1 263 ? -14.75 -8.797 11.836 1 96.62 263 ALA B CA 1
ATOM 4973 C C . ALA B 1 263 ? -13.539 -8.359 12.648 1 96.62 263 ALA B C 1
ATOM 4975 O O . ALA B 1 263 ? -12.961 -7.297 12.406 1 96.62 263 ALA B O 1
ATOM 4976 N N . ALA B 1 264 ? -13.148 -9.18 13.609 1 97.31 264 ALA B N 1
ATOM 4977 C CA . ALA B 1 264 ? -12.031 -8.828 14.477 1 97.31 264 ALA B CA 1
ATOM 4978 C C . ALA B 1 264 ? -10.734 -8.719 13.688 1 97.31 264 ALA B C 1
ATOM 4980 O O . ALA B 1 264 ? -9.922 -7.824 13.93 1 97.31 264 ALA B O 1
ATOM 4981 N N . VAL B 1 265 ? -10.523 -9.625 12.742 1 98.25 265 VAL B N 1
ATOM 4982 C CA . VAL B 1 265 ? -9.328 -9.641 11.906 1 98.25 265 VAL B CA 1
ATOM 4983 C C . VAL B 1 265 ? -9.359 -8.461 10.938 1 98.25 265 VAL B C 1
ATOM 4985 O O . VAL B 1 265 ? -8.367 -7.742 10.789 1 98.25 265 VAL B O 1
ATOM 4988 N N . LEU B 1 266 ? -10.5 -8.266 10.383 1 97.94 266 LEU B N 1
ATOM 4989 C CA . LEU B 1 266 ? -10.672 -7.199 9.398 1 97.94 266 LEU B CA 1
ATOM 4990 C C . LEU B 1 266 ? -10.414 -5.832 10.023 1 97.94 266 LEU B C 1
ATOM 4992 O O . LEU B 1 266 ? -9.836 -4.949 9.383 1 97.94 266 LEU B O 1
ATOM 4996 N N . ARG B 1 267 ? -10.859 -5.613 11.211 1 96.75 267 ARG B N 1
ATOM 4997 C CA . ARG B 1 267 ? -10.625 -4.355 11.914 1 96.75 267 ARG B CA 1
ATOM 4998 C C . ARG B 1 267 ? -9.133 -4.074 12.047 1 96.75 267 ARG B C 1
ATOM 5000 O O . ARG B 1 267 ? -8.688 -2.951 11.797 1 96.75 267 ARG B O 1
ATOM 5007 N N . ARG B 1 268 ? -8.352 -5.086 12.43 1 98.19 268 ARG B N 1
ATOM 5008 C CA . ARG B 1 268 ? -6.914 -4.914 12.594 1 98.19 268 ARG B CA 1
ATOM 5009 C C . ARG B 1 268 ? -6.23 -4.684 11.25 1 98.19 268 ARG B C 1
ATOM 5011 O O . ARG B 1 268 ? -5.316 -3.863 11.148 1 98.19 268 ARG B O 1
ATOM 5018 N N . MET B 1 269 ? -6.73 -5.391 10.219 1 98.56 269 MET B N 1
ATOM 5019 C CA . MET B 1 269 ? -6.211 -5.152 8.875 1 98.56 269 MET B CA 1
ATOM 5020 C C . MET B 1 269 ? -6.477 -3.713 8.438 1 98.56 269 MET B C 1
ATOM 5022 O O . MET B 1 269 ? -5.621 -3.082 7.816 1 98.56 269 MET B O 1
ATOM 5026 N N . THR B 1 270 ? -7.605 -3.188 8.766 1 97.62 270 THR B N 1
ATOM 5027 C CA . THR B 1 270 ? -7.984 -1.827 8.398 1 97.62 270 THR B CA 1
ATOM 5028 C C . THR B 1 270 ? -7.094 -0.81 9.109 1 97.62 270 THR B C 1
ATOM 5030 O O . THR B 1 270 ? -6.648 0.166 8.5 1 97.62 270 THR B O 1
ATOM 5033 N N . VAL B 1 271 ? -6.852 -1.033 10.375 1 97 271 VAL B N 1
ATOM 5034 C CA . VAL B 1 271 ? -5.973 -0.141 11.125 1 97 271 VAL B CA 1
ATOM 5035 C C . VAL B 1 271 ? -4.57 -0.176 10.523 1 97 271 VAL B C 1
ATOM 5037 O O . VAL B 1 271 ? -3.934 0.868 10.359 1 97 271 VAL B O 1
ATOM 5040 N N . ALA B 1 272 ? -4.098 -1.379 10.195 1 97.94 272 ALA B N 1
ATOM 5041 C CA . ALA B 1 272 ? -2.799 -1.5 9.539 1 97.94 272 ALA B CA 1
ATOM 5042 C C . ALA B 1 272 ? -2.77 -0.708 8.234 1 97.94 272 ALA B C 1
ATOM 5044 O O . ALA B 1 272 ? -1.775 -0.048 7.926 1 97.94 272 ALA B O 1
ATOM 5045 N N . LYS B 1 273 ? -3.852 -0.75 7.531 1 97.81 273 LYS B N 1
ATOM 5046 C CA . LYS B 1 273 ? -3.943 -0.091 6.23 1 97.81 273 LYS B CA 1
ATOM 5047 C C . LYS B 1 273 ? -3.918 1.427 6.383 1 97.81 273 LYS B C 1
ATOM 5049 O O . LYS B 1 273 ? -3.369 2.131 5.531 1 97.81 273 LYS B O 1
ATOM 5054 N N . GLN B 1 274 ? -4.484 1.952 7.434 1 95.81 274 GLN B N 1
ATOM 5055 C CA . GLN B 1 274 ? -4.508 3.389 7.684 1 95.81 274 GLN B CA 1
ATOM 5056 C C . GLN B 1 274 ? -3.094 3.967 7.695 1 95.81 274 GLN B C 1
ATOM 5058 O O . GLN B 1 274 ? -2.881 5.105 7.27 1 95.81 274 GLN B O 1
ATOM 5063 N N . THR B 1 275 ? -2.166 3.17 8.109 1 95.38 275 THR B N 1
ATOM 5064 C CA . THR B 1 275 ? -0.805 3.682 8.227 1 95.38 275 THR B CA 1
ATOM 5065 C C . THR B 1 275 ? 0.056 3.205 7.059 1 95.38 275 THR B C 1
ATOM 5067 O O . THR B 1 275 ? 1.188 3.662 6.891 1 95.38 275 THR B O 1
ATOM 5070 N N . SER B 1 276 ? -0.502 2.275 6.262 1 97.44 276 SER B N 1
ATOM 5071 C CA . SER B 1 276 ? 0.233 1.769 5.109 1 97.44 276 SER B CA 1
ATOM 5072 C C . SER B 1 276 ? 0.095 2.705 3.912 1 97.44 276 SER B C 1
ATOM 5074 O O . SER B 1 276 ? 1.09 3.24 3.418 1 97.44 276 SER B O 1
ATOM 5076 N N . ASP B 1 277 ? -1.16 2.896 3.545 1 97.38 277 ASP B N 1
ATOM 5077 C CA . ASP B 1 277 ? -1.359 3.736 2.367 1 97.38 277 ASP B CA 1
ATOM 5078 C C . ASP B 1 277 ? -2.635 4.566 2.492 1 97.38 277 ASP B C 1
ATOM 5080 O O . ASP B 1 277 ? -3.045 5.234 1.54 1 97.38 277 ASP B O 1
ATOM 5084 N N . LEU B 1 278 ? -3.307 4.578 3.646 1 95.38 278 LEU B N 1
ATOM 5085 C CA . LEU B 1 278 ? -4.523 5.32 3.953 1 95.38 278 LEU B CA 1
ATOM 5086 C C . LEU B 1 278 ? -5.727 4.707 3.24 1 95.38 278 LEU B C 1
ATOM 5088 O O . LEU B 1 278 ? -6.73 4.383 3.877 1 95.38 278 LEU B O 1
ATOM 5092 N N . CYS B 1 279 ? -5.676 4.543 2.004 1 97.06 279 CYS B N 1
ATOM 5093 C CA . CYS B 1 279 ? -6.754 3.957 1.221 1 97.06 279 CYS B CA 1
ATOM 5094 C C . CYS B 1 279 ? -6.277 3.584 -0.177 1 97.06 279 CYS B C 1
ATOM 5096 O O . CYS B 1 279 ? -5.238 4.066 -0.631 1 97.06 279 CYS B O 1
ATOM 5098 N N . THR B 1 280 ? -6.961 2.676 -0.786 1 98.56 280 THR B N 1
ATOM 5099 C CA . THR B 1 280 ? -6.73 2.328 -2.184 1 98.56 280 THR B CA 1
ATOM 5100 C C . THR B 1 280 ? -7.23 3.436 -3.105 1 98.56 280 THR B C 1
ATOM 5102 O O . THR B 1 280 ? -8.227 4.098 -2.807 1 98.56 280 THR B O 1
ATOM 5105 N N . ALA B 1 281 ? -6.59 3.654 -4.207 1 98.56 281 ALA B N 1
ATOM 5106 C CA . ALA B 1 281 ? -6.891 4.762 -5.109 1 98.56 281 ALA B CA 1
ATOM 5107 C C . ALA B 1 281 ? -8.375 4.793 -5.469 1 98.56 281 ALA B C 1
ATOM 5109 O O . ALA B 1 281 ? -8.867 3.914 -6.18 1 98.56 281 ALA B O 1
ATOM 5110 N N . PRO B 1 282 ? -9.078 5.824 -5.02 1 98.31 282 PRO B N 1
ATOM 5111 C CA . PRO B 1 282 ? -10.516 5.918 -5.277 1 98.31 282 PRO B CA 1
ATOM 5112 C C . PRO B 1 282 ? -10.852 5.949 -6.766 1 98.31 282 PRO B C 1
ATOM 5114 O O . PRO B 1 282 ? -11.867 5.379 -7.184 1 98.31 282 PRO B O 1
ATOM 5117 N N . ILE B 1 283 ? -10.031 6.555 -7.586 1 98.38 283 ILE B N 1
ATOM 5118 C CA . ILE B 1 283 ? -10.328 6.664 -9.008 1 98.38 283 ILE B CA 1
ATOM 5119 C C . ILE B 1 283 ? -10.359 5.273 -9.633 1 98.38 283 ILE B C 1
ATOM 5121 O O . ILE B 1 283 ? -11.242 4.965 -10.438 1 98.38 283 ILE B O 1
ATOM 5125 N N . ALA B 1 284 ? -9.43 4.438 -9.297 1 98.38 284 ALA B N 1
ATOM 5126 C CA . ALA B 1 284 ? -9.414 3.064 -9.789 1 98.38 284 ALA B CA 1
ATOM 5127 C C . ALA B 1 284 ? -10.609 2.279 -9.266 1 98.38 284 ALA B C 1
ATOM 5129 O O . ALA B 1 284 ? -11.211 1.49 -9.992 1 98.38 284 ALA B O 1
ATOM 5130 N N . GLN B 1 285 ? -10.961 2.48 -7.988 1 98.69 285 GLN B N 1
ATOM 5131 C CA . GLN B 1 285 ? -12.086 1.776 -7.383 1 98.69 285 GLN B CA 1
ATOM 5132 C C . GLN B 1 285 ? -13.398 2.127 -8.086 1 98.69 285 GLN B C 1
ATOM 5134 O O . GLN B 1 285 ? -14.195 1.244 -8.391 1 98.69 285 GLN B O 1
ATOM 5139 N N . GLU B 1 286 ? -13.578 3.43 -8.328 1 98.5 286 GLU B N 1
ATOM 5140 C CA . GLU B 1 286 ? -14.805 3.865 -8.992 1 98.5 286 GLU B CA 1
ATOM 5141 C C . GLU B 1 286 ? -14.867 3.346 -10.422 1 98.5 286 GLU B C 1
ATOM 5143 O O . GLU B 1 286 ? -15.93 2.932 -10.891 1 98.5 286 GLU B O 1
ATOM 5148 N N . ALA B 1 287 ? -13.742 3.367 -11.117 1 98.25 287 ALA B N 1
ATOM 5149 C CA . ALA B 1 287 ? -13.695 2.842 -12.484 1 98.25 287 ALA B CA 1
ATOM 5150 C C . ALA B 1 287 ? -14.016 1.35 -12.508 1 98.25 287 ALA B C 1
ATOM 5152 O O . ALA B 1 287 ? -14.812 0.892 -13.328 1 98.25 287 ALA B O 1
ATOM 5153 N N . ILE B 1 288 ? -13.453 0.603 -11.602 1 97.94 288 ILE B N 1
ATOM 5154 C CA . ILE B 1 288 ? -13.633 -0.844 -11.594 1 97.94 288 ILE B CA 1
ATOM 5155 C C . ILE B 1 288 ? -15.07 -1.179 -11.211 1 97.94 288 ILE B C 1
ATOM 5157 O O . ILE B 1 288 ? -15.656 -2.135 -11.727 1 97.94 288 ILE B O 1
ATOM 5161 N N . ARG B 1 289 ? -15.617 -0.421 -10.234 1 98.25 289 ARG B N 1
ATOM 5162 C CA . ARG B 1 289 ? -17.031 -0.6 -9.906 1 98.25 289 ARG B CA 1
ATOM 5163 C C . ARG B 1 289 ? -17.891 -0.491 -11.156 1 98.25 289 ARG B C 1
ATOM 5165 O O . ARG B 1 289 ? -18.781 -1.315 -11.367 1 98.25 289 ARG B O 1
ATOM 5172 N N . ARG B 1 290 ? -17.625 0.501 -11.977 1 97.88 290 ARG B N 1
ATOM 5173 C CA . ARG B 1 290 ? -18.375 0.71 -13.219 1 97.88 290 ARG B CA 1
ATOM 5174 C C . ARG B 1 290 ? -18.125 -0.424 -14.203 1 97.88 290 ARG B C 1
ATOM 5176 O O . ARG B 1 290 ? -19.047 -0.877 -14.883 1 97.88 290 ARG B O 1
ATOM 5183 N N . TYR B 1 291 ? -16.906 -0.845 -14.328 1 98.25 291 TYR B N 1
ATOM 5184 C CA . TYR B 1 291 ? -16.562 -1.956 -15.211 1 98.25 291 TYR B CA 1
ATOM 5185 C C . TYR B 1 291 ? -17.344 -3.213 -14.828 1 98.25 291 TYR B C 1
ATOM 5187 O O . TYR B 1 291 ? -17.922 -3.883 -15.688 1 98.25 291 TYR B O 1
ATOM 5195 N N . LEU B 1 292 ? -17.375 -3.514 -13.531 1 97.75 292 LEU B N 1
ATOM 5196 C CA . LEU B 1 292 ? -18.094 -4.676 -13.031 1 97.75 292 LEU B CA 1
ATOM 5197 C C . LEU B 1 292 ? -19.594 -4.551 -13.32 1 97.75 292 LEU B C 1
ATOM 5199 O O . LEU B 1 292 ? -20.234 -5.531 -13.695 1 97.75 292 LEU B O 1
ATOM 5203 N N . ALA B 1 293 ? -20.094 -3.385 -13.195 1 97 293 ALA B N 1
ATOM 5204 C CA . ALA B 1 29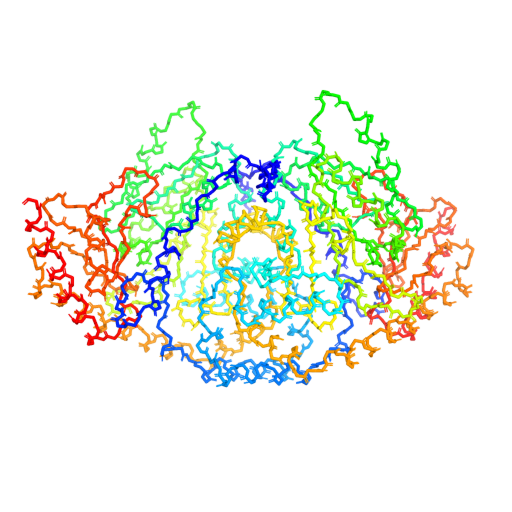3 ? -21.516 -3.131 -13.391 1 97 293 ALA B CA 1
ATOM 5205 C C . ALA B 1 293 ? -21.891 -3.207 -14.875 1 97 293 ALA B C 1
ATOM 5207 O O . ALA B 1 293 ? -23.047 -3.418 -15.219 1 97 293 ALA B O 1
ATOM 5208 N N . SER B 1 294 ? -20.938 -3.023 -15.758 1 96.88 294 SER B N 1
ATOM 5209 C CA . SER B 1 294 ? -21.188 -2.98 -17.188 1 96.88 294 SER B CA 1
ATOM 5210 C C . SER B 1 294 ? -21.562 -4.355 -17.734 1 96.88 294 SER B C 1
ATOM 5212 O O . SER B 1 294 ? -22.094 -4.469 -18.844 1 96.88 294 SER B O 1
ATOM 5214 N N . GLY B 1 295 ? -21.188 -5.441 -16.984 1 95.25 295 GLY B N 1
ATOM 5215 C CA . GLY B 1 295 ? -21.484 -6.793 -17.422 1 95.25 295 GLY B CA 1
ATOM 5216 C C . GLY B 1 295 ? -20.422 -7.355 -18.359 1 95.25 295 GLY B C 1
ATOM 5217 O O . GLY B 1 295 ? -20.5 -8.523 -18.75 1 95.25 295 GLY B O 1
ATOM 5218 N N . ARG B 1 296 ? -19.391 -6.617 -18.656 1 96.81 296 ARG B N 1
ATOM 5219 C CA . ARG B 1 296 ? -18.359 -7.004 -19.609 1 96.81 296 ARG B CA 1
ATOM 5220 C C . ARG B 1 296 ? -17.5 -8.148 -19.078 1 96.81 296 ARG B C 1
ATOM 5222 O O . ARG B 1 296 ? -16.922 -8.914 -19.844 1 96.81 296 ARG B O 1
ATOM 5229 N N . LEU B 1 297 ? -17.453 -8.273 -17.766 1 97.06 297 LEU B N 1
ATOM 5230 C CA . LEU B 1 297 ? -16.5 -9.172 -17.141 1 97.06 297 LEU B CA 1
ATOM 5231 C C . LEU B 1 297 ? -16.781 -10.625 -17.531 1 97.06 297 LEU B C 1
ATOM 5233 O O . LEU B 1 297 ? -15.859 -11.391 -17.797 1 97.06 297 LEU B O 1
ATOM 5237 N N . ALA B 1 298 ? -18.031 -11.008 -17.562 1 95.81 298 ALA B N 1
ATOM 5238 C CA . ALA B 1 298 ? -18.406 -12.398 -17.828 1 95.81 298 ALA B CA 1
ATOM 5239 C C . ALA B 1 298 ? -17.859 -12.852 -19.188 1 95.81 298 ALA B C 1
ATOM 5241 O O . ALA B 1 298 ? -17.234 -13.906 -19.281 1 95.81 298 ALA B O 1
ATOM 5242 N N . ALA B 1 299 ? -18.125 -12.078 -20.219 1 97.19 299 ALA B N 1
ATOM 5243 C CA . ALA B 1 299 ? -17.625 -12.406 -21.562 1 97.19 299 ALA B CA 1
ATOM 5244 C C . ALA B 1 299 ? -16.094 -12.383 -21.594 1 97.19 299 ALA B C 1
ATOM 5246 O O . ALA B 1 299 ? -15.469 -13.211 -22.25 1 97.19 299 ALA B O 1
ATOM 5247 N N . HIS B 1 300 ? -15.539 -11.461 -20.922 1 98.06 300 HIS B N 1
ATOM 5248 C CA . HIS B 1 300 ? -14.086 -11.336 -20.859 1 98.06 300 HIS B CA 1
ATOM 5249 C C . HIS B 1 300 ? -13.453 -12.57 -20.219 1 98.06 300 HIS B C 1
ATOM 5251 O O . HIS B 1 300 ? -12.453 -13.094 -20.719 1 98.06 300 HIS B O 1
ATOM 5257 N N . LEU B 1 301 ? -14.039 -13.055 -19.156 1 98 301 LEU B N 1
ATOM 5258 C CA . LEU B 1 301 ? -13.531 -14.234 -18.453 1 98 301 LEU B CA 1
ATOM 5259 C C . LEU B 1 301 ? -13.555 -15.453 -19.359 1 98 301 LEU B C 1
ATOM 5261 O O . LEU B 1 301 ? -12.617 -16.266 -19.344 1 98 301 LEU B O 1
ATOM 5265 N N . ARG B 1 302 ? -14.594 -15.609 -20.125 1 97.62 302 ARG B N 1
ATOM 5266 C CA . ARG B 1 302 ? -14.664 -16.719 -21.062 1 97.62 302 ARG B CA 1
ATOM 5267 C C . ARG B 1 302 ? -13.531 -16.641 -22.078 1 97.62 302 ARG B C 1
ATOM 5269 O O . ARG B 1 302 ? -12.883 -17.656 -22.359 1 97.62 302 ARG B O 1
ATOM 5276 N N . THR B 1 303 ? -13.273 -15.461 -22.531 1 97.94 303 THR B N 1
ATOM 5277 C CA . THR B 1 303 ? -12.227 -15.25 -23.531 1 97.94 303 THR B CA 1
ATOM 5278 C C . THR B 1 303 ? -10.859 -15.609 -22.953 1 97.94 303 THR B C 1
ATOM 5280 O O . THR B 1 303 ? -10.086 -16.328 -23.578 1 97.94 303 THR B O 1
ATOM 5283 N N . ILE B 1 304 ? -10.57 -15.125 -21.797 1 97.81 304 ILE B N 1
ATOM 5284 C CA . ILE B 1 304 ? -9.234 -15.336 -21.25 1 97.81 304 ILE B CA 1
ATOM 5285 C C . ILE B 1 304 ? -9.07 -16.797 -20.844 1 97.81 304 ILE B C 1
ATOM 5287 O O . ILE B 1 304 ? -8.016 -17.391 -21.078 1 97.81 304 ILE B O 1
ATOM 5291 N N . ALA B 1 305 ? -10.117 -17.422 -20.281 1 98 305 ALA B N 1
ATOM 5292 C CA . ALA B 1 305 ? -10.039 -18.828 -19.891 1 98 305 ALA B CA 1
ATOM 5293 C C . ALA B 1 305 ? -9.812 -19.719 -21.125 1 98 305 ALA B C 1
ATOM 5295 O O . ALA B 1 305 ? -9 -20.641 -21.078 1 98 305 ALA B O 1
ATOM 5296 N N . GLN B 1 306 ? -10.5 -19.422 -22.172 1 98 306 GLN B N 1
ATOM 5297 C CA . GLN B 1 306 ? -10.352 -20.203 -23.406 1 98 306 GLN B CA 1
ATOM 5298 C C . GLN B 1 306 ? -8.945 -20.031 -23.984 1 98 306 GLN B C 1
ATOM 5300 O O . GLN B 1 306 ? -8.336 -21.016 -24.422 1 98 306 GLN B O 1
ATOM 5305 N N . THR B 1 307 ? -8.508 -18.828 -24.031 1 98.44 307 THR B N 1
ATOM 5306 C CA . THR B 1 307 ? -7.18 -18.547 -24.578 1 98.44 307 THR B CA 1
ATOM 5307 C C . THR B 1 307 ? -6.105 -19.25 -23.75 1 98.44 307 THR B C 1
ATOM 5309 O O . THR B 1 307 ? -5.215 -19.891 -24.297 1 98.44 307 THR B O 1
ATOM 5312 N N . TYR B 1 308 ? -6.203 -19.109 -22.422 1 98.44 308 TYR B N 1
ATOM 5313 C CA . TYR B 1 308 ? -5.219 -19.75 -21.562 1 98.44 308 TYR B CA 1
ATOM 5314 C C . TYR B 1 308 ? -5.312 -21.266 -21.672 1 98.44 308 TYR B C 1
ATOM 5316 O O . TYR B 1 308 ? -4.297 -21.969 -21.609 1 98.44 308 TYR B O 1
ATOM 5324 N N . GLY B 1 309 ? -6.527 -21.781 -21.844 1 98.62 309 GLY B N 1
ATOM 5325 C CA . GLY B 1 309 ? -6.68 -23.203 -22.094 1 98.62 309 GLY B CA 1
ATOM 5326 C C . GLY B 1 309 ? -5.969 -23.672 -23.344 1 98.62 309 GLY B C 1
ATOM 5327 O O . GLY B 1 309 ? -5.281 -24.703 -23.328 1 98.62 309 GLY B O 1
ATOM 5328 N N . SER B 1 310 ? -6.148 -22.969 -24.422 1 98.56 310 SER B N 1
ATOM 5329 C CA . SER B 1 310 ? -5.488 -23.281 -25.688 1 98.56 310 SER B CA 1
ATOM 5330 C C . SER B 1 310 ? -3.969 -23.234 -25.547 1 98.56 310 SER B C 1
ATOM 5332 O O . SER B 1 310 ? -3.264 -24.109 -26.031 1 98.56 310 SER B O 1
ATOM 5334 N N . ARG B 1 311 ? -3.496 -22.25 -24.875 1 98.44 311 ARG B N 1
ATOM 5335 C CA . ARG B 1 311 ? -2.059 -22.078 -24.703 1 98.44 311 ARG B CA 1
ATOM 5336 C C . ARG B 1 311 ? -1.488 -23.156 -23.781 1 98.44 311 ARG B C 1
ATOM 5338 O O . ARG B 1 311 ? -0.366 -23.625 -23.984 1 98.44 311 ARG B O 1
ATOM 5345 N N . CYS B 1 312 ? -2.248 -23.516 -22.766 1 98.56 312 CYS B N 1
ATOM 5346 C CA . CYS B 1 312 ? -1.844 -24.625 -21.922 1 98.56 312 CYS B CA 1
ATOM 5347 C C . CYS B 1 312 ? -1.695 -25.906 -22.734 1 98.56 312 CYS B C 1
ATOM 5349 O O . CYS B 1 312 ? -0.689 -26.609 -22.609 1 98.56 312 CYS B O 1
ATOM 5351 N N . ARG B 1 313 ? -2.656 -26.188 -23.547 1 98.31 313 ARG B N 1
ATOM 5352 C CA . ARG B 1 313 ? -2.605 -27.375 -24.391 1 98.31 313 ARG B CA 1
ATOM 5353 C C . ARG B 1 313 ? -1.404 -27.328 -25.328 1 98.31 313 ARG B C 1
ATOM 5355 O O . ARG B 1 313 ? -0.757 -28.344 -25.562 1 98.31 313 ARG B O 1
ATOM 5362 N N . ALA B 1 314 ? -1.152 -26.141 -25.828 1 98.62 314 ALA B N 1
ATOM 5363 C CA . ALA B 1 314 ? 0.014 -25.984 -26.703 1 98.62 314 ALA B CA 1
ATOM 5364 C C . ALA B 1 314 ? 1.303 -26.312 -25.953 1 98.62 314 ALA B C 1
ATOM 5366 O O . ALA B 1 314 ? 2.176 -27 -26.469 1 98.62 314 ALA B O 1
ATOM 5367 N N . LEU B 1 315 ? 1.437 -25.797 -24.766 1 98.69 315 LEU B N 1
ATOM 5368 C CA . LEU B 1 315 ? 2.635 -26.031 -23.953 1 98.69 315 LEU B CA 1
ATOM 5369 C C . LEU B 1 315 ? 2.793 -27.516 -23.625 1 98.69 315 LEU B C 1
ATOM 5371 O O . LEU B 1 315 ? 3.877 -28.078 -23.781 1 98.69 315 LEU B O 1
ATOM 5375 N N . VAL B 1 316 ? 1.711 -28.141 -23.203 1 98.44 316 VAL B N 1
ATOM 5376 C CA . VAL B 1 316 ? 1.719 -29.547 -22.844 1 98.44 316 VAL B CA 1
ATOM 5377 C C . VAL B 1 316 ? 2.057 -30.406 -24.062 1 98.44 316 VAL B C 1
ATOM 5379 O O . VAL B 1 316 ? 2.863 -31.344 -23.969 1 98.44 316 VAL B O 1
ATOM 5382 N N . SER B 1 317 ? 1.465 -30.047 -25.125 1 98.44 317 SER B N 1
ATOM 5383 C CA . SER B 1 317 ? 1.742 -30.766 -26.375 1 98.44 317 SER B CA 1
ATOM 5384 C C . SER B 1 317 ? 3.203 -30.609 -26.781 1 98.44 317 SER B C 1
ATOM 5386 O O . SER B 1 317 ? 3.838 -31.578 -27.219 1 98.44 317 SER B O 1
ATOM 5388 N N . ALA B 1 318 ? 3.689 -29.406 -26.688 1 98.69 318 ALA B N 1
ATOM 5389 C CA . ALA B 1 318 ? 5.082 -29.156 -27.047 1 98.69 318 ALA B CA 1
ATOM 5390 C C . ALA B 1 318 ? 6.035 -29.922 -26.125 1 98.69 318 ALA B C 1
ATOM 5392 O O . ALA B 1 318 ? 7.031 -30.484 -26.594 1 98.69 318 ALA B O 1
ATOM 5393 N N . LEU B 1 319 ? 5.777 -29.938 -24.844 1 98.56 319 LEU B N 1
ATOM 5394 C CA . LEU B 1 319 ? 6.594 -30.688 -23.906 1 98.56 319 LEU B CA 1
ATOM 5395 C C . LEU B 1 319 ? 6.605 -32.188 -24.266 1 98.56 319 LEU B C 1
ATOM 5397 O O . LEU B 1 319 ? 7.664 -32.812 -24.297 1 98.56 319 LEU B O 1
ATOM 5401 N N . ALA B 1 320 ? 5.457 -32.688 -24.594 1 98.31 320 ALA B N 1
ATOM 5402 C CA . ALA B 1 320 ? 5.316 -34.094 -24.953 1 98.31 320 ALA B CA 1
ATOM 5403 C C . ALA B 1 320 ? 6.074 -34.406 -26.25 1 98.31 320 ALA B C 1
ATOM 5405 O O . ALA B 1 320 ? 6.621 -35.5 -26.406 1 98.31 320 ALA B O 1
ATOM 5406 N N . GLN B 1 321 ? 6.094 -33.5 -27.078 1 98.12 321 GLN B N 1
ATOM 5407 C CA . GLN B 1 321 ? 6.703 -33.688 -28.391 1 98.12 321 GLN B CA 1
ATOM 5408 C C . GLN B 1 321 ? 8.219 -33.562 -28.328 1 98.12 321 GLN B C 1
ATOM 5410 O O . GLN B 1 321 ? 8.953 -34.344 -28.922 1 98.12 321 GLN B O 1
ATOM 5415 N N . PHE B 1 322 ? 8.688 -32.594 -27.625 1 97.81 322 PHE B N 1
ATOM 5416 C CA . PHE B 1 322 ? 10.086 -32.219 -27.781 1 97.81 322 PHE B CA 1
ATOM 5417 C C . PHE B 1 322 ? 10.922 -32.75 -26.641 1 97.81 322 PHE B C 1
ATOM 5419 O O . PHE B 1 322 ? 12.117 -33 -26.797 1 97.81 322 PHE B O 1
ATOM 5426 N N . VAL B 1 323 ? 10.289 -32.875 -25.422 1 97.31 323 VAL B N 1
ATOM 5427 C CA . VAL B 1 323 ? 11.148 -33.219 -24.281 1 97.31 323 VAL B CA 1
ATOM 5428 C C . VAL B 1 323 ? 10.438 -34.25 -23.391 1 97.31 323 VAL B C 1
ATOM 5430 O O . VAL B 1 323 ? 10.422 -34.094 -22.172 1 97.31 323 VAL B O 1
ATOM 5433 N N . PRO B 1 324 ? 9.82 -35.25 -23.875 1 94.12 324 PRO B N 1
ATOM 5434 C CA . PRO B 1 324 ? 9.031 -36.188 -23.094 1 94.12 324 PRO B CA 1
ATOM 5435 C C . PRO B 1 324 ? 9.875 -36.969 -22.078 1 94.12 324 PRO B C 1
ATOM 5437 O O . PRO B 1 324 ? 9.375 -37.375 -21.016 1 94.12 324 PRO B O 1
ATOM 5440 N N . ASP B 1 325 ? 11.172 -37.156 -22.359 1 94.69 325 ASP B N 1
ATOM 5441 C CA . ASP B 1 325 ? 12.016 -38 -21.5 1 94.69 325 ASP B CA 1
ATOM 5442 C C . ASP B 1 325 ? 12.797 -37.125 -20.5 1 94.69 325 ASP B C 1
ATOM 5444 O O . ASP B 1 325 ? 13.336 -37.656 -19.516 1 94.69 325 ASP B O 1
ATOM 5448 N N . ASP B 1 326 ? 12.781 -35.875 -20.734 1 95.94 326 ASP B N 1
ATOM 5449 C CA . ASP B 1 326 ? 13.648 -35 -19.938 1 95.94 326 ASP B CA 1
ATOM 5450 C C . ASP B 1 326 ? 12.844 -34.25 -18.875 1 95.94 326 ASP B C 1
ATOM 5452 O O . ASP B 1 326 ? 13.406 -33.781 -17.891 1 95.94 326 ASP B O 1
ATOM 5456 N N . VAL B 1 327 ? 11.531 -34.094 -19.156 1 97.56 327 VAL B N 1
ATOM 5457 C CA . VAL B 1 327 ? 10.719 -33.25 -18.297 1 97.56 327 VAL B CA 1
ATOM 5458 C C . VAL B 1 327 ? 9.406 -33.969 -17.953 1 97.56 327 VAL B C 1
ATOM 5460 O O . VAL B 1 327 ? 8.727 -34.5 -18.844 1 97.56 327 VAL B O 1
ATOM 5463 N N . GLU B 1 328 ? 9.164 -34.031 -16.703 1 97.44 328 GLU B N 1
ATOM 5464 C CA . GLU B 1 328 ? 7.852 -34.469 -16.203 1 97.44 328 GLU B CA 1
ATOM 5465 C C . GLU B 1 328 ? 6.98 -33.25 -15.867 1 97.44 328 GLU B C 1
ATOM 5467 O O . GLU B 1 328 ? 7.484 -32.219 -15.398 1 97.44 328 GLU B O 1
ATOM 5472 N N . TRP B 1 329 ? 5.746 -33.312 -16.141 1 97.06 329 TRP B N 1
ATOM 5473 C CA . TRP B 1 329 ? 4.855 -32.219 -15.844 1 97.06 329 TRP B CA 1
ATOM 5474 C C . TRP B 1 329 ? 3.455 -32.688 -15.5 1 97.06 329 TRP B C 1
ATOM 5476 O O . TRP B 1 329 ? 3.135 -33.875 -15.703 1 97.06 329 TRP B O 1
ATOM 5486 N N . ARG B 1 330 ? 2.715 -31.781 -14.945 1 92.12 330 ARG B N 1
ATOM 5487 C CA . ARG B 1 330 ? 1.297 -32 -14.68 1 92.12 330 ARG B CA 1
ATOM 5488 C C . ARG B 1 330 ? 0.442 -30.953 -15.391 1 92.12 330 ARG B C 1
ATOM 5490 O O . ARG B 1 330 ? 0.7 -29.75 -15.281 1 92.12 330 ARG B O 1
ATOM 5497 N N . GLU B 1 331 ? -0.545 -31.516 -16.078 1 96.69 331 GLU B N 1
ATOM 5498 C CA . GLU B 1 331 ? -1.429 -30.594 -16.797 1 96.69 331 GLU B CA 1
ATOM 5499 C C . GLU B 1 331 ? -2.467 -29.984 -15.859 1 96.69 331 GLU B C 1
ATOM 5501 O O . GLU B 1 331 ? -3.246 -30.719 -15.234 1 96.69 331 GLU B O 1
ATOM 5506 N N . PRO B 1 332 ? -2.527 -28.703 -15.695 1 97.69 332 PRO B N 1
ATOM 5507 C CA . PRO B 1 332 ? -3.535 -28.062 -14.852 1 97.69 332 PRO B CA 1
ATOM 5508 C C . PRO B 1 332 ? -4.895 -27.938 -15.531 1 97.69 332 PRO B C 1
ATOM 5510 O O . PRO B 1 332 ? -4.988 -28.094 -16.75 1 97.69 332 PRO B O 1
ATOM 5513 N N . SER B 1 333 ? -5.934 -27.703 -14.742 1 98.12 333 SER B N 1
ATOM 5514 C CA . SER B 1 333 ? -7.281 -27.5 -15.273 1 98.12 333 SER B CA 1
ATOM 5515 C C . SER B 1 333 ? -7.605 -26.016 -15.406 1 98.12 333 SER B C 1
ATOM 5517 O O . SER B 1 333 ? -8.711 -25.656 -15.82 1 98.12 333 SER B O 1
ATOM 5519 N N . GLY B 1 334 ? -6.715 -25.172 -15.078 1 98.44 334 GLY B N 1
ATOM 5520 C CA . GLY B 1 334 ? -6.848 -23.719 -15.125 1 98.44 334 GLY B CA 1
ATOM 5521 C C . GLY B 1 334 ? -5.598 -22.984 -14.664 1 98.44 334 GLY B C 1
ATOM 5522 O O . GLY B 1 334 ? -4.527 -23.594 -14.555 1 98.44 334 GLY B O 1
ATOM 5523 N N . GLY B 1 335 ? -5.73 -21.703 -14.508 1 98.19 335 GLY B N 1
ATOM 5524 C CA . GLY B 1 335 ? -4.621 -20.891 -14.039 1 98.19 335 GLY B CA 1
ATOM 5525 C C . GLY B 1 335 ? -3.701 -20.438 -15.156 1 98.19 335 GLY B C 1
ATOM 5526 O O . GLY B 1 335 ? -4.16 -20.094 -16.25 1 98.19 335 GLY B O 1
ATOM 5527 N N . MET B 1 336 ? -2.396 -20.375 -14.805 1 98.31 336 MET B N 1
ATOM 5528 C CA . MET B 1 336 ? -1.473 -19.766 -15.75 1 98.31 336 MET B CA 1
ATOM 5529 C C . MET B 1 336 ? -0.168 -20.547 -15.828 1 98.31 336 MET B C 1
ATOM 5531 O O . MET B 1 336 ? 0.753 -20.156 -16.547 1 98.31 336 MET B O 1
ATOM 5535 N N . PHE B 1 337 ? -0.084 -21.719 -15.086 1 98.31 337 PHE B N 1
ATOM 5536 C CA . PHE B 1 337 ? 1.241 -22.297 -14.891 1 98.31 337 PHE B CA 1
ATOM 5537 C C . PHE B 1 337 ? 1.209 -23.812 -15.086 1 98.31 337 PHE B C 1
ATOM 5539 O O . PHE B 1 337 ? 0.215 -24.453 -14.758 1 98.31 337 PHE B O 1
ATOM 5546 N N . VAL B 1 338 ? 2.271 -24.297 -15.602 1 98.19 338 VAL B N 1
ATOM 5547 C CA . VAL B 1 338 ? 2.611 -25.719 -15.562 1 98.19 338 VAL B CA 1
ATOM 5548 C C . VAL B 1 338 ? 3.842 -25.938 -14.688 1 98.19 338 VAL B C 1
ATOM 5550 O O . VAL B 1 338 ? 4.875 -25.297 -14.891 1 98.19 338 VAL B O 1
ATOM 5553 N N . TRP B 1 339 ? 3.67 -26.719 -13.68 1 98 339 TRP B N 1
ATOM 5554 C CA . TRP B 1 339 ? 4.777 -27.141 -12.828 1 98 339 TRP B CA 1
ATOM 5555 C C . TRP B 1 339 ? 5.453 -28.375 -13.398 1 98 339 TRP B C 1
ATOM 5557 O O . TRP B 1 339 ? 4.781 -29.359 -13.75 1 98 339 TRP B O 1
ATOM 5567 N N . ALA B 1 340 ? 6.77 -28.312 -13.508 1 98.06 340 ALA B N 1
ATOM 5568 C CA . ALA B 1 340 ? 7.508 -29.391 -14.156 1 98.06 340 ALA B CA 1
ATOM 5569 C C . ALA B 1 340 ? 8.75 -29.766 -13.352 1 98.06 340 ALA B C 1
ATOM 5571 O O . ALA B 1 340 ? 9.094 -29.094 -12.375 1 98.06 340 ALA B O 1
ATOM 5572 N N . ARG B 1 341 ? 9.305 -30.859 -13.703 1 97.81 341 ARG B N 1
ATOM 5573 C CA . ARG B 1 341 ? 10.523 -31.375 -13.078 1 97.81 341 ARG B CA 1
ATOM 5574 C C . ARG B 1 341 ? 11.453 -31.984 -14.117 1 97.81 341 ARG B C 1
ATOM 5576 O O . ARG B 1 341 ? 11.016 -32.781 -14.969 1 97.81 341 ARG B O 1
ATOM 5583 N N . LEU B 1 342 ? 12.672 -31.594 -13.977 1 97.81 342 LEU B N 1
ATOM 5584 C CA . LEU B 1 342 ? 13.688 -32.156 -14.867 1 97.81 342 LEU B CA 1
ATOM 5585 C C . LEU B 1 342 ? 14.055 -33.594 -14.445 1 97.81 342 LEU B C 1
ATOM 5587 O O . LEU B 1 342 ? 14.125 -33.875 -13.25 1 97.81 342 LEU B O 1
ATOM 5591 N N . GLY B 1 343 ? 14.25 -34.438 -15.414 1 94.19 343 GLY B N 1
ATOM 5592 C CA . GLY B 1 343 ? 14.727 -35.781 -15.148 1 94.19 343 GLY B CA 1
ATOM 5593 C C . GLY B 1 343 ? 16.219 -35.844 -14.93 1 94.19 343 GLY B C 1
ATOM 5594 O O . GLY B 1 343 ? 16.938 -34.875 -15.18 1 94.19 343 GLY B O 1
ATOM 5595 N N . GLY B 1 344 ? 16.703 -37 -14.344 1 91.19 344 GLY B N 1
ATOM 5596 C CA . GLY B 1 344 ? 18.125 -37.312 -14.266 1 91.19 344 GLY B CA 1
ATOM 5597 C C . GLY B 1 344 ? 18.844 -36.531 -13.18 1 91.19 344 GLY B C 1
ATOM 5598 O O . GLY B 1 344 ? 20.062 -36.375 -13.234 1 91.19 344 GLY B O 1
ATOM 5599 N N . GLY B 1 345 ? 18.094 -36 -12.266 1 91.19 345 GLY B N 1
ATOM 5600 C CA . GLY B 1 345 ? 18.734 -35.312 -11.164 1 91.19 345 GLY B CA 1
ATOM 5601 C C . GLY B 1 345 ? 19.312 -33.969 -11.57 1 91.19 345 GLY B C 1
ATOM 5602 O O . GLY B 1 345 ? 20.188 -33.438 -10.891 1 91.19 345 GLY B O 1
ATOM 5603 N N . ARG B 1 346 ? 18.859 -33.406 -12.641 1 94.94 346 ARG B N 1
ATOM 5604 C CA . ARG B 1 346 ? 19.359 -32.125 -13.148 1 94.94 346 ARG B CA 1
ATOM 5605 C C . ARG B 1 346 ? 18.859 -30.969 -12.273 1 94.94 346 ARG B C 1
ATOM 5607 O O . ARG B 1 346 ? 17.797 -31.062 -11.664 1 94.94 346 ARG B O 1
ATOM 5614 N N . ASP B 1 347 ? 19.672 -29.938 -12.289 1 96.62 347 ASP B N 1
ATOM 5615 C CA . ASP B 1 347 ? 19.375 -28.719 -11.57 1 96.62 347 ASP B CA 1
ATOM 5616 C C . ASP B 1 347 ? 18.75 -27.672 -12.5 1 96.62 347 ASP B C 1
ATOM 5618 O O . ASP B 1 347 ? 19.406 -27.219 -13.445 1 96.62 347 ASP B O 1
ATOM 5622 N N . ALA B 1 348 ? 17.531 -27.281 -12.141 1 97.69 348 ALA B N 1
ATOM 5623 C CA . ALA B 1 348 ? 16.797 -26.359 -13 1 97.69 348 ALA B CA 1
ATOM 5624 C C . ALA B 1 348 ? 17.5 -25.031 -13.117 1 97.69 348 ALA B C 1
ATOM 5626 O O . ALA B 1 348 ? 17.422 -24.359 -14.156 1 97.69 348 ALA B O 1
ATOM 5627 N N . SER B 1 349 ? 18.172 -24.562 -12.07 1 96.06 349 SER B N 1
ATOM 5628 C CA . SER B 1 349 ? 18.906 -23.312 -12.125 1 96.06 349 SER B CA 1
ATOM 5629 C C . SER B 1 349 ? 20.078 -23.406 -13.102 1 96.06 349 SER B C 1
ATOM 5631 O O . SER B 1 349 ? 20.406 -22.422 -13.789 1 96.06 349 SER B O 1
ATOM 5633 N N . GLU B 1 350 ? 20.75 -24.5 -13.125 1 95.94 350 GLU B N 1
ATOM 5634 C CA . GLU B 1 350 ? 21.859 -24.703 -14.055 1 95.94 350 GLU B CA 1
ATOM 5635 C C . GLU B 1 350 ? 21.359 -24.766 -15.5 1 95.94 350 GLU B C 1
ATOM 5637 O O . GLU B 1 350 ? 21.984 -24.203 -16.406 1 95.94 350 GLU B O 1
ATOM 5642 N N . VAL B 1 351 ? 20.266 -25.484 -15.656 1 97.25 351 VAL B N 1
ATOM 5643 C CA . VAL B 1 351 ? 19.703 -25.609 -16.984 1 97.25 351 VAL B CA 1
ATOM 5644 C C . VAL B 1 351 ? 19.234 -24.234 -17.469 1 97.25 351 VAL B C 1
ATOM 5646 O O . VAL B 1 351 ? 19.328 -23.922 -18.672 1 97.25 351 VAL B O 1
ATOM 5649 N N . LEU B 1 352 ? 18.734 -23.391 -16.578 1 96.88 352 LEU B N 1
ATOM 5650 C CA . LEU B 1 352 ? 18.281 -22.047 -16.953 1 96.88 352 LEU B CA 1
ATOM 5651 C C . LEU B 1 352 ? 19.406 -21.25 -17.594 1 96.88 352 LEU B C 1
ATOM 5653 O O . LEU B 1 352 ? 19.172 -20.5 -18.547 1 96.88 352 LEU B O 1
ATOM 5657 N N . LYS B 1 353 ? 20.625 -21.344 -17.078 1 95.81 353 LYS B N 1
ATOM 5658 C CA . LYS B 1 353 ? 21.766 -20.625 -17.656 1 95.81 353 LYS B CA 1
ATOM 5659 C C . LYS B 1 353 ? 21.922 -20.953 -19.125 1 95.81 353 LYS B C 1
ATOM 5661 O O . LYS B 1 353 ? 22.172 -20.062 -19.938 1 95.81 353 LYS B O 1
ATOM 5666 N N . ARG B 1 354 ? 21.766 -22.203 -19.469 1 96.69 354 ARG B N 1
ATOM 5667 C CA . ARG B 1 354 ? 21.859 -22.625 -20.859 1 96.69 354 ARG B CA 1
ATOM 5668 C C . ARG B 1 354 ? 20.641 -22.172 -21.656 1 96.69 354 ARG B C 1
ATOM 5670 O O . ARG B 1 354 ? 20.75 -21.812 -22.828 1 96.69 354 ARG B O 1
ATOM 5677 N N . ALA B 1 355 ? 19.469 -22.297 -21.016 1 97.81 355 ALA B N 1
ATOM 5678 C CA . ALA B 1 355 ? 18.234 -21.859 -21.672 1 97.81 355 ALA B CA 1
ATOM 5679 C C . ALA B 1 355 ? 18.328 -20.391 -22.094 1 97.81 355 ALA B C 1
ATOM 5681 O O . ALA B 1 355 ? 17.875 -20.031 -23.172 1 97.81 355 ALA B O 1
ATOM 5682 N N . LEU B 1 356 ? 18.922 -19.578 -21.203 1 96.44 356 LEU B N 1
ATOM 5683 C CA . LEU B 1 356 ? 19.078 -18.156 -21.5 1 96.44 356 LEU B CA 1
ATOM 5684 C C . LEU B 1 356 ? 19.938 -17.953 -22.75 1 96.44 356 LEU B C 1
ATOM 5686 O O . LEU B 1 356 ? 19.688 -17.047 -23.531 1 96.44 356 LEU B O 1
ATOM 5690 N N . GLU B 1 357 ? 20.891 -18.781 -22.922 1 95.81 357 GLU B N 1
ATOM 5691 C CA . GLU B 1 357 ? 21.734 -18.734 -24.109 1 95.81 357 GLU B CA 1
ATOM 5692 C C . GLU B 1 357 ? 20.938 -19.047 -25.375 1 95.81 357 GLU B C 1
ATOM 5694 O O . GLU B 1 357 ? 21.312 -18.641 -26.469 1 95.81 357 GLU B O 1
ATOM 5699 N N . HIS B 1 358 ? 19.906 -19.766 -25.188 1 97.38 358 HIS B N 1
ATOM 5700 C CA . HIS B 1 358 ? 19.031 -20.125 -26.297 1 97.38 358 HIS B CA 1
ATOM 5701 C C . HIS B 1 358 ? 17.812 -19.219 -26.359 1 97.38 358 HIS B C 1
ATOM 5703 O O . HIS B 1 358 ? 16.828 -19.547 -27.047 1 97.38 358 HIS B O 1
ATOM 5709 N N . ASN B 1 359 ? 17.75 -18.156 -25.578 1 97.06 359 ASN B N 1
ATOM 5710 C CA . ASN B 1 359 ? 16.719 -17.125 -25.594 1 97.06 359 ASN B CA 1
ATOM 5711 C C . ASN B 1 359 ? 15.367 -17.688 -25.141 1 97.06 359 ASN B C 1
ATOM 5713 O O . ASN B 1 359 ? 14.344 -17.406 -25.781 1 97.06 359 ASN B O 1
ATOM 5717 N N . VAL B 1 360 ? 15.375 -18.469 -24.203 1 97.62 360 VAL B N 1
ATOM 5718 C CA . VAL B 1 360 ? 14.172 -18.938 -23.531 1 97.62 360 VAL B CA 1
ATOM 5719 C C . VAL B 1 360 ? 14.398 -18.953 -22.016 1 97.62 360 VAL B C 1
ATOM 5721 O O . VAL B 1 360 ? 15.523 -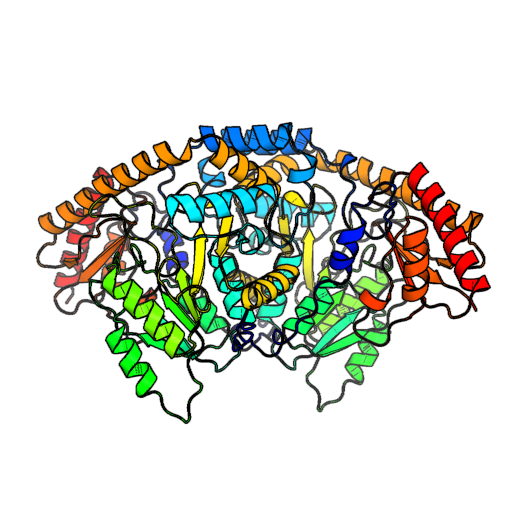19.172 -21.562 1 97.62 360 VAL B O 1
ATOM 5724 N N . MET B 1 361 ? 13.367 -18.625 -21.297 1 96.81 361 MET B N 1
ATOM 5725 C CA . MET B 1 361 ? 13.562 -18.562 -19.844 1 96.81 361 MET B CA 1
ATOM 5726 C C . MET B 1 361 ? 12.336 -19.094 -19.109 1 96.81 361 MET B C 1
ATOM 5728 O O . MET B 1 361 ? 11.234 -19.125 -19.672 1 96.81 361 MET B O 1
ATOM 5732 N N . TYR B 1 362 ? 12.508 -19.578 -18 1 97 362 TYR B N 1
ATOM 5733 C CA . TYR B 1 362 ? 11.523 -20.047 -17.031 1 97 362 TYR B CA 1
ATOM 5734 C C . TYR B 1 362 ? 11.945 -19.703 -15.609 1 97 362 TYR B C 1
ATOM 5736 O O . TYR B 1 362 ? 12.977 -19.062 -15.398 1 97 362 TYR B O 1
ATOM 5744 N N . VAL B 1 363 ? 11.148 -20.062 -14.578 1 96.56 363 VAL B N 1
ATOM 5745 C CA . VAL B 1 363 ? 11.531 -19.812 -13.195 1 96.56 363 VAL B CA 1
ATOM 5746 C C . VAL B 1 363 ? 11.953 -21.125 -12.539 1 96.56 363 VAL B C 1
ATOM 5748 O O . VAL B 1 363 ? 11.156 -22.062 -12.453 1 96.56 363 VAL B O 1
ATOM 5751 N N . PRO B 1 364 ? 13.211 -21.188 -12.07 1 96.94 364 PRO B N 1
ATOM 5752 C CA . PRO B 1 364 ? 13.594 -22.375 -11.297 1 96.94 364 PRO B CA 1
ATOM 5753 C C . PRO B 1 364 ? 12.75 -22.562 -10.039 1 96.94 364 PRO B C 1
ATOM 5755 O O . PRO B 1 364 ? 12.398 -21.578 -9.375 1 96.94 364 PRO B O 1
ATOM 5758 N N . GLY B 1 365 ? 12.453 -23.812 -9.773 1 96.75 365 GLY B N 1
ATOM 5759 C CA . GLY B 1 365 ? 11.547 -24.141 -8.688 1 96.75 365 GLY B CA 1
ATOM 5760 C C . GLY B 1 365 ? 12.055 -23.703 -7.328 1 96.75 365 GLY B C 1
ATOM 5761 O O . GLY B 1 365 ? 11.266 -23.438 -6.414 1 96.75 365 GLY B O 1
ATOM 5762 N N . ALA B 1 366 ? 13.352 -23.531 -7.156 1 94.94 366 ALA B N 1
ATOM 5763 C CA . ALA B 1 366 ? 13.969 -23.172 -5.883 1 94.94 366 ALA B CA 1
ATOM 5764 C C . ALA B 1 366 ? 13.367 -21.891 -5.32 1 9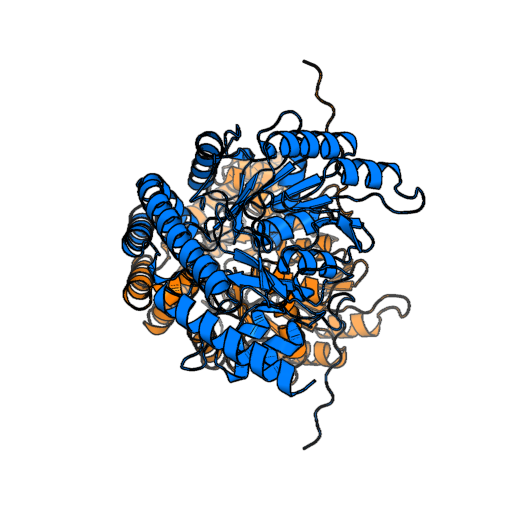4.94 366 ALA B C 1
ATOM 5766 O O . ALA B 1 366 ? 13.258 -21.719 -4.102 1 94.94 366 ALA B O 1
ATOM 5767 N N . ALA B 1 367 ? 12.906 -21.016 -6.133 1 94.06 367 ALA B N 1
ATOM 5768 C CA . ALA B 1 367 ? 12.352 -19.719 -5.734 1 94.06 367 ALA B CA 1
ATOM 5769 C C . ALA B 1 367 ? 11.055 -19.906 -4.957 1 94.06 367 ALA B C 1
ATOM 5771 O O . ALA B 1 367 ? 10.617 -19 -4.242 1 94.06 367 ALA B O 1
ATOM 5772 N N . PHE B 1 368 ? 10.422 -21.078 -5.07 1 96.69 368 PHE B N 1
ATOM 5773 C CA . PHE B 1 368 ? 9.062 -21.25 -4.57 1 96.69 368 PHE B CA 1
ATOM 5774 C C . PHE B 1 368 ? 9.07 -22.047 -3.264 1 96.69 368 PHE B C 1
ATOM 5776 O O . PHE B 1 368 ? 8.008 -22.375 -2.723 1 96.69 368 PHE B O 1
ATOM 5783 N N . TYR B 1 369 ? 10.242 -22.391 -2.756 1 96.38 369 TYR B N 1
ATOM 5784 C CA . TYR B 1 369 ? 10.336 -23.188 -1.536 1 96.38 369 TYR B CA 1
ATOM 5785 C C . TYR B 1 369 ? 10.859 -22.344 -0.378 1 96.38 369 TYR B C 1
ATOM 5787 O O . TYR B 1 369 ? 11.766 -21.531 -0.556 1 96.38 369 TYR B O 1
ATOM 5795 N N . ALA B 1 370 ? 10.273 -22.547 0.75 1 94.38 370 ALA B N 1
ATOM 5796 C CA . ALA B 1 370 ? 10.828 -21.938 1.964 1 94.38 370 ALA B CA 1
ATOM 5797 C C . ALA B 1 370 ? 12.141 -22.609 2.357 1 94.38 370 ALA B C 1
ATOM 5799 O O . ALA B 1 370 ? 13.062 -21.953 2.852 1 94.38 370 ALA B O 1
ATOM 5800 N N . ARG B 1 371 ? 12.18 -23.828 2.182 1 93.38 371 ARG B N 1
ATOM 5801 C CA . ARG B 1 371 ? 13.375 -24.625 2.443 1 93.38 371 ARG B CA 1
ATOM 5802 C C . ARG B 1 371 ? 13.32 -25.953 1.681 1 93.38 371 ARG B C 1
ATOM 5804 O O . ARG B 1 371 ? 12.273 -26.328 1.161 1 93.38 371 ARG B O 1
ATOM 5811 N N . ASP B 1 372 ? 14.406 -26.625 1.571 1 93.62 372 ASP B N 1
ATOM 5812 C CA . ASP B 1 372 ? 14.531 -27.953 0.986 1 93.62 372 ASP B CA 1
ATOM 5813 C C . ASP B 1 372 ? 13.922 -28 -0.413 1 93.62 372 ASP B C 1
ATOM 5815 O O . ASP B 1 372 ? 13.094 -28.859 -0.706 1 93.62 372 ASP B O 1
ATOM 5819 N N . ALA B 1 373 ? 14.398 -27.172 -1.237 1 94.88 373 ALA B N 1
ATOM 5820 C CA . ALA B 1 373 ? 13.859 -27.031 -2.588 1 94.88 373 ALA B CA 1
ATOM 5821 C C . ALA B 1 373 ? 14.188 -28.266 -3.432 1 94.88 373 ALA B C 1
ATOM 5823 O O . ALA B 1 373 ? 15.266 -28.844 -3.303 1 94.88 373 ALA B O 1
ATOM 5824 N N . ASP B 1 374 ? 13.219 -28.688 -4.191 1 95.25 374 ASP B N 1
ATOM 5825 C CA . ASP B 1 374 ? 13.492 -29.625 -5.266 1 95.25 374 ASP B CA 1
ATOM 5826 C C . ASP B 1 374 ? 14.258 -28.969 -6.406 1 95.25 374 ASP B C 1
ATOM 5828 O O . ASP B 1 374 ? 13.672 -28.219 -7.203 1 95.25 374 ASP B O 1
ATOM 5832 N N . ALA B 1 375 ? 15.492 -29.281 -6.566 1 96.62 375 ALA B N 1
ATOM 5833 C CA . ALA B 1 375 ? 16.375 -28.578 -7.488 1 96.62 375 ALA B CA 1
ATOM 5834 C C . ALA B 1 375 ? 15.961 -28.797 -8.938 1 96.62 375 ALA B C 1
ATOM 5836 O O . ALA B 1 375 ? 16.312 -28.016 -9.82 1 96.62 375 ALA B O 1
ATOM 5837 N N . GLY B 1 376 ? 15.234 -29.859 -9.141 1 97.69 376 GLY B N 1
ATOM 5838 C CA . GLY B 1 376 ? 14.859 -30.203 -10.5 1 97.69 376 GLY B CA 1
ATOM 5839 C C . GLY B 1 376 ? 13.562 -29.547 -10.945 1 97.69 376 GLY B C 1
ATOM 5840 O O . GLY B 1 376 ? 13.18 -29.656 -12.117 1 97.69 376 GLY B O 1
ATOM 5841 N N . SER B 1 377 ? 12.898 -28.844 -10.078 1 97.5 377 SER B N 1
ATOM 5842 C CA . SER B 1 377 ? 11.578 -28.312 -10.383 1 97.5 377 SER B CA 1
ATOM 5843 C C . SER B 1 377 ? 11.68 -26.969 -11.109 1 97.5 377 SER B C 1
ATOM 5845 O O . SER B 1 377 ? 12.672 -26.25 -10.969 1 97.5 377 SER B O 1
ATOM 5847 N N . LEU B 1 378 ? 10.734 -26.656 -11.93 1 97.56 378 LEU B N 1
ATOM 5848 C CA . LEU B 1 378 ? 10.633 -25.375 -12.617 1 97.56 378 LEU B CA 1
ATOM 5849 C C . LEU B 1 378 ? 9.172 -25.047 -12.914 1 97.56 378 LEU B C 1
ATOM 5851 O O . LEU B 1 378 ? 8.328 -25.938 -13.008 1 97.56 378 LEU B O 1
ATOM 5855 N N . ARG B 1 379 ? 8.852 -23.797 -13 1 97.81 379 ARG B N 1
ATOM 5856 C CA . ARG B 1 379 ? 7.527 -23.312 -13.391 1 97.81 379 ARG B CA 1
ATOM 5857 C C . ARG B 1 379 ? 7.551 -22.719 -14.789 1 97.81 379 ARG B C 1
ATOM 5859 O O . ARG B 1 379 ? 8.422 -21.906 -15.117 1 97.81 379 ARG B O 1
ATOM 5866 N N . LEU B 1 380 ? 6.617 -23.109 -15.586 1 98.06 380 LEU B N 1
ATOM 5867 C CA . LEU B 1 380 ? 6.41 -22.578 -16.922 1 98.06 380 LEU B CA 1
ATOM 5868 C C . LEU B 1 380 ? 5.066 -21.859 -17.016 1 98.06 380 LEU B C 1
ATOM 5870 O O . LEU B 1 380 ? 4.016 -22.469 -16.797 1 98.06 380 LEU B O 1
ATOM 5874 N N . SER B 1 381 ? 5.098 -20.609 -17.328 1 97.38 381 SER B N 1
ATOM 5875 C CA . SER B 1 381 ? 3.861 -19.875 -17.547 1 97.38 381 SER B CA 1
ATOM 5876 C C . SER B 1 381 ? 3.441 -19.906 -19.016 1 97.38 381 SER B C 1
ATOM 5878 O O . SER B 1 381 ? 4.266 -19.688 -19.906 1 97.38 381 SER B O 1
ATOM 5880 N N . PHE B 1 382 ? 2.205 -20.156 -19.266 1 97.94 382 PHE B N 1
ATOM 5881 C CA . PHE B 1 382 ? 1.689 -20.141 -20.641 1 97.94 382 PHE B CA 1
ATOM 5882 C C . PHE B 1 382 ? 0.854 -18.891 -20.891 1 97.94 382 PHE B C 1
ATOM 5884 O O . PHE B 1 382 ? 0.241 -18.766 -21.953 1 97.94 382 PHE B O 1
ATOM 5891 N N . ALA B 1 383 ? 0.878 -17.969 -20 1 95.62 383 ALA B N 1
ATOM 5892 C CA . ALA B 1 383 ? -0.032 -16.828 -20.078 1 95.62 383 ALA B CA 1
ATOM 5893 C C . ALA B 1 383 ? 0.464 -15.805 -21.094 1 95.62 383 ALA B C 1
ATOM 5895 O O . ALA B 1 383 ? -0.311 -15.312 -21.922 1 95.62 383 ALA B O 1
ATOM 5896 N N . ALA B 1 384 ? 1.729 -15.5 -21.109 1 90.69 384 ALA B N 1
ATOM 5897 C CA . ALA B 1 384 ? 2.25 -14.367 -21.859 1 90.69 384 ALA B CA 1
ATOM 5898 C C . ALA B 1 384 ? 2.537 -14.766 -23.312 1 90.69 384 ALA B C 1
ATOM 5900 O O . ALA B 1 384 ? 2.123 -14.078 -24.25 1 90.69 384 ALA B O 1
ATOM 5901 N N . PRO B 1 385 ? 3.246 -15.914 -23.562 1 94.56 385 PRO B N 1
ATOM 5902 C CA . PRO B 1 385 ? 3.582 -16.234 -24.953 1 94.56 385 PRO B CA 1
ATOM 5903 C C . PRO B 1 385 ? 2.391 -16.781 -25.734 1 94.56 385 PRO B C 1
ATOM 5905 O O . PRO B 1 385 ? 1.537 -17.469 -25.172 1 94.56 385 PRO B O 1
ATOM 5908 N N . GLY B 1 386 ? 2.357 -16.484 -27.016 1 95.88 386 GLY B N 1
ATOM 5909 C CA . GLY B 1 386 ? 1.393 -17.109 -27.906 1 95.88 386 GLY B CA 1
ATOM 5910 C C . GLY B 1 386 ? 1.722 -18.562 -28.203 1 95.88 386 GLY B C 1
ATOM 5911 O O . GLY B 1 386 ? 2.791 -19.047 -27.828 1 95.88 386 GLY B O 1
ATOM 5912 N N . GLU B 1 387 ? 0.831 -19.234 -28.859 1 97.56 387 GLU B N 1
ATOM 5913 C CA . GLU B 1 387 ? 0.98 -20.672 -29.094 1 97.56 387 GLU B CA 1
ATOM 5914 C C . GLU B 1 387 ? 2.223 -20.969 -29.938 1 97.56 387 GLU B C 1
ATOM 5916 O O . GLU B 1 387 ? 2.959 -21.906 -29.656 1 97.56 387 GLU B O 1
ATOM 5921 N N . ALA B 1 388 ? 2.465 -20.141 -30.969 1 97.81 388 ALA B N 1
ATOM 5922 C CA . ALA B 1 388 ? 3.648 -20.328 -31.797 1 97.81 388 ALA B CA 1
ATOM 5923 C C . ALA B 1 388 ? 4.926 -20.125 -30.984 1 97.81 388 ALA B C 1
ATOM 5925 O O . ALA B 1 388 ? 5.895 -20.875 -31.156 1 97.81 388 ALA B O 1
ATOM 5926 N N . GLU B 1 389 ? 4.93 -19.094 -30.172 1 97.56 389 GLU B N 1
ATOM 5927 C CA . GLU B 1 389 ? 6.07 -18.844 -29.297 1 97.56 389 GLU B CA 1
ATOM 5928 C C . GLU B 1 389 ? 6.277 -19.984 -28.297 1 97.56 389 GLU B C 1
ATOM 5930 O O . GLU B 1 389 ? 7.414 -20.312 -27.953 1 97.56 389 GLU B O 1
ATOM 5935 N N . ILE B 1 390 ? 5.195 -20.547 -27.875 1 98.31 390 ILE B N 1
ATOM 5936 C CA . ILE B 1 390 ? 5.262 -21.672 -26.938 1 98.31 390 ILE B CA 1
ATOM 5937 C C . ILE B 1 390 ? 5.973 -22.844 -27.578 1 98.31 390 ILE B C 1
ATOM 5939 O O . ILE B 1 390 ? 6.902 -23.422 -27 1 98.31 390 ILE B O 1
ATOM 5943 N N . PHE B 1 391 ? 5.586 -23.172 -28.75 1 98.25 391 PHE B N 1
ATOM 5944 C CA . PHE B 1 391 ? 6.219 -24.281 -29.453 1 98.25 391 PHE B CA 1
ATOM 5945 C C . PHE B 1 391 ? 7.703 -24.016 -29.672 1 98.25 391 PHE B C 1
ATOM 5947 O O . PHE B 1 391 ? 8.539 -24.875 -29.375 1 98.25 391 PHE B O 1
ATOM 5954 N N . GLU B 1 392 ? 7.988 -22.812 -30.141 1 98.5 392 GLU B N 1
ATOM 5955 C CA . GLU B 1 392 ? 9.375 -22.438 -30.359 1 98.5 392 GLU B CA 1
ATOM 5956 C C . GLU B 1 392 ? 10.156 -22.422 -29.047 1 98.5 392 GLU B C 1
ATOM 5958 O O . GLU B 1 392 ? 11.312 -22.859 -29 1 98.5 392 GLU B O 1
ATOM 5963 N N . GLY B 1 393 ? 9.539 -21.922 -28.016 1 98.56 393 GLY B N 1
ATOM 5964 C CA . GLY B 1 393 ? 10.188 -21.891 -26.719 1 98.56 393 GLY B CA 1
ATOM 5965 C C . GLY B 1 393 ? 10.562 -23.25 -26.188 1 98.56 393 GLY B C 1
ATOM 5966 O O . GLY B 1 393 ? 11.656 -23.453 -25.656 1 98.56 393 GLY B O 1
ATOM 5967 N N . VAL B 1 394 ? 9.68 -24.188 -26.328 1 98.69 394 VAL B N 1
ATOM 5968 C CA . VAL B 1 394 ? 9.961 -25.547 -25.859 1 98.69 394 VAL B CA 1
ATOM 5969 C C . VAL B 1 394 ? 11.023 -26.188 -26.75 1 98.69 394 VAL B C 1
ATOM 5971 O O . VAL B 1 394 ? 11.859 -26.953 -26.266 1 98.69 394 VAL B O 1
ATOM 5974 N N . ARG B 1 395 ? 10.984 -25.922 -28.016 1 98.44 395 ARG B N 1
ATOM 5975 C CA . ARG B 1 395 ? 12.047 -26.406 -28.891 1 98.44 395 ARG B CA 1
ATOM 5976 C C . ARG B 1 395 ? 13.406 -25.891 -28.438 1 98.44 395 ARG B C 1
ATOM 5978 O O . ARG B 1 395 ? 14.383 -26.641 -28.422 1 98.44 395 ARG B O 1
ATOM 5985 N N . ARG B 1 396 ? 13.438 -24.672 -28.094 1 98.44 396 ARG B N 1
ATOM 5986 C CA . ARG B 1 396 ? 14.68 -24.078 -27.594 1 98.44 396 ARG B CA 1
ATOM 5987 C C . ARG B 1 396 ? 15.094 -24.688 -26.266 1 98.44 396 ARG B C 1
ATOM 5989 O O . ARG B 1 396 ? 16.281 -24.859 -26 1 98.44 396 ARG B O 1
ATOM 5996 N N . LEU B 1 397 ? 14.125 -24.969 -25.453 1 98.25 397 LEU B N 1
ATOM 5997 C CA . LEU B 1 397 ? 14.398 -25.641 -24.188 1 98.25 397 LEU B CA 1
ATOM 5998 C C . LEU B 1 397 ? 15.031 -27.016 -24.438 1 98.25 397 LEU B C 1
ATOM 6000 O O . LEU B 1 397 ? 15.945 -27.406 -23.719 1 98.25 397 LEU B O 1
ATOM 6004 N N . ARG B 1 398 ? 14.57 -27.719 -25.422 1 98.06 398 ARG B N 1
ATOM 6005 C CA . ARG B 1 398 ? 15.164 -29 -25.812 1 98.06 398 ARG B CA 1
ATOM 6006 C C . ARG B 1 398 ? 16.641 -28.828 -26.156 1 98.06 398 ARG B C 1
ATOM 6008 O O . ARG B 1 398 ? 17.469 -29.625 -25.734 1 98.06 398 ARG B O 1
ATOM 6015 N N . ALA B 1 399 ? 16.859 -27.812 -26.938 1 97.75 399 ALA B N 1
ATOM 6016 C CA . ALA B 1 399 ? 18.25 -27.547 -27.312 1 97.75 399 ALA B CA 1
ATOM 6017 C C . ALA B 1 399 ? 19.109 -27.266 -26.094 1 97.75 399 ALA B C 1
ATOM 6019 O O . ALA B 1 399 ? 20.25 -27.719 -26.016 1 97.75 399 ALA B O 1
ATOM 6020 N N . ALA B 1 400 ? 18.594 -26.5 -25.188 1 97.31 400 ALA B N 1
ATOM 6021 C CA . ALA B 1 400 ? 19.312 -26.188 -23.953 1 97.31 400 ALA B CA 1
ATOM 6022 C C . ALA B 1 400 ? 19.594 -27.438 -23.125 1 97.31 400 ALA B C 1
ATOM 6024 O O . ALA B 1 400 ? 20.688 -27.609 -22.594 1 97.31 400 ALA B O 1
ATOM 6025 N N . LEU B 1 401 ? 18.609 -28.281 -23 1 96.88 401 LEU B N 1
ATOM 6026 C CA . LEU B 1 401 ? 18.75 -29.531 -22.25 1 96.88 401 LEU B CA 1
ATOM 6027 C C . LEU B 1 401 ? 19.797 -30.438 -22.891 1 96.88 401 LEU B C 1
ATOM 6029 O O . LEU B 1 401 ? 20.578 -31.078 -22.188 1 96.88 401 LEU B O 1
ATOM 6033 N N . ALA B 1 402 ? 19.797 -30.422 -24.203 1 94.94 402 ALA B N 1
ATOM 6034 C CA . ALA B 1 402 ? 20.797 -31.219 -24.938 1 94.94 402 ALA B CA 1
ATOM 6035 C C . ALA B 1 402 ? 22.203 -30.688 -24.672 1 94.94 402 ALA B C 1
ATOM 6037 O O . ALA B 1 402 ? 23.156 -31.469 -24.531 1 94.94 402 ALA B O 1
ATOM 6038 N N . ALA B 1 403 ? 22.297 -29.438 -24.609 1 93.06 403 ALA B N 1
ATOM 6039 C CA . ALA B 1 403 ? 23.594 -28.797 -24.375 1 93.06 403 ALA B CA 1
ATOM 6040 C C . ALA B 1 403 ? 24.109 -29.109 -22.984 1 93.06 403 ALA B C 1
ATOM 6042 O O . ALA B 1 403 ? 25.328 -29.203 -22.766 1 93.06 403 ALA B O 1
ATOM 6043 N N . CYS B 1 404 ? 23.266 -29.234 -22.031 1 90.12 404 CYS B N 1
ATOM 6044 C CA . CYS B 1 404 ? 23.656 -29.562 -20.656 1 90.12 404 CYS B CA 1
ATOM 6045 C C . CYS B 1 404 ? 24.188 -30.984 -20.562 1 90.12 404 CYS B C 1
ATOM 6047 O O . CYS B 1 404 ? 25.031 -31.281 -19.703 1 90.12 404 CYS B O 1
ATOM 6049 N N . ARG B 1 405 ? 23.75 -31.906 -21.328 1 83.31 405 ARG B N 1
ATOM 6050 C CA . ARG B 1 405 ? 24.203 -33.281 -21.344 1 83.31 405 ARG B CA 1
ATOM 6051 C C . ARG B 1 405 ? 25.625 -33.406 -21.906 1 83.31 405 ARG B C 1
ATOM 6053 O O . ARG B 1 405 ? 26.406 -34.25 -21.469 1 83.31 405 ARG B O 1
ATOM 6060 N N . GLN B 1 406 ? 25.906 -32.625 -22.844 1 74.19 406 GLN B N 1
ATOM 6061 C CA . GLN B 1 406 ? 27.234 -32.656 -23.469 1 74.19 406 GLN B CA 1
ATOM 6062 C C . GLN B 1 406 ? 28.312 -32.156 -22.516 1 74.19 406 GLN B C 1
ATOM 6064 O O . GLN B 1 406 ? 29.484 -32.5 -22.641 1 74.19 406 GLN B O 1
ATOM 6069 N N . ARG B 1 407 ? 27.875 -31.375 -21.625 1 63.75 407 ARG B N 1
ATOM 6070 C CA . ARG B 1 407 ? 28.859 -30.797 -20.719 1 63.75 407 ARG B CA 1
ATOM 6071 C C . ARG B 1 407 ? 29.047 -31.672 -19.484 1 63.75 407 ARG B C 1
ATOM 6073 O O . ARG B 1 407 ? 30.031 -31.547 -18.75 1 63.75 407 ARG B O 1
ATOM 6080 N N . THR B 1 408 ? 28.234 -32.562 -19.172 1 55.72 408 THR B N 1
ATOM 6081 C CA . THR B 1 408 ? 28.438 -33.5 -18.062 1 55.72 408 THR B CA 1
ATOM 6082 C C . THR B 1 408 ? 29.109 -34.781 -18.562 1 55.72 408 THR B C 1
ATOM 6084 O O . THR B 1 408 ? 28.812 -35.25 -19.656 1 55.72 408 THR B O 1
#